Protein AF-A0A1T4VN73-F1 (afdb_monomer_lite)

Structure (mmCIF, N/CA/C/O backbone):
data_AF-A0A1T4VN73-F1
#
_entry.id   AF-A0A1T4VN73-F1
#
loop_
_atom_site.group_PDB
_atom_site.id
_atom_site.type_symbol
_atom_site.label_atom_id
_atom_site.label_alt_id
_atom_site.label_comp_id
_atom_site.label_asym_id
_atom_site.label_entity_id
_atom_site.label_seq_id
_atom_site.pdbx_PDB_ins_code
_atom_site.Cartn_x
_atom_site.Cartn_y
_atom_site.Cartn_z
_atom_site.occupancy
_atom_site.B_iso_or_equiv
_atom_site.auth_seq_id
_atom_site.auth_comp_id
_atom_site.auth_asym_id
_atom_site.auth_atom_id
_atom_site.pdbx_PDB_model_num
ATOM 1 N N . MET A 1 1 ? -50.167 -1.091 -26.920 1.00 31.91 1 MET A N 1
ATOM 2 C CA . MET A 1 1 ? -49.094 -0.842 -27.907 1.00 31.91 1 MET A CA 1
ATOM 3 C C . MET A 1 1 ? -47.851 -0.472 -27.110 1.00 31.91 1 MET A C 1
ATOM 5 O O . MET A 1 1 ? -47.755 0.650 -26.652 1.00 31.91 1 MET A O 1
ATOM 9 N N . SER A 1 2 ? -47.138 -1.443 -26.541 1.00 30.69 2 SER A N 1
ATOM 10 C CA . SER A 1 2 ? -46.037 -2.200 -27.165 1.00 30.69 2 SER A CA 1
ATOM 11 C C . SER A 1 2 ? -44.856 -1.321 -27.594 1.00 30.69 2 SER A C 1
ATOM 13 O O . SER A 1 2 ? -44.704 -1.020 -28.771 1.00 30.69 2 SER A O 1
ATOM 15 N N . LEU A 1 3 ? -43.988 -1.003 -26.636 1.00 28.67 3 LEU A N 1
ATOM 16 C CA . LEU A 1 3 ? -42.541 -1.023 -26.843 1.00 28.67 3 LEU A CA 1
ATOM 17 C C . LEU A 1 3 ? -41.951 -1.799 -25.664 1.00 28.67 3 LEU A C 1
ATOM 19 O O . LEU A 1 3 ? -41.624 -1.262 -24.612 1.00 28.67 3 LEU A O 1
ATOM 23 N N . ALA A 1 4 ? -41.965 -3.117 -25.835 1.00 29.72 4 ALA A N 1
ATOM 24 C CA . ALA A 1 4 ? -41.201 -4.051 -25.037 1.00 29.72 4 ALA A CA 1
ATOM 25 C C . ALA A 1 4 ? -39.782 -4.160 -25.609 1.00 29.72 4 ALA A C 1
ATOM 27 O O . ALA A 1 4 ? -39.586 -4.020 -26.814 1.00 29.72 4 ALA A O 1
ATOM 28 N N . ASN A 1 5 ? -38.870 -4.545 -24.717 1.00 30.23 5 ASN A N 1
ATOM 29 C CA . ASN A 1 5 ? -37.602 -5.223 -24.977 1.00 30.23 5 ASN A CA 1
ATOM 30 C C . ASN A 1 5 ? -36.418 -4.369 -25.439 1.00 30.23 5 ASN A C 1
ATOM 32 O O . ASN A 1 5 ? -36.001 -4.419 -26.585 1.00 30.23 5 ASN A O 1
ATOM 36 N N . ASN A 1 6 ? -35.787 -3.728 -24.456 1.00 26.50 6 ASN A N 1
ATOM 37 C CA . ASN A 1 6 ? -34.413 -4.080 -24.087 1.00 26.50 6 ASN A CA 1
ATOM 38 C C . ASN A 1 6 ? -34.300 -4.044 -22.556 1.00 26.50 6 ASN A C 1
ATOM 40 O O . ASN A 1 6 ? -33.783 -3.103 -21.963 1.00 26.50 6 ASN A O 1
ATOM 44 N N . LYS A 1 7 ? -34.851 -5.070 -21.892 1.00 32.06 7 LYS A N 1
ATOM 45 C CA . LYS A 1 7 ? -34.422 -5.397 -20.529 1.00 32.06 7 LYS A CA 1
ATOM 46 C C . LYS A 1 7 ? -33.000 -5.928 -20.664 1.00 32.06 7 LYS A C 1
ATOM 48 O O . LYS A 1 7 ? -32.828 -7.080 -21.056 1.00 32.06 7 LYS A O 1
ATOM 53 N N . ASN A 1 8 ? -32.005 -5.094 -20.368 1.00 35.59 8 ASN A N 1
ATOM 54 C CA . ASN A 1 8 ? -30.700 -5.600 -19.967 1.00 35.59 8 ASN A CA 1
ATOM 55 C C . ASN A 1 8 ? -30.974 -6.608 -18.848 1.00 35.59 8 ASN A C 1
ATOM 57 O O . ASN A 1 8 ? -31.508 -6.238 -17.802 1.00 35.59 8 ASN A O 1
ATOM 61 N N . LYS A 1 9 ? -30.712 -7.892 -19.105 1.00 38.75 9 LYS A N 1
ATOM 62 C CA . LYS A 1 9 ? -30.560 -8.874 -18.037 1.00 38.75 9 LYS A CA 1
ATOM 63 C C . LYS A 1 9 ? -29.415 -8.337 -17.181 1.00 38.75 9 LYS A C 1
ATOM 65 O O . LYS A 1 9 ? -28.263 -8.448 -17.582 1.00 38.75 9 LYS A O 1
ATOM 70 N N . LEU A 1 10 ? -29.740 -7.677 -16.071 1.00 47.28 10 LEU A N 1
ATOM 71 C CA . LEU A 1 10 ? -28.806 -7.563 -14.961 1.00 47.28 10 LEU A CA 1
ATOM 72 C C . LEU A 1 10 ? -28.403 -9.007 -14.655 1.00 47.28 10 LEU A C 1
ATOM 74 O O . LEU A 1 10 ? -29.280 -9.848 -14.443 1.00 47.28 10 LEU A O 1
ATOM 78 N N . LEU A 1 11 ? -27.114 -9.312 -14.804 1.00 49.81 11 LEU A N 1
ATOM 79 C CA . LEU A 1 11 ? -26.559 -10.565 -14.307 1.00 49.81 11 LEU A CA 1
ATOM 80 C C . LEU A 1 11 ? -26.968 -10.687 -12.838 1.00 49.81 11 LEU A C 1
ATOM 82 O O . LEU A 1 11 ? -26.962 -9.687 -12.120 1.00 49.81 11 LEU A O 1
ATOM 86 N N . ASP A 1 12 ? -27.382 -11.883 -12.430 1.00 63.78 12 ASP A N 1
ATOM 87 C CA . ASP A 1 12 ? -27.605 -12.174 -11.018 1.00 63.78 12 ASP A CA 1
ATOM 88 C C . ASP A 1 12 ? -26.290 -11.900 -10.271 1.00 63.78 12 ASP A C 1
ATOM 90 O O . ASP A 1 12 ? -25.225 -12.309 -10.737 1.00 63.78 12 ASP A O 1
ATOM 94 N N . GLU A 1 13 ? -26.342 -11.166 -9.162 1.00 66.69 13 GLU A N 1
ATOM 95 C CA . GLU A 1 13 ? -25.162 -10.771 -8.381 1.00 66.69 13 GLU A CA 1
ATOM 96 C C . GLU A 1 13 ? -24.348 -12.002 -7.960 1.00 66.69 13 GLU A C 1
ATOM 98 O O . GLU A 1 13 ? -23.120 -11.985 -8.004 1.00 66.69 13 GLU A O 1
ATOM 103 N N . ALA A 1 14 ? -25.039 -13.110 -7.669 1.00 71.12 14 ALA A N 1
ATOM 104 C CA . ALA A 1 14 ? -24.421 -14.401 -7.393 1.00 71.12 14 ALA A CA 1
ATOM 105 C C . ALA A 1 14 ? -23.671 -14.968 -8.613 1.00 71.12 14 ALA A C 1
ATOM 107 O O . ALA A 1 14 ? -22.510 -15.348 -8.495 1.00 71.12 14 ALA A O 1
ATOM 108 N N . GLU A 1 15 ? -24.285 -14.958 -9.805 1.00 73.38 15 GLU A N 1
ATOM 109 C CA . GLU A 1 15 ? -23.641 -15.423 -11.048 1.00 73.38 15 GLU A CA 1
ATOM 110 C C . GLU A 1 15 ? -22.401 -14.578 -11.382 1.00 73.38 15 GLU A C 1
ATOM 112 O O . GLU A 1 15 ? -21.405 -15.070 -11.914 1.00 73.38 15 GLU A O 1
ATOM 117 N N . LEU A 1 16 ? -22.465 -13.285 -11.073 1.00 73.12 16 LEU A N 1
ATOM 118 C CA . LEU A 1 16 ? -21.384 -12.341 -11.297 1.00 73.12 16 LEU A CA 1
ATOM 119 C C . LEU A 1 16 ? -20.236 -12.543 -10.305 1.00 73.12 16 LEU A C 1
ATOM 121 O O . LEU A 1 16 ? -19.080 -12.589 -10.725 1.00 73.12 16 LEU A O 1
ATOM 125 N N . LYS A 1 17 ? -20.550 -12.733 -9.019 1.00 77.06 17 LYS A N 1
ATOM 126 C CA . LYS A 1 17 ? -19.575 -13.073 -7.977 1.00 77.06 17 LYS A CA 1
ATOM 127 C C . LYS A 1 17 ? -18.875 -14.397 -8.288 1.00 77.06 17 LYS A C 1
ATOM 129 O O . LYS A 1 17 ? -17.654 -14.449 -8.202 1.00 77.06 17 LYS A O 1
ATOM 134 N N . ASP A 1 18 ? -19.608 -15.410 -8.755 1.00 82.38 18 ASP A N 1
ATOM 135 C CA . ASP A 1 18 ? -19.042 -16.698 -9.183 1.00 82.38 18 ASP A CA 1
ATOM 136 C C . ASP A 1 18 ? -18.092 -16.547 -10.383 1.00 82.38 18 ASP A C 1
ATOM 138 O O . ASP A 1 18 ? -17.026 -17.164 -10.427 1.00 82.38 18 ASP A O 1
ATOM 142 N N . LYS A 1 19 ? -18.444 -15.696 -11.356 1.00 81.44 19 LYS A N 1
ATOM 143 C CA . LYS A 1 19 ? -17.577 -15.389 -12.506 1.00 81.44 19 LYS A CA 1
ATOM 144 C C . LYS A 1 19 ? -16.300 -14.669 -12.092 1.00 81.44 19 LYS A C 1
ATOM 146 O O . LYS A 1 19 ? -15.226 -15.038 -12.560 1.00 81.44 19 LYS A O 1
ATOM 151 N N . ILE A 1 20 ? -16.406 -13.656 -11.233 1.00 82.56 20 ILE A N 1
ATOM 152 C CA . ILE A 1 20 ? -15.234 -12.934 -10.722 1.00 82.56 20 ILE A CA 1
ATOM 153 C C . ILE A 1 20 ? -14.366 -13.885 -9.914 1.00 82.56 20 ILE A C 1
ATOM 155 O O . ILE A 1 20 ? -13.162 -13.912 -10.132 1.00 82.56 20 ILE A O 1
ATOM 159 N N . HIS A 1 21 ? -14.971 -14.713 -9.063 1.00 85.81 21 HIS A N 1
ATOM 160 C CA . HIS A 1 21 ? -14.250 -15.723 -8.305 1.00 85.81 21 HIS A CA 1
ATOM 161 C C . HIS A 1 21 ? -13.452 -16.645 -9.220 1.00 85.81 21 HIS A C 1
ATOM 163 O O . HIS A 1 21 ? -12.256 -16.797 -9.016 1.00 85.81 21 HIS A O 1
ATOM 169 N N . PHE A 1 22 ? -14.075 -17.175 -10.276 1.00 85.00 22 PHE A N 1
ATOM 170 C CA . PHE A 1 22 ? -13.383 -18.006 -11.261 1.00 85.00 22 PHE A CA 1
ATOM 171 C C . PHE A 1 22 ? -12.205 -17.283 -11.936 1.00 85.00 22 PHE A C 1
ATOM 173 O O . PHE A 1 22 ? -11.159 -17.889 -12.166 1.00 85.00 22 PHE A O 1
ATOM 180 N N . ILE A 1 23 ? -12.359 -16.000 -12.270 1.00 84.38 23 ILE A N 1
ATOM 181 C CA . ILE A 1 23 ? -11.289 -15.187 -12.865 1.00 84.38 23 ILE A CA 1
ATOM 182 C C . ILE A 1 23 ? -10.154 -14.971 -11.858 1.00 84.38 23 ILE A C 1
ATOM 184 O O . ILE A 1 23 ? -9.000 -15.227 -12.181 1.00 84.38 23 ILE A O 1
ATOM 188 N N . GLU A 1 24 ? -10.460 -14.528 -10.638 1.00 85.81 24 GLU A N 1
ATOM 189 C CA . GLU A 1 24 ? -9.461 -14.267 -9.595 1.00 85.81 24 GLU A CA 1
ATOM 190 C C . GLU A 1 24 ? -8.725 -15.552 -9.191 1.00 85.81 24 GLU A C 1
ATOM 192 O O . GLU A 1 24 ? -7.496 -15.556 -9.107 1.00 85.81 24 GLU A O 1
ATOM 197 N N . SER A 1 25 ? -9.456 -16.658 -9.019 1.00 84.19 25 SER A N 1
ATOM 198 C CA . SER A 1 25 ? -8.900 -17.973 -8.692 1.00 84.19 25 SER A CA 1
ATOM 199 C C . SER A 1 25 ? -8.005 -18.498 -9.808 1.00 84.19 25 SER A C 1
ATOM 201 O O . SER A 1 25 ? -6.953 -19.070 -9.533 1.00 84.19 25 SER A O 1
ATOM 203 N N . SER A 1 26 ? -8.398 -18.286 -11.070 1.00 83.44 26 SER A N 1
ATOM 204 C CA . SER A 1 26 ? -7.581 -18.648 -12.232 1.00 83.44 26 SER A CA 1
ATOM 205 C C . SER A 1 26 ? -6.327 -17.784 -12.293 1.00 83.44 26 SER A C 1
ATOM 207 O O . SER A 1 26 ? -5.234 -18.330 -12.436 1.00 83.44 26 SER A O 1
ATOM 209 N N . PHE A 1 27 ? -6.470 -16.464 -12.108 1.00 82.06 27 PHE A N 1
ATOM 210 C CA . PHE A 1 27 ? -5.376 -15.494 -12.108 1.00 82.06 27 PHE A CA 1
ATOM 211 C C . PHE A 1 27 ? -4.318 -15.818 -11.043 1.00 82.06 27 PHE A C 1
ATOM 213 O O . PHE A 1 27 ? -3.124 -15.836 -11.349 1.00 82.06 27 PHE A O 1
ATOM 220 N N . LEU A 1 28 ? -4.756 -16.107 -9.814 1.00 80.56 28 LEU A N 1
ATOM 221 C CA . LEU A 1 28 ? -3.889 -16.425 -8.674 1.00 80.56 28 LEU A CA 1
ATOM 222 C C . LEU A 1 28 ? -3.496 -17.907 -8.587 1.00 80.56 28 LEU A C 1
ATOM 224 O O . LEU A 1 28 ? -2.612 -18.247 -7.802 1.00 80.56 28 LEU A O 1
ATOM 228 N N . ASN A 1 29 ? -4.121 -18.773 -9.389 1.00 80.75 29 ASN A N 1
ATOM 229 C CA . ASN A 1 29 ? -3.980 -20.230 -9.355 1.00 80.75 29 ASN A CA 1
ATOM 230 C C . ASN A 1 29 ? -4.268 -20.840 -7.967 1.00 80.75 29 ASN A C 1
ATOM 232 O O . ASN A 1 29 ? -3.500 -21.653 -7.449 1.00 80.75 29 ASN A O 1
ATOM 236 N N . ILE A 1 30 ? -5.360 -20.403 -7.334 1.00 75.69 30 ILE A N 1
ATOM 237 C CA . ILE A 1 30 ? -5.765 -20.836 -5.990 1.00 75.69 30 ILE A CA 1
ATOM 238 C C . ILE A 1 30 ? -7.254 -21.133 -5.982 1.00 75.69 30 ILE A C 1
ATOM 240 O O . ILE A 1 30 ? -8.058 -20.284 -6.347 1.00 75.69 30 ILE A O 1
ATOM 244 N N . GLU A 1 31 ? -7.628 -22.305 -5.477 1.00 65.06 31 GLU A N 1
ATOM 245 C CA . GLU A 1 31 ? -9.011 -22.601 -5.120 1.00 65.06 31 GLU A CA 1
ATOM 246 C C . GLU A 1 31 ? -9.221 -22.295 -3.634 1.00 65.06 31 GLU A C 1
ATOM 248 O O . GLU A 1 31 ? -8.643 -22.949 -2.766 1.00 65.06 31 GLU A O 1
ATOM 253 N N . SER A 1 32 ? -10.061 -21.308 -3.321 1.00 61.09 32 SER A N 1
ATOM 254 C CA . SER A 1 32 ? -10.549 -21.086 -1.958 1.00 61.09 32 SER A CA 1
ATOM 255 C C . SER A 1 32 ? -12.065 -21.168 -1.955 1.00 61.09 32 SER A C 1
ATOM 257 O O . SER A 1 32 ? -12.723 -20.453 -2.707 1.00 61.09 32 SER A O 1
ATOM 259 N N . ARG A 1 33 ? -12.635 -22.011 -1.095 1.00 55.38 33 ARG A N 1
ATOM 260 C CA . ARG A 1 33 ? -14.067 -21.970 -0.797 1.00 55.38 33 ARG A CA 1
ATOM 261 C C . ARG A 1 33 ? -14.257 -21.521 0.635 1.00 55.38 33 ARG A C 1
ATOM 263 O O . ARG A 1 33 ? -13.724 -22.147 1.549 1.00 55.38 33 ARG A O 1
ATOM 270 N N . ASP A 1 34 ? -15.037 -20.464 0.796 1.00 58.50 34 ASP A N 1
ATOM 271 C CA . ASP A 1 34 ? -15.482 -19.996 2.099 1.00 58.50 34 ASP A CA 1
ATOM 272 C C . ASP A 1 34 ? -16.355 -21.067 2.760 1.00 58.50 34 ASP A C 1
ATOM 274 O O . ASP A 1 34 ? -17.204 -21.695 2.117 1.00 58.50 34 ASP A O 1
ATOM 278 N N . SER A 1 35 ? -16.176 -21.259 4.063 1.00 63.91 35 SER A N 1
ATOM 279 C CA . SER A 1 35 ? -17.100 -22.038 4.880 1.00 63.91 35 SER A CA 1
ATOM 280 C C . SER A 1 35 ? -17.744 -21.109 5.897 1.00 63.91 35 SER A C 1
ATOM 282 O O . SER A 1 35 ? -17.144 -20.799 6.925 1.00 63.91 35 SER A O 1
ATOM 284 N N . VAL A 1 36 ? -18.972 -20.681 5.609 1.00 73.88 36 VAL A N 1
ATOM 285 C CA . VAL A 1 36 ? -19.805 -20.003 6.604 1.00 73.88 36 VAL A CA 1
ATOM 286 C C . VAL A 1 36 ? -20.221 -21.025 7.661 1.00 73.88 36 VAL A C 1
ATOM 288 O O . VAL A 1 36 ? -20.542 -22.173 7.333 1.00 73.88 36 VAL A O 1
ATOM 291 N N . ILE A 1 37 ? -20.225 -20.600 8.923 1.00 83.56 37 ILE A N 1
ATOM 292 C CA . ILE A 1 37 ? -20.730 -21.381 10.052 1.00 83.56 37 ILE A CA 1
ATOM 293 C C . ILE A 1 37 ? -22.120 -21.976 9.754 1.00 83.56 37 ILE A C 1
ATOM 295 O O . ILE A 1 37 ? -22.995 -21.322 9.185 1.00 83.56 37 ILE A O 1
ATOM 299 N N . SER A 1 38 ? -22.334 -23.240 10.127 1.00 85.62 38 SER A N 1
ATOM 300 C CA . SER A 1 38 ? -23.634 -23.896 9.925 1.00 85.62 38 SER A CA 1
ATOM 301 C C . SER A 1 38 ? -24.708 -23.323 10.858 1.00 85.62 38 SER A C 1
ATOM 303 O O . SER A 1 38 ? -24.396 -22.879 11.963 1.00 85.62 38 SER A O 1
ATOM 305 N N . GLN A 1 39 ? -25.987 -23.394 10.464 1.00 84.88 39 GLN A N 1
ATOM 306 C CA . GLN A 1 39 ? -27.089 -22.913 11.313 1.00 84.88 39 GLN A CA 1
ATOM 307 C C . GLN A 1 39 ? -27.121 -23.617 12.682 1.00 84.88 39 GLN A C 1
ATOM 309 O O . GLN A 1 39 ? -27.371 -22.967 13.690 1.00 84.88 39 GLN A O 1
ATOM 314 N N . ASP A 1 40 ? -26.827 -24.920 12.735 1.00 87.00 40 ASP A N 1
ATOM 315 C CA . ASP A 1 40 ? -26.797 -25.681 13.991 1.00 87.00 40 ASP A CA 1
ATOM 316 C C . ASP A 1 40 ? -25.666 -25.211 14.919 1.00 87.00 40 ASP A C 1
ATOM 318 O O . ASP A 1 40 ? -25.840 -25.112 16.137 1.00 87.00 40 ASP A O 1
ATOM 322 N N . GLU A 1 41 ? -24.501 -24.900 14.347 1.00 87.25 41 GLU A N 1
ATOM 323 C CA . GLU A 1 41 ? -23.363 -24.380 15.100 1.00 87.25 41 GLU A CA 1
ATOM 324 C C . GLU A 1 41 ? -23.617 -22.945 15.580 1.00 87.25 41 GLU A C 1
ATOM 326 O O . GLU A 1 41 ? -23.358 -22.637 16.747 1.00 87.25 41 GLU A O 1
ATOM 331 N N . LEU A 1 42 ? -24.205 -22.095 14.731 1.00 87.88 42 LEU A N 1
ATOM 332 C CA . LEU A 1 42 ? -24.636 -20.751 15.109 1.00 87.88 42 LEU A CA 1
ATOM 333 C C . LEU A 1 42 ? -25.656 -20.800 16.251 1.00 87.88 42 LEU A C 1
ATOM 335 O O . LEU A 1 42 ? -25.471 -20.127 17.264 1.00 87.88 42 LEU A O 1
ATOM 339 N N . ASP A 1 43 ? -26.692 -21.631 16.136 1.00 86.06 43 ASP A N 1
ATOM 340 C CA . ASP A 1 43 ? -27.707 -21.803 17.178 1.00 86.06 43 ASP A CA 1
ATOM 341 C C . ASP A 1 43 ? -27.071 -22.266 18.501 1.00 86.06 43 ASP A C 1
ATOM 343 O O . ASP A 1 43 ? -27.444 -21.790 19.577 1.00 86.06 43 ASP A O 1
ATOM 347 N N . ALA A 1 44 ? -26.072 -23.155 18.451 1.00 88.25 44 ALA A N 1
ATOM 348 C CA . ALA A 1 44 ? -25.331 -23.585 19.635 1.00 88.25 44 ALA A CA 1
ATOM 349 C C . ALA A 1 44 ? -24.513 -22.443 20.267 1.00 88.25 44 ALA A C 1
ATOM 351 O O . ALA A 1 44 ? -24.504 -22.300 21.495 1.00 88.25 44 ALA A O 1
ATOM 352 N N . LYS A 1 45 ? -23.851 -21.607 19.456 1.00 88.94 45 LYS A N 1
ATOM 353 C CA . LYS A 1 45 ? -23.099 -20.430 19.925 1.00 88.94 45 LYS A CA 1
ATOM 354 C C . LYS A 1 45 ? -24.023 -19.366 20.514 1.00 88.94 45 LYS A C 1
ATOM 356 O O . LYS A 1 45 ? -23.755 -18.880 21.611 1.00 88.94 45 LYS A O 1
ATOM 361 N N . VAL A 1 46 ? -25.141 -19.064 19.853 1.00 86.00 46 VAL A N 1
ATOM 362 C CA . VAL A 1 46 ? -26.154 -18.111 20.335 1.00 86.00 46 VAL A CA 1
ATOM 363 C C . VAL A 1 46 ? -26.772 -18.594 21.646 1.00 86.00 46 VAL A C 1
ATOM 365 O O . VAL A 1 46 ? -26.857 -17.813 22.586 1.00 86.00 46 VAL A O 1
ATOM 368 N N . ARG A 1 47 ? -27.104 -19.882 21.791 1.00 85.75 47 ARG A N 1
ATOM 369 C CA . ARG A 1 47 ? -27.571 -20.425 23.084 1.00 85.75 47 ARG A CA 1
ATOM 370 C C . ARG A 1 47 ? -26.511 -20.332 24.179 1.00 85.75 47 ARG A C 1
ATOM 372 O O . ARG A 1 47 ? -26.830 -20.065 25.333 1.00 85.75 47 ARG A O 1
ATOM 379 N N . ARG A 1 48 ? -25.242 -20.566 23.833 1.00 86.44 48 ARG A N 1
ATOM 380 C CA . ARG A 1 48 ? -24.134 -20.540 24.798 1.00 86.44 48 ARG A CA 1
ATOM 381 C C . ARG A 1 48 ? -23.775 -19.124 25.254 1.00 86.44 48 ARG A C 1
ATOM 383 O O . ARG A 1 48 ? -23.423 -18.952 26.420 1.00 86.44 48 ARG A O 1
ATOM 390 N N . TYR A 1 49 ? -23.834 -18.143 24.354 1.00 84.25 49 TYR A N 1
ATOM 391 C CA . TYR A 1 49 ? -23.291 -16.799 24.579 1.00 84.25 49 TYR A CA 1
ATOM 392 C C . TYR A 1 49 ? -24.302 -15.664 24.358 1.00 84.25 49 TYR A C 1
ATOM 394 O O . TYR A 1 49 ? -24.266 -14.682 25.088 1.00 84.25 49 TYR A O 1
ATOM 402 N N . GLY A 1 50 ? -25.221 -15.794 23.401 1.00 78.81 50 GLY A N 1
ATOM 403 C CA . GLY A 1 50 ? -26.156 -14.740 22.982 1.00 78.81 50 GLY A CA 1
ATOM 404 C C . GLY A 1 50 ? -27.550 -14.750 23.635 1.00 78.81 50 GLY A C 1
ATOM 405 O O . GLY A 1 50 ? -28.331 -13.821 23.421 1.00 78.81 50 GLY A O 1
ATOM 406 N N . GLU A 1 51 ? -27.894 -15.770 24.424 1.00 81.38 51 GLU A N 1
ATOM 407 C CA . GLU A 1 51 ? -29.155 -15.851 25.194 1.00 81.38 51 GLU A CA 1
ATOM 408 C C . GLU A 1 51 ? -28.969 -15.610 26.699 1.00 81.38 51 GLU A C 1
ATOM 410 O O . GLU A 1 51 ? -29.932 -15.660 27.463 1.00 81.38 51 GLU A O 1
ATOM 415 N N . LYS A 1 52 ? -27.739 -15.337 27.143 1.00 81.38 52 LYS A N 1
ATOM 416 C CA . LYS A 1 52 ? -27.454 -15.055 28.550 1.00 81.38 52 LYS A CA 1
ATOM 417 C C . LYS A 1 52 ? -28.106 -13.746 29.002 1.00 81.38 52 LYS A C 1
ATOM 419 O O . LYS A 1 52 ? -28.055 -12.745 28.292 1.00 81.38 52 LYS A O 1
ATOM 424 N N . GLU A 1 53 ? -28.671 -13.734 30.209 1.00 83.50 53 GLU A N 1
ATOM 425 C CA . GLU A 1 53 ? -29.128 -12.494 30.843 1.00 83.50 53 GLU A CA 1
ATOM 426 C C . GLU A 1 53 ? -27.921 -11.668 31.300 1.00 83.50 53 GLU A C 1
ATOM 428 O O . GLU A 1 53 ? -27.184 -12.064 32.205 1.00 83.50 53 GLU A O 1
ATOM 433 N N . LEU A 1 54 ? -27.722 -10.508 30.671 1.00 86.75 54 LEU A N 1
ATOM 434 C CA . LEU A 1 54 ? -26.697 -9.553 31.078 1.00 86.75 54 LEU A CA 1
ATOM 435 C C . LEU A 1 54 ? -27.174 -8.729 32.280 1.00 86.75 54 LEU A C 1
ATOM 437 O O . LEU A 1 54 ? -28.325 -8.296 32.349 1.00 86.75 54 LEU A O 1
ATOM 441 N N . THR A 1 55 ? -26.268 -8.471 33.220 1.00 84.25 55 THR A N 1
ATOM 442 C CA . THR A 1 55 ? -26.522 -7.662 34.425 1.00 84.25 55 THR A CA 1
ATOM 443 C C . THR A 1 55 ? -25.462 -6.574 34.579 1.00 84.25 55 THR A C 1
ATOM 445 O O . THR A 1 55 ? -24.421 -6.630 33.932 1.00 84.25 55 THR A O 1
ATOM 448 N N . GLU A 1 56 ? -25.647 -5.601 35.480 1.00 76.44 56 GLU A N 1
ATOM 449 C CA . GLU A 1 56 ? -24.613 -4.588 35.792 1.00 76.44 56 GLU A CA 1
ATOM 450 C C . GLU A 1 56 ? -23.268 -5.182 36.254 1.00 76.44 56 GLU A C 1
ATOM 452 O O . GLU A 1 56 ? -22.257 -4.496 36.159 1.00 76.44 56 GLU A O 1
ATOM 457 N N . ASN A 1 57 ? -23.236 -6.447 36.685 1.00 81.38 57 ASN A N 1
ATOM 458 C CA . ASN A 1 57 ? -22.020 -7.130 37.137 1.00 81.38 57 ASN A CA 1
ATOM 459 C C . ASN A 1 57 ? -21.443 -8.113 36.106 1.00 81.38 57 ASN A C 1
ATOM 461 O O . ASN A 1 57 ? -20.439 -8.758 36.399 1.00 81.38 57 ASN A O 1
ATOM 465 N N . SER A 1 58 ? -22.069 -8.269 34.933 1.00 85.06 58 SER A N 1
ATOM 466 C CA . SER A 1 58 ? -21.538 -9.130 33.868 1.00 85.06 58 SER A CA 1
ATOM 467 C C . SER A 1 58 ? -20.157 -8.653 33.432 1.00 85.06 58 SER A C 1
ATOM 469 O O . SER A 1 58 ? -19.946 -7.443 33.261 1.00 85.06 58 SER A O 1
ATOM 471 N N . ASP A 1 59 ? -19.247 -9.611 33.261 1.00 84.44 59 ASP A N 1
ATOM 472 C CA . ASP A 1 59 ? -17.873 -9.358 32.839 1.00 84.44 59 ASP A CA 1
ATOM 473 C C . ASP A 1 59 ? -17.827 -8.804 31.408 1.00 84.44 59 ASP A C 1
ATOM 475 O O . ASP A 1 59 ? -18.680 -9.124 30.578 1.00 84.44 59 ASP A O 1
ATOM 479 N N . LYS A 1 60 ? -16.814 -7.984 31.109 1.00 79.94 60 LYS A N 1
ATOM 480 C CA . LYS A 1 60 ? -16.656 -7.343 29.796 1.00 79.94 60 LYS A CA 1
ATOM 481 C C . LYS A 1 60 ? -16.567 -8.384 28.678 1.00 79.94 60 LYS A C 1
ATOM 483 O O . LYS A 1 60 ? -17.252 -8.249 27.671 1.00 79.94 60 LYS A O 1
ATOM 488 N N . THR A 1 61 ? -15.833 -9.477 28.903 1.00 82.62 61 THR A N 1
ATOM 489 C CA . THR A 1 61 ? -15.682 -10.549 27.903 1.00 82.62 61 THR A CA 1
ATOM 490 C C . THR A 1 61 ? -16.999 -11.262 27.595 1.00 82.62 61 THR A C 1
ATOM 492 O O . THR A 1 61 ? -17.257 -11.644 26.456 1.00 82.62 61 THR A O 1
ATOM 495 N N . GLU A 1 62 ? -17.867 -11.417 28.597 1.00 87.81 62 GLU A N 1
ATOM 496 C CA . GLU A 1 62 ? -19.183 -12.027 28.422 1.00 87.81 62 GLU A CA 1
ATOM 497 C C . GLU A 1 62 ? -20.109 -11.133 27.596 1.00 87.81 62 GLU A C 1
ATOM 499 O O . GLU A 1 62 ? -20.861 -11.639 26.761 1.00 87.81 62 GLU A O 1
ATOM 504 N N . ILE A 1 63 ? -20.030 -9.814 27.795 1.00 88.88 63 ILE A N 1
ATOM 505 C CA . ILE A 1 63 ? -20.808 -8.857 27.010 1.00 88.88 63 ILE A CA 1
ATOM 506 C C . ILE A 1 63 ? -20.290 -8.793 25.566 1.00 88.88 63 ILE A C 1
ATOM 508 O O . ILE A 1 63 ? -21.098 -8.802 24.639 1.00 88.88 63 ILE A O 1
ATOM 512 N N . ASP A 1 64 ? -18.973 -8.810 25.358 1.00 89.69 64 ASP A N 1
ATOM 513 C CA . ASP A 1 64 ? -18.367 -8.815 24.021 1.00 89.69 64 ASP A CA 1
ATOM 514 C C . ASP A 1 64 ? -18.790 -10.053 23.208 1.00 89.69 64 ASP A C 1
ATOM 516 O O . ASP A 1 64 ? -19.212 -9.936 22.054 1.00 89.69 64 ASP A O 1
ATOM 520 N N . GLU A 1 65 ? -18.766 -11.244 23.824 1.00 91.00 65 GLU A N 1
ATOM 521 C CA . GLU A 1 65 ? -19.286 -12.475 23.211 1.00 91.00 65 GLU A CA 1
ATOM 522 C C . GLU A 1 65 ? -20.791 -12.386 22.927 1.00 91.00 65 GLU A C 1
ATOM 524 O O . GLU A 1 65 ? -21.251 -12.817 21.865 1.00 91.00 65 GLU A O 1
ATOM 529 N N . PHE A 1 66 ? -21.569 -11.815 23.852 1.00 94.19 66 PHE A N 1
ATOM 530 C CA . PHE A 1 66 ? -23.003 -11.622 23.661 1.00 94.19 66 PHE A CA 1
ATOM 531 C C . PHE A 1 66 ? -23.293 -10.731 22.448 1.00 94.19 66 PHE A C 1
ATOM 533 O O . PHE A 1 66 ? -24.146 -11.081 21.628 1.00 94.19 66 PHE A O 1
ATOM 540 N N . ILE A 1 67 ? -22.591 -9.599 22.321 1.00 94.56 67 ILE A N 1
ATOM 541 C CA . ILE A 1 67 ? -22.760 -8.653 21.211 1.00 94.56 67 ILE A CA 1
ATOM 542 C C . ILE A 1 67 ? -22.364 -9.321 19.894 1.00 94.56 67 ILE A C 1
ATOM 544 O O . ILE A 1 67 ? -23.153 -9.307 18.950 1.00 94.56 67 ILE A O 1
ATOM 548 N N . TYR A 1 68 ? -21.191 -9.960 19.841 1.00 94.12 68 TYR A N 1
ATOM 549 C CA . TYR A 1 68 ? -20.694 -10.606 18.626 1.00 94.12 68 TYR A CA 1
ATOM 550 C C . TYR A 1 68 ? -21.670 -11.660 18.088 1.00 94.12 68 TYR A C 1
ATOM 552 O O . TYR A 1 68 ? -22.110 -11.580 16.941 1.00 94.12 68 TYR A O 1
ATOM 560 N N . TRP A 1 69 ? -22.067 -12.633 18.916 1.00 93.62 69 TRP A N 1
ATOM 561 C CA . TRP A 1 69 ? -22.920 -13.729 18.446 1.00 93.62 69 TRP A CA 1
ATOM 562 C C . TRP A 1 69 ? -24.353 -13.288 18.148 1.00 93.62 69 TRP A C 1
ATOM 564 O O . TRP A 1 69 ? -24.966 -13.832 17.229 1.00 93.62 69 TRP A O 1
ATOM 574 N N . ASN A 1 70 ? -24.893 -12.290 18.859 1.00 94.00 70 ASN A N 1
ATOM 575 C CA . ASN A 1 70 ? -26.184 -11.711 18.478 1.00 94.00 70 ASN A CA 1
ATOM 576 C C . ASN A 1 70 ? -26.088 -10.907 17.173 1.00 94.00 70 ASN A C 1
ATOM 578 O O . ASN A 1 70 ? -27.044 -10.931 16.405 1.00 94.00 70 ASN A O 1
ATOM 582 N N . TYR A 1 71 ? -24.962 -10.250 16.877 1.00 94.88 71 TYR A N 1
ATOM 583 C CA . TYR A 1 71 ? -24.758 -9.602 15.579 1.00 94.88 71 TYR A CA 1
ATOM 584 C C . TYR A 1 71 ? -24.707 -10.628 14.439 1.00 94.88 71 TYR A C 1
ATOM 586 O O . TYR A 1 71 ? -25.439 -10.498 13.460 1.00 94.88 71 TYR A O 1
ATOM 594 N N . VAL A 1 72 ? -23.925 -11.704 14.591 1.00 92.88 72 VAL A N 1
ATOM 595 C CA . VAL A 1 72 ? -23.881 -12.792 13.596 1.00 92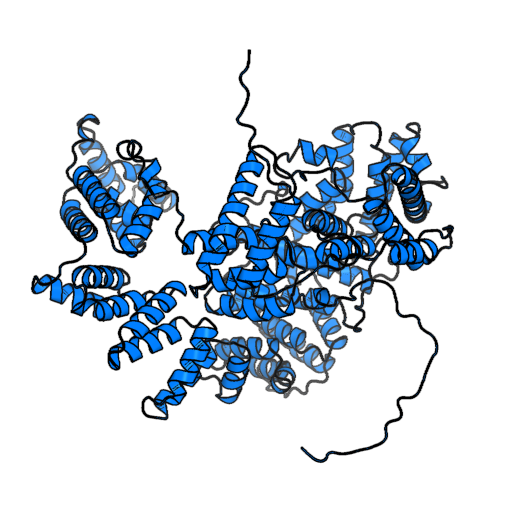.88 72 VAL A CA 1
ATOM 596 C C . VAL A 1 72 ? -25.277 -13.387 13.383 1.00 92.88 72 VAL A C 1
ATOM 598 O O . VAL A 1 72 ? -25.717 -13.574 12.247 1.00 92.88 72 VAL A O 1
ATOM 601 N N . ALA A 1 73 ? -26.022 -13.608 14.472 1.00 91.69 73 ALA A N 1
ATOM 602 C CA . ALA A 1 73 ? -27.405 -14.058 14.395 1.00 91.69 73 ALA A CA 1
ATOM 603 C C . ALA A 1 73 ? -28.309 -13.052 13.669 1.00 91.69 73 ALA A C 1
ATOM 605 O O . ALA A 1 73 ? -29.146 -13.473 12.874 1.00 91.69 73 ALA A O 1
ATOM 606 N N . LEU A 1 74 ? -28.161 -11.745 13.914 1.00 92.75 74 LEU A N 1
ATOM 607 C CA . LEU A 1 74 ? -28.949 -10.690 13.268 1.00 92.75 74 LEU A CA 1
ATOM 608 C C . LEU A 1 74 ? -28.795 -10.728 11.743 1.00 92.75 74 LEU A C 1
ATOM 610 O O . LEU A 1 74 ? -29.795 -10.661 11.021 1.00 92.75 74 LEU A O 1
ATOM 614 N N . GLU A 1 75 ? -27.560 -10.874 11.267 1.00 90.88 75 GLU A N 1
ATOM 615 C CA . GLU A 1 75 ? -27.235 -10.868 9.840 1.00 90.88 75 GLU A CA 1
ATOM 616 C C . GLU A 1 75 ? -27.751 -12.115 9.117 1.00 90.88 75 GLU A C 1
ATOM 618 O O . GLU A 1 75 ? -28.294 -12.005 8.017 1.00 90.88 75 GLU A O 1
ATOM 623 N N . GLN A 1 76 ? -27.682 -13.285 9.759 1.00 88.62 76 GLN A N 1
ATOM 624 C CA . GLN A 1 76 ? -28.167 -14.545 9.180 1.00 88.62 76 GLN A CA 1
ATOM 625 C C . GLN A 1 76 ? -29.678 -14.790 9.392 1.00 88.62 76 GLN A C 1
ATOM 627 O O . GLN A 1 76 ? -30.271 -15.682 8.779 1.00 88.62 76 GLN A O 1
ATOM 632 N N . SER A 1 77 ? -30.340 -13.998 10.243 1.00 84.50 77 SER A N 1
ATOM 633 C CA . SER A 1 77 ? -31.748 -14.197 10.609 1.00 84.50 77 SER A CA 1
ATOM 634 C C . SER A 1 77 ? -32.752 -13.726 9.559 1.00 84.50 77 SER A C 1
ATOM 636 O O . SER A 1 77 ? -32.562 -12.755 8.822 1.00 84.50 77 SER A O 1
ATOM 638 N N . ARG A 1 78 ? -33.934 -14.355 9.575 1.00 77.56 78 ARG A N 1
ATOM 639 C CA . ARG A 1 78 ? -35.099 -13.891 8.803 1.00 77.56 78 ARG A CA 1
ATOM 640 C C . ARG A 1 78 ? -35.637 -12.583 9.384 1.00 77.56 78 ARG A C 1
ATOM 642 O O . ARG A 1 78 ? -35.643 -12.408 10.597 1.00 77.56 78 ARG A O 1
ATOM 649 N N . VAL A 1 79 ? -36.227 -11.729 8.540 1.00 78.31 79 VAL A N 1
ATOM 650 C CA . VAL A 1 79 ? -36.764 -10.397 8.912 1.00 78.31 79 VAL A CA 1
ATOM 651 C C . VAL A 1 79 ? -37.575 -10.399 10.221 1.00 78.31 79 VAL A C 1
ATOM 653 O O . VAL A 1 79 ? -37.338 -9.565 11.079 1.00 78.31 79 VAL A O 1
ATOM 656 N N . LYS A 1 80 ? -38.466 -11.380 10.441 1.00 73.25 80 LYS A N 1
ATOM 657 C CA . LYS A 1 80 ? -39.306 -11.458 11.659 1.00 73.25 80 LYS A CA 1
ATOM 658 C C . LYS A 1 80 ? -38.538 -11.706 12.967 1.00 73.25 80 LYS A C 1
ATOM 660 O O . LYS A 1 80 ? -39.092 -11.480 14.034 1.00 73.25 80 LYS A O 1
ATOM 665 N N . GLN A 1 81 ? -37.321 -12.239 12.895 1.00 80.50 81 GLN A N 1
ATOM 666 C CA . GLN A 1 81 ? -36.461 -12.494 14.056 1.00 80.50 81 GLN A CA 1
ATOM 667 C C . GLN A 1 81 ? -35.494 -11.330 14.314 1.00 80.50 81 GLN A C 1
ATOM 669 O O . GLN A 1 81 ? -35.005 -11.199 15.436 1.00 80.50 81 GLN A O 1
ATOM 674 N N . LYS A 1 82 ? -35.257 -10.468 13.311 1.00 86.94 82 LYS A N 1
ATOM 675 C CA . LYS A 1 82 ? -34.298 -9.360 13.401 1.00 86.94 82 LYS A CA 1
ATOM 676 C C . LYS A 1 82 ? -34.661 -8.364 14.501 1.00 86.94 82 LYS A C 1
ATOM 678 O O . LYS A 1 82 ? -33.794 -8.042 15.301 1.00 86.94 82 LYS A O 1
ATOM 683 N N . ASP A 1 83 ? -35.932 -7.981 14.630 1.00 88.38 83 ASP A N 1
ATOM 684 C CA . ASP A 1 83 ? -36.375 -7.008 15.646 1.00 88.38 83 ASP A CA 1
ATOM 685 C C . ASP A 1 83 ? -36.069 -7.469 17.084 1.00 88.38 83 ASP A C 1
ATOM 687 O O . ASP A 1 83 ? -35.605 -6.694 17.920 1.00 88.38 83 ASP A O 1
ATOM 691 N N . ALA A 1 84 ? -36.281 -8.757 17.374 1.00 88.88 84 ALA A N 1
ATOM 692 C CA . ALA A 1 84 ? -36.025 -9.325 18.698 1.00 88.88 84 ALA A CA 1
ATOM 693 C C . ALA A 1 84 ? -34.523 -9.437 19.009 1.00 88.88 84 ALA A C 1
ATOM 695 O O . ALA A 1 84 ? -34.107 -9.243 20.151 1.00 88.88 84 ALA A O 1
ATOM 696 N N . ILE A 1 85 ? -33.698 -9.757 18.007 1.00 90.50 85 ILE A N 1
ATOM 697 C CA . ILE A 1 85 ? -32.235 -9.799 18.150 1.00 90.50 85 ILE A CA 1
ATOM 698 C C . ILE A 1 85 ? -31.678 -8.383 18.312 1.00 90.50 85 ILE A C 1
ATOM 700 O O . ILE A 1 85 ? -30.872 -8.142 19.206 1.00 90.50 85 ILE A O 1
ATOM 704 N N . TYR A 1 86 ? -32.160 -7.434 17.510 1.00 91.25 86 TYR A N 1
ATOM 705 C CA . TYR A 1 86 ? -31.760 -6.036 17.597 1.00 91.25 86 TYR A CA 1
ATOM 706 C C . TYR A 1 86 ? -32.092 -5.442 18.970 1.00 91.25 86 TYR A C 1
ATOM 708 O O . TYR A 1 86 ? -31.235 -4.825 19.587 1.00 91.25 86 TYR A O 1
ATOM 716 N N . SER A 1 87 ? -33.282 -5.716 19.517 1.00 90.81 87 SER A N 1
ATOM 717 C CA . SER A 1 87 ? -33.645 -5.272 20.871 1.00 90.81 87 SER A CA 1
ATOM 718 C C . SER A 1 87 ? -32.727 -5.851 21.963 1.00 90.81 87 SER A C 1
ATOM 720 O O . SER A 1 87 ? -32.417 -5.161 22.938 1.00 90.81 87 SER A O 1
ATOM 722 N N . ARG A 1 88 ? -32.243 -7.093 21.797 1.00 91.75 88 ARG A N 1
ATOM 723 C CA . ARG A 1 88 ? -31.237 -7.691 22.695 1.00 91.75 88 ARG A CA 1
ATOM 724 C C . ARG A 1 88 ? -29.889 -6.979 22.599 1.00 91.75 88 ARG A C 1
ATOM 726 O O . ARG A 1 88 ? -29.314 -6.656 23.635 1.00 91.75 88 ARG A O 1
ATOM 733 N N . LEU A 1 89 ? -29.413 -6.714 21.382 1.00 93.81 89 LEU A N 1
ATOM 734 C CA . LEU A 1 89 ? -28.185 -5.950 21.143 1.00 93.81 89 LEU A CA 1
ATOM 735 C C . LEU A 1 89 ? -28.286 -4.549 21.746 1.00 93.81 89 LEU A C 1
ATOM 737 O O . LEU A 1 89 ? -27.442 -4.162 22.543 1.00 93.81 89 LEU A O 1
ATOM 741 N N . GLU A 1 90 ? -29.363 -3.829 21.445 1.00 92.88 90 GLU A N 1
ATOM 742 C CA . GLU A 1 90 ? -29.629 -2.486 21.958 1.00 92.88 90 GLU A CA 1
ATOM 743 C C . GLU A 1 90 ? -29.641 -2.450 23.495 1.00 92.88 90 GLU A C 1
ATOM 745 O O . GLU A 1 90 ? -29.079 -1.540 24.096 1.00 92.88 90 GLU A O 1
ATOM 750 N N . SER A 1 91 ? -30.200 -3.479 24.143 1.00 91.81 91 SER A N 1
ATOM 751 C CA . SER A 1 91 ? -30.181 -3.605 25.608 1.00 91.81 91 SER A CA 1
ATOM 752 C C . SER A 1 91 ? -28.770 -3.828 26.168 1.00 91.81 91 SER A C 1
ATOM 754 O O . SER A 1 91 ? -28.438 -3.287 27.222 1.00 91.81 91 SER A O 1
ATOM 756 N N . ALA A 1 92 ? -27.927 -4.605 25.481 1.00 92.81 92 ALA A N 1
ATOM 757 C CA . ALA A 1 92 ? -26.531 -4.811 25.875 1.00 92.81 92 ALA A CA 1
ATOM 758 C C . ALA A 1 92 ? -25.694 -3.530 25.716 1.00 92.81 92 ALA A C 1
ATOM 760 O O . ALA A 1 92 ? -24.896 -3.194 26.593 1.00 92.81 92 ALA A O 1
ATOM 761 N N . LEU A 1 93 ? -25.920 -2.786 24.631 1.00 94.00 93 LEU A N 1
ATOM 762 C CA . LEU A 1 93 ? -25.263 -1.503 24.375 1.00 94.00 93 LEU A CA 1
ATOM 763 C C . LEU A 1 93 ? -25.718 -0.420 25.361 1.00 94.00 93 LEU A C 1
ATOM 765 O O . LEU A 1 93 ? -24.886 0.337 25.864 1.00 94.00 93 LEU A O 1
ATOM 769 N N . ASP A 1 94 ? -27.009 -0.390 25.706 1.00 92.62 94 ASP A N 1
ATOM 770 C CA . ASP A 1 94 ? -27.550 0.480 26.757 1.00 92.62 94 ASP A CA 1
ATOM 771 C C . ASP A 1 94 ? -26.908 0.174 28.113 1.00 92.62 94 ASP A C 1
ATOM 773 O O . ASP A 1 94 ? -26.538 1.095 28.840 1.00 92.62 94 ASP A O 1
ATOM 777 N N . LEU A 1 95 ? -26.721 -1.109 28.439 1.00 90.19 95 LEU A N 1
ATOM 778 C CA . LEU A 1 95 ? -26.075 -1.536 29.678 1.00 90.19 95 LEU A CA 1
ATOM 779 C C . LEU A 1 95 ? -24.632 -1.025 29.776 1.00 90.19 95 LEU A C 1
ATOM 781 O O . LEU A 1 95 ? -24.294 -0.405 30.785 1.00 90.19 95 LEU A O 1
ATOM 785 N N . ILE A 1 96 ? -23.794 -1.261 28.757 1.00 88.69 96 ILE A N 1
ATOM 786 C CA . ILE A 1 96 ? -22.395 -0.792 28.765 1.00 88.69 96 ILE A CA 1
ATOM 787 C C . ILE A 1 96 ? -22.350 0.736 28.790 1.00 88.69 96 ILE A C 1
ATOM 789 O O . ILE A 1 96 ? -21.713 1.313 29.666 1.00 88.69 96 ILE A O 1
ATOM 793 N N . SER A 1 97 ? -23.106 1.399 27.915 1.00 89.81 97 SER A N 1
ATOM 794 C CA . SER A 1 97 ? -23.106 2.864 27.850 1.00 89.81 97 SER A CA 1
ATOM 795 C C . SER A 1 97 ? -23.588 3.489 29.163 1.00 89.81 97 SER A C 1
ATOM 797 O O . SER A 1 97 ? -23.065 4.506 29.607 1.00 89.81 97 SER A O 1
ATOM 799 N N . THR A 1 98 ? -24.558 2.871 29.844 1.00 89.25 98 THR A N 1
ATOM 800 C CA . THR A 1 98 ? -25.019 3.339 31.161 1.00 89.25 98 THR A CA 1
ATOM 801 C C . THR A 1 98 ? -23.943 3.181 32.234 1.00 89.25 98 THR A C 1
ATOM 803 O O . THR A 1 98 ? -23.863 4.031 33.122 1.00 89.25 98 THR A O 1
ATOM 806 N N . ARG A 1 99 ? -23.103 2.135 32.170 1.00 86.31 99 ARG A N 1
ATOM 807 C CA . ARG A 1 99 ? -21.949 1.994 33.077 1.00 86.31 99 ARG A CA 1
ATOM 808 C C . ARG A 1 99 ? -20.966 3.147 32.872 1.00 86.31 99 ARG A C 1
ATOM 810 O O . ARG A 1 99 ? -20.593 3.783 33.858 1.00 86.31 99 ARG A O 1
ATOM 817 N N . ASP A 1 100 ? -20.651 3.462 31.620 1.00 84.38 100 ASP A N 1
ATOM 818 C CA . ASP A 1 100 ? -19.683 4.504 31.259 1.00 84.38 100 ASP A CA 1
ATOM 819 C C . ASP A 1 100 ? -20.191 5.909 31.621 1.00 84.38 100 ASP A C 1
ATOM 821 O O . ASP A 1 100 ? -19.463 6.730 32.181 1.00 84.38 100 ASP A O 1
ATOM 825 N N . PHE A 1 101 ? -21.483 6.179 31.409 1.00 85.62 101 PHE A N 1
ATOM 826 C CA . PHE A 1 101 ? -22.083 7.474 31.728 1.00 85.62 101 PHE A CA 1
ATOM 827 C C . PHE A 1 101 ? -22.626 7.608 33.163 1.00 85.62 101 PHE A C 1
ATOM 829 O O . PHE A 1 101 ? -23.192 8.651 33.514 1.00 85.62 101 PHE A O 1
ATOM 836 N N . LYS A 1 102 ? -22.454 6.598 34.028 1.00 84.88 102 LYS A N 1
ATOM 837 C CA . LYS A 1 102 ? -23.054 6.547 35.380 1.00 84.88 102 LYS A CA 1
ATOM 838 C C . LYS A 1 102 ? -22.723 7.770 36.246 1.00 84.88 102 LYS A C 1
ATOM 840 O O . LYS A 1 102 ? -23.512 8.146 37.115 1.00 84.88 102 LYS A O 1
ATOM 845 N N . LYS A 1 103 ? -21.571 8.409 36.003 1.00 84.12 103 LYS A N 1
ATOM 846 C CA . LYS A 1 103 ? -21.136 9.649 36.670 1.00 84.12 103 LYS A CA 1
ATOM 847 C C . LYS A 1 103 ? -21.958 10.878 36.251 1.00 84.12 103 LYS A C 1
ATOM 849 O O . LYS A 1 103 ? -22.160 11.774 37.069 1.00 84.12 103 LYS A O 1
ATOM 854 N N . TYR A 1 104 ? -22.457 10.914 35.016 1.00 82.19 104 TYR A N 1
ATOM 855 C CA . TYR A 1 104 ? -23.020 12.114 34.387 1.00 82.19 104 TYR A CA 1
ATOM 856 C C . TYR A 1 104 ? -24.547 12.183 34.441 1.00 82.19 104 TYR A C 1
ATOM 858 O O . TYR A 1 104 ? -25.118 13.274 34.487 1.00 82.19 104 TYR A O 1
ATOM 866 N N . PHE A 1 105 ? -25.250 11.047 34.490 1.00 77.81 105 PHE A N 1
ATOM 867 C CA . PHE A 1 105 ? -26.708 11.061 34.608 1.00 77.81 105 PHE A CA 1
ATOM 868 C C . PHE A 1 105 ? -27.250 9.948 35.520 1.00 77.81 105 PHE A C 1
ATOM 870 O O . PHE A 1 105 ? -26.738 8.841 35.581 1.00 77.81 105 PHE A O 1
ATOM 877 N N . LYS A 1 106 ? -28.320 10.253 36.271 1.00 73.62 106 LYS A N 1
ATOM 878 C CA . LYS A 1 106 ? -28.882 9.384 37.335 1.00 73.62 106 LYS A CA 1
ATOM 879 C C . LYS A 1 106 ? -29.917 8.353 36.852 1.00 73.62 106 LYS A C 1
ATOM 881 O O . LYS A 1 106 ? -30.631 7.772 37.666 1.00 73.62 106 LYS A O 1
ATOM 886 N N . SER A 1 107 ? -30.072 8.198 35.542 1.00 77.25 107 SER A N 1
ATOM 887 C CA . SER A 1 107 ? -30.987 7.218 34.947 1.00 77.25 107 SER A CA 1
ATOM 888 C C . SER A 1 107 ? -30.324 5.846 34.950 1.00 77.25 107 SER A C 1
ATOM 890 O O . SER A 1 107 ? -29.115 5.739 34.803 1.00 77.25 107 SER A O 1
ATOM 892 N N . SER A 1 108 ? -31.127 4.796 35.082 1.00 82.69 108 SER A N 1
ATOM 893 C CA . SER A 1 108 ? -30.666 3.413 34.950 1.00 82.69 108 SER A CA 1
ATOM 894 C C . SER A 1 108 ? -30.559 2.949 33.490 1.00 82.69 108 SER A C 1
ATOM 896 O O . SER A 1 108 ? -30.392 1.761 33.250 1.00 82.69 108 SER A O 1
ATOM 898 N N . SER A 1 109 ? -30.749 3.855 32.524 1.00 88.25 109 SER A N 1
ATOM 899 C CA . SER A 1 109 ? -30.718 3.574 31.083 1.00 88.25 109 SER A CA 1
ATOM 900 C C . SER A 1 109 ? -30.398 4.852 30.300 1.00 88.25 109 SER A C 1
ATOM 902 O O . SER A 1 109 ? -31.106 5.861 30.469 1.00 88.25 109 SER A O 1
ATOM 904 N N . VAL A 1 110 ? -29.360 4.797 29.455 1.00 87.06 110 VAL A N 1
ATOM 905 C CA . VAL A 1 110 ? -29.039 5.789 28.412 1.00 87.06 110 VAL A CA 1
ATOM 906 C C . VAL A 1 110 ? -30.221 5.919 27.461 1.00 87.06 110 VAL A C 1
ATOM 908 O O . VAL A 1 110 ? -30.701 7.021 27.199 1.00 87.06 110 VAL A O 1
ATOM 911 N N . LEU A 1 111 ? -30.725 4.791 26.975 1.00 87.75 111 LEU A N 1
ATOM 912 C CA . LEU A 1 111 ? -31.723 4.719 25.922 1.00 87.75 111 LEU A CA 1
ATOM 913 C C . LEU A 1 111 ? -33.025 5.412 26.324 1.00 87.75 111 LEU A C 1
ATOM 915 O O . LEU A 1 111 ? -33.555 6.243 25.583 1.00 87.75 111 LEU A O 1
ATOM 919 N N . LYS A 1 112 ? -33.524 5.130 27.536 1.00 85.56 112 LYS A N 1
ATOM 920 C CA . LYS A 1 112 ? -34.720 5.807 28.070 1.00 85.56 112 LYS A CA 1
ATOM 921 C C . LYS A 1 112 ? -34.489 7.300 28.266 1.00 85.56 112 LYS A C 1
ATOM 923 O O . LYS A 1 112 ? -35.429 8.083 28.133 1.00 85.56 112 LYS A O 1
ATOM 928 N N . TYR A 1 113 ? -33.268 7.687 28.626 1.00 85.31 113 TYR A N 1
ATOM 929 C CA . TYR A 1 113 ? -32.919 9.076 28.877 1.00 85.31 113 TYR A CA 1
ATOM 930 C C . TYR A 1 113 ? -32.887 9.883 27.572 1.00 85.31 113 TYR A C 1
ATOM 932 O O . TYR A 1 113 ? -33.651 10.848 27.439 1.00 85.31 113 TYR A O 1
ATOM 940 N N . ALA A 1 114 ? -32.087 9.430 26.601 1.00 82.75 114 ALA A N 1
ATOM 941 C CA . ALA A 1 114 ? -31.866 10.083 25.312 1.00 82.75 114 ALA A CA 1
ATOM 942 C C . ALA A 1 114 ? -33.165 10.225 24.499 1.00 82.75 114 ALA A C 1
ATOM 944 O O . ALA A 1 114 ? -33.485 11.312 24.019 1.00 82.75 114 ALA A O 1
ATOM 945 N N . ARG A 1 115 ? -33.998 9.176 24.445 1.00 83.94 115 ARG A N 1
ATOM 946 C CA . ARG A 1 115 ? -35.250 9.182 23.661 1.00 83.94 115 ARG A CA 1
ATOM 947 C C . ARG A 1 115 ? -36.385 10.011 24.269 1.00 83.94 115 ARG A C 1
ATOM 949 O O . ARG A 1 115 ? -37.398 10.248 23.617 1.00 83.94 115 ARG A O 1
ATOM 956 N N . SER A 1 116 ? -36.266 10.468 25.518 1.00 79.00 116 SER A N 1
ATOM 957 C CA . SER A 1 116 ? -37.396 11.081 26.237 1.00 79.00 116 SER A CA 1
ATOM 958 C C . SER A 1 116 ? -37.837 12.459 25.714 1.00 79.00 116 SER A C 1
ATOM 960 O O . SER A 1 116 ? -38.886 12.936 26.153 1.00 79.00 116 SER A O 1
ATOM 962 N N . LYS A 1 117 ? -37.049 13.110 24.835 1.00 67.88 117 LYS A N 1
ATOM 963 C CA . LYS A 1 117 ? -37.150 14.506 24.321 1.00 67.88 117 LYS A CA 1
ATOM 964 C C . LYS A 1 117 ? -37.206 15.617 25.383 1.00 67.88 117 LYS A C 1
ATOM 966 O O . LYS A 1 117 ? -36.699 16.709 25.164 1.00 67.88 117 LYS A O 1
ATOM 971 N N . LYS A 1 118 ? -37.746 15.339 26.570 1.00 73.38 118 LYS A N 1
ATOM 972 C CA . LYS A 1 118 ? -37.834 16.210 27.748 1.00 73.38 118 LYS A CA 1
ATOM 973 C C . LYS A 1 118 ? -36.466 16.620 28.291 1.00 73.38 118 LYS A C 1
ATOM 975 O O . LYS A 1 118 ? -36.362 17.638 28.969 1.00 73.38 118 LYS A O 1
ATOM 980 N N . TYR A 1 119 ? -35.441 15.815 28.032 1.00 72.50 119 TYR A N 1
ATOM 981 C CA . TYR A 1 119 ? -34.086 16.038 28.523 1.00 72.50 119 TYR A CA 1
ATOM 982 C C . TYR A 1 119 ? -33.099 16.386 27.406 1.00 72.50 119 TYR A C 1
ATOM 984 O O . TYR A 1 119 ? -31.905 16.262 27.640 1.00 72.50 119 TYR A O 1
ATOM 992 N N . TYR A 1 120 ? -33.554 16.816 26.221 1.00 77.12 120 TYR A N 1
ATOM 993 C CA . TYR A 1 120 ? -32.666 17.086 25.080 1.00 77.12 120 TYR A CA 1
ATOM 994 C C . TYR A 1 120 ? -31.543 18.081 25.424 1.00 77.12 120 TYR A C 1
ATOM 996 O O . TYR A 1 120 ? -30.374 17.703 25.406 1.00 77.12 120 TYR A O 1
ATOM 1004 N N . ASP A 1 121 ? -31.885 19.292 25.881 1.00 78.50 121 ASP A N 1
ATOM 1005 C CA . ASP A 1 121 ? -30.889 20.314 26.257 1.00 78.50 121 ASP A CA 1
ATOM 1006 C C . ASP A 1 121 ? -29.930 19.819 27.352 1.00 78.50 121 ASP A C 1
ATOM 1008 O O . ASP A 1 121 ? -28.728 20.074 27.326 1.00 78.50 121 ASP A O 1
ATOM 1012 N N . ARG A 1 122 ? -30.457 19.039 28.303 1.00 81.56 122 ARG A N 1
ATOM 1013 C CA . ARG A 1 122 ? -29.668 18.444 29.387 1.00 81.56 122 ARG A CA 1
ATOM 1014 C C . ARG A 1 122 ? -28.763 17.308 28.902 1.00 81.56 122 ARG A C 1
ATOM 1016 O O . ARG A 1 122 ? -27.711 17.082 29.485 1.00 81.56 122 ARG A O 1
ATOM 1023 N N . SER A 1 123 ? -29.156 16.601 27.847 1.00 82.44 123 SER A N 1
ATOM 1024 C CA . SER A 1 123 ? -28.348 15.555 27.213 1.00 82.44 123 SER A CA 1
ATOM 1025 C C . SER A 1 123 ? -27.147 16.164 26.498 1.00 82.44 123 SER A C 1
ATOM 1027 O O . SER A 1 123 ? -26.048 15.633 26.608 1.00 82.44 123 SER A O 1
ATOM 1029 N N . LEU A 1 124 ? -27.329 17.321 25.850 1.00 80.81 124 LEU A N 1
ATOM 1030 C CA . LEU A 1 124 ? -26.220 18.096 25.287 1.00 80.81 124 LEU A CA 1
ATOM 1031 C C . LEU A 1 124 ? -25.264 18.602 26.379 1.00 80.81 124 LEU A C 1
ATOM 1033 O O . LEU A 1 124 ? -24.052 18.593 26.186 1.00 80.81 124 LEU A O 1
ATOM 1037 N N . GLU A 1 125 ? -25.785 19.006 27.542 1.00 82.56 125 GLU A N 1
ATOM 1038 C CA . GLU A 1 125 ? -24.957 19.377 28.700 1.00 82.56 125 GLU A CA 1
ATOM 1039 C C . GLU A 1 125 ? -24.167 18.181 29.255 1.00 82.56 125 GLU A C 1
ATOM 1041 O O . GLU A 1 125 ? -22.989 18.325 29.568 1.00 82.56 125 GLU A O 1
ATOM 1046 N N . ILE A 1 126 ? -24.777 16.993 29.317 1.00 84.31 126 ILE A N 1
ATOM 1047 C CA . ILE A 1 126 ? -24.095 15.746 29.697 1.00 84.31 126 ILE A CA 1
ATOM 1048 C C . ILE A 1 126 ? -22.971 15.411 28.716 1.00 84.31 126 ILE A C 1
ATOM 1050 O O . ILE A 1 126 ? -21.879 15.076 29.159 1.00 84.31 126 ILE A O 1
ATOM 1054 N N . ILE A 1 127 ? -23.215 15.526 27.406 1.00 84.06 127 ILE A N 1
ATOM 1055 C CA . ILE A 1 127 ? -22.183 15.303 26.383 1.00 84.06 127 ILE A CA 1
ATOM 1056 C C . ILE A 1 127 ? -21.020 16.272 26.575 1.00 84.06 127 ILE A C 1
ATOM 1058 O O . ILE A 1 127 ? -19.874 15.844 26.532 1.00 84.06 127 ILE A O 1
ATOM 1062 N N . ARG A 1 128 ? -21.305 17.558 26.817 1.00 84.75 128 ARG A N 1
ATOM 1063 C CA . ARG A 1 128 ? -20.269 18.565 27.093 1.00 84.75 128 ARG A CA 1
ATOM 1064 C C . ARG A 1 128 ? -19.461 18.210 28.332 1.00 84.75 128 ARG A C 1
ATOM 1066 O O . ARG A 1 128 ? -18.251 18.137 28.241 1.00 84.75 128 ARG A O 1
ATOM 1073 N N . GLN A 1 129 ? -20.120 17.900 29.448 1.00 85.38 129 GLN A N 1
ATOM 1074 C CA . GLN A 1 129 ? -19.433 17.503 30.681 1.00 85.38 129 GLN A CA 1
ATOM 1075 C C . GLN A 1 129 ? -18.602 16.229 30.505 1.00 85.38 129 GLN A C 1
ATOM 1077 O O . GLN A 1 129 ? -17.517 16.127 31.067 1.00 85.38 129 GLN A O 1
ATOM 1082 N N . PHE A 1 130 ? -19.106 15.260 29.738 1.00 84.31 130 PHE A N 1
ATOM 1083 C CA . PHE A 1 130 ? -18.362 14.051 29.407 1.00 84.31 130 PHE A CA 1
ATOM 1084 C C . PHE A 1 130 ? -17.135 14.379 28.556 1.00 84.31 130 PHE A C 1
ATOM 1086 O O . PHE A 1 130 ? -16.051 13.908 28.870 1.00 84.31 130 PHE A O 1
ATOM 1093 N N . ALA A 1 131 ? -17.292 15.192 27.509 1.00 81.19 131 ALA A N 1
ATOM 1094 C CA . ALA A 1 131 ? -16.196 15.614 26.645 1.00 81.19 131 ALA A CA 1
ATOM 1095 C C . ALA A 1 131 ? -15.151 16.435 27.415 1.00 81.19 131 ALA A C 1
ATOM 1097 O O . ALA A 1 131 ? -13.965 16.199 27.245 1.00 81.19 131 ALA A O 1
ATOM 1098 N N . ASP A 1 132 ? -15.576 17.335 28.302 1.00 82.00 132 ASP A N 1
ATOM 1099 C CA . ASP A 1 132 ? -14.684 18.121 29.158 1.00 82.00 132 ASP A CA 1
ATOM 1100 C C . ASP A 1 132 ? -13.896 17.213 30.110 1.00 82.00 132 ASP A C 1
ATOM 1102 O O . ASP A 1 132 ? -12.685 17.355 30.236 1.00 82.00 132 ASP A O 1
ATOM 1106 N N . ASP A 1 133 ? -14.557 16.246 30.754 1.00 78.56 133 ASP A N 1
ATOM 1107 C CA . ASP A 1 133 ? -13.885 15.263 31.607 1.00 78.56 133 ASP A CA 1
ATOM 1108 C C . ASP A 1 133 ? -12.965 14.334 30.799 1.00 78.56 133 ASP A C 1
ATOM 1110 O O . ASP A 1 133 ? -11.905 13.966 31.289 1.00 78.56 133 ASP A O 1
ATOM 1114 N N . PHE A 1 134 ? -13.349 13.951 29.580 1.00 76.12 134 PHE A N 1
ATOM 1115 C CA . PHE A 1 134 ? -12.541 13.133 28.675 1.00 76.12 134 PHE A CA 1
ATOM 1116 C C . PHE A 1 134 ? -11.290 13.883 28.212 1.00 76.12 134 PHE A C 1
ATOM 1118 O O . PHE A 1 134 ? -10.181 13.371 28.332 1.00 76.12 134 PHE A O 1
ATOM 1125 N N . ASN A 1 135 ? -11.453 15.130 27.771 1.00 72.88 135 ASN A N 1
ATOM 1126 C CA . ASN A 1 135 ? -10.349 16.012 27.416 1.00 72.88 135 ASN A CA 1
ATOM 1127 C C . ASN A 1 135 ? -9.458 16.256 28.628 1.00 72.88 135 ASN A C 1
ATOM 1129 O O . ASN A 1 135 ? -8.244 16.189 28.510 1.00 72.88 135 ASN A O 1
ATOM 1133 N N . LYS A 1 136 ? -10.044 16.417 29.817 1.00 73.56 136 LYS A N 1
ATOM 1134 C CA . LYS A 1 136 ? -9.285 16.520 31.056 1.00 73.56 136 LYS A CA 1
ATOM 1135 C C . LYS A 1 136 ? -8.565 15.223 31.425 1.00 73.56 136 LYS A C 1
ATOM 1137 O O . LYS A 1 136 ? -7.470 15.291 31.948 1.00 73.56 136 LYS A O 1
ATOM 1142 N N . ILE A 1 137 ? -9.126 14.044 31.161 1.00 67.81 137 ILE A N 1
ATOM 1143 C CA . ILE A 1 137 ? -8.416 12.764 31.322 1.00 67.81 137 ILE A CA 1
ATOM 1144 C C . ILE A 1 137 ? -7.221 12.702 30.365 1.00 67.81 137 ILE A C 1
ATOM 1146 O O . ILE A 1 137 ? -6.170 12.192 30.753 1.00 67.81 137 ILE A O 1
ATOM 1150 N N . ASN A 1 138 ? -7.363 13.233 29.152 1.00 63.38 138 ASN A N 1
ATOM 1151 C CA . ASN A 1 138 ? -6.259 13.353 28.205 1.00 63.38 138 ASN A CA 1
ATOM 1152 C C . ASN A 1 138 ? -5.222 14.398 28.669 1.00 63.38 138 ASN A C 1
ATOM 1154 O O . ASN A 1 138 ? -4.030 14.137 28.560 1.00 63.38 138 ASN A O 1
ATOM 1158 N N . GLU A 1 139 ? -5.649 15.524 29.254 1.00 63.94 139 GLU A N 1
ATOM 1159 C CA . GLU A 1 139 ? -4.780 16.577 29.812 1.00 63.94 139 GLU A CA 1
ATOM 1160 C C . GLU A 1 139 ? -4.086 16.167 31.128 1.00 63.94 139 GLU A C 1
ATOM 1162 O O . GLU A 1 139 ? -2.914 16.455 31.317 1.00 63.94 139 GLU A O 1
ATOM 1167 N N . ASP A 1 140 ? -4.777 15.505 32.059 1.00 57.34 140 ASP A N 1
ATOM 1168 C CA . ASP A 1 140 ? -4.273 15.148 33.397 1.00 57.34 140 ASP A CA 1
ATOM 1169 C C . ASP A 1 140 ? -3.336 13.925 33.350 1.00 57.34 140 ASP A C 1
ATOM 1171 O O . ASP A 1 140 ? -2.466 13.780 34.210 1.00 57.34 140 ASP A O 1
ATOM 1175 N N . ASN A 1 141 ? -3.493 13.045 32.351 1.00 54.34 141 ASN A N 1
ATOM 1176 C CA . ASN A 1 141 ? -2.567 11.940 32.077 1.00 54.34 141 ASN A CA 1
ATOM 1177 C C . ASN A 1 141 ? -1.452 12.349 31.100 1.00 54.34 141 ASN A C 1
ATOM 1179 O O . ASN A 1 141 ? -0.863 11.478 30.459 1.00 54.34 141 ASN A O 1
ATOM 1183 N N . PHE A 1 142 ? -1.144 13.653 31.019 1.00 48.38 142 PHE A N 1
ATOM 1184 C CA . PHE A 1 142 ? 0.041 14.198 30.354 1.00 48.38 142 PHE A CA 1
ATOM 1185 C C . PHE A 1 142 ? 1.319 13.605 30.961 1.00 48.38 142 PHE A C 1
ATOM 1187 O O . PHE A 1 142 ? 1.976 14.176 31.834 1.00 48.38 142 PHE A O 1
ATOM 1194 N N . VAL A 1 143 ? 1.698 12.438 30.469 1.00 42.62 143 VAL A N 1
ATOM 1195 C CA . VAL A 1 143 ? 3.098 12.092 30.301 1.00 42.62 143 VAL A CA 1
ATOM 1196 C C . VAL A 1 143 ? 3.379 12.475 28.856 1.00 42.62 143 VAL A C 1
ATOM 1198 O O . VAL A 1 143 ? 2.943 11.762 27.964 1.00 42.62 143 VAL A O 1
ATOM 1201 N N . SER A 1 144 ? 3.977 13.657 28.653 1.00 48.59 144 SER A N 1
ATOM 1202 C CA . SER A 1 144 ? 4.673 14.023 27.409 1.00 48.59 144 SER A CA 1
ATOM 1203 C C . SER A 1 144 ? 3.861 13.734 26.118 1.00 48.59 144 SER A C 1
ATOM 1205 O O . SER A 1 144 ? 3.956 12.673 25.505 1.00 48.59 144 SER A O 1
ATOM 1207 N N . SER A 1 145 ? 2.958 14.669 25.773 1.00 48.44 145 SER A N 1
ATOM 1208 C CA . SER A 1 145 ? 2.269 14.841 24.465 1.00 48.44 145 SER A CA 1
ATOM 1209 C C . SER A 1 145 ? 1.533 13.654 23.794 1.00 48.44 145 SER A C 1
ATOM 1211 O O . SER A 1 145 ? 0.940 13.826 22.731 1.00 48.44 145 SER A O 1
ATOM 1213 N N . CYS A 1 146 ? 1.429 12.483 24.424 1.00 55.31 146 CYS A N 1
ATOM 1214 C CA . CYS A 1 146 ? 0.689 11.325 23.911 1.00 55.31 146 CYS A CA 1
ATOM 1215 C C . CYS A 1 146 ? -0.842 11.466 24.052 1.00 55.31 146 CYS A C 1
ATOM 1217 O O . CYS A 1 146 ? -1.435 10.822 24.922 1.00 55.31 146 CYS A O 1
ATOM 1219 N N . VAL A 1 147 ? -1.514 12.251 23.203 1.00 62.62 147 VAL A N 1
ATOM 1220 C CA . VAL A 1 147 ? -2.990 12.243 23.146 1.00 62.62 147 VAL A CA 1
ATOM 1221 C C . VAL A 1 147 ? -3.452 11.389 21.967 1.00 62.62 147 VAL A C 1
ATOM 1223 O O . VAL A 1 147 ? -3.565 11.905 20.855 1.00 62.62 147 VAL A O 1
ATOM 1226 N N . PRO A 1 148 ? -3.730 10.085 22.162 1.00 74.56 148 PRO A N 1
ATOM 1227 C CA . PRO A 1 148 ? -4.414 9.335 21.127 1.00 74.56 148 PRO A CA 1
ATOM 1228 C C . PRO A 1 148 ? -5.794 9.925 20.904 1.00 74.56 148 PRO A C 1
ATOM 1230 O O . PRO A 1 148 ? -6.522 10.233 21.855 1.00 74.56 148 PRO A O 1
ATOM 1233 N N . VAL A 1 149 ? -6.183 10.021 19.643 1.00 78.94 149 VAL A N 1
ATOM 1234 C CA . VAL A 1 149 ? -7.493 10.531 19.289 1.00 78.94 149 VAL A CA 1
ATOM 1235 C C . VAL A 1 149 ? -8.410 9.385 18.906 1.00 78.94 149 VAL A C 1
ATOM 1237 O O . VAL A 1 149 ? -8.154 8.633 17.965 1.00 78.94 149 VAL A O 1
ATOM 1240 N N . TYR A 1 150 ? -9.482 9.249 19.682 1.00 86.19 150 TYR A N 1
ATOM 1241 C CA . TYR A 1 150 ? -10.532 8.260 19.489 1.00 86.19 150 TYR A CA 1
ATOM 1242 C C . TYR A 1 150 ? -11.860 8.779 20.045 1.00 86.19 150 TYR A C 1
ATOM 1244 O O . TYR A 1 150 ? -11.899 9.678 20.889 1.00 86.19 150 TYR A O 1
ATOM 1252 N N . ILE A 1 151 ? -12.961 8.182 19.594 1.00 87.31 151 ILE A N 1
ATOM 1253 C CA . ILE A 1 151 ? -14.307 8.495 20.075 1.00 87.31 151 ILE A CA 1
ATOM 1254 C C . ILE A 1 151 ? -14.828 7.307 20.890 1.00 87.31 151 ILE A C 1
ATOM 1256 O O . ILE A 1 151 ? -15.037 6.234 20.326 1.00 87.31 151 ILE A O 1
ATOM 1260 N N . PRO A 1 152 ? -15.100 7.459 22.199 1.00 87.88 152 PRO A N 1
ATOM 1261 C CA . PRO A 1 152 ? -15.632 6.368 23.011 1.00 87.88 152 PRO A CA 1
ATOM 1262 C C . PRO A 1 152 ? -16.896 5.737 22.411 1.00 87.88 152 PRO A C 1
ATOM 1264 O O . PRO A 1 152 ? -17.844 6.441 22.051 1.00 87.88 152 PRO A O 1
ATOM 1267 N N . ALA A 1 153 ? -16.960 4.403 22.370 1.00 90.62 153 ALA A N 1
ATOM 1268 C CA . ALA A 1 153 ? -18.102 3.687 21.796 1.00 90.62 153 ALA A CA 1
ATOM 1269 C C . ALA A 1 153 ? -19.436 4.111 22.448 1.00 90.62 153 ALA A C 1
ATOM 1271 O O . ALA A 1 153 ? -20.407 4.386 21.742 1.00 90.62 153 ALA A O 1
ATOM 1272 N N . ALA A 1 154 ? -19.470 4.293 23.773 1.00 88.94 154 ALA A N 1
ATOM 1273 C CA . ALA A 1 154 ? -20.651 4.781 24.490 1.00 88.94 154 ALA A CA 1
ATOM 1274 C C . ALA A 1 154 ? -21.147 6.152 23.989 1.00 88.94 154 ALA A C 1
ATOM 1276 O O . ALA A 1 154 ? -22.357 6.380 23.920 1.00 88.94 154 ALA A O 1
ATOM 1277 N N . VAL A 1 155 ? -20.241 7.057 23.595 1.00 88.56 155 VAL A N 1
ATOM 1278 C CA . VAL A 1 155 ? -20.602 8.360 23.011 1.00 88.56 155 VAL A CA 1
ATOM 1279 C C . VAL A 1 155 ? -21.288 8.159 21.666 1.00 88.56 155 VAL A C 1
ATOM 1281 O O . VAL A 1 155 ? -22.339 8.757 21.434 1.00 88.56 155 VAL A O 1
ATOM 1284 N N . THR A 1 156 ? -20.752 7.281 20.811 1.00 90.56 156 THR A N 1
ATOM 1285 C CA . THR A 1 156 ? -21.378 6.982 19.512 1.00 90.56 156 THR A CA 1
ATOM 1286 C C . THR A 1 156 ? -22.800 6.440 19.693 1.00 90.56 156 THR A C 1
ATOM 1288 O O . THR A 1 156 ? -23.706 6.883 18.991 1.00 90.56 156 THR A O 1
ATOM 1291 N N . PHE A 1 157 ? -23.030 5.571 20.689 1.00 91.38 157 PHE A N 1
ATOM 1292 C CA . PHE A 1 157 ? -24.368 5.080 21.040 1.00 91.38 157 PHE A CA 1
ATOM 1293 C C . PHE A 1 157 ? -25.277 6.205 21.536 1.00 91.38 157 PHE A C 1
ATOM 1295 O O . PHE A 1 157 ? -26.397 6.359 21.055 1.00 91.38 157 PHE A O 1
ATOM 1302 N N . PHE A 1 158 ? -24.803 7.011 22.491 1.00 89.25 158 PHE A N 1
ATOM 1303 C CA . PHE A 1 158 ? -25.593 8.083 23.095 1.00 89.25 158 PHE A CA 1
ATOM 1304 C C . PHE A 1 158 ? -26.051 9.107 22.051 1.00 89.25 158 PHE A C 1
ATOM 1306 O O . PHE A 1 158 ? -27.231 9.461 22.013 1.00 89.25 158 PHE A O 1
ATOM 1313 N N . VAL A 1 159 ? -25.139 9.537 21.173 1.00 87.12 159 VAL A N 1
ATOM 1314 C CA . VAL A 1 159 ? -25.435 10.471 20.077 1.00 87.12 159 VAL A CA 1
ATOM 1315 C C . VAL A 1 159 ? -26.428 9.862 19.091 1.00 87.12 159 VAL A C 1
ATOM 1317 O O . VAL A 1 159 ? -27.389 10.532 18.718 1.00 87.12 159 VAL A O 1
ATOM 1320 N N . ASP A 1 160 ? -26.261 8.590 18.722 1.00 87.00 160 ASP A N 1
ATOM 1321 C CA . ASP A 1 160 ? -27.208 7.898 17.844 1.00 87.00 160 ASP A CA 1
ATOM 1322 C C . ASP A 1 160 ? -28.628 7.909 18.419 1.00 87.00 160 ASP A C 1
ATOM 1324 O O . ASP A 1 160 ? -29.582 8.291 17.741 1.00 87.00 160 ASP A O 1
ATOM 1328 N N . GLN A 1 161 ? -28.755 7.597 19.715 1.00 87.19 161 GLN A N 1
ATOM 1329 C CA . GLN A 1 161 ? -30.043 7.545 20.407 1.00 87.19 161 GLN A CA 1
ATOM 1330 C C . GLN A 1 161 ? -30.721 8.910 20.573 1.00 87.19 161 GLN A C 1
ATOM 1332 O O . GLN A 1 161 ? -31.948 8.969 20.701 1.00 87.19 161 GLN A O 1
ATOM 1337 N N . LEU A 1 162 ? -29.961 10.007 20.555 1.00 83.88 162 LEU A N 1
ATOM 1338 C CA . LEU A 1 162 ? -30.518 11.359 20.619 1.00 83.88 162 LEU A CA 1
ATOM 1339 C C . LEU A 1 162 ? -31.220 11.781 19.323 1.00 83.88 162 LEU A C 1
ATOM 1341 O O . LEU A 1 162 ? -32.173 12.560 19.384 1.00 83.88 162 LEU A O 1
ATOM 1345 N N . PHE A 1 163 ? -30.790 11.258 18.172 1.00 78.00 163 PHE A N 1
ATOM 1346 C CA . PHE A 1 163 ? -31.222 11.731 16.850 1.00 78.00 163 PHE A CA 1
ATOM 1347 C C . PHE A 1 163 ? -32.095 10.738 16.062 1.00 78.00 163 PHE A C 1
ATOM 1349 O O . PHE A 1 163 ? -32.421 10.987 14.904 1.00 78.00 163 PHE A O 1
ATOM 1356 N N . VAL A 1 164 ? -32.560 9.653 16.693 1.00 70.81 164 VAL A N 1
ATOM 1357 C CA . VAL A 1 164 ? -33.374 8.594 16.051 1.00 70.81 164 VAL A CA 1
ATOM 1358 C C . VAL A 1 164 ? -34.672 9.113 15.401 1.00 70.81 164 VAL A C 1
ATOM 1360 O O . VAL A 1 164 ? -35.118 8.568 14.396 1.00 70.81 164 VAL A O 1
ATOM 1363 N N . GLU A 1 165 ? -35.298 10.166 15.946 1.00 62.97 165 GLU A N 1
ATOM 1364 C CA . GLU A 1 165 ? -36.620 10.661 15.502 1.00 62.97 165 GLU A CA 1
ATOM 1365 C C . GLU A 1 165 ? -36.603 12.054 14.836 1.00 62.97 165 GLU A C 1
ATOM 1367 O O . GLU A 1 165 ? -37.667 12.644 14.615 1.00 62.97 165 GLU A O 1
ATOM 1372 N N . GLY A 1 166 ? -35.432 12.620 14.535 1.00 61.03 166 GLY A N 1
ATOM 1373 C CA . GLY A 1 166 ? -35.339 13.935 13.898 1.00 61.03 166 GLY A CA 1
ATOM 1374 C C . GLY A 1 166 ? -33.910 14.350 13.566 1.00 61.03 166 GLY A C 1
ATOM 1375 O O . GLY A 1 166 ? -32.974 14.000 14.277 1.00 61.03 166 GLY A O 1
ATOM 1376 N N . SER A 1 167 ? -33.747 15.118 12.487 1.00 59.62 167 SER A N 1
ATOM 1377 C CA . SER A 1 167 ? -32.445 15.665 12.106 1.00 59.62 167 SER A CA 1
ATOM 1378 C C . SER A 1 167 ? -31.951 16.651 13.174 1.00 59.62 167 SER A C 1
ATOM 1380 O O . SER A 1 167 ? -32.729 17.524 13.576 1.00 59.62 167 SER A O 1
ATOM 1382 N N . PRO A 1 168 ? -30.685 16.553 13.619 1.00 65.00 168 PRO A N 1
ATOM 1383 C CA . PRO A 1 168 ? -30.095 17.568 14.482 1.00 65.00 168 PRO A CA 1
ATOM 1384 C C . PRO A 1 168 ? -30.226 18.960 13.853 1.00 65.00 168 PRO A C 1
ATOM 1386 O O . PRO A 1 168 ? -30.131 19.103 12.630 1.00 65.00 168 PRO A O 1
ATOM 1389 N N . ASN A 1 169 ? -30.357 20.009 14.667 1.00 70.25 169 ASN A N 1
ATOM 1390 C CA . ASN A 1 169 ? -30.089 21.356 14.168 1.00 70.25 169 ASN A CA 1
ATOM 1391 C C . ASN A 1 169 ? -28.590 21.475 13.827 1.00 70.25 169 ASN A C 1
ATOM 1393 O O . ASN A 1 169 ? -27.737 20.898 14.501 1.00 70.25 169 ASN A O 1
ATOM 1397 N N . TRP A 1 170 ? -28.256 22.275 12.815 1.00 64.06 170 TRP A N 1
ATOM 1398 C CA . TRP A 1 170 ? -26.880 22.566 12.406 1.00 64.06 170 TRP A CA 1
ATOM 1399 C C . TRP A 1 170 ? -26.011 23.072 13.569 1.00 64.06 170 TRP A C 1
ATOM 1401 O O . TRP A 1 170 ? -24.843 22.712 13.681 1.00 64.06 170 TRP A O 1
ATOM 1411 N N . GLN A 1 171 ? -26.587 23.865 14.480 1.00 70.81 171 GLN A N 1
ATOM 1412 C CA . GLN A 1 171 ? -25.883 24.330 15.683 1.00 70.81 171 GLN A CA 1
ATOM 1413 C C . GLN A 1 171 ? -25.494 23.188 16.632 1.00 70.81 171 GLN A C 1
ATOM 1415 O O . GLN A 1 171 ? -24.428 23.251 17.244 1.00 70.81 171 GLN A O 1
ATOM 1420 N N . ASP A 1 172 ? -26.322 22.148 16.738 1.00 70.88 172 ASP A N 1
ATOM 1421 C CA . ASP A 1 172 ? -26.049 20.989 17.593 1.00 70.88 172 ASP A CA 1
ATOM 1422 C C . ASP A 1 172 ? -24.961 20.110 16.969 1.00 70.88 172 ASP A C 1
ATOM 1424 O O . ASP A 1 172 ? -24.013 19.735 17.658 1.00 70.88 172 ASP A O 1
ATOM 1428 N N . LEU A 1 173 ? -25.040 19.882 15.650 1.00 69.31 173 LEU A N 1
ATOM 1429 C CA . LEU A 1 173 ? -23.997 19.216 14.859 1.00 69.31 173 LEU A CA 1
ATOM 1430 C C . LEU A 1 173 ? -22.648 19.904 15.037 1.00 69.31 173 LEU A C 1
ATOM 1432 O O . LEU A 1 173 ? -21.694 19.263 15.461 1.00 69.31 173 LEU A O 1
ATOM 1436 N N . SER A 1 174 ? -22.594 21.216 14.791 1.00 71.12 174 SER A N 1
ATOM 1437 C CA . SER A 1 174 ? -21.369 22.006 14.927 1.00 71.12 174 SER A CA 1
ATOM 1438 C C . SER A 1 174 ? -20.836 22.034 16.362 1.00 71.12 174 SER A C 1
ATOM 1440 O O . SER A 1 174 ? -19.627 22.111 16.561 1.00 71.12 174 SER A O 1
ATOM 1442 N N . SER A 1 175 ? -21.713 21.987 17.369 1.00 73.56 175 SER A N 1
ATOM 1443 C CA . SER A 1 175 ? -21.290 21.980 18.771 1.00 73.56 175 SER A CA 1
ATOM 1444 C C . SER A 1 175 ? -20.673 20.642 19.171 1.00 73.56 175 SER A C 1
ATOM 1446 O O . SER A 1 175 ? -19.614 20.627 19.786 1.00 73.56 175 SER A O 1
ATOM 1448 N N . ILE A 1 176 ? -21.326 19.526 18.839 1.00 75.00 176 ILE A N 1
ATOM 1449 C CA . ILE A 1 176 ? -20.840 18.184 19.183 1.00 75.00 176 ILE A CA 1
ATOM 1450 C C . ILE A 1 176 ? -19.605 17.829 18.349 1.00 75.00 176 ILE A C 1
ATOM 1452 O O . ILE A 1 176 ? -18.656 17.275 18.898 1.00 75.00 176 ILE A O 1
ATOM 1456 N N . SER A 1 177 ? -19.584 18.182 17.058 1.00 72.81 177 SER A N 1
ATOM 1457 C CA . SER A 1 177 ? -18.416 17.950 16.205 1.00 72.81 177 SER A CA 1
ATOM 1458 C C . SER A 1 177 ? -17.190 18.676 16.750 1.00 72.81 177 SER A C 1
ATOM 1460 O O . SER A 1 177 ? -16.144 18.061 16.902 1.00 72.81 177 SER A O 1
ATOM 1462 N N . ARG A 1 178 ? -17.324 19.939 17.174 1.00 75.69 178 ARG A N 1
ATOM 1463 C CA . ARG A 1 178 ? -16.225 20.663 17.831 1.00 75.69 178 ARG A CA 1
ATOM 1464 C C . ARG A 1 178 ? -15.736 19.985 19.109 1.00 75.69 178 ARG A C 1
ATOM 1466 O O . ARG A 1 178 ? -14.546 20.012 19.360 1.00 75.69 178 ARG A O 1
ATOM 1473 N N . LEU A 1 179 ? -16.607 19.378 19.914 1.00 77.19 179 LEU A N 1
ATOM 1474 C CA . LEU A 1 179 ? -16.179 18.758 21.176 1.00 77.19 179 LEU A CA 1
ATOM 1475 C C . LEU A 1 179 ? -15.296 17.525 20.961 1.00 77.19 179 LEU A C 1
ATOM 1477 O O . LEU A 1 179 ? -14.309 17.367 21.672 1.00 77.19 179 LEU A O 1
ATOM 1481 N N . PHE A 1 180 ? -15.651 16.667 20.001 1.00 75.94 180 PHE A N 1
ATOM 1482 C CA . PHE A 1 180 ? -14.972 15.380 19.800 1.00 75.94 180 PHE A CA 1
ATOM 1483 C C . PHE A 1 180 ? -13.971 15.368 18.645 1.00 75.94 180 PHE A C 1
ATOM 1485 O O . PHE A 1 180 ? -13.077 14.530 18.648 1.00 75.94 180 PHE A O 1
ATOM 1492 N N . LEU A 1 181 ? -14.091 16.279 17.674 1.00 76.44 181 LEU A N 1
ATOM 1493 C CA . LEU A 1 181 ? -13.165 16.367 16.539 1.00 76.44 181 LEU A CA 1
ATOM 1494 C C . LEU A 1 181 ? -12.066 17.419 16.745 1.00 76.44 181 LEU A C 1
ATOM 1496 O O . LEU A 1 181 ? -11.046 17.354 16.074 1.00 76.44 181 LEU A O 1
ATOM 1500 N N . MET A 1 182 ? -12.219 18.375 17.673 1.00 74.06 182 MET A N 1
ATOM 1501 C CA . MET A 1 182 ? -11.149 19.345 17.967 1.00 74.06 182 MET A CA 1
ATOM 1502 C C . MET A 1 182 ? -9.847 18.688 18.454 1.00 74.06 182 MET A C 1
ATOM 1504 O O . MET A 1 182 ? -8.793 19.160 18.041 1.00 74.06 182 MET A O 1
ATOM 1508 N N . PRO A 1 183 ? -9.868 17.597 19.248 1.00 74.94 183 PRO A N 1
ATOM 1509 C CA . PRO A 1 183 ? -8.649 16.852 19.547 1.00 74.94 183 PRO A CA 1
ATOM 1510 C C . PRO A 1 183 ? -7.959 16.276 18.302 1.00 74.94 183 PRO A C 1
ATOM 1512 O O . PRO A 1 183 ? -6.736 16.270 18.265 1.00 74.94 183 PRO A O 1
ATOM 1515 N N . ILE A 1 184 ? -8.716 15.847 17.277 1.00 74.38 184 ILE A N 1
ATOM 1516 C CA . ILE A 1 184 ? -8.148 15.365 16.000 1.00 74.38 184 ILE A CA 1
ATOM 1517 C C . ILE A 1 184 ? -7.412 16.515 15.319 1.00 74.38 184 ILE A C 1
ATOM 1519 O O . ILE A 1 184 ? -6.240 16.388 14.997 1.00 74.38 184 ILE A O 1
ATOM 1523 N N . LYS A 1 185 ? -8.073 17.670 15.212 1.00 71.56 185 LYS A N 1
ATOM 1524 C CA . LYS A 1 185 ? -7.482 18.864 14.605 1.00 71.56 185 LYS A CA 1
ATOM 1525 C C . LYS A 1 185 ? -6.224 19.341 15.341 1.00 71.56 185 LYS A C 1
ATOM 1527 O O . LYS A 1 185 ? -5.245 19.714 14.714 1.00 71.56 185 LYS A O 1
ATOM 1532 N N . TYR A 1 186 ? -6.224 19.316 16.674 1.00 71.88 186 TYR A N 1
ATOM 1533 C CA . TYR A 1 186 ? -5.032 19.679 17.446 1.00 71.88 186 TYR A CA 1
ATOM 1534 C C . TYR A 1 186 ? -3.886 18.682 17.236 1.00 71.88 186 TYR A C 1
ATOM 1536 O O . TYR A 1 186 ? -2.732 19.082 17.126 1.00 71.88 186 TYR A O 1
ATOM 1544 N N . PHE A 1 187 ? -4.206 17.390 17.160 1.00 73.44 187 PHE A N 1
ATOM 1545 C CA . PHE A 1 187 ? -3.230 16.355 16.839 1.00 73.44 187 PHE A CA 1
ATOM 1546 C C . PHE A 1 187 ? -2.621 16.572 15.448 1.00 73.44 187 PHE A C 1
ATOM 1548 O O . PHE A 1 187 ? -1.405 16.534 15.309 1.00 73.44 187 PHE A O 1
ATOM 1555 N N . GLU A 1 188 ? -3.435 16.898 14.444 1.00 70.94 188 GLU A N 1
ATOM 1556 C CA . GLU A 1 188 ? -2.970 17.269 13.098 1.00 70.94 188 GLU A CA 1
ATOM 1557 C C . GLU A 1 188 ? -2.076 18.520 13.113 1.00 70.94 188 GLU A C 1
ATOM 1559 O O . GLU A 1 188 ? -1.010 18.523 12.500 1.00 70.94 188 GLU A O 1
ATOM 1564 N N . GLU A 1 189 ? -2.450 19.558 13.871 1.00 71.50 189 GLU A N 1
ATOM 1565 C CA . GLU A 1 189 ? -1.623 20.760 14.056 1.00 71.50 189 GLU A CA 1
ATOM 1566 C C . GLU A 1 189 ? -0.253 20.422 14.680 1.00 71.50 189 GLU A C 1
ATOM 1568 O O . GLU A 1 189 ? 0.763 21.009 14.299 1.00 71.50 189 GLU A O 1
ATOM 1573 N N . GLN A 1 190 ? -0.199 19.459 15.609 1.00 69.94 190 GLN A N 1
ATOM 1574 C CA . GLN A 1 190 ? 1.056 18.973 16.198 1.00 69.94 190 GLN A CA 1
ATOM 1575 C C . GLN A 1 190 ? 1.921 18.179 15.215 1.00 69.94 190 GLN A C 1
ATOM 1577 O O . GLN A 1 190 ? 3.142 18.199 15.350 1.00 69.94 190 GLN A O 1
ATOM 1582 N N . LEU A 1 191 ? 1.325 17.529 14.211 1.00 71.75 191 LEU A N 1
ATOM 1583 C CA . LEU A 1 191 ? 2.073 16.862 13.142 1.00 71.75 191 LEU A CA 1
ATOM 1584 C C . LEU A 1 191 ? 2.762 17.856 12.190 1.00 71.75 191 LEU A C 1
ATOM 1586 O O . LEU A 1 191 ? 3.516 17.401 11.333 1.00 71.75 191 LEU A O 1
ATOM 1590 N N . GLN A 1 192 ? 2.509 19.169 12.325 1.00 65.88 192 GLN A N 1
ATOM 1591 C CA . GLN A 1 192 ? 3.040 20.249 11.478 1.00 65.88 192 GLN A CA 1
ATOM 1592 C C . GLN A 1 192 ? 3.102 19.851 10.000 1.00 65.88 192 GLN A C 1
ATOM 1594 O O . GLN A 1 192 ? 4.165 19.892 9.380 1.00 65.88 192 GLN A O 1
ATOM 1599 N N . ILE A 1 193 ? 1.962 19.425 9.451 1.00 63.41 193 ILE A N 1
ATOM 1600 C CA . ILE A 1 193 ? 1.863 18.990 8.058 1.00 63.41 193 ILE A CA 1
ATOM 1601 C C . ILE A 1 193 ? 2.316 20.156 7.164 1.00 63.41 193 ILE A C 1
ATOM 1603 O O . ILE A 1 193 ? 1.672 21.203 7.124 1.00 63.41 193 ILE A O 1
ATOM 1607 N N . GLN A 1 194 ? 3.452 20.001 6.480 1.00 55.16 194 GLN A N 1
ATOM 1608 C CA . GLN A 1 194 ? 4.100 21.064 5.693 1.00 55.16 194 GLN A CA 1
ATOM 1609 C C . GLN A 1 194 ? 3.499 21.210 4.285 1.00 55.16 194 GLN A C 1
ATOM 1611 O O . GLN A 1 194 ? 4.169 21.670 3.364 1.00 55.16 194 GLN A O 1
ATOM 1616 N N . ILE A 1 195 ? 2.249 20.792 4.097 1.00 57.06 195 ILE A N 1
ATOM 1617 C CA . ILE A 1 195 ? 1.590 20.790 2.793 1.00 57.06 195 ILE A CA 1
ATOM 1618 C C . ILE A 1 195 ? 0.903 22.150 2.607 1.00 57.06 195 ILE A C 1
ATOM 1620 O O . ILE A 1 195 ? -0.000 22.504 3.363 1.00 57.06 195 ILE A O 1
ATOM 1624 N N . ASP A 1 196 ? 1.328 22.905 1.587 1.00 44.66 196 ASP A N 1
ATOM 1625 C CA . ASP A 1 196 ? 0.887 24.286 1.309 1.00 44.66 196 ASP A CA 1
ATOM 1626 C C . ASP A 1 196 ? -0.638 24.431 1.047 1.00 44.66 196 ASP A C 1
ATOM 1628 O O . ASP A 1 196 ? -1.157 25.544 1.122 1.00 44.66 196 ASP A O 1
ATOM 1632 N N . ASP A 1 197 ? -1.356 23.323 0.795 1.00 50.88 197 ASP A N 1
ATOM 1633 C CA . ASP A 1 197 ? -2.799 23.244 0.489 1.00 50.88 197 ASP A CA 1
ATOM 1634 C C . ASP A 1 197 ? -3.522 22.086 1.242 1.00 50.88 197 ASP A C 1
ATOM 1636 O O . ASP A 1 197 ? -4.462 21.493 0.712 1.00 50.88 197 ASP A O 1
ATOM 1640 N N . TYR A 1 198 ? -3.104 21.707 2.462 1.00 53.06 198 TYR A N 1
ATOM 1641 C CA . TYR A 1 198 ? -3.818 20.659 3.223 1.00 53.06 198 TYR A CA 1
ATOM 1642 C C . TYR A 1 198 ? -5.200 21.152 3.679 1.00 53.06 198 TYR A C 1
ATOM 1644 O O . TYR A 1 198 ? -5.304 22.036 4.532 1.00 53.06 198 TYR A O 1
ATOM 1652 N N . ASP A 1 199 ? -6.268 20.593 3.111 1.00 59.38 199 ASP A N 1
ATOM 1653 C CA . ASP A 1 199 ? -7.623 20.788 3.623 1.00 59.38 199 ASP A CA 1
ATOM 1654 C C . ASP A 1 199 ? -7.865 19.778 4.753 1.00 59.38 199 ASP A C 1
ATOM 1656 O O . ASP A 1 199 ? -7.901 18.572 4.515 1.00 59.38 199 ASP A O 1
ATOM 1660 N N . ASP A 1 200 ? -8.041 20.254 5.991 1.00 53.47 200 ASP A N 1
ATOM 1661 C CA . ASP A 1 200 ? -8.375 19.407 7.151 1.00 53.47 200 ASP A CA 1
ATOM 1662 C C . ASP A 1 200 ? -9.619 18.525 6.881 1.00 53.47 200 ASP A C 1
ATOM 1664 O O . ASP A 1 200 ? -9.787 17.461 7.481 1.00 53.47 200 ASP A O 1
ATOM 1668 N N . GLU A 1 201 ? -10.507 18.943 5.965 1.00 58.06 201 GLU A N 1
ATOM 1669 C CA . GLU A 1 201 ? -11.668 18.155 5.532 1.00 58.06 201 GLU A CA 1
ATOM 1670 C C . GLU A 1 201 ? -11.303 16.938 4.654 1.00 58.06 201 GLU A C 1
ATOM 1672 O O . GLU A 1 201 ? -12.193 16.163 4.294 1.00 58.06 201 GLU A O 1
ATOM 1677 N N . GLU A 1 202 ? -10.024 16.725 4.338 1.00 65.62 202 GLU A N 1
ATOM 1678 C CA . GLU A 1 202 ? -9.515 15.565 3.598 1.00 65.62 202 GLU A CA 1
ATOM 1679 C C . GLU A 1 202 ? -8.800 14.529 4.485 1.00 65.62 202 GLU A C 1
ATOM 1681 O O . GLU A 1 202 ? -8.606 13.399 4.033 1.00 65.62 202 GLU A O 1
ATOM 1686 N N . ASN A 1 203 ? -8.498 14.836 5.759 1.00 76.81 203 ASN A N 1
ATOM 1687 C CA . ASN A 1 203 ? -7.838 13.883 6.659 1.00 76.81 203 ASN A CA 1
ATOM 1688 C C . ASN A 1 203 ? -8.715 12.658 6.949 1.00 76.81 203 ASN A C 1
ATOM 1690 O O . ASN A 1 203 ? -9.895 12.758 7.322 1.00 76.81 203 ASN A O 1
ATOM 1694 N N . ILE A 1 204 ? -8.113 11.473 6.854 1.00 84.88 204 ILE A N 1
ATOM 1695 C CA . ILE A 1 204 ? -8.851 10.223 6.999 1.00 84.88 204 ILE A CA 1
ATOM 1696 C C . ILE A 1 204 ? -9.451 9.993 8.394 1.00 84.88 204 ILE A C 1
ATOM 1698 O O . ILE A 1 204 ? -10.586 9.513 8.497 1.00 84.88 204 ILE A O 1
ATOM 1702 N N . LEU A 1 205 ? -8.744 10.336 9.478 1.00 84.12 205 LEU A N 1
ATOM 1703 C CA . LEU A 1 205 ? -9.275 10.189 10.838 1.00 84.12 205 LEU A CA 1
ATOM 1704 C C . LEU A 1 205 ? -10.432 11.154 11.063 1.00 84.12 205 LEU A C 1
ATOM 1706 O O . LEU A 1 205 ? -11.461 10.744 11.606 1.00 84.12 205 LEU A O 1
ATOM 1710 N N . TYR A 1 206 ? -10.289 12.403 10.617 1.00 83.81 206 TYR A N 1
ATOM 1711 C CA . TYR A 1 206 ? -11.338 13.411 10.728 1.00 83.81 206 TYR A CA 1
ATOM 1712 C C . TYR A 1 206 ? -12.610 12.988 9.981 1.00 83.81 206 TYR A C 1
ATOM 1714 O O . TYR A 1 206 ? -13.702 12.964 10.565 1.00 83.81 206 TYR A O 1
ATOM 1722 N N . LEU A 1 207 ? -12.475 12.590 8.712 1.00 83.69 207 LEU A N 1
ATOM 1723 C CA . LEU A 1 207 ? -13.595 12.179 7.863 1.00 83.69 207 LEU A CA 1
ATOM 1724 C C . LEU A 1 207 ? -14.327 10.951 8.414 1.00 83.69 207 LEU A C 1
ATOM 1726 O O . LEU A 1 207 ? -15.560 10.947 8.514 1.00 83.69 207 LEU A O 1
ATOM 1730 N N . GLU A 1 208 ? -13.593 9.907 8.804 1.00 88.12 208 GLU A N 1
ATOM 1731 C CA . GLU A 1 208 ? -14.201 8.685 9.341 1.00 88.12 208 GLU A CA 1
ATOM 1732 C C . GLU A 1 208 ? -14.807 8.913 10.739 1.00 88.12 208 GLU A C 1
ATOM 1734 O O . GLU A 1 208 ? -15.859 8.344 11.062 1.00 88.12 208 GLU A O 1
ATOM 1739 N N . ALA A 1 209 ? -14.227 9.802 11.551 1.00 88.31 209 ALA A N 1
ATOM 1740 C CA . ALA A 1 209 ? -14.797 10.224 12.828 1.00 88.31 209 ALA A CA 1
ATOM 1741 C C . ALA A 1 209 ? -16.111 10.996 12.648 1.00 88.31 209 ALA A C 1
ATOM 1743 O O . ALA A 1 209 ? -17.118 10.680 13.296 1.00 88.31 209 ALA A O 1
ATOM 1744 N N . LEU A 1 210 ? -16.141 11.957 11.719 1.00 84.56 210 LEU A N 1
ATOM 1745 C CA . LEU A 1 210 ? -17.347 12.706 11.377 1.00 84.56 210 LEU A CA 1
ATOM 1746 C C . LEU A 1 210 ? -18.454 11.768 10.878 1.00 84.56 210 LEU A C 1
ATOM 1748 O O . LEU A 1 210 ? -19.603 11.881 11.319 1.00 84.56 210 LEU A O 1
ATOM 1752 N N . ARG A 1 211 ? -18.109 10.800 10.018 1.00 85.94 211 ARG A N 1
ATOM 1753 C CA . ARG A 1 211 ? -19.042 9.770 9.536 1.00 85.94 211 ARG A CA 1
ATOM 1754 C C . ARG A 1 211 ? -19.566 8.896 10.674 1.00 85.94 211 ARG A C 1
ATOM 1756 O O . ARG A 1 211 ? -20.768 8.639 10.743 1.00 85.94 211 ARG A O 1
ATOM 1763 N N . THR A 1 212 ? -18.693 8.476 11.585 1.00 88.44 212 THR A N 1
ATOM 1764 C CA . THR A 1 212 ? -19.049 7.619 12.726 1.00 88.44 212 THR A CA 1
ATOM 1765 C C . THR A 1 212 ? -20.037 8.302 13.672 1.00 88.44 212 THR A C 1
ATOM 1767 O O . THR A 1 212 ? -21.013 7.682 14.102 1.00 88.44 212 THR A O 1
ATOM 1770 N N . ILE A 1 213 ? -19.842 9.591 13.968 1.00 83.69 213 ILE A N 1
ATOM 1771 C CA . ILE A 1 213 ? -20.758 10.340 14.839 1.00 83.69 213 ILE A CA 1
ATOM 1772 C C . ILE A 1 213 ? -22.051 10.704 14.084 1.00 83.69 213 ILE A C 1
ATOM 1774 O O . ILE A 1 213 ? -23.153 10.509 14.607 1.00 83.69 213 ILE A O 1
ATOM 1778 N N . PHE A 1 214 ? -21.936 11.196 12.844 1.00 81.12 214 PHE A N 1
ATOM 1779 C CA . PHE A 1 214 ? -23.012 11.887 12.124 1.00 81.12 214 PHE A CA 1
ATOM 1780 C C . PHE A 1 214 ? -23.300 11.354 10.718 1.00 81.12 214 PHE A C 1
ATOM 1782 O O . PHE A 1 214 ? -23.544 12.145 9.813 1.00 81.12 214 PHE A O 1
ATOM 1789 N N . GLU A 1 215 ? -23.343 10.037 10.527 1.00 79.69 215 GLU A N 1
ATOM 1790 C CA . GLU A 1 215 ? -23.568 9.386 9.222 1.00 79.69 215 GLU A CA 1
ATOM 1791 C C . GLU A 1 215 ? -24.618 10.074 8.324 1.00 79.69 215 GLU A C 1
ATOM 1793 O O . GLU A 1 215 ? -24.341 10.409 7.174 1.00 79.69 215 GLU A O 1
ATOM 1798 N N . SER A 1 216 ? -25.819 10.351 8.838 1.00 75.06 216 SER A N 1
ATOM 1799 C CA . SER A 1 216 ? -26.898 10.959 8.051 1.00 75.06 216 SER A CA 1
ATOM 1800 C C . SER A 1 216 ? -26.600 12.393 7.603 1.00 75.06 216 SER A C 1
ATOM 1802 O O . SER A 1 216 ? -26.998 12.768 6.502 1.00 75.06 216 SER A O 1
ATOM 1804 N N . SER A 1 217 ? -25.879 13.181 8.403 1.00 74.12 217 SER A N 1
ATOM 1805 C CA . SER A 1 217 ? -25.414 14.520 8.013 1.00 74.12 217 SER A CA 1
ATOM 1806 C C . SER A 1 217 ? -24.183 14.447 7.116 1.00 74.12 217 SER A C 1
ATOM 1808 O O . SER A 1 217 ? -24.109 15.178 6.133 1.00 74.12 217 SER A O 1
ATOM 1810 N N . PHE A 1 218 ? -23.244 13.547 7.417 1.00 78.19 218 PHE A N 1
ATOM 1811 C CA . PHE A 1 218 ? -22.064 13.280 6.599 1.00 78.19 218 PHE A CA 1
ATOM 1812 C C . PHE A 1 218 ? -22.473 12.996 5.154 1.00 78.19 218 PHE A C 1
ATOM 1814 O O . PHE A 1 218 ? -21.946 13.602 4.227 1.00 78.19 218 PHE A O 1
ATOM 1821 N N . ASN A 1 219 ? -23.511 12.177 4.969 1.00 75.81 219 ASN A N 1
ATOM 1822 C CA . ASN A 1 219 ? -24.024 11.847 3.646 1.00 75.81 219 ASN A CA 1
ATOM 1823 C C . ASN A 1 219 ? -24.593 13.053 2.877 1.00 75.81 219 ASN A C 1
ATOM 1825 O O . ASN A 1 219 ? -24.649 13.031 1.650 1.00 75.81 219 ASN A O 1
ATOM 1829 N N . VAL A 1 220 ? -25.022 14.109 3.574 1.00 73.31 220 VAL A N 1
ATOM 1830 C CA . VAL A 1 220 ? -25.509 15.347 2.948 1.00 73.31 220 VAL A CA 1
ATOM 1831 C C . VAL A 1 220 ? -24.347 16.237 2.505 1.00 73.31 220 VAL A C 1
ATOM 1833 O O . VAL A 1 220 ? -24.416 16.807 1.418 1.00 73.31 220 VAL A O 1
ATOM 1836 N N . TYR A 1 221 ? -23.301 16.360 3.327 1.00 70.38 221 TYR A N 1
ATOM 1837 C CA . TYR A 1 221 ? -22.160 17.244 3.050 1.00 70.38 221 TYR A CA 1
ATOM 1838 C C . TYR A 1 221 ? -21.111 16.609 2.132 1.00 70.38 221 TYR A C 1
ATOM 1840 O O . TYR A 1 221 ? -20.536 17.309 1.304 1.00 70.38 221 TYR A O 1
ATOM 1848 N N . HIS A 1 222 ? -20.944 15.286 2.194 1.00 71.75 222 HIS A N 1
ATOM 1849 C CA . HIS A 1 222 ? -19.984 14.529 1.387 1.00 71.75 222 HIS A CA 1
ATOM 1850 C C . HIS A 1 222 ? -20.703 13.489 0.508 1.00 71.75 222 HIS A C 1
ATOM 1852 O O . HIS A 1 222 ? -20.498 12.281 0.661 1.00 71.75 222 HIS A O 1
ATOM 1858 N N . PRO A 1 223 ? -21.556 13.917 -0.446 1.00 66.69 223 PRO A N 1
ATOM 1859 C CA . PRO A 1 223 ? -22.369 13.003 -1.246 1.00 66.69 223 PRO A CA 1
ATOM 1860 C C . PRO A 1 223 ? -21.546 12.067 -2.146 1.00 66.69 223 PRO A C 1
ATOM 1862 O O . PRO A 1 223 ? -22.042 11.031 -2.585 1.00 66.69 223 PRO A O 1
ATOM 1865 N N . SER A 1 224 ? -20.286 12.413 -2.423 1.00 66.00 224 SER A N 1
ATOM 1866 C CA . SER A 1 224 ? -19.322 11.578 -3.148 1.00 66.00 224 SER A CA 1
ATOM 1867 C C . SER A 1 224 ? -18.690 10.472 -2.295 1.00 66.00 224 SER A C 1
ATOM 1869 O O . SER A 1 224 ? -18.095 9.559 -2.863 1.00 66.00 224 SER A O 1
ATOM 1871 N N . GLN A 1 225 ? -18.822 10.534 -0.966 1.00 70.12 225 GLN A N 1
ATOM 1872 C CA . GLN A 1 225 ? -18.174 9.632 -0.007 1.00 70.12 225 GLN A CA 1
ATOM 1873 C C . GLN A 1 225 ? -19.183 8.786 0.801 1.00 70.12 225 GLN A C 1
ATOM 1875 O O . GLN A 1 225 ? -18.822 8.175 1.806 1.00 70.12 225 GLN A O 1
ATOM 1880 N N . ILE A 1 226 ? -20.454 8.752 0.386 1.00 69.69 226 ILE A N 1
ATOM 1881 C CA . ILE A 1 226 ? -21.512 7.972 1.048 1.00 69.69 226 ILE A CA 1
ATOM 1882 C C . ILE A 1 226 ? -21.261 6.470 0.857 1.00 69.69 226 ILE A C 1
ATOM 1884 O O . ILE A 1 226 ? -20.953 6.014 -0.249 1.00 69.69 226 ILE A O 1
ATOM 1888 N N . TYR A 1 227 ? -21.493 5.680 1.909 1.00 67.50 227 TYR A N 1
ATOM 1889 C CA . TYR A 1 227 ? -21.707 4.245 1.751 1.00 67.50 227 TYR A CA 1
ATOM 1890 C C . TYR A 1 227 ? -22.948 3.978 0.903 1.00 67.50 227 TYR A C 1
ATOM 1892 O O . TYR A 1 227 ? -23.993 4.602 1.051 1.00 67.50 227 TYR A O 1
ATOM 1900 N N . ALA A 1 228 ? -22.837 3.023 -0.005 1.00 53.97 228 ALA A N 1
ATOM 1901 C CA . ALA A 1 228 ? -23.867 2.814 -1.008 1.00 53.97 228 ALA A CA 1
ATOM 1902 C C . ALA A 1 228 ? -25.089 2.007 -0.498 1.00 53.97 228 ALA A C 1
ATOM 1904 O O . ALA A 1 228 ? -26.128 1.977 -1.154 1.00 53.97 228 ALA A O 1
ATOM 1905 N N . GLU A 1 229 ? -24.998 1.433 0.704 1.00 62.22 229 GLU A N 1
ATOM 1906 C CA . GLU A 1 229 ? -26.108 0.897 1.502 1.00 62.22 229 GLU A CA 1
ATOM 1907 C C . GLU A 1 229 ? -26.130 1.576 2.876 1.00 62.22 229 GLU A C 1
ATOM 1909 O O . GLU A 1 229 ? -25.132 2.167 3.292 1.00 62.22 229 GLU A O 1
ATOM 1914 N N . ALA A 1 230 ? -27.255 1.464 3.593 1.00 68.19 230 ALA A N 1
ATOM 1915 C CA . ALA A 1 230 ? -27.296 1.845 5.002 1.00 68.19 230 ALA A CA 1
ATOM 1916 C C . ALA A 1 230 ? -26.187 1.102 5.757 1.00 68.19 230 ALA A C 1
ATOM 1918 O O . ALA A 1 230 ? -26.031 -0.110 5.575 1.00 68.19 230 ALA A O 1
ATOM 1919 N N . SER A 1 231 ? -25.412 1.829 6.564 1.00 79.25 231 SER A N 1
ATOM 1920 C CA . SER A 1 231 ? -24.282 1.253 7.281 1.00 79.25 231 SER A CA 1
ATOM 1921 C C . SER A 1 231 ? -24.692 0.004 8.064 1.00 79.25 231 SER A C 1
ATOM 1923 O O . SER A 1 231 ? -25.709 -0.025 8.760 1.00 79.25 231 SER A O 1
ATOM 1925 N N . SER A 1 232 ? -23.874 -1.042 7.949 1.00 84.50 232 SER A N 1
ATOM 1926 C CA . SER A 1 232 ? -24.024 -2.280 8.724 1.00 84.50 232 SER A CA 1
ATOM 1927 C C . SER A 1 232 ? -23.525 -2.143 10.166 1.00 84.50 232 SER A C 1
ATOM 1929 O O . SER A 1 232 ? -23.657 -3.085 10.956 1.00 84.50 232 SER A O 1
ATOM 1931 N N . VAL A 1 233 ? -22.937 -0.987 10.491 1.00 91.81 233 VAL A N 1
ATOM 1932 C CA . VAL A 1 233 ? -22.368 -0.663 11.796 1.00 91.81 233 VAL A CA 1
ATOM 1933 C C . VAL A 1 233 ? -23.480 -0.353 12.785 1.00 91.81 233 VAL A C 1
ATOM 1935 O O . VAL A 1 233 ? -24.337 0.496 12.552 1.00 91.81 233 VAL A O 1
ATOM 1938 N N . ILE A 1 234 ? -23.420 -1.009 13.940 1.00 93.19 234 ILE A N 1
ATOM 1939 C CA . ILE A 1 234 ? -24.242 -0.663 15.098 1.00 93.19 234 ILE A CA 1
ATOM 1940 C C . ILE A 1 234 ? -23.381 0.195 16.024 1.00 93.19 234 ILE A C 1
ATOM 1942 O O . ILE A 1 234 ? -22.427 -0.301 16.624 1.00 93.19 234 ILE A O 1
ATOM 1946 N N . LYS A 1 235 ? -23.704 1.488 16.136 1.00 92.00 235 LYS A N 1
ATOM 1947 C CA . LYS A 1 235 ? -22.983 2.416 17.021 1.00 92.00 235 LYS A CA 1
ATOM 1948 C C . LYS A 1 235 ? -23.108 1.973 18.476 1.00 92.00 235 LYS A C 1
ATOM 1950 O O . LYS A 1 235 ? -24.150 1.464 18.883 1.00 92.00 235 LYS A O 1
ATOM 1955 N N . GLY A 1 236 ? -22.050 2.159 19.260 1.00 91.56 236 GLY A N 1
ATOM 1956 C CA . GLY A 1 236 ? -21.952 1.646 20.627 1.00 91.56 236 GLY A CA 1
ATOM 1957 C C . GLY A 1 236 ? -21.186 0.346 20.772 1.00 91.56 236 GLY A C 1
ATOM 1958 O O . GLY A 1 236 ? -20.781 0.011 21.883 1.00 91.56 236 GLY A O 1
ATOM 1959 N N . VAL A 1 237 ? -20.983 -0.392 19.680 1.00 94.06 237 VAL A N 1
ATOM 1960 C CA . VAL A 1 237 ? -20.221 -1.641 19.719 1.00 94.06 237 VAL A CA 1
ATOM 1961 C C . VAL A 1 237 ? -18.760 -1.346 20.104 1.00 94.06 237 VAL A C 1
ATOM 1963 O O . VAL A 1 237 ? -18.167 -0.433 19.526 1.00 94.06 237 VAL A O 1
ATOM 1966 N N . PRO A 1 238 ? -18.171 -2.082 21.066 1.00 92.12 238 PRO A N 1
ATOM 1967 C CA . PRO A 1 238 ? -16.763 -1.932 21.438 1.00 92.12 238 PRO A CA 1
ATOM 1968 C C . PRO A 1 238 ? -15.797 -2.226 20.274 1.00 92.12 238 PRO A C 1
ATOM 1970 O O . PRO A 1 238 ? -16.089 -3.056 19.410 1.00 92.12 238 PRO A O 1
ATOM 1973 N N . GLY A 1 239 ? -14.628 -1.581 20.264 1.00 90.88 239 GLY A N 1
ATOM 1974 C CA . GLY A 1 239 ? -13.646 -1.658 19.174 1.00 90.88 239 GLY A CA 1
ATOM 1975 C C . GLY A 1 239 ? -13.128 -3.073 18.865 1.00 90.88 239 GLY A C 1
ATOM 1976 O O . GLY A 1 239 ? -13.144 -3.495 17.711 1.00 90.88 239 GLY A O 1
ATOM 1977 N N . ASN A 1 240 ? -12.780 -3.872 19.877 1.00 88.50 240 ASN A N 1
ATOM 1978 C CA . ASN A 1 240 ? -12.406 -5.283 19.700 1.00 88.50 240 ASN A CA 1
ATOM 1979 C C . ASN A 1 240 ? -13.531 -6.139 19.090 1.00 88.50 240 ASN A C 1
ATOM 1981 O O . ASN A 1 240 ? -13.266 -7.069 18.323 1.00 88.50 240 ASN A O 1
ATOM 1985 N N . VAL A 1 241 ? -14.792 -5.859 19.435 1.00 92.69 241 VAL A N 1
ATOM 1986 C CA . VAL A 1 241 ? -15.948 -6.551 18.850 1.00 92.69 241 VAL A CA 1
ATOM 1987 C C . VAL A 1 241 ? -16.140 -6.110 17.399 1.00 92.69 241 VAL A C 1
ATOM 1989 O O . VAL A 1 241 ? -16.375 -6.961 16.540 1.00 92.69 241 VAL A O 1
ATOM 1992 N N . ALA A 1 242 ? -15.955 -4.820 17.103 1.00 95.12 242 ALA A N 1
ATOM 1993 C CA . ALA A 1 242 ? -15.945 -4.295 15.739 1.00 95.12 242 ALA A CA 1
ATOM 1994 C C . ALA A 1 242 ? -14.863 -4.966 14.877 1.00 95.12 242 ALA A C 1
ATOM 1996 O O . ALA A 1 242 ? -15.177 -5.436 13.783 1.00 95.12 242 ALA A O 1
ATOM 1997 N N . TYR A 1 243 ? -13.638 -5.124 15.395 1.00 93.12 243 TYR A N 1
ATOM 1998 C CA . TYR A 1 243 ? -12.566 -5.863 14.719 1.00 93.12 243 TYR A CA 1
ATOM 1999 C C . TYR A 1 243 ? -12.982 -7.298 14.383 1.00 93.12 243 TYR A C 1
ATOM 2001 O O . TYR A 1 243 ? -12.789 -7.762 13.258 1.00 93.12 243 TYR A O 1
ATOM 2009 N N . ARG A 1 244 ? -13.588 -8.012 15.341 1.00 91.38 244 ARG A N 1
ATOM 2010 C CA . ARG A 1 244 ? -14.058 -9.390 15.127 1.00 91.38 244 ARG A CA 1
ATOM 2011 C C . ARG A 1 244 ? -15.119 -9.464 14.035 1.00 91.38 244 ARG A C 1
ATOM 2013 O O . ARG A 1 244 ? -15.025 -10.333 13.171 1.00 91.38 244 ARG A O 1
ATOM 2020 N N . ILE A 1 245 ? -16.102 -8.563 14.058 1.00 94.69 245 ILE A N 1
ATOM 2021 C CA . ILE A 1 245 ? -17.151 -8.495 13.032 1.00 94.69 245 ILE A CA 1
ATOM 2022 C C . ILE A 1 245 ? -16.531 -8.193 11.661 1.00 94.69 245 ILE A C 1
ATOM 2024 O O . ILE A 1 245 ? -16.809 -8.897 10.687 1.00 94.69 245 ILE A O 1
ATOM 2028 N N . ALA A 1 246 ? -15.646 -7.197 11.590 1.00 94.62 246 ALA A N 1
ATOM 2029 C CA . ALA A 1 246 ? -14.950 -6.826 10.364 1.00 94.62 246 ALA A CA 1
ATOM 2030 C C . ALA A 1 246 ? -14.134 -7.996 9.798 1.00 94.62 246 ALA A C 1
ATOM 2032 O O . ALA A 1 246 ? -14.240 -8.318 8.617 1.00 94.62 246 ALA A O 1
ATOM 2033 N N . ASN A 1 247 ? -13.364 -8.682 10.646 1.00 91.75 247 ASN A N 1
ATOM 2034 C CA . ASN A 1 247 ? -12.541 -9.820 10.251 1.00 91.75 247 ASN A CA 1
ATOM 2035 C C . ASN A 1 247 ? -13.389 -11.032 9.818 1.00 91.75 247 ASN A C 1
ATOM 2037 O O . ASN A 1 247 ? -13.001 -11.750 8.895 1.00 91.75 247 ASN A O 1
ATOM 2041 N N . ALA A 1 248 ? -14.565 -11.239 10.423 1.00 91.38 248 ALA A N 1
ATOM 2042 C CA . ALA A 1 248 ? -15.512 -12.270 10.002 1.00 91.38 248 ALA A CA 1
ATOM 2043 C C . ALA A 1 248 ? -16.029 -12.027 8.576 1.00 91.38 248 ALA A C 1
ATOM 2045 O O . ALA A 1 248 ? -15.992 -12.953 7.765 1.00 91.38 248 ALA A O 1
ATOM 2046 N N . TYR A 1 249 ? -16.420 -10.790 8.246 1.00 91.81 249 TYR A N 1
ATOM 2047 C CA . TYR A 1 249 ? -16.766 -10.392 6.874 1.00 91.81 249 TYR A CA 1
ATOM 2048 C C . TYR A 1 249 ? -15.569 -10.448 5.920 1.00 91.81 249 TYR A C 1
ATOM 2050 O O . TYR A 1 249 ? -15.703 -10.847 4.766 1.00 91.81 249 TYR A O 1
ATOM 2058 N N . MET A 1 250 ? -14.387 -10.059 6.397 1.00 91.12 250 MET A N 1
ATOM 2059 C CA . MET A 1 250 ? -13.168 -10.017 5.594 1.00 91.12 250 MET A CA 1
ATOM 2060 C C . MET A 1 250 ? -12.714 -11.408 5.138 1.00 91.12 250 MET A C 1
ATOM 2062 O O . MET A 1 250 ? -12.151 -11.543 4.047 1.00 91.12 250 MET A O 1
ATOM 2066 N N . ARG A 1 251 ? -12.935 -12.427 5.978 1.00 87.56 251 ARG A N 1
ATOM 2067 C CA . ARG A 1 251 ? -12.471 -13.807 5.772 1.00 87.56 251 ARG A CA 1
ATOM 2068 C C . ARG A 1 251 ? -13.571 -14.808 5.413 1.00 87.56 251 ARG A C 1
ATOM 2070 O O . ARG A 1 251 ? -13.230 -15.928 5.063 1.00 87.56 251 ARG A O 1
ATOM 2077 N N . GLY A 1 252 ? -14.849 -14.461 5.554 1.00 87.25 252 GLY A N 1
ATOM 2078 C CA . GLY A 1 252 ? -15.950 -15.383 5.256 1.00 87.25 252 GLY A CA 1
ATOM 2079 C C . GLY A 1 252 ? -16.165 -16.508 6.289 1.00 87.25 252 GLY A C 1
ATOM 2080 O O . GLY A 1 252 ? -16.715 -17.546 5.933 1.00 87.25 252 GLY A O 1
ATOM 2081 N N . LYS A 1 253 ? -15.687 -16.356 7.541 1.00 81.25 253 LYS A N 1
ATOM 2082 C CA . LYS A 1 253 ? -15.588 -17.452 8.544 1.00 81.25 253 LYS A CA 1
ATOM 2083 C C . LYS A 1 253 ? -16.842 -17.621 9.427 1.00 81.25 253 LYS A C 1
ATOM 2085 O O . LYS A 1 253 ? -17.226 -18.744 9.719 1.00 81.25 253 LYS A O 1
ATOM 2090 N N . ASP A 1 254 ? -17.521 -16.528 9.784 1.00 87.38 254 ASP A N 1
ATOM 2091 C CA . ASP A 1 254 ? -18.804 -16.539 10.531 1.00 87.38 254 ASP A CA 1
ATOM 2092 C C . ASP A 1 254 ? -19.915 -15.756 9.812 1.00 87.38 254 ASP A C 1
ATOM 2094 O O . ASP A 1 254 ? -21.107 -15.946 10.052 1.00 87.38 254 ASP A O 1
ATOM 2098 N N . LEU A 1 255 ? -19.520 -14.856 8.921 1.00 89.31 255 LEU A N 1
ATOM 2099 C CA . LEU A 1 255 ? -20.382 -14.020 8.102 1.00 89.31 255 LEU A CA 1
ATOM 2100 C C . LEU A 1 255 ? -19.992 -14.247 6.640 1.00 89.31 255 LEU A C 1
ATOM 2102 O O . LEU A 1 255 ? -18.844 -14.614 6.383 1.00 89.31 255 LEU A O 1
ATOM 2106 N N . PRO A 1 256 ? -20.911 -14.066 5.678 1.00 87.94 256 PRO A N 1
ATOM 2107 C CA . PRO A 1 256 ? -20.566 -14.179 4.266 1.00 87.94 256 PRO A CA 1
ATOM 2108 C C . PRO A 1 256 ? -19.481 -13.162 3.903 1.00 87.94 256 PRO A C 1
ATOM 2110 O O . PRO A 1 256 ? -19.485 -12.050 4.423 1.00 87.94 256 PRO A O 1
ATOM 2113 N N . LEU A 1 257 ? -18.574 -13.526 2.995 1.00 87.50 257 LEU A N 1
ATOM 2114 C CA . LEU A 1 257 ? -17.512 -12.625 2.559 1.00 87.50 257 LEU A CA 1
ATOM 2115 C C . LEU A 1 257 ? -18.102 -11.353 1.921 1.00 87.50 257 LEU A C 1
ATOM 2117 O O . LEU A 1 257 ? -18.746 -11.424 0.866 1.00 87.50 257 LEU A O 1
ATOM 2121 N N . ASP A 1 258 ? -17.871 -10.212 2.578 1.00 88.50 258 ASP A N 1
ATOM 2122 C CA . ASP A 1 258 ? -18.352 -8.876 2.199 1.00 88.50 258 ASP A CA 1
ATOM 2123 C C . ASP A 1 258 ? -17.342 -7.801 2.637 1.00 88.50 258 ASP A C 1
ATOM 2125 O O . ASP A 1 258 ? -17.317 -7.327 3.776 1.00 88.50 258 ASP A O 1
ATOM 2129 N N . LYS A 1 259 ? -16.473 -7.408 1.705 1.00 88.62 259 LYS A N 1
ATOM 2130 C CA . LYS A 1 259 ? -15.391 -6.449 1.960 1.00 88.62 259 LYS A CA 1
ATOM 2131 C C . LYS A 1 259 ? -15.903 -5.025 2.205 1.00 88.62 259 LYS A C 1
ATOM 2133 O O . LYS A 1 259 ? -15.216 -4.251 2.866 1.00 88.62 259 LYS A O 1
ATOM 2138 N N . SER A 1 260 ? -17.097 -4.683 1.714 1.00 86.81 260 SER A N 1
ATOM 2139 C CA . SER A 1 260 ? -17.706 -3.367 1.940 1.00 86.81 260 SER A CA 1
ATOM 2140 C C . SER A 1 260 ? -18.133 -3.227 3.399 1.00 86.81 260 SER A C 1
ATOM 2142 O O . SER A 1 260 ? -17.718 -2.286 4.079 1.00 86.81 260 SER A O 1
ATOM 2144 N N . LYS A 1 261 ? -18.851 -4.225 3.933 1.00 90.88 261 LYS A N 1
ATOM 2145 C CA . LYS A 1 261 ? -19.180 -4.270 5.366 1.00 90.88 261 LYS A CA 1
ATOM 2146 C C . LYS A 1 261 ? -17.932 -4.383 6.239 1.00 90.88 261 LYS A C 1
ATOM 2148 O O . LYS A 1 261 ? -17.847 -3.703 7.259 1.00 90.88 261 LYS A O 1
ATOM 2153 N N . ALA A 1 262 ? -16.935 -5.173 5.826 1.00 92.94 262 ALA A N 1
ATOM 2154 C CA . ALA A 1 262 ? -15.657 -5.240 6.536 1.00 92.94 262 ALA A CA 1
ATOM 2155 C C . ALA A 1 262 ? -14.988 -3.858 6.642 1.00 92.94 262 ALA A C 1
ATOM 2157 O O . ALA A 1 262 ? -14.588 -3.466 7.736 1.00 92.94 262 ALA A O 1
ATOM 2158 N N . ARG A 1 263 ? -14.926 -3.089 5.541 1.00 92.56 263 ARG A N 1
ATOM 2159 C CA . ARG A 1 263 ? -14.381 -1.720 5.532 1.00 92.56 263 ARG A CA 1
ATOM 2160 C C . ARG A 1 263 ? -15.116 -0.805 6.510 1.00 92.56 263 ARG A C 1
ATOM 2162 O O . ARG A 1 263 ? -14.456 -0.091 7.258 1.00 92.56 263 ARG A O 1
ATOM 2169 N N . GLN A 1 264 ? -16.452 -0.838 6.522 1.00 92.19 264 GLN A N 1
ATOM 2170 C CA . GLN A 1 264 ? -17.263 -0.025 7.439 1.00 92.19 264 GLN A CA 1
ATOM 2171 C C . GLN A 1 264 ? -16.935 -0.334 8.906 1.00 92.19 264 GLN A C 1
ATOM 2173 O O . GLN A 1 264 ? -16.722 0.582 9.697 1.00 92.19 264 GLN A O 1
ATOM 2178 N N . TRP A 1 265 ? -16.851 -1.620 9.261 1.00 95.31 265 TRP A N 1
ATOM 2179 C CA . TRP A 1 265 ? -16.541 -2.046 10.626 1.00 95.31 265 TRP A CA 1
ATOM 2180 C C . TRP A 1 265 ? -15.088 -1.778 11.036 1.00 95.31 265 TRP A C 1
ATOM 2182 O O . TRP A 1 265 ? -14.863 -1.387 12.179 1.00 95.31 265 TRP A O 1
ATOM 2192 N N . PHE A 1 266 ? -14.113 -1.935 10.131 1.00 95.25 266 PHE A N 1
ATOM 2193 C CA . PHE A 1 266 ? -12.723 -1.551 10.408 1.00 95.25 266 PHE A CA 1
ATOM 2194 C C . PHE A 1 266 ? -12.573 -0.036 10.569 1.00 95.25 266 PHE A C 1
ATOM 2196 O O . PHE A 1 266 ? -11.903 0.394 11.499 1.00 95.25 266 PHE A O 1
ATOM 2203 N N . SER A 1 267 ? -13.224 0.773 9.725 1.00 94.19 267 SER A N 1
ATOM 2204 C CA . SER A 1 267 ? -13.247 2.233 9.896 1.00 94.19 267 SER A CA 1
ATOM 2205 C C . SER A 1 267 ? -13.846 2.618 11.256 1.00 94.19 267 SER A C 1
ATOM 2207 O O . SER A 1 267 ? -13.206 3.319 12.038 1.00 94.19 267 SER A O 1
ATOM 2209 N N . TYR A 1 268 ? -15.027 2.088 11.592 1.00 95.31 268 TYR A N 1
ATOM 2210 C CA . TYR A 1 268 ? -15.659 2.346 12.886 1.00 95.31 268 TYR A CA 1
ATOM 2211 C C . TYR A 1 268 ? -14.750 1.940 14.055 1.00 95.31 268 TYR A C 1
ATOM 2213 O O . TYR A 1 268 ? -14.558 2.722 14.982 1.00 95.31 268 TYR A O 1
ATOM 2221 N N . GLY A 1 269 ? -14.156 0.742 13.999 1.00 94.56 269 GLY A N 1
ATOM 2222 C CA . GLY A 1 269 ? -13.243 0.233 15.022 1.00 94.56 269 GLY A CA 1
ATOM 2223 C C . GLY A 1 269 ? -11.989 1.093 15.205 1.00 94.56 269 GLY A C 1
ATOM 2224 O O . GLY A 1 269 ? -11.603 1.368 16.337 1.00 94.56 269 GLY A O 1
ATOM 2225 N N . MET A 1 270 ? -11.402 1.574 14.105 1.00 93.88 270 MET A N 1
ATOM 2226 C CA . MET A 1 270 ? -10.276 2.516 14.110 1.00 93.88 270 MET A CA 1
ATOM 2227 C C . MET A 1 270 ? -10.652 3.805 14.853 1.00 93.88 270 MET A C 1
ATOM 2229 O O . MET A 1 270 ? -9.927 4.236 15.746 1.00 93.88 270 MET A O 1
ATOM 2233 N N . VAL A 1 271 ? -11.821 4.374 14.544 1.00 92.38 271 VAL A N 1
ATOM 2234 C CA . VAL A 1 271 ? -12.321 5.614 15.160 1.00 92.38 271 VAL A CA 1
ATOM 2235 C C . VAL A 1 271 ? -12.622 5.448 16.652 1.00 92.38 271 VAL A C 1
ATOM 2237 O O . VAL A 1 271 ? -12.354 6.359 17.437 1.00 92.38 271 VAL A O 1
ATOM 2240 N N . VAL A 1 272 ? -13.166 4.301 17.072 1.00 91.12 272 VAL A N 1
ATOM 2241 C CA . VAL A 1 272 ? -13.441 4.037 18.498 1.00 91.12 272 VAL A CA 1
ATOM 2242 C C . VAL A 1 272 ? -12.228 3.519 19.277 1.00 91.12 272 VAL A C 1
ATOM 2244 O O . VAL A 1 272 ? -12.360 3.157 20.448 1.00 91.12 272 VAL A O 1
ATOM 2247 N N . GLY A 1 273 ? -11.046 3.520 18.653 1.00 88.06 273 GLY A N 1
ATOM 2248 C CA . GLY A 1 273 ? -9.774 3.240 19.309 1.00 88.06 273 GLY A CA 1
ATOM 2249 C C . GLY A 1 273 ? -9.444 1.751 19.413 1.00 88.06 273 GLY A C 1
ATOM 2250 O O . GLY A 1 273 ? -9.062 1.289 20.487 1.00 88.06 273 GLY A O 1
ATOM 2251 N N . ASP A 1 274 ? -9.580 0.988 18.325 1.00 91.00 274 ASP A N 1
ATOM 2252 C CA . ASP A 1 274 ? -9.031 -0.369 18.216 1.00 91.00 274 ASP A CA 1
ATOM 2253 C C . ASP A 1 274 ? -7.820 -0.417 17.257 1.00 91.00 274 ASP A C 1
ATOM 2255 O O . ASP A 1 274 ? -7.968 -0.181 16.054 1.00 91.00 274 ASP A O 1
ATOM 2259 N N . PRO A 1 275 ? -6.615 -0.767 17.746 1.00 91.50 275 PRO A N 1
ATOM 2260 C CA . PRO A 1 275 ? -5.392 -0.760 16.939 1.00 91.50 275 PRO A CA 1
ATOM 2261 C C . PRO A 1 275 ? -5.367 -1.845 15.851 1.00 91.50 275 PRO A C 1
ATOM 2263 O O . PRO A 1 275 ? -4.739 -1.662 14.805 1.00 91.50 275 PRO A O 1
ATOM 2266 N N . PHE A 1 276 ? -6.061 -2.973 16.048 1.00 92.06 276 PHE A N 1
ATOM 2267 C CA . PHE A 1 276 ? -6.153 -4.010 15.017 1.00 92.06 276 PHE A CA 1
ATOM 2268 C C . PHE A 1 276 ? -7.006 -3.548 13.840 1.00 92.06 276 PHE A C 1
ATOM 2270 O O . PHE A 1 276 ? -6.673 -3.847 12.691 1.00 92.06 276 PHE A O 1
ATOM 2277 N N . CYS A 1 277 ? -8.065 -2.786 14.110 1.00 94.06 277 CYS A N 1
ATOM 2278 C CA . CYS A 1 277 ? -8.847 -2.124 13.078 1.00 94.06 277 CYS A CA 1
ATOM 2279 C C . CYS A 1 277 ? -8.014 -1.120 12.288 1.00 94.06 277 CYS A C 1
ATOM 2281 O O . CYS A 1 277 ? -8.055 -1.173 11.061 1.00 94.06 277 CYS A O 1
ATOM 2283 N N . THR A 1 278 ? -7.208 -0.284 12.951 1.00 94.56 278 THR A N 1
ATOM 2284 C CA . THR A 1 278 ? -6.316 0.670 12.271 1.00 94.56 278 THR A CA 1
ATOM 2285 C C . THR A 1 278 ? -5.328 -0.042 11.347 1.00 94.56 278 THR A C 1
ATOM 2287 O O . THR A 1 278 ? -5.250 0.266 10.158 1.00 94.56 278 THR A O 1
ATOM 2290 N N . MET A 1 279 ? -4.628 -1.066 11.849 1.00 93.62 279 MET A N 1
ATOM 2291 C CA . MET A 1 279 ? -3.697 -1.863 11.040 1.00 93.62 279 MET A CA 1
ATOM 2292 C C . MET A 1 279 ? -4.392 -2.556 9.860 1.00 93.62 279 MET A C 1
ATOM 2294 O O . MET A 1 279 ? -3.876 -2.552 8.742 1.00 93.62 279 MET A O 1
ATOM 2298 N N . ALA A 1 280 ? -5.568 -3.149 10.086 1.00 94.19 280 ALA A N 1
ATOM 2299 C CA . ALA A 1 280 ? -6.341 -3.790 9.026 1.00 94.19 280 ALA A CA 1
ATOM 2300 C C . ALA A 1 280 ? -6.811 -2.779 7.976 1.00 94.19 280 ALA A C 1
ATOM 2302 O O . ALA A 1 280 ? -6.751 -3.061 6.779 1.00 94.19 280 ALA A O 1
ATOM 2303 N N . PHE A 1 281 ? -7.229 -1.592 8.405 1.00 94.62 281 PHE A N 1
ATOM 2304 C CA . PHE A 1 281 ? -7.650 -0.533 7.506 1.00 94.62 281 PHE A CA 1
ATOM 2305 C C . PHE A 1 281 ? -6.500 -0.080 6.593 1.00 94.62 281 PHE A C 1
ATOM 2307 O O . PHE A 1 281 ? -6.681 -0.051 5.373 1.00 94.62 281 PHE A O 1
ATOM 2314 N N . ILE A 1 282 ? -5.303 0.154 7.150 1.00 94.00 282 ILE A N 1
ATOM 2315 C CA . ILE A 1 282 ? -4.090 0.502 6.386 1.00 94.00 282 ILE A CA 1
ATOM 2316 C C . ILE A 1 282 ? -3.805 -0.545 5.299 1.00 94.00 282 ILE A C 1
ATOM 2318 O O . ILE A 1 282 ? -3.679 -0.227 4.115 1.00 94.00 282 ILE A O 1
ATOM 2322 N N . VAL A 1 283 ? -3.748 -1.825 5.677 1.00 92.25 283 VAL A N 1
ATOM 2323 C CA . VAL A 1 283 ? -3.382 -2.895 4.737 1.00 92.25 283 VAL A CA 1
ATOM 2324 C C . VAL A 1 283 ? -4.437 -3.084 3.656 1.00 92.25 283 VAL A C 1
ATOM 2326 O O . VAL A 1 283 ? -4.103 -3.251 2.481 1.00 92.25 283 VAL A O 1
ATOM 2329 N N . TYR A 1 284 ? -5.714 -3.063 4.021 1.00 92.31 284 TYR A N 1
ATOM 2330 C CA . TYR A 1 284 ? -6.767 -3.541 3.132 1.00 92.31 284 TYR A CA 1
ATOM 2331 C C . TYR A 1 284 ? -7.515 -2.446 2.369 1.00 92.31 284 TYR A C 1
ATOM 2333 O O . TYR A 1 284 ? -8.040 -2.741 1.295 1.00 92.31 284 TYR A O 1
ATOM 2341 N N . PHE A 1 285 ? -7.568 -1.214 2.884 1.00 91.50 285 PHE A N 1
ATOM 2342 C CA . PHE A 1 285 ? -8.491 -0.194 2.370 1.00 91.50 285 PHE A CA 1
ATOM 2343 C C . PHE A 1 285 ? -7.904 1.206 2.200 1.00 91.50 285 PHE A C 1
ATOM 2345 O O . PHE A 1 285 ? -8.497 1.980 1.453 1.00 91.50 285 PHE A O 1
ATOM 2352 N N . LEU A 1 286 ? -6.780 1.536 2.843 1.00 91.31 286 LEU A N 1
ATOM 2353 C CA . LEU A 1 286 ? -6.148 2.848 2.694 1.00 91.31 286 LEU A CA 1
ATOM 2354 C C . LEU A 1 286 ? -5.689 3.082 1.245 1.00 91.31 286 LEU A C 1
ATOM 2356 O O . LEU A 1 286 ? -5.107 2.174 0.628 1.00 91.31 286 LEU A O 1
ATOM 2360 N N . ASP A 1 287 ? -5.968 4.282 0.726 1.00 88.25 287 ASP A N 1
ATOM 2361 C CA . ASP A 1 287 ? -5.427 4.754 -0.549 1.00 88.25 287 ASP A CA 1
ATOM 2362 C C . ASP A 1 287 ? -3.953 5.102 -0.354 1.00 88.25 287 ASP A C 1
ATOM 2364 O O . ASP A 1 287 ? -3.593 5.877 0.523 1.00 88.25 287 ASP A O 1
ATOM 2368 N N . LEU A 1 288 ? -3.098 4.461 -1.142 1.00 82.38 288 LEU A N 1
ATOM 2369 C CA . LEU A 1 288 ? -1.654 4.649 -1.095 1.00 82.38 288 LEU A CA 1
ATOM 2370 C C . LEU A 1 288 ? -1.116 4.839 -2.508 1.00 82.38 288 LEU A C 1
ATOM 2372 O O . LEU A 1 288 ? -0.150 4.189 -2.904 1.00 82.38 288 LEU A O 1
ATOM 2376 N N . SER A 1 289 ? -1.760 5.699 -3.296 1.00 81.81 289 SER A N 1
ATOM 2377 C CA . SER A 1 289 ? -1.380 6.026 -4.681 1.00 81.81 289 SER A CA 1
ATOM 2378 C C . SER A 1 289 ? -0.093 6.868 -4.789 1.00 81.81 289 SER A C 1
ATOM 2380 O O . SER A 1 289 ? 0.034 7.717 -5.659 1.00 81.81 289 SER A O 1
ATOM 2382 N N . ILE A 1 290 ? 0.906 6.568 -3.958 1.00 78.44 290 ILE A N 1
ATOM 2383 C CA . ILE A 1 290 ? 2.127 7.361 -3.745 1.00 78.44 290 ILE A CA 1
ATOM 2384 C C . ILE A 1 290 ? 3.085 7.289 -4.945 1.00 78.44 290 ILE A C 1
ATOM 2386 O O . ILE A 1 290 ? 3.900 8.178 -5.153 1.00 78.44 290 ILE A O 1
ATOM 2390 N N . ASP A 1 291 ? 2.975 6.254 -5.784 1.00 72.56 291 ASP A N 1
ATOM 2391 C CA . ASP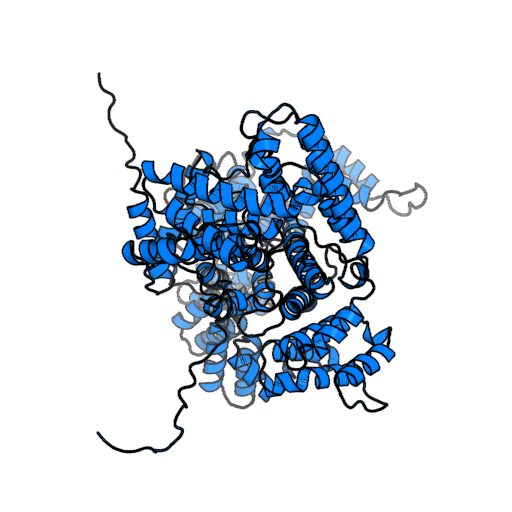 A 1 291 ? 3.812 6.119 -6.985 1.00 72.56 291 ASP A CA 1
ATOM 2392 C C . ASP A 1 291 ? 3.530 7.211 -8.056 1.00 72.56 291 ASP A C 1
ATOM 2394 O O . ASP A 1 291 ? 4.185 7.214 -9.100 1.00 72.56 291 ASP A O 1
ATOM 2398 N N . SER A 1 292 ? 2.562 8.118 -7.846 1.00 59.72 292 SER A N 1
ATOM 2399 C CA . SER A 1 292 ? 2.363 9.320 -8.670 1.00 59.72 292 SER A CA 1
ATOM 2400 C C . SER A 1 292 ? 2.816 10.594 -7.952 1.00 59.72 292 SER A C 1
ATOM 2402 O O . SER A 1 292 ? 2.251 10.947 -6.924 1.00 59.72 292 SER A O 1
ATOM 2404 N N . GLU A 1 293 ? 3.761 11.330 -8.551 1.00 51.19 293 GLU A N 1
ATOM 2405 C CA . GLU A 1 293 ? 4.398 12.537 -7.977 1.00 51.19 293 GLU A CA 1
ATOM 2406 C C . GLU A 1 293 ? 3.428 13.670 -7.577 1.00 51.19 293 GLU A C 1
ATOM 2408 O O . GLU A 1 293 ? 3.801 14.527 -6.788 1.00 51.19 293 GLU A O 1
ATOM 2413 N N . MET A 1 294 ? 2.193 13.708 -8.099 1.00 46.53 294 MET A N 1
ATOM 2414 C CA . MET A 1 294 ? 1.218 14.770 -7.779 1.00 46.53 294 MET A CA 1
ATOM 2415 C C . MET A 1 294 ? 0.305 14.453 -6.580 1.00 46.53 294 MET A C 1
ATOM 2417 O O . MET A 1 294 ? -0.355 15.357 -6.084 1.00 46.53 294 MET A O 1
ATOM 2421 N N . GLU A 1 295 ? 0.245 13.192 -6.135 1.00 53.06 295 GLU A N 1
ATOM 2422 C CA . GLU A 1 295 ? -0.675 12.674 -5.098 1.00 53.06 295 GLU A CA 1
ATOM 2423 C C . GLU A 1 295 ? 0.116 11.819 -4.077 1.00 53.06 295 GLU A C 1
ATOM 2425 O O . GLU A 1 295 ? -0.283 10.713 -3.735 1.00 53.06 295 GLU A O 1
ATOM 2430 N N . SER A 1 296 ? 1.334 12.225 -3.688 1.00 70.25 296 SER A N 1
ATOM 2431 C CA . SER A 1 296 ? 2.165 11.411 -2.777 1.00 70.25 296 SER A CA 1
ATOM 2432 C C . SER A 1 296 ? 2.140 11.887 -1.328 1.00 70.25 296 SER A C 1
ATOM 2434 O O . SER A 1 296 ? 2.248 11.073 -0.415 1.00 70.25 296 SER A O 1
ATOM 2436 N N . GLU A 1 297 ? 2.040 13.196 -1.095 1.00 77.50 297 GLU A N 1
ATOM 2437 C CA . GLU A 1 297 ? 2.227 13.778 0.241 1.00 77.50 297 GLU A CA 1
ATOM 2438 C C . GLU A 1 297 ? 1.015 13.573 1.157 1.00 77.50 297 GLU A C 1
ATOM 2440 O O . GLU A 1 297 ? 1.194 13.248 2.333 1.00 77.50 297 GLU A O 1
ATOM 2445 N N . SER A 1 298 ? -0.207 13.696 0.628 1.00 78.69 298 SER A N 1
ATOM 2446 C CA . SER A 1 298 ? -1.441 13.502 1.403 1.00 78.69 298 SER A CA 1
ATOM 2447 C C . SER A 1 298 ? -1.585 12.045 1.858 1.00 78.69 298 SER A C 1
ATOM 2449 O O . SER A 1 298 ? -1.715 11.764 3.047 1.00 78.69 298 SER A O 1
ATOM 2451 N N . GLU A 1 299 ? -1.408 11.095 0.940 1.00 85.00 299 GLU A N 1
ATOM 2452 C CA . GLU A 1 299 ? -1.481 9.656 1.197 1.00 85.00 299 GLU A CA 1
ATOM 2453 C C . GLU A 1 299 ? -0.400 9.185 2.185 1.00 85.00 299 GLU A C 1
ATOM 2455 O O . GLU A 1 299 ? -0.647 8.324 3.037 1.00 85.00 299 GLU A O 1
ATOM 2460 N N . LEU A 1 300 ? 0.810 9.753 2.101 1.00 87.00 300 LEU A N 1
ATOM 2461 C CA . LEU A 1 300 ? 1.872 9.511 3.084 1.00 87.00 300 LEU A CA 1
ATOM 2462 C C . LEU A 1 300 ? 1.513 10.072 4.462 1.00 87.00 300 LEU A C 1
ATOM 2464 O O . LEU A 1 300 ? 1.787 9.424 5.476 1.00 87.00 300 LEU A O 1
ATOM 2468 N N . THR A 1 301 ? 0.892 11.249 4.498 1.00 85.69 301 THR A N 1
ATOM 2469 C CA . THR A 1 301 ? 0.444 11.897 5.734 1.00 85.69 301 THR A CA 1
ATOM 2470 C C . THR A 1 301 ? -0.673 11.102 6.401 1.00 85.69 301 THR A C 1
ATOM 2472 O O . THR A 1 301 ? -0.603 10.871 7.608 1.00 85.69 301 THR A O 1
ATOM 2475 N N . ASP A 1 302 ? -1.640 10.588 5.641 1.00 87.88 302 ASP A N 1
ATOM 2476 C CA . ASP A 1 302 ? -2.685 9.695 6.153 1.00 87.88 302 ASP A CA 1
ATOM 2477 C C . ASP A 1 302 ? -2.086 8.411 6.746 1.00 87.88 302 ASP A C 1
ATOM 2479 O O . ASP A 1 302 ? -2.428 8.011 7.863 1.00 87.88 302 ASP A O 1
ATOM 2483 N N . LEU A 1 303 ? -1.145 7.773 6.037 1.00 92.44 303 LEU A N 1
ATOM 2484 C CA . LEU A 1 303 ? -0.455 6.583 6.539 1.00 92.44 303 LEU A CA 1
ATOM 2485 C C . LEU A 1 303 ? 0.268 6.866 7.861 1.00 92.44 303 LEU A C 1
ATOM 2487 O O . LEU A 1 303 ? 0.132 6.093 8.815 1.00 92.44 303 LEU A O 1
ATOM 2491 N N . TYR A 1 304 ? 1.029 7.961 7.924 1.00 91.69 304 TYR A N 1
ATOM 2492 C CA . TYR A 1 304 ? 1.761 8.347 9.125 1.00 91.69 304 TYR A CA 1
ATOM 2493 C C . TYR A 1 304 ? 0.815 8.674 10.282 1.00 91.69 304 TYR A C 1
ATOM 2495 O O . TYR A 1 304 ? 0.982 8.122 11.369 1.00 91.69 304 TYR A O 1
ATOM 2503 N N . THR A 1 305 ? -0.226 9.470 10.026 1.00 88.56 305 THR A N 1
ATOM 2504 C CA . THR A 1 305 ? -1.265 9.853 10.994 1.00 88.56 305 THR A CA 1
ATOM 2505 C C . THR A 1 305 ? -1.930 8.626 11.619 1.00 88.56 305 THR A C 1
ATOM 2507 O O . THR A 1 305 ? -2.103 8.548 12.839 1.00 88.56 305 THR A O 1
ATOM 2510 N N . LEU A 1 306 ? -2.259 7.616 10.810 1.00 93.00 306 LEU A N 1
ATOM 2511 C CA . LEU A 1 306 ? -2.843 6.375 11.315 1.00 93.00 306 LEU A CA 1
ATOM 2512 C C . LEU A 1 306 ? -1.853 5.559 12.155 1.00 93.00 306 LEU A C 1
ATOM 2514 O O . LEU A 1 306 ? -2.238 5.029 13.200 1.00 93.00 306 LEU A O 1
ATOM 2518 N N . LEU A 1 307 ? -0.588 5.457 11.738 1.00 94.06 307 LEU A N 1
ATOM 2519 C CA . LEU A 1 307 ? 0.438 4.718 12.483 1.00 94.06 307 LEU A CA 1
ATOM 2520 C C . LEU A 1 307 ? 0.774 5.384 13.824 1.00 94.06 307 LEU A C 1
ATOM 2522 O O . LEU A 1 307 ? 0.817 4.701 14.851 1.00 94.06 307 LEU A O 1
ATOM 2526 N N . ILE A 1 308 ? 0.972 6.703 13.826 1.00 90.88 308 ILE A N 1
ATOM 2527 C CA . ILE A 1 308 ? 1.355 7.479 15.009 1.00 90.88 308 ILE A CA 1
ATOM 2528 C C . ILE A 1 308 ? 0.213 7.538 16.033 1.00 90.88 308 ILE A C 1
ATOM 2530 O O . ILE A 1 308 ? 0.448 7.291 17.217 1.00 90.88 308 ILE A O 1
ATOM 2534 N N . ASN A 1 309 ? -1.041 7.705 15.586 1.00 89.62 309 ASN A N 1
ATOM 2535 C CA . ASN A 1 309 ? -2.209 7.616 16.467 1.00 89.62 309 ASN A CA 1
ATOM 2536 C C . ASN A 1 309 ? -2.397 6.195 17.033 1.00 89.62 309 ASN A C 1
ATOM 2538 O O . ASN A 1 309 ? -2.681 6.023 18.219 1.00 89.62 309 ASN A O 1
ATOM 2542 N N . CYS A 1 310 ? -2.187 5.154 16.215 1.00 91.94 310 CYS A N 1
ATOM 2543 C CA . CYS A 1 310 ? -2.253 3.759 16.664 1.00 91.94 310 CYS A CA 1
ATOM 2544 C C . CYS A 1 310 ? -1.222 3.460 17.766 1.00 91.94 310 CYS A C 1
ATOM 2546 O O . CYS A 1 310 ? -1.539 2.806 18.761 1.00 91.94 310 CYS A O 1
ATOM 2548 N N . PHE A 1 311 ? 0.005 3.963 17.624 1.00 91.50 311 PHE A N 1
ATOM 2549 C CA . PHE A 1 311 ? 1.039 3.847 18.651 1.00 91.50 311 PHE A CA 1
ATOM 2550 C C . PHE A 1 311 ? 0.679 4.607 19.930 1.00 91.50 311 PHE A C 1
ATOM 2552 O O . PHE A 1 311 ? 0.705 4.009 21.009 1.00 91.50 311 PHE A O 1
ATOM 2559 N N . ALA A 1 312 ? 0.270 5.876 19.813 1.00 87.75 312 ALA A N 1
ATOM 2560 C CA . ALA A 1 312 ? -0.151 6.690 20.953 1.00 87.75 312 ALA A CA 1
ATOM 2561 C C . ALA A 1 312 ? -1.280 6.010 21.747 1.00 87.75 312 ALA A C 1
ATOM 2563 O O . ALA A 1 312 ? -1.277 6.008 22.978 1.00 87.75 312 ALA A O 1
ATOM 2564 N N . LEU A 1 313 ? -2.214 5.362 21.045 1.00 87.38 313 LEU A N 1
ATOM 2565 C CA . LEU A 1 313 ? -3.350 4.660 21.636 1.00 87.38 313 LEU A CA 1
ATOM 2566 C C . LEU A 1 313 ? -2.914 3.451 22.469 1.00 87.38 313 LEU A C 1
ATOM 2568 O O . LEU A 1 313 ? -3.388 3.250 23.591 1.00 87.38 313 LEU A O 1
ATOM 2572 N N . VAL A 1 314 ? -2.004 2.641 21.929 1.00 88.12 314 VAL A N 1
ATOM 2573 C CA . VAL A 1 314 ? -1.472 1.465 22.629 1.00 88.12 314 VAL A CA 1
ATOM 2574 C C . VAL A 1 314 ? -0.627 1.891 23.829 1.00 88.12 314 VAL A C 1
ATOM 2576 O O . VAL A 1 314 ? -0.785 1.327 24.915 1.00 88.12 314 VAL A O 1
ATOM 2579 N N . ARG A 1 315 ? 0.205 2.927 23.663 1.00 86.06 315 ARG A N 1
ATOM 2580 C CA . ARG A 1 315 ? 1.010 3.512 24.742 1.00 86.06 315 ARG A CA 1
ATOM 2581 C C . ARG A 1 315 ? 0.128 4.008 25.883 1.00 86.06 315 ARG A C 1
ATOM 2583 O O . ARG A 1 315 ? 0.359 3.635 27.031 1.00 86.06 315 ARG A O 1
ATOM 2590 N N . TYR A 1 316 ? -0.917 4.771 25.560 1.00 81.75 316 TYR A N 1
ATOM 2591 C CA . TYR A 1 316 ? -1.876 5.292 26.531 1.00 81.75 316 TYR A CA 1
ATOM 2592 C C . TYR A 1 316 ? -2.485 4.177 27.386 1.00 81.75 316 TYR A C 1
ATOM 2594 O O . TYR A 1 316 ? -2.523 4.287 28.611 1.00 81.75 316 TYR A O 1
ATOM 2602 N N . LEU A 1 317 ? -2.904 3.061 26.777 1.00 80.12 317 LEU A N 1
ATOM 2603 C CA . LEU A 1 317 ? -3.440 1.931 27.542 1.00 80.12 317 LEU A CA 1
ATOM 2604 C C . LEU A 1 317 ? -2.417 1.222 28.425 1.00 80.12 317 LEU A C 1
ATOM 2606 O O . LEU A 1 317 ? -2.799 0.634 29.437 1.00 80.12 317 LEU A O 1
ATOM 2610 N N . LYS A 1 318 ? -1.142 1.217 28.037 1.00 79.50 318 LYS A N 1
ATOM 2611 C CA . LYS A 1 318 ? -0.087 0.565 28.815 1.00 79.50 318 LYS A CA 1
ATOM 2612 C C . LYS A 1 318 ? 0.320 1.400 30.030 1.00 79.50 318 LYS A C 1
ATOM 2614 O O . LYS A 1 318 ? 0.601 0.836 31.087 1.00 79.50 318 LYS A O 1
ATOM 2619 N N . THR A 1 319 ? 0.347 2.725 29.890 1.00 76.81 319 THR A N 1
ATOM 2620 C CA . THR A 1 319 ? 0.787 3.651 30.946 1.00 76.81 319 THR A CA 1
ATOM 2621 C C . THR A 1 319 ? -0.335 4.029 31.914 1.00 76.81 319 THR A C 1
ATOM 2623 O O . THR A 1 319 ? -0.071 4.291 33.092 1.00 76.81 319 THR A O 1
ATOM 2626 N N . THR A 1 320 ? -1.595 4.006 31.469 1.00 70.94 320 THR A N 1
ATOM 2627 C CA . THR A 1 320 ? -2.753 4.306 32.321 1.00 70.94 320 THR A CA 1
ATOM 2628 C C . THR A 1 320 ? -3.272 3.058 33.044 1.00 70.94 320 THR A C 1
ATOM 2630 O O . THR A 1 320 ? -3.420 1.978 32.478 1.00 70.94 320 THR A O 1
ATOM 2633 N N . LYS A 1 321 ? -3.556 3.188 34.349 1.00 59.38 321 LYS A N 1
ATOM 2634 C CA . LYS A 1 321 ? -4.085 2.077 35.170 1.00 59.38 321 LYS A CA 1
ATOM 2635 C C . LYS A 1 321 ? -5.567 1.799 34.933 1.00 59.38 321 LYS A C 1
ATOM 2637 O O . LYS A 1 321 ? -6.034 0.708 35.253 1.00 59.38 321 LYS A O 1
ATOM 2642 N N . ASP A 1 322 ? -6.282 2.775 34.393 1.00 60.34 322 ASP A N 1
ATOM 2643 C CA . ASP A 1 322 ? -7.717 2.721 34.203 1.00 60.34 322 ASP A CA 1
ATOM 2644 C C . ASP A 1 322 ? -8.039 2.775 32.704 1.00 60.34 322 ASP A C 1
ATOM 2646 O O . ASP A 1 322 ? -7.860 3.791 32.037 1.00 60.34 322 ASP A O 1
ATOM 2650 N N . GLN A 1 323 ? -8.554 1.666 32.172 1.00 63.34 323 GLN A N 1
ATOM 2651 C CA . GLN A 1 323 ? -8.930 1.507 30.761 1.00 63.34 323 GLN A CA 1
ATOM 2652 C C . GLN A 1 323 ? -10.267 2.202 30.455 1.00 63.34 323 GLN A C 1
ATOM 2654 O O . GLN A 1 323 ? -11.202 1.563 29.971 1.00 63.34 323 GLN A O 1
ATOM 2659 N N . HIS A 1 324 ? -10.382 3.485 30.812 1.00 59.88 324 HIS A N 1
ATOM 2660 C CA . HIS A 1 324 ? -11.648 4.162 31.095 1.00 59.88 324 HIS A CA 1
ATOM 2661 C C . HIS A 1 324 ? -12.719 4.025 30.005 1.00 59.88 324 HIS A C 1
ATOM 2663 O O . HIS A 1 324 ? -13.890 3.994 30.368 1.00 59.88 324 HIS A O 1
ATOM 2669 N N . PHE A 1 325 ? -12.347 3.874 28.724 1.00 71.38 325 PHE A N 1
ATOM 2670 C CA . PHE A 1 325 ? -13.297 3.721 27.608 1.00 71.38 325 PHE A CA 1
ATOM 2671 C C . PHE A 1 325 ? -12.800 2.866 26.429 1.00 71.38 325 PHE A C 1
ATOM 2673 O O . PHE A 1 325 ? -13.504 2.728 25.430 1.00 71.38 325 PHE A O 1
ATOM 2680 N N . LEU A 1 326 ? -11.602 2.287 26.526 1.00 76.31 326 LEU A N 1
ATOM 2681 C CA . LEU A 1 326 ? -11.006 1.488 25.455 1.00 76.31 326 LEU A CA 1
ATOM 2682 C C . LEU A 1 326 ? -11.271 -0.000 25.670 1.00 76.31 326 LEU A C 1
ATOM 2684 O O . LEU A 1 326 ? -11.389 -0.506 26.792 1.00 76.31 326 LEU A O 1
ATOM 2688 N N . SER A 1 327 ? -11.399 -0.730 24.572 1.00 69.00 327 SER A N 1
ATOM 2689 C CA . SER A 1 327 ? -11.756 -2.146 24.585 1.00 69.00 327 SER A CA 1
ATOM 2690 C C . SER A 1 327 ? -10.851 -2.927 23.646 1.00 69.00 327 SER A C 1
ATOM 2692 O O . SER A 1 327 ? -11.302 -3.386 22.604 1.00 69.00 327 SER A O 1
ATOM 2694 N N . PHE A 1 328 ? -9.580 -3.074 24.013 1.00 76.00 328 PHE A N 1
ATOM 2695 C CA . PHE A 1 328 ? -8.660 -4.008 23.369 1.00 76.00 328 PHE A CA 1
ATOM 2696 C C . PHE A 1 328 ? -7.640 -4.547 24.378 1.00 76.00 328 PHE A C 1
ATOM 2698 O O . PHE A 1 328 ? -7.442 -3.976 25.452 1.00 76.00 328 PHE A O 1
ATOM 2705 N N . GLU A 1 329 ? -7.021 -5.681 24.050 1.00 69.81 329 GLU A N 1
ATOM 2706 C CA . GLU A 1 329 ? -5.930 -6.247 24.843 1.00 69.81 329 GLU A CA 1
ATOM 2707 C C . GLU A 1 329 ? -4.592 -5.662 24.359 1.00 69.81 329 GLU A C 1
ATOM 2709 O O . GLU A 1 329 ? -4.313 -5.730 23.161 1.00 69.81 329 GLU A O 1
ATOM 2714 N N . PRO A 1 330 ? -3.735 -5.127 25.253 1.00 69.69 330 PRO A N 1
ATOM 2715 C CA . PRO A 1 330 ? -2.438 -4.561 24.864 1.00 69.69 330 PRO A CA 1
ATOM 2716 C C . PRO A 1 330 ? -1.410 -5.632 24.454 1.00 69.69 330 PRO A C 1
ATOM 2718 O O . PRO A 1 330 ? -0.324 -5.305 23.987 1.00 69.69 330 PRO A O 1
ATOM 2721 N N . PHE A 1 331 ? -1.744 -6.917 24.609 1.00 64.38 331 PHE A N 1
ATOM 2722 C CA . PHE A 1 331 ? -0.918 -8.046 24.194 1.00 64.38 331 PHE A CA 1
ATOM 2723 C C . PHE A 1 331 ? -1.674 -8.928 23.206 1.00 64.38 331 PHE A C 1
ATOM 2725 O O . PHE A 1 331 ? -2.872 -9.169 23.346 1.00 64.38 331 PHE A O 1
ATOM 2732 N N . CYS A 1 332 ? -0.952 -9.483 22.236 1.00 67.94 332 CYS A N 1
ATOM 2733 C CA . CYS A 1 332 ? -1.518 -10.455 21.301 1.00 67.94 332 CYS A CA 1
ATOM 2734 C C . CYS A 1 332 ? -1.563 -11.870 21.914 1.00 67.94 332 CYS A C 1
ATOM 2736 O O . CYS A 1 332 ? -0.809 -12.187 22.834 1.00 67.94 332 CYS A O 1
ATOM 2738 N N . LYS A 1 333 ? -2.351 -12.798 21.341 1.00 59.00 333 LYS A N 1
ATOM 2739 C CA . LYS A 1 333 ? -2.415 -14.212 21.795 1.00 59.00 333 LYS A CA 1
ATOM 2740 C C . LYS A 1 333 ? -1.061 -14.934 21.835 1.00 59.00 333 LYS A C 1
ATOM 2742 O O . LYS A 1 333 ? -0.887 -15.853 22.640 1.00 59.00 333 LYS A O 1
ATOM 2747 N N . MET A 1 334 ? -0.120 -14.527 20.980 1.00 58.94 334 MET A N 1
ATOM 2748 C CA . MET A 1 334 ? 1.252 -15.054 20.948 1.00 58.94 334 MET A CA 1
ATOM 2749 C C . MET A 1 334 ? 2.170 -14.457 22.027 1.00 58.94 334 MET A C 1
ATOM 2751 O O . MET A 1 334 ? 3.318 -14.867 22.135 1.00 58.94 334 MET A O 1
ATOM 2755 N N . GLY A 1 335 ? 1.668 -13.530 22.848 1.00 63.56 335 GLY A N 1
ATOM 2756 C CA . GLY A 1 335 ? 2.449 -12.824 23.863 1.00 63.56 335 GLY A CA 1
ATOM 2757 C C . GLY A 1 335 ? 3.309 -11.689 23.307 1.00 63.56 335 GLY A C 1
ATOM 2758 O O . GLY A 1 335 ? 4.106 -11.139 24.056 1.00 63.56 335 GLY A O 1
ATOM 2759 N N . ASN A 1 336 ? 3.158 -11.344 22.023 1.00 72.81 336 ASN A N 1
ATOM 2760 C CA . ASN A 1 336 ? 3.852 -10.207 21.419 1.00 72.81 336 ASN A CA 1
ATOM 2761 C C . ASN A 1 336 ? 3.292 -8.893 21.978 1.00 72.81 336 ASN A C 1
ATOM 2763 O O . ASN A 1 336 ? 2.067 -8.747 22.086 1.00 72.81 336 ASN A O 1
ATOM 2767 N N . ASP A 1 337 ? 4.196 -7.967 22.303 1.00 86.06 337 ASP A N 1
ATOM 2768 C CA . ASP A 1 337 ? 3.866 -6.607 22.728 1.00 86.06 337 ASP A CA 1
ATOM 2769 C C . ASP A 1 337 ? 3.341 -5.818 21.521 1.00 86.06 337 ASP A C 1
ATOM 2771 O O . ASP A 1 337 ? 3.986 -5.753 20.473 1.00 86.06 337 ASP A O 1
ATOM 2775 N N . LEU A 1 338 ? 2.129 -5.278 21.646 1.00 87.94 338 LEU A N 1
ATOM 2776 C CA . LEU A 1 338 ? 1.507 -4.506 20.579 1.00 87.94 338 LEU A CA 1
ATOM 2777 C C . LEU A 1 338 ? 2.182 -3.139 20.407 1.00 87.94 338 LEU A C 1
ATOM 2779 O O . LEU A 1 338 ? 2.250 -2.638 19.285 1.00 87.94 338 LEU A O 1
ATOM 2783 N N . GLU A 1 339 ? 2.715 -2.564 21.489 1.00 90.94 339 GLU A N 1
ATOM 2784 C CA . GLU A 1 339 ? 3.419 -1.281 21.446 1.00 90.94 339 GLU A CA 1
ATOM 2785 C C . GLU A 1 339 ? 4.682 -1.391 20.592 1.00 90.94 339 GLU A C 1
ATOM 2787 O O . GLU A 1 339 ? 4.909 -0.550 19.725 1.00 90.94 339 GLU A O 1
ATOM 2792 N N . GLU A 1 340 ? 5.442 -2.479 20.762 1.00 93.00 340 GLU A N 1
ATOM 2793 C CA . GLU A 1 340 ? 6.647 -2.745 19.974 1.00 93.00 340 GLU A CA 1
ATOM 2794 C C . GLU A 1 340 ? 6.345 -2.815 18.474 1.00 93.00 340 GLU A C 1
ATOM 2796 O O . GLU A 1 340 ? 7.129 -2.321 17.667 1.00 93.00 340 GLU A O 1
ATOM 2801 N N . ILE A 1 341 ? 5.204 -3.388 18.088 1.00 92.19 341 ILE A N 1
ATOM 2802 C CA . ILE A 1 341 ? 4.802 -3.515 16.680 1.00 92.19 341 ILE A CA 1
ATOM 2803 C C . ILE A 1 341 ? 4.389 -2.167 16.099 1.00 92.19 341 ILE A C 1
ATOM 2805 O O . ILE A 1 341 ? 4.786 -1.832 14.981 1.00 92.19 341 ILE A O 1
ATOM 2809 N N . CYS A 1 342 ? 3.614 -1.385 16.852 1.00 93.75 342 CYS A N 1
ATOM 2810 C CA . CYS A 1 342 ? 3.238 -0.038 16.439 1.00 93.75 342 CYS A CA 1
ATOM 2811 C C . CYS A 1 342 ? 4.475 0.863 16.304 1.00 93.75 342 CYS A C 1
ATOM 2813 O O . CYS A 1 342 ? 4.628 1.531 15.281 1.00 93.75 342 CYS A O 1
ATOM 2815 N N . LEU A 1 343 ? 5.392 0.810 17.278 1.00 95.50 343 LEU A N 1
ATOM 2816 C CA . LEU A 1 343 ? 6.662 1.534 17.235 1.00 95.50 343 LEU A CA 1
ATOM 2817 C C . LEU A 1 343 ? 7.502 1.097 16.033 1.00 95.50 343 LEU A C 1
ATOM 2819 O O . LEU A 1 343 ? 7.953 1.937 15.258 1.00 95.50 343 LEU A O 1
ATOM 2823 N N . PHE A 1 344 ? 7.665 -0.215 15.833 1.00 96.62 344 PHE A N 1
ATOM 2824 C CA . PHE A 1 344 ? 8.392 -0.762 14.692 1.00 96.62 344 PHE A CA 1
ATOM 2825 C C . PHE A 1 344 ? 7.848 -0.223 13.364 1.00 96.62 344 PHE A C 1
ATOM 2827 O O . PHE A 1 344 ? 8.640 0.196 12.525 1.00 96.62 344 PHE A O 1
ATOM 2834 N N . ASN A 1 345 ? 6.525 -0.188 13.173 1.00 96.94 345 ASN A N 1
ATOM 2835 C CA . ASN A 1 345 ? 5.921 0.289 11.928 1.00 96.94 345 ASN A CA 1
ATOM 2836 C C . ASN A 1 345 ? 6.175 1.782 11.669 1.00 96.94 345 ASN A C 1
ATOM 2838 O O . ASN A 1 345 ? 6.448 2.150 10.527 1.00 96.94 345 ASN A O 1
ATOM 2842 N N . ILE A 1 346 ? 6.153 2.629 12.703 1.00 96.06 346 ILE A N 1
ATOM 2843 C CA . ILE A 1 346 ? 6.510 4.052 12.567 1.00 96.06 346 ILE A CA 1
ATOM 2844 C C . ILE A 1 346 ? 7.966 4.189 12.124 1.00 96.06 346 ILE A C 1
ATOM 2846 O O . ILE A 1 346 ? 8.257 4.846 11.126 1.00 96.06 346 ILE A O 1
ATOM 2850 N N . LEU A 1 347 ? 8.884 3.523 12.830 1.00 96.94 347 LEU A N 1
ATOM 2851 C CA . LEU A 1 347 ? 10.309 3.588 12.512 1.00 96.94 347 LEU A CA 1
ATOM 2852 C C . LEU A 1 347 ? 10.595 3.010 11.119 1.00 96.94 347 LEU A C 1
ATOM 2854 O O . LEU A 1 347 ? 11.362 3.584 10.352 1.00 96.94 347 LEU A O 1
ATOM 2858 N N . ALA A 1 348 ? 9.956 1.897 10.754 1.00 96.44 348 ALA A N 1
ATOM 2859 C CA . ALA A 1 348 ? 10.104 1.265 9.447 1.00 96.44 348 ALA A CA 1
ATOM 2860 C C . ALA A 1 348 ? 9.621 2.167 8.300 1.00 96.44 348 ALA A C 1
ATOM 2862 O O . ALA A 1 348 ? 10.287 2.209 7.264 1.00 96.44 348 ALA A O 1
ATOM 2863 N N . LEU A 1 349 ? 8.519 2.909 8.481 1.00 95.38 349 LEU A N 1
ATOM 2864 C CA . LEU A 1 349 ? 8.059 3.907 7.510 1.00 95.38 349 LEU A CA 1
ATOM 2865 C C . LEU A 1 349 ? 9.130 4.980 7.286 1.00 95.38 349 LEU A C 1
ATOM 2867 O O . LEU A 1 349 ? 9.575 5.160 6.155 1.00 95.38 349 LEU A O 1
ATOM 2871 N N . LEU A 1 350 ? 9.591 5.630 8.359 1.00 93.88 350 LEU A N 1
ATOM 2872 C CA . LEU A 1 350 ? 10.594 6.703 8.288 1.00 93.88 350 LEU A CA 1
ATOM 2873 C C . LEU A 1 350 ? 11.904 6.217 7.656 1.00 93.88 350 LEU A C 1
ATOM 2875 O O . LEU A 1 350 ? 12.457 6.864 6.765 1.00 93.88 350 LEU A O 1
ATOM 2879 N N . ASN A 1 351 ? 12.354 5.026 8.056 1.00 93.81 351 ASN A N 1
ATOM 2880 C CA . ASN A 1 351 ? 13.543 4.396 7.495 1.00 93.81 351 ASN A CA 1
ATOM 2881 C C . ASN A 1 351 ? 13.409 4.134 5.993 1.00 93.81 351 ASN A C 1
ATOM 2883 O O . ASN A 1 351 ? 14.353 4.364 5.240 1.00 93.81 351 ASN A O 1
ATOM 2887 N N . SER A 1 352 ? 12.240 3.671 5.551 1.00 91.19 352 SER A N 1
ATOM 2888 C CA . SER A 1 352 ? 11.989 3.386 4.134 1.00 91.19 352 SER A CA 1
ATOM 2889 C C . SER A 1 352 ? 11.928 4.663 3.310 1.00 91.19 352 SER A C 1
ATOM 2891 O O . SER A 1 352 ? 12.518 4.717 2.235 1.00 91.19 352 SER A O 1
ATOM 2893 N N . LEU A 1 353 ? 11.272 5.708 3.827 1.00 89.31 353 LEU A N 1
ATOM 2894 C CA . LEU A 1 353 ? 11.221 7.008 3.160 1.00 89.31 353 LEU A CA 1
ATOM 2895 C C . LEU A 1 353 ? 12.628 7.549 2.901 1.00 89.31 353 LEU A C 1
ATOM 2897 O O . LEU A 1 353 ? 12.905 7.999 1.792 1.00 89.31 353 LEU A O 1
ATOM 2901 N N . LYS A 1 354 ? 13.534 7.419 3.876 1.00 88.19 354 LYS A N 1
ATOM 2902 C CA . LYS A 1 354 ? 14.912 7.893 3.735 1.00 88.19 354 LYS A CA 1
ATOM 2903 C C . LYS A 1 354 ? 15.799 7.007 2.862 1.00 88.19 354 LYS A C 1
ATOM 2905 O O . LYS A 1 354 ? 16.552 7.537 2.055 1.00 88.19 354 LYS A O 1
ATOM 2910 N N . PHE A 1 355 ? 15.785 5.689 3.075 1.00 86.25 355 PHE A N 1
ATOM 2911 C CA . PHE A 1 355 ? 16.787 4.782 2.494 1.00 86.25 355 PHE A CA 1
ATOM 2912 C C . PHE A 1 355 ? 16.323 4.012 1.257 1.00 86.25 355 PHE A C 1
ATOM 2914 O O . PHE A 1 355 ? 17.169 3.532 0.505 1.00 86.25 355 PHE A O 1
ATOM 2921 N N . ASP A 1 356 ? 15.014 3.825 1.081 1.00 82.38 356 ASP A N 1
ATOM 2922 C CA . ASP A 1 356 ? 14.454 3.076 -0.049 1.00 82.38 356 ASP A CA 1
ATOM 2923 C C . ASP A 1 356 ? 13.758 3.990 -1.071 1.00 82.38 356 ASP A C 1
ATOM 2925 O O . ASP A 1 356 ? 13.710 3.641 -2.250 1.00 82.38 356 ASP A O 1
ATOM 2929 N N . CYS A 1 357 ? 13.199 5.121 -0.628 1.00 80.44 357 CYS A N 1
ATOM 2930 C CA . CYS A 1 357 ? 12.417 6.037 -1.465 1.00 80.44 357 CYS A CA 1
ATOM 2931 C C . CYS A 1 357 ? 13.114 7.385 -1.727 1.00 80.44 357 CYS A C 1
ATOM 2933 O O . CYS A 1 357 ? 12.562 8.198 -2.460 1.00 80.44 357 CYS A O 1
ATOM 2935 N N . ASP A 1 358 ? 14.288 7.620 -1.132 1.00 74.38 358 ASP A N 1
ATOM 2936 C CA . ASP A 1 358 ? 15.109 8.829 -1.291 1.00 74.38 358 ASP A CA 1
ATOM 2937 C C . ASP A 1 358 ? 14.377 10.164 -1.017 1.00 74.38 358 ASP A C 1
ATOM 2939 O O . ASP A 1 358 ? 14.690 11.192 -1.619 1.00 74.38 358 ASP A O 1
ATOM 2943 N N . TYR A 1 359 ? 13.428 10.192 -0.073 1.00 76.19 359 TYR A N 1
ATOM 2944 C CA . TYR A 1 359 ? 12.808 11.448 0.363 1.00 76.19 359 TYR A CA 1
ATOM 2945 C C . TYR A 1 359 ? 13.826 12.314 1.124 1.00 76.19 359 TYR A C 1
ATOM 2947 O O . TYR A 1 359 ? 14.384 11.902 2.148 1.00 76.19 359 TYR A O 1
ATOM 2955 N N . GLU A 1 360 ? 14.061 13.535 0.631 1.00 69.75 360 GLU A N 1
ATOM 2956 C CA . GLU A 1 360 ? 14.951 14.509 1.280 1.00 69.75 360 GLU A CA 1
ATOM 2957 C C . GLU A 1 360 ? 14.329 15.087 2.558 1.00 69.75 360 GLU A C 1
ATOM 2959 O O . GLU A 1 360 ? 15.017 15.214 3.573 1.00 69.75 360 GLU A O 1
ATOM 2964 N N . SER A 1 361 ? 13.027 15.372 2.518 1.00 73.19 361 SER A N 1
ATOM 2965 C CA . SER A 1 361 ? 12.220 15.855 3.638 1.00 73.19 361 SER A CA 1
ATOM 2966 C C . SER A 1 361 ? 10.874 15.138 3.662 1.00 73.19 361 SER A C 1
ATOM 2968 O O . SER A 1 361 ? 10.254 14.930 2.620 1.00 73.19 361 SER A O 1
ATOM 2970 N N . VAL A 1 362 ? 10.422 14.760 4.855 1.00 81.94 362 VAL A N 1
ATOM 2971 C CA . VAL A 1 362 ? 9.076 14.216 5.065 1.00 81.94 362 VAL A CA 1
ATOM 2972 C C . VAL A 1 362 ? 8.070 15.359 5.257 1.00 81.94 362 VAL A C 1
ATOM 2974 O O . VAL A 1 362 ? 8.447 16.391 5.810 1.00 81.94 362 VAL A O 1
ATOM 2977 N N . PRO A 1 363 ? 6.800 15.200 4.838 1.00 79.62 363 PRO A N 1
ATOM 2978 C CA . PRO A 1 363 ? 5.799 16.268 4.915 1.00 79.62 363 PRO A CA 1
ATOM 2979 C C . PRO A 1 363 ? 5.198 16.456 6.321 1.00 79.62 363 PRO A C 1
ATOM 2981 O O . PRO A 1 363 ? 4.233 17.197 6.478 1.00 79.62 363 PRO A O 1
ATOM 2984 N N . PHE A 1 364 ? 5.735 15.784 7.342 1.00 84.81 364 PHE A N 1
ATOM 2985 C CA . PHE A 1 364 ? 5.208 15.748 8.706 1.00 84.81 364 PHE A CA 1
ATOM 2986 C C . PHE A 1 364 ? 6.333 15.735 9.747 1.00 84.81 364 PHE A C 1
ATOM 2988 O O . PHE A 1 364 ? 7.456 15.310 9.468 1.00 84.81 364 PHE A O 1
ATOM 2995 N N . SER A 1 365 ? 6.011 16.156 10.968 1.00 85.31 365 SER A N 1
ATOM 2996 C CA . SER A 1 365 ? 6.920 16.165 12.114 1.00 85.31 365 SER A CA 1
ATOM 2997 C C . SER A 1 365 ? 7.393 14.772 12.518 1.00 85.31 365 SER A C 1
ATOM 2999 O O . SER A 1 365 ? 6.640 13.791 12.514 1.00 85.31 365 SER A O 1
ATOM 3001 N N . MET A 1 366 ? 8.658 14.695 12.929 1.00 87.50 366 MET A N 1
ATOM 3002 C CA . MET A 1 366 ? 9.275 13.459 13.410 1.00 87.50 366 MET A CA 1
ATOM 3003 C C . MET A 1 366 ? 8.705 13.045 14.776 1.00 87.50 366 MET A C 1
ATOM 3005 O O . MET A 1 366 ? 8.324 13.907 15.566 1.00 87.50 366 MET A O 1
ATOM 3009 N N . PRO A 1 367 ? 8.718 11.748 15.144 1.00 88.94 367 PRO A N 1
ATOM 3010 C CA . PRO A 1 367 ? 8.184 11.305 16.434 1.00 88.94 367 PRO A CA 1
ATOM 3011 C C . PRO A 1 367 ? 8.812 11.992 17.655 1.00 88.94 367 PRO A C 1
ATOM 3013 O O . PRO A 1 367 ? 8.120 12.205 18.639 1.00 88.94 367 PRO A O 1
ATOM 3016 N N . MET A 1 368 ? 10.089 12.384 17.592 1.00 86.25 368 MET A N 1
ATOM 3017 C CA . MET A 1 368 ? 10.772 13.121 18.671 1.00 86.25 368 MET A CA 1
ATOM 3018 C C . MET A 1 368 ? 10.283 14.567 18.838 1.00 86.25 368 MET A C 1
ATOM 3020 O O . MET A 1 368 ? 10.520 15.173 19.874 1.00 86.25 368 MET A O 1
ATOM 3024 N N . GLU A 1 369 ? 9.634 15.135 17.820 1.00 84.06 369 GLU A N 1
ATOM 3025 C CA . GLU A 1 369 ? 8.986 16.452 17.900 1.00 84.06 369 GLU A CA 1
ATOM 3026 C C . GLU A 1 369 ? 7.561 16.334 18.454 1.00 84.06 369 GLU A C 1
ATOM 3028 O O . GLU A 1 369 ? 7.011 17.302 18.973 1.00 84.06 369 GLU A O 1
ATOM 3033 N N . ILE A 1 370 ? 6.970 15.140 18.336 1.00 80.31 370 ILE A N 1
ATOM 3034 C CA . ILE A 1 370 ? 5.620 14.826 18.807 1.00 80.31 370 ILE A CA 1
ATOM 3035 C C . ILE A 1 370 ? 5.655 14.329 20.252 1.00 80.31 370 ILE A C 1
ATOM 3037 O O . ILE A 1 370 ? 4.758 14.671 21.011 1.00 80.31 370 ILE A O 1
ATOM 3041 N N . PHE A 1 371 ? 6.658 13.539 20.648 1.00 80.44 371 PHE A N 1
ATOM 3042 C CA . PHE A 1 371 ? 6.802 12.948 21.982 1.00 80.44 371 PHE A CA 1
ATOM 3043 C C . PHE A 1 371 ? 8.100 13.428 22.648 1.00 80.44 371 PHE A C 1
ATOM 3045 O O . PHE A 1 371 ? 9.190 13.054 22.207 1.00 80.44 371 PHE A O 1
ATOM 3052 N N . ASP A 1 372 ? 7.995 14.201 23.736 1.00 79.19 372 ASP A N 1
ATOM 3053 C CA . ASP A 1 372 ? 9.163 14.776 24.432 1.00 79.19 372 ASP A CA 1
ATOM 3054 C C . ASP A 1 372 ? 10.101 13.692 25.016 1.00 79.19 372 ASP A C 1
ATOM 3056 O O . ASP A 1 372 ? 11.307 13.902 25.127 1.00 79.19 372 ASP A O 1
ATOM 3060 N N . ASP A 1 373 ? 9.560 12.523 25.377 1.00 84.19 373 ASP A N 1
ATOM 3061 C CA . ASP A 1 373 ? 10.263 11.367 25.956 1.00 84.19 373 ASP A CA 1
ATOM 3062 C C . ASP A 1 373 ? 10.455 10.208 24.957 1.00 84.19 373 ASP A C 1
ATOM 3064 O O . ASP A 1 373 ? 10.656 9.058 25.353 1.00 84.19 373 ASP A O 1
ATOM 3068 N N . PHE A 1 374 ? 10.415 10.474 23.643 1.00 87.94 374 PHE A N 1
ATOM 3069 C CA . PHE A 1 374 ? 10.438 9.413 22.624 1.00 87.94 374 PHE A CA 1
ATOM 3070 C C . PHE A 1 374 ? 11.632 8.452 22.739 1.00 87.94 374 PHE A C 1
ATOM 3072 O O . PHE A 1 374 ? 11.486 7.244 22.538 1.00 87.94 374 PHE A O 1
ATOM 3079 N N . LEU A 1 375 ? 12.819 8.969 23.070 1.00 88.88 375 LEU A N 1
ATOM 3080 C CA . LEU A 1 375 ? 14.027 8.153 23.228 1.00 88.88 375 LEU A CA 1
ATOM 3081 C C . LEU A 1 375 ? 13.921 7.203 24.430 1.00 88.88 375 LEU A C 1
ATOM 3083 O O . LEU A 1 375 ? 14.280 6.028 24.310 1.00 88.88 375 LEU A O 1
ATOM 3087 N N . ASP A 1 376 ? 13.344 7.665 25.540 1.00 87.75 376 ASP A N 1
ATOM 3088 C CA . ASP A 1 376 ? 13.065 6.827 26.710 1.00 87.75 376 ASP A CA 1
ATOM 3089 C C . ASP A 1 376 ? 12.064 5.721 26.351 1.00 87.75 376 ASP A C 1
ATOM 3091 O O . ASP A 1 376 ? 12.243 4.561 26.733 1.00 87.75 376 ASP A O 1
ATOM 3095 N N . ILE A 1 377 ? 11.047 6.048 25.542 1.00 90.25 377 ILE A N 1
ATOM 3096 C CA . ILE A 1 377 ? 10.070 5.067 25.052 1.00 90.25 377 ILE A CA 1
ATOM 3097 C C . ILE A 1 377 ? 10.748 4.002 24.173 1.00 90.25 377 ILE A C 1
ATOM 3099 O O . ILE A 1 377 ? 10.433 2.812 24.298 1.00 90.25 377 ILE A O 1
ATOM 3103 N N . ILE A 1 378 ? 11.702 4.383 23.313 1.00 92.31 378 ILE A N 1
ATOM 3104 C CA . ILE A 1 378 ? 12.498 3.426 22.524 1.00 92.31 378 ILE A CA 1
ATOM 3105 C C . ILE A 1 378 ? 13.275 2.483 23.450 1.00 92.31 378 ILE A C 1
ATOM 3107 O O . ILE A 1 378 ? 13.223 1.262 23.264 1.00 92.31 378 ILE A O 1
ATOM 3111 N N . ILE A 1 379 ? 13.975 3.026 24.451 1.00 90.94 379 ILE A N 1
ATOM 3112 C CA . ILE A 1 379 ? 14.766 2.236 25.405 1.00 90.94 379 ILE A CA 1
ATOM 3113 C C . ILE A 1 379 ? 13.862 1.261 26.167 1.00 90.94 379 ILE A C 1
ATOM 3115 O O . ILE A 1 379 ? 14.176 0.071 26.256 1.00 90.94 379 ILE A O 1
ATOM 3119 N N . GLU A 1 380 ? 12.709 1.724 26.649 1.00 91.00 380 GLU A N 1
ATOM 3120 C CA . GLU A 1 380 ? 11.736 0.887 27.352 1.00 91.00 380 GLU A CA 1
ATOM 3121 C C . GLU A 1 380 ? 11.234 -0.268 26.468 1.00 91.00 380 GLU A C 1
ATOM 3123 O O . GLU A 1 380 ? 11.177 -1.422 26.903 1.00 91.00 380 GLU A O 1
ATOM 3128 N N . ASN A 1 381 ? 10.905 0.001 25.201 1.00 92.00 381 ASN A N 1
ATOM 3129 C CA . ASN A 1 381 ? 10.444 -1.031 24.268 1.00 92.00 381 ASN A CA 1
ATOM 3130 C C . ASN A 1 381 ? 11.544 -2.055 23.945 1.00 92.00 381 ASN A C 1
ATOM 3132 O O . ASN A 1 381 ? 11.268 -3.257 23.882 1.00 92.00 381 ASN A O 1
ATOM 3136 N N . LEU A 1 382 ? 12.798 -1.616 23.811 1.00 92.00 382 LEU A N 1
ATOM 3137 C CA . LEU A 1 382 ? 13.942 -2.514 23.633 1.00 92.00 382 LEU A CA 1
ATOM 3138 C C . LEU A 1 382 ? 14.175 -3.400 24.869 1.00 92.00 382 LEU A C 1
ATOM 3140 O O . LEU A 1 382 ? 14.473 -4.587 24.716 1.00 92.00 382 LEU A O 1
ATOM 3144 N N . GLN A 1 383 ? 13.998 -2.862 26.080 1.00 89.81 383 GLN A N 1
ATOM 3145 C CA . GLN A 1 383 ? 14.089 -3.621 27.335 1.00 89.81 383 GLN A CA 1
ATOM 3146 C C . GLN A 1 383 ? 12.945 -4.629 27.498 1.00 89.81 383 GLN A C 1
ATOM 3148 O O . GLN A 1 383 ? 13.170 -5.749 27.963 1.00 89.81 383 GLN A O 1
ATOM 3153 N N . ASN A 1 384 ? 11.728 -4.247 27.106 1.00 88.69 384 ASN A N 1
ATOM 3154 C CA . ASN A 1 384 ? 10.548 -5.111 27.144 1.00 88.69 384 ASN A CA 1
ATOM 3155 C C . ASN A 1 384 ? 10.628 -6.235 26.094 1.00 88.69 384 ASN A C 1
ATOM 3157 O O . ASN A 1 384 ? 10.173 -7.354 26.344 1.00 88.69 384 ASN A O 1
ATOM 3161 N N . SER A 1 385 ? 11.258 -5.962 24.944 1.00 89.00 385 SER A N 1
ATOM 3162 C CA . SER A 1 385 ? 11.369 -6.882 23.804 1.00 89.00 385 SER A CA 1
ATOM 3163 C C . SER A 1 385 ? 12.822 -7.110 23.344 1.00 89.00 385 SER A C 1
ATOM 3165 O O . SER A 1 385 ? 13.137 -6.947 22.161 1.00 89.00 385 SER A O 1
ATOM 3167 N N . PRO A 1 386 ? 13.733 -7.598 24.211 1.00 85.69 386 PRO A N 1
ATOM 3168 C CA . PRO A 1 386 ? 15.172 -7.646 23.923 1.00 85.69 386 PRO A CA 1
ATOM 3169 C C . PRO A 1 386 ? 15.546 -8.657 22.830 1.00 85.69 386 PRO A C 1
ATOM 3171 O O . PRO A 1 386 ? 16.656 -8.623 22.300 1.00 85.69 386 PRO A O 1
ATOM 3174 N N . LYS A 1 387 ? 14.625 -9.564 22.483 1.00 87.44 387 LYS A N 1
ATOM 3175 C CA . LYS A 1 387 ? 14.767 -10.553 21.402 1.00 87.44 387 LYS A CA 1
ATOM 3176 C C . LYS A 1 387 ? 14.147 -10.098 20.076 1.00 87.44 387 LYS A C 1
ATOM 3178 O O . LYS A 1 387 ? 14.189 -10.853 19.107 1.00 87.44 387 LYS A O 1
ATOM 3183 N N . SER A 1 388 ? 13.559 -8.900 20.016 1.00 91.69 388 SER A N 1
ATOM 3184 C CA . SER A 1 388 ? 13.021 -8.361 18.767 1.00 91.69 388 SER A CA 1
ATOM 3185 C C . SER A 1 388 ? 14.158 -7.842 17.883 1.00 91.69 388 SER A C 1
ATOM 3187 O O . SER A 1 388 ? 14.628 -6.714 18.026 1.00 91.69 388 SER A O 1
ATOM 3189 N N . HIS A 1 389 ? 14.621 -8.685 16.958 1.00 93.94 389 HIS A N 1
ATOM 3190 C CA . HIS A 1 389 ? 15.630 -8.296 15.969 1.00 93.94 389 HIS A CA 1
ATOM 3191 C C . HIS A 1 389 ? 15.112 -7.205 15.021 1.00 93.94 389 HIS A C 1
ATOM 3193 O O . HIS A 1 389 ? 15.865 -6.294 14.684 1.00 93.94 389 HIS A O 1
ATOM 3199 N N . ARG A 1 390 ? 13.818 -7.243 14.666 1.00 93.81 390 ARG A N 1
ATOM 3200 C CA . ARG A 1 390 ? 13.180 -6.225 13.818 1.00 93.81 390 ARG A CA 1
ATOM 3201 C C . ARG A 1 390 ? 13.181 -4.841 14.465 1.00 93.81 390 ARG A C 1
ATOM 3203 O O . ARG A 1 390 ? 13.520 -3.872 13.793 1.00 93.81 390 ARG A O 1
ATOM 3210 N N . LEU A 1 391 ? 12.885 -4.750 15.769 1.00 95.38 391 LEU A N 1
ATOM 3211 C CA . LEU A 1 391 ? 12.891 -3.473 16.481 1.00 95.38 391 LEU A CA 1
ATOM 3212 C C . LEU A 1 391 ? 14.315 -2.928 16.557 1.00 95.38 391 LEU A C 1
ATOM 3214 O O . LEU A 1 391 ? 14.535 -1.773 16.212 1.00 95.38 391 LEU A O 1
ATOM 3218 N N . LYS A 1 392 ? 15.297 -3.768 16.920 1.00 94.94 392 LYS A N 1
ATOM 3219 C CA . LYS A 1 392 ? 16.714 -3.366 16.928 1.00 94.94 392 LYS A CA 1
ATOM 3220 C C . LYS A 1 392 ? 17.163 -2.845 15.560 1.00 94.94 392 LYS A C 1
ATOM 3222 O O . LYS A 1 392 ? 17.829 -1.819 15.491 1.00 94.94 392 LYS A O 1
ATOM 3227 N N . ALA A 1 393 ? 16.783 -3.521 14.475 1.00 96.31 393 ALA A N 1
ATOM 3228 C CA . ALA A 1 393 ? 17.104 -3.090 13.118 1.00 96.31 393 ALA A CA 1
ATOM 3229 C C . ALA A 1 393 ? 16.474 -1.730 12.772 1.00 96.31 393 ALA A C 1
ATOM 3231 O O . ALA A 1 393 ? 17.166 -0.856 12.253 1.00 96.31 393 ALA A O 1
ATOM 3232 N N . ALA A 1 394 ? 15.193 -1.532 13.095 1.00 97.06 394 ALA A N 1
ATOM 3233 C CA . ALA A 1 394 ? 14.496 -0.275 12.839 1.00 97.06 394 ALA A CA 1
ATOM 3234 C C . ALA A 1 394 ? 15.047 0.888 13.683 1.00 97.06 394 ALA A C 1
ATOM 3236 O O . ALA A 1 394 ? 15.226 1.982 13.157 1.00 97.06 394 ALA A O 1
ATOM 3237 N N . VAL A 1 395 ? 15.372 0.647 14.958 1.00 95.94 395 VAL A N 1
ATOM 3238 C CA . VAL A 1 395 ? 15.987 1.648 15.844 1.00 95.94 395 VAL A CA 1
ATOM 3239 C C . VAL A 1 395 ? 17.390 2.022 15.369 1.00 95.94 395 VAL A C 1
ATOM 3241 O O . VAL A 1 395 ? 17.715 3.203 15.346 1.00 95.94 395 VAL A O 1
ATOM 3244 N N . ALA A 1 396 ? 18.206 1.050 14.941 1.00 94.81 396 ALA A N 1
ATOM 3245 C CA . ALA A 1 396 ? 19.553 1.320 14.430 1.00 94.81 396 ALA A CA 1
ATOM 3246 C C . ALA A 1 396 ? 19.535 2.309 13.259 1.00 94.81 396 ALA A C 1
ATOM 3248 O O . ALA A 1 396 ? 20.334 3.237 13.216 1.00 94.81 396 ALA A O 1
ATOM 3249 N N . LEU A 1 397 ? 18.611 2.100 12.319 1.00 95.44 397 LEU A N 1
ATOM 3250 C CA . LEU A 1 397 ? 18.427 2.985 11.175 1.00 95.44 397 LEU A CA 1
ATOM 3251 C C . LEU A 1 397 ? 17.808 4.324 11.579 1.00 95.44 397 LEU A C 1
ATOM 3253 O O . LEU A 1 397 ? 18.231 5.352 11.071 1.00 95.44 397 LEU A O 1
ATOM 3257 N N . PHE A 1 398 ? 16.858 4.337 12.513 1.00 94.31 398 PHE A N 1
ATOM 3258 C CA . PHE A 1 398 ? 16.229 5.580 12.950 1.00 94.31 398 PHE A CA 1
ATOM 3259 C C . PHE A 1 398 ? 17.241 6.530 13.598 1.00 94.31 398 PHE A C 1
ATOM 3261 O O . PHE A 1 398 ? 17.319 7.686 13.199 1.00 94.31 398 PHE A O 1
ATOM 3268 N N . LEU A 1 399 ? 18.055 6.020 14.531 1.00 91.69 399 LEU A N 1
ATOM 3269 C CA . LEU A 1 399 ? 19.107 6.788 15.208 1.00 91.69 399 LEU A CA 1
ATOM 3270 C C . LEU A 1 399 ? 20.149 7.352 14.232 1.00 91.69 399 LEU A C 1
ATOM 3272 O O . LEU A 1 399 ? 20.718 8.412 14.485 1.00 91.69 399 LEU A O 1
ATOM 3276 N N . GLU A 1 400 ? 20.394 6.636 13.134 1.00 91.19 400 GLU A N 1
ATOM 3277 C CA . GLU A 1 400 ? 21.256 7.086 12.043 1.00 91.19 400 GLU A CA 1
ATOM 3278 C C . GLU A 1 400 ? 20.621 8.243 11.261 1.00 91.19 400 GLU A C 1
ATOM 3280 O O . GLU A 1 400 ? 21.269 9.258 11.027 1.00 91.19 400 GLU A O 1
ATOM 3285 N N . ILE A 1 401 ? 19.345 8.120 10.875 1.00 88.69 401 ILE A N 1
ATOM 3286 C CA . ILE A 1 401 ? 18.632 9.156 10.107 1.00 88.69 401 ILE A CA 1
ATOM 3287 C C . ILE A 1 401 ? 18.551 10.466 10.879 1.00 88.69 401 ILE A C 1
ATOM 3289 O O . ILE A 1 401 ? 18.659 11.539 10.286 1.00 88.69 401 ILE A O 1
ATOM 3293 N N . THR A 1 402 ? 18.325 10.379 12.185 1.00 87.19 402 THR A N 1
ATOM 3294 C CA . THR A 1 402 ? 18.154 11.549 13.042 1.00 87.19 402 THR A CA 1
ATOM 3295 C C . THR A 1 402 ? 19.476 12.169 13.484 1.00 87.19 402 THR A C 1
ATOM 3297 O O . THR A 1 402 ? 19.447 13.242 14.075 1.00 87.19 402 THR A O 1
ATOM 3300 N N . GLY A 1 403 ? 20.618 11.509 13.250 1.00 84.06 403 GLY A N 1
ATOM 3301 C CA . GLY A 1 403 ? 21.923 11.959 13.750 1.00 84.06 403 GLY A CA 1
ATOM 3302 C C . GLY A 1 403 ? 22.032 11.961 15.281 1.00 84.06 403 GLY A C 1
ATOM 3303 O O . GLY A 1 403 ? 22.993 12.488 15.833 1.00 84.06 403 GLY A O 1
ATOM 3304 N N . THR A 1 404 ? 21.077 11.350 15.994 1.00 82.88 404 THR A N 1
ATOM 3305 C CA . THR A 1 404 ? 20.941 11.500 17.453 1.00 82.88 404 THR A CA 1
ATOM 3306 C C . THR A 1 404 ? 22.178 11.022 18.212 1.00 82.88 404 THR A C 1
ATOM 3308 O O . THR A 1 404 ? 22.530 11.601 19.231 1.00 82.88 404 THR A O 1
ATOM 3311 N N . LEU A 1 405 ? 22.869 9.990 17.719 1.00 81.00 405 LEU A N 1
ATOM 3312 C CA . LEU A 1 405 ? 24.088 9.482 18.361 1.00 81.00 405 LEU A CA 1
ATOM 3313 C C . LEU A 1 405 ? 25.301 10.411 18.183 1.00 81.00 405 LEU A C 1
ATOM 3315 O O . LEU A 1 405 ? 26.249 10.318 18.963 1.00 81.00 405 LEU A O 1
ATOM 3319 N N . GLU A 1 406 ? 25.294 11.278 17.166 1.00 82.25 406 GLU A N 1
ATOM 3320 C CA . GLU A 1 406 ? 26.320 12.313 16.990 1.00 82.25 406 GLU A CA 1
ATOM 3321 C C . GLU A 1 406 ? 26.071 13.494 17.937 1.00 82.25 406 GLU A C 1
ATOM 3323 O O . GLU A 1 406 ? 27.019 14.021 18.526 1.00 82.25 406 GLU A O 1
ATOM 3328 N N . ASP A 1 407 ? 24.800 13.863 18.116 1.00 81.75 407 ASP A N 1
ATOM 3329 C CA . ASP A 1 407 ? 24.372 14.975 18.969 1.00 81.75 407 ASP A CA 1
ATOM 3330 C C . ASP A 1 407 ? 24.409 14.635 20.471 1.00 81.75 407 ASP A C 1
ATOM 3332 O O . ASP A 1 407 ? 24.754 15.495 21.288 1.00 81.75 407 ASP A O 1
ATOM 3336 N N . ASP A 1 408 ? 24.106 13.385 20.842 1.00 80.38 408 ASP A N 1
ATOM 3337 C CA . ASP A 1 408 ? 24.129 12.884 22.221 1.00 80.38 408 ASP A CA 1
ATOM 3338 C C . ASP A 1 408 ? 24.903 11.551 22.346 1.00 80.38 408 ASP A C 1
ATOM 3340 O O . ASP A 1 408 ? 24.331 10.455 22.302 1.00 80.38 408 ASP A O 1
ATOM 3344 N N . PRO A 1 409 ? 26.233 11.612 22.549 1.00 75.94 409 PRO A N 1
ATOM 3345 C CA . PRO A 1 409 ? 27.059 10.420 22.731 1.00 75.94 409 PRO A CA 1
ATOM 3346 C C . PRO A 1 409 ? 26.764 9.634 24.019 1.00 75.94 409 PRO A C 1
ATOM 3348 O O . PRO A 1 409 ? 27.155 8.465 24.122 1.00 75.94 409 PRO A O 1
ATOM 3351 N N . ASP A 1 410 ? 26.117 10.246 25.019 1.00 80.94 410 ASP A N 1
ATOM 3352 C CA . ASP A 1 410 ? 25.790 9.574 26.280 1.00 80.94 410 ASP A CA 1
ATOM 3353 C C . ASP A 1 410 ? 24.611 8.601 26.099 1.00 80.94 410 ASP A C 1
ATOM 3355 O O . ASP A 1 410 ? 24.615 7.524 26.709 1.00 80.94 410 ASP A O 1
ATOM 3359 N N . LEU A 1 411 ? 23.693 8.891 25.167 1.00 80.81 411 LEU A N 1
ATOM 3360 C CA . LEU A 1 411 ? 22.589 8.004 24.779 1.00 80.81 411 LEU A CA 1
ATOM 3361 C C . LEU A 1 411 ? 23.077 6.624 24.309 1.00 80.81 411 LEU A C 1
ATOM 3363 O O . LEU A 1 411 ? 22.485 5.594 24.635 1.00 80.81 411 LEU A O 1
ATOM 3367 N N . LEU A 1 412 ? 24.199 6.571 23.583 1.00 81.75 412 LEU A N 1
ATOM 3368 C CA . LEU A 1 412 ? 24.814 5.310 23.156 1.00 81.75 412 LEU A CA 1
ATOM 3369 C C . LEU A 1 412 ? 25.172 4.431 24.365 1.00 81.75 412 LEU A C 1
ATOM 3371 O O . LEU A 1 412 ? 24.930 3.219 24.361 1.00 81.75 412 LEU A O 1
ATOM 3375 N N . ASN A 1 413 ? 25.731 5.043 25.414 1.00 81.00 413 ASN A N 1
ATOM 3376 C CA . ASN A 1 413 ? 26.062 4.339 26.649 1.00 81.00 413 ASN A CA 1
ATOM 3377 C C . ASN A 1 413 ? 24.797 3.888 27.381 1.00 81.00 413 ASN A C 1
ATOM 3379 O O . ASN A 1 413 ? 24.783 2.789 27.933 1.00 81.00 413 ASN A O 1
ATOM 3383 N N . GLU A 1 414 ? 23.735 4.689 27.366 1.00 83.62 414 GLU A N 1
ATOM 3384 C CA . GLU A 1 414 ? 22.456 4.343 27.983 1.00 83.62 414 GLU A CA 1
ATOM 3385 C C . GLU A 1 414 ? 21.769 3.154 27.294 1.00 83.62 414 GLU A C 1
ATOM 3387 O O . GLU A 1 414 ? 21.395 2.180 27.959 1.00 83.62 414 GLU A O 1
ATOM 3392 N N . ILE A 1 415 ? 21.685 3.163 25.959 1.00 83.62 415 ILE A N 1
ATOM 3393 C CA . ILE A 1 415 ? 21.163 2.037 25.166 1.00 83.62 415 ILE A CA 1
ATOM 3394 C C . ILE A 1 415 ? 22.007 0.780 25.411 1.00 83.62 415 ILE A C 1
ATOM 3396 O O . ILE A 1 415 ? 21.483 -0.324 25.574 1.00 83.62 415 ILE A O 1
ATOM 3400 N N . ALA A 1 416 ? 23.331 0.919 25.478 1.00 81.12 416 ALA A N 1
ATOM 3401 C CA . ALA A 1 416 ? 24.189 -0.228 25.730 1.00 81.12 416 ALA A CA 1
ATOM 3402 C C . ALA A 1 416 ? 24.049 -0.786 27.149 1.00 81.12 416 ALA A C 1
ATOM 3404 O O . ALA A 1 416 ? 23.955 -2.002 27.316 1.00 81.12 416 ALA A O 1
ATOM 3405 N N . LEU A 1 417 ? 24.000 0.076 28.167 1.00 82.38 417 LEU A N 1
ATOM 3406 C CA . LEU A 1 417 ? 23.804 -0.330 29.559 1.00 82.38 417 LEU A CA 1
ATOM 3407 C C . LEU A 1 417 ? 22.437 -0.988 29.765 1.00 82.38 417 LEU A C 1
ATOM 3409 O O . LEU A 1 417 ? 22.352 -2.015 30.439 1.00 82.38 417 LEU A O 1
ATOM 3413 N N . SER A 1 418 ? 21.383 -0.429 29.168 1.00 78.06 418 SER A N 1
ATOM 3414 C CA . SER A 1 418 ? 20.016 -0.953 29.274 1.00 78.06 418 SER A CA 1
ATOM 3415 C C . SER A 1 418 ? 19.847 -2.337 28.643 1.00 78.06 418 SER A C 1
ATOM 3417 O O . SER A 1 418 ? 19.001 -3.109 29.095 1.00 78.06 418 SER A O 1
ATOM 3419 N N . LEU A 1 419 ? 20.671 -2.675 27.647 1.00 78.62 419 LEU A N 1
ATOM 3420 C CA . LEU A 1 419 ? 20.614 -3.942 26.912 1.00 78.62 419 LEU A CA 1
ATOM 3421 C C . LEU A 1 419 ? 21.774 -4.900 27.223 1.00 78.62 419 LEU A C 1
ATOM 3423 O O . LEU A 1 419 ? 21.922 -5.915 26.541 1.00 78.62 419 LEU A O 1
ATOM 3427 N N . ASP A 1 420 ? 22.585 -4.597 28.244 1.00 78.31 420 ASP A N 1
ATOM 3428 C CA . ASP A 1 420 ? 23.786 -5.357 28.639 1.00 78.31 420 ASP A CA 1
ATOM 3429 C C . ASP A 1 420 ? 24.779 -5.578 27.473 1.00 78.31 420 ASP A C 1
ATOM 3431 O O . ASP A 1 420 ? 25.425 -6.623 27.327 1.00 78.31 420 ASP A O 1
ATOM 3435 N N . LEU A 1 421 ? 24.901 -4.572 26.601 1.00 79.69 421 LEU A N 1
ATOM 3436 C CA . LEU A 1 421 ? 25.855 -4.553 25.497 1.00 79.69 421 LEU A CA 1
ATOM 3437 C C . LEU A 1 421 ? 27.221 -4.075 25.999 1.00 79.69 421 LEU A C 1
ATOM 3439 O O . LEU A 1 421 ? 27.362 -3.043 26.653 1.00 79.69 421 LEU A O 1
ATOM 3443 N N . LYS A 1 422 ? 28.272 -4.828 25.668 1.00 76.56 422 LYS A N 1
ATOM 3444 C CA . LYS A 1 422 ? 29.644 -4.494 26.067 1.00 76.56 422 LYS A CA 1
ATOM 3445 C C . LYS A 1 422 ? 30.270 -3.529 25.070 1.00 76.56 422 LYS A C 1
ATOM 3447 O O . LYS A 1 422 ? 30.704 -3.960 24.005 1.00 76.56 422 LYS A O 1
ATOM 3452 N N . LEU A 1 423 ? 30.374 -2.260 25.453 1.00 74.06 423 LEU A N 1
ATOM 3453 C CA . LEU A 1 423 ? 31.101 -1.245 24.694 1.00 74.06 423 LEU A CA 1
ATOM 3454 C C . LEU A 1 423 ? 32.552 -1.123 25.157 1.00 74.06 423 LEU A C 1
ATOM 3456 O O . LEU A 1 423 ? 32.857 -1.189 26.351 1.00 74.06 423 LEU A O 1
ATOM 3460 N N . ASN A 1 424 ? 33.450 -0.881 24.206 1.00 72.62 424 ASN A N 1
ATOM 3461 C CA . ASN A 1 424 ? 34.802 -0.415 24.492 1.00 72.62 424 ASN A CA 1
ATOM 3462 C C . ASN A 1 424 ? 34.824 1.123 24.513 1.00 72.62 424 ASN A C 1
ATOM 3464 O O . ASN A 1 424 ? 34.018 1.768 23.849 1.00 72.62 424 ASN A O 1
ATOM 3468 N N . LYS A 1 425 ? 35.788 1.727 25.220 1.00 61.12 425 LYS A N 1
ATOM 3469 C CA . LYS A 1 425 ? 35.931 3.199 25.308 1.00 61.12 425 LYS A CA 1
ATOM 3470 C C . LYS A 1 425 ? 36.176 3.911 23.966 1.00 61.12 425 LYS A C 1
ATOM 3472 O O . LYS A 1 425 ? 36.068 5.126 23.919 1.00 61.12 425 LYS A O 1
ATOM 3477 N N . GLU A 1 426 ? 36.531 3.170 22.920 1.00 71.00 426 GLU A N 1
ATOM 3478 C CA . GLU A 1 426 ? 36.842 3.672 21.572 1.00 71.00 426 GLU A CA 1
ATOM 3479 C C . GLU A 1 426 ? 35.827 3.169 20.527 1.00 71.00 426 GLU A C 1
ATOM 3481 O O . GLU A 1 426 ? 36.156 3.073 19.352 1.00 71.00 426 GLU A O 1
ATOM 3486 N N . THR A 1 427 ? 34.621 2.761 20.941 1.00 76.62 427 THR A N 1
ATOM 3487 C CA . THR A 1 427 ? 33.624 2.236 19.990 1.00 76.62 427 THR A CA 1
ATOM 3488 C C . THR A 1 427 ? 33.118 3.374 19.105 1.00 76.62 427 THR A C 1
ATOM 3490 O O . THR A 1 427 ? 32.492 4.304 19.606 1.00 76.62 427 THR A O 1
ATOM 3493 N N . GLU A 1 428 ? 33.391 3.307 17.801 1.00 85.38 428 GLU A N 1
ATOM 3494 C CA . GLU A 1 428 ? 32.791 4.219 16.824 1.00 85.38 428 GLU A CA 1
ATOM 3495 C C . GLU A 1 428 ? 31.281 3.951 16.701 1.00 85.38 428 GLU A C 1
ATOM 3497 O O . GLU A 1 428 ? 30.840 2.806 16.836 1.00 85.38 428 GLU A O 1
ATOM 3502 N N . ILE A 1 429 ? 30.483 4.987 16.404 1.00 86.94 429 ILE A N 1
ATOM 3503 C CA . ILE A 1 429 ? 29.020 4.870 16.226 1.00 86.94 429 ILE A CA 1
ATOM 3504 C C . ILE A 1 429 ? 28.690 3.784 15.194 1.00 86.94 429 ILE A C 1
ATOM 3506 O O . ILE A 1 429 ? 27.852 2.918 15.441 1.00 86.94 429 ILE A O 1
ATOM 3510 N N . SER A 1 430 ? 29.412 3.767 14.071 1.00 88.94 430 SER A N 1
ATOM 3511 C CA . SER A 1 430 ? 29.210 2.772 13.017 1.00 88.94 430 SER A CA 1
ATOM 3512 C C . SER A 1 430 ? 29.420 1.337 13.526 1.00 88.94 430 SER A C 1
ATOM 3514 O O . SER A 1 430 ? 28.590 0.460 13.277 1.00 88.94 430 SER A O 1
ATOM 3516 N N . ASP A 1 431 ? 30.483 1.088 14.297 1.00 88.31 431 ASP A N 1
ATOM 3517 C CA . ASP A 1 431 ? 30.771 -0.221 14.885 1.00 88.31 431 ASP A CA 1
ATOM 3518 C C . ASP A 1 431 ? 29.709 -0.632 15.909 1.00 88.31 431 ASP A C 1
ATOM 3520 O O . ASP A 1 431 ? 29.278 -1.791 15.902 1.00 88.31 431 ASP A O 1
ATOM 3524 N N . PHE A 1 432 ? 29.225 0.315 16.721 1.00 89.12 432 PHE A N 1
ATOM 3525 C CA . PHE A 1 432 ? 28.098 0.089 17.623 1.00 89.12 432 PHE A CA 1
ATOM 3526 C C . PHE A 1 432 ? 26.847 -0.357 16.860 1.00 89.12 432 PHE A C 1
ATOM 3528 O O . PHE A 1 432 ? 26.288 -1.401 17.192 1.00 89.12 432 PHE A O 1
ATOM 3535 N N . LEU A 1 433 ? 26.442 0.368 15.812 1.00 92.06 433 LEU A N 1
ATOM 3536 C CA . LEU A 1 433 ? 25.249 0.042 15.022 1.00 92.06 433 LEU A CA 1
ATOM 3537 C C . LEU A 1 433 ? 25.354 -1.352 14.379 1.00 92.06 433 LEU A C 1
ATOM 3539 O O . LEU A 1 433 ? 24.392 -2.125 14.402 1.00 92.06 433 LEU A O 1
ATOM 3543 N N . PHE A 1 434 ? 26.531 -1.729 13.863 1.00 92.19 434 PHE A N 1
ATOM 3544 C CA . PHE A 1 434 ? 26.753 -3.079 13.329 1.00 92.19 434 PHE A CA 1
ATOM 3545 C C . PHE A 1 434 ? 26.698 -4.170 14.403 1.00 92.19 434 PHE A C 1
ATOM 3547 O O . PHE A 1 434 ? 26.170 -5.255 14.137 1.00 92.19 434 PHE A O 1
ATOM 3554 N N . ASP A 1 435 ? 27.253 -3.924 15.592 1.00 89.25 435 ASP A N 1
ATOM 3555 C CA . ASP A 1 435 ? 27.178 -4.870 16.706 1.00 89.25 435 ASP A CA 1
ATOM 3556 C C . ASP A 1 435 ? 25.753 -4.965 17.281 1.00 89.25 435 ASP A C 1
ATOM 3558 O O . ASP A 1 435 ? 25.322 -6.064 17.643 1.00 89.25 435 ASP A O 1
ATOM 3562 N N . PHE A 1 436 ? 24.989 -3.869 17.264 1.00 90.25 436 PHE A N 1
ATOM 3563 C CA . PHE A 1 436 ? 23.604 -3.787 17.732 1.00 90.25 436 PHE A CA 1
ATOM 3564 C C . PHE A 1 436 ? 22.665 -4.735 16.969 1.00 90.25 436 PHE A C 1
ATOM 3566 O O . PHE A 1 436 ? 21.862 -5.449 17.573 1.00 90.25 436 PHE A O 1
ATOM 3573 N N . ILE A 1 437 ? 22.823 -4.832 15.643 1.00 94.00 437 ILE A N 1
ATOM 3574 C CA . ILE A 1 437 ? 22.004 -5.710 14.780 1.00 94.00 437 ILE A CA 1
ATOM 3575 C C . ILE A 1 437 ? 22.600 -7.115 14.567 1.00 94.00 437 ILE A C 1
ATOM 3577 O O . ILE A 1 437 ? 22.021 -7.968 13.889 1.00 94.00 437 ILE A O 1
ATOM 3581 N N . LYS A 1 438 ? 23.778 -7.393 15.133 1.00 92.31 438 LYS A N 1
ATOM 3582 C CA . LYS A 1 438 ? 24.574 -8.599 14.844 1.00 92.31 438 LYS A CA 1
ATOM 3583 C C . LYS A 1 438 ? 23.892 -9.909 15.200 1.00 92.31 438 LYS A C 1
ATOM 3585 O O . LYS A 1 438 ? 24.127 -10.916 14.534 1.00 92.31 438 LYS A O 1
ATOM 3590 N N . GLU A 1 439 ? 23.110 -9.927 16.274 1.00 92.19 439 GLU A N 1
ATOM 3591 C CA . GLU A 1 439 ? 22.344 -11.109 16.674 1.00 92.19 439 GLU A CA 1
ATOM 3592 C C . GLU A 1 439 ? 21.297 -11.460 15.611 1.00 92.19 439 GLU A C 1
ATOM 3594 O O . GLU A 1 439 ? 21.276 -12.591 15.131 1.00 92.19 439 GLU A O 1
ATOM 3599 N N . GLY A 1 440 ? 20.553 -10.463 15.122 1.00 93.56 440 GLY A N 1
ATOM 3600 C CA . GLY A 1 440 ? 19.590 -10.647 14.037 1.00 93.56 440 GLY A CA 1
ATOM 3601 C C . GLY A 1 440 ? 20.242 -11.137 12.742 1.00 93.56 440 GLY A C 1
ATOM 3602 O O . GLY A 1 440 ? 19.715 -12.029 12.079 1.00 93.56 440 GLY A O 1
ATOM 3603 N N . LEU A 1 441 ? 21.455 -10.667 12.426 1.00 93.44 441 LEU A N 1
ATOM 3604 C CA . LEU A 1 441 ? 22.233 -11.192 11.295 1.00 93.44 441 LEU A CA 1
ATOM 3605 C C . LEU A 1 441 ? 22.617 -12.672 11.452 1.00 93.44 441 LEU A C 1
ATOM 3607 O O . LEU A 1 441 ? 22.684 -13.391 10.452 1.00 93.44 441 LEU A O 1
ATOM 3611 N N . LYS A 1 442 ? 22.873 -13.147 12.679 1.00 92.56 442 LYS A N 1
ATOM 3612 C CA . LYS A 1 442 ? 23.135 -14.575 12.946 1.00 92.56 442 LYS A CA 1
ATOM 3613 C C . LYS A 1 442 ? 21.869 -15.412 12.775 1.00 92.56 442 LYS A C 1
ATOM 3615 O O . LYS A 1 442 ? 21.939 -16.481 12.169 1.00 92.56 442 LYS A O 1
ATOM 3620 N N . GLU A 1 443 ? 20.739 -14.893 13.246 1.00 93.12 443 GLU A N 1
ATOM 3621 C CA . GLU A 1 443 ? 19.415 -15.516 13.118 1.00 93.12 443 GLU A CA 1
ATOM 3622 C C . GLU A 1 443 ? 18.812 -15.375 11.708 1.00 93.12 443 GLU A C 1
ATOM 3624 O O . GLU A 1 443 ? 17.776 -15.966 11.414 1.00 93.12 443 GLU A O 1
ATOM 3629 N N . LYS A 1 444 ? 19.498 -14.663 10.799 1.00 93.00 444 LYS A N 1
ATOM 3630 C CA . LYS A 1 444 ? 19.069 -14.403 9.412 1.00 93.00 444 LYS A CA 1
ATOM 3631 C C . LYS A 1 444 ? 17.737 -13.651 9.347 1.00 93.00 444 LYS A C 1
ATOM 3633 O O . LYS A 1 444 ? 16.952 -13.858 8.421 1.00 93.00 444 LYS A O 1
ATOM 3638 N N . ASP A 1 445 ? 17.499 -12.784 10.322 1.00 91.69 445 ASP A N 1
ATOM 3639 C CA . ASP A 1 445 ? 16.352 -11.888 10.349 1.00 91.69 445 ASP A CA 1
ATOM 3640 C C . ASP A 1 445 ? 16.379 -10.944 9.134 1.00 91.69 445 ASP A C 1
ATOM 3642 O O . ASP A 1 445 ? 17.415 -10.353 8.811 1.00 91.69 445 ASP A O 1
ATOM 3646 N N . ALA A 1 446 ? 15.248 -10.834 8.434 1.00 88.69 446 ALA A N 1
ATOM 3647 C CA . ALA A 1 446 ? 15.154 -10.080 7.184 1.00 88.69 446 ALA A CA 1
ATOM 3648 C C . ALA A 1 446 ? 15.348 -8.572 7.404 1.00 88.69 446 ALA A C 1
ATOM 3650 O O . ALA A 1 446 ? 16.057 -7.920 6.638 1.00 88.69 446 ALA A O 1
ATOM 3651 N N . TYR A 1 447 ? 14.795 -8.030 8.492 1.00 92.38 447 TYR A N 1
ATOM 3652 C CA . TYR A 1 447 ? 14.915 -6.613 8.835 1.00 92.38 447 TYR A CA 1
ATOM 3653 C C . TYR A 1 447 ? 16.351 -6.241 9.202 1.00 92.38 447 TYR A C 1
ATOM 3655 O O . TYR A 1 447 ? 16.878 -5.244 8.714 1.00 92.38 447 TYR A O 1
ATOM 3663 N N . SER A 1 448 ? 17.026 -7.093 9.975 1.00 95.44 448 SER A N 1
ATOM 3664 C CA . SER A 1 448 ? 18.442 -6.930 10.315 1.00 95.44 448 SER A CA 1
ATOM 3665 C C . SER A 1 448 ? 19.346 -6.990 9.084 1.00 95.44 448 SER A C 1
ATOM 3667 O O . SER A 1 448 ? 20.302 -6.223 8.984 1.00 95.44 448 SER A O 1
ATOM 3669 N N . LEU A 1 449 ? 19.053 -7.874 8.123 1.00 93.56 449 LEU A N 1
ATOM 3670 C CA . LEU A 1 449 ? 19.777 -7.928 6.850 1.00 93.56 449 LEU A CA 1
ATOM 3671 C C . LEU A 1 449 ? 19.548 -6.669 6.007 1.00 93.56 449 LEU A C 1
ATOM 3673 O O . LEU A 1 449 ? 20.512 -6.151 5.444 1.00 93.56 449 LEU A O 1
ATOM 3677 N N . SER A 1 450 ? 18.319 -6.146 5.966 1.00 91.25 450 SER A N 1
ATOM 3678 C CA . SER A 1 450 ? 18.018 -4.876 5.296 1.00 91.25 450 SER A CA 1
ATOM 3679 C C . SER A 1 450 ? 18.767 -3.707 5.942 1.00 91.25 450 SER A C 1
ATOM 3681 O O . SER A 1 450 ? 19.447 -2.959 5.246 1.00 91.25 450 SER A O 1
ATOM 3683 N N . ALA A 1 451 ? 18.731 -3.598 7.274 1.00 95.50 451 ALA A N 1
ATOM 3684 C CA . ALA A 1 451 ? 19.456 -2.561 8.003 1.00 95.50 451 ALA A CA 1
ATOM 3685 C C . ALA A 1 451 ? 20.971 -2.654 7.791 1.00 95.50 451 ALA A C 1
ATOM 3687 O O . ALA A 1 451 ? 21.636 -1.642 7.584 1.00 95.50 451 ALA A O 1
ATOM 3688 N N . TYR A 1 452 ? 21.522 -3.871 7.755 1.00 95.88 452 TYR A N 1
ATOM 3689 C CA . TYR A 1 452 ? 22.932 -4.077 7.437 1.00 95.88 452 TYR A CA 1
ATOM 3690 C C . TYR A 1 452 ? 23.305 -3.552 6.051 1.00 95.88 452 TYR A C 1
ATOM 3692 O O . TYR A 1 452 ? 24.382 -2.979 5.909 1.00 95.88 452 TYR A O 1
ATOM 3700 N N . VAL A 1 453 ? 22.446 -3.729 5.040 1.00 94.00 453 VAL A N 1
ATOM 3701 C CA . VAL A 1 453 ? 22.680 -3.181 3.695 1.00 94.00 453 VAL A CA 1
ATOM 3702 C C . VAL A 1 453 ? 22.773 -1.656 3.748 1.00 94.00 453 VAL A C 1
ATOM 3704 O O . VAL A 1 453 ? 23.762 -1.110 3.260 1.00 94.00 453 VAL A O 1
ATOM 3707 N N . CYS A 1 454 ? 21.799 -0.986 4.371 1.00 93.69 454 CYS A N 1
ATOM 3708 C CA . CYS A 1 454 ? 21.779 0.474 4.495 1.00 93.69 454 CYS A CA 1
ATOM 3709 C C . CYS A 1 454 ? 23.032 0.987 5.223 1.00 93.69 454 CYS A C 1
ATOM 3711 O O . CYS A 1 454 ? 23.794 1.774 4.662 1.00 93.69 454 CYS A O 1
ATOM 3713 N N . LEU A 1 455 ? 23.319 0.454 6.416 1.00 95.12 455 LEU A N 1
ATOM 3714 C CA . LEU A 1 455 ? 24.491 0.841 7.211 1.00 95.12 455 LEU A CA 1
ATOM 3715 C C . LEU A 1 455 ? 25.813 0.545 6.491 1.00 95.12 455 LEU A C 1
ATOM 3717 O O . LEU A 1 455 ? 26.768 1.313 6.585 1.00 95.12 455 LEU A O 1
ATOM 3721 N N . PHE A 1 456 ? 25.906 -0.566 5.753 1.00 95.44 456 PHE A N 1
ATOM 3722 C CA . PHE A 1 456 ? 27.101 -0.877 4.969 1.00 95.44 456 PHE A CA 1
ATOM 3723 C C . PHE A 1 456 ? 27.323 0.155 3.866 1.00 95.44 456 PHE A C 1
ATOM 3725 O O . PHE A 1 456 ? 28.450 0.624 3.705 1.00 95.44 456 PHE A O 1
ATOM 3732 N N . CYS A 1 457 ? 26.259 0.521 3.148 1.00 92.12 457 CYS A N 1
ATOM 3733 C CA . CYS A 1 457 ? 26.314 1.529 2.097 1.00 92.12 457 CYS A CA 1
ATOM 3734 C C . CYS A 1 457 ? 26.722 2.912 2.609 1.00 92.12 457 CYS A C 1
ATOM 3736 O O . CYS A 1 457 ? 27.468 3.601 1.916 1.00 92.12 457 CYS A O 1
ATOM 3738 N N . LEU A 1 458 ? 26.313 3.266 3.828 1.00 91.81 458 LEU A N 1
ATOM 3739 C CA . LEU A 1 458 ? 26.714 4.507 4.490 1.00 91.81 458 LEU A CA 1
ATOM 3740 C C . LEU A 1 458 ? 28.187 4.490 4.923 1.00 91.81 458 LEU A C 1
ATOM 3742 O O . LEU A 1 458 ? 28.948 5.391 4.583 1.00 91.81 458 LEU A O 1
ATOM 3746 N N . TYR A 1 459 ? 28.610 3.444 5.639 1.00 93.94 459 TYR A N 1
ATOM 3747 C CA . TYR A 1 459 ? 29.869 3.480 6.392 1.00 93.94 459 TYR A CA 1
ATOM 3748 C C . TYR A 1 459 ? 31.032 2.702 5.773 1.00 93.94 459 TYR A C 1
ATOM 3750 O O . TYR A 1 459 ? 32.196 3.033 5.992 1.00 93.94 459 TYR A O 1
ATOM 3758 N N . LYS A 1 460 ? 30.750 1.620 5.041 1.00 93.00 460 LYS A N 1
ATOM 3759 C CA . LYS A 1 460 ? 31.773 0.652 4.590 1.00 93.00 460 LYS A CA 1
ATOM 3760 C C . LYS A 1 460 ? 31.995 0.670 3.081 1.00 93.00 460 LYS A C 1
ATOM 3762 O O . LYS A 1 460 ? 33.044 0.215 2.615 1.00 93.00 460 LYS A O 1
ATOM 3767 N N . GLY A 1 461 ? 31.056 1.229 2.324 1.00 92.56 461 GLY A N 1
ATOM 3768 C CA . GLY A 1 461 ? 31.189 1.501 0.898 1.00 92.56 461 GLY A CA 1
ATOM 3769 C C . GLY A 1 461 ? 30.042 0.933 0.073 1.00 92.56 461 GLY A C 1
ATOM 3770 O O . GLY A 1 461 ? 29.006 0.536 0.581 1.00 92.56 461 GLY A O 1
ATOM 3771 N N . THR A 1 462 ? 30.230 0.880 -1.237 1.00 92.50 462 THR A N 1
ATOM 3772 C CA . THR A 1 462 ? 29.186 0.510 -2.196 1.00 92.50 462 THR A CA 1
ATOM 3773 C C . THR A 1 462 ? 28.678 -0.932 -2.026 1.00 92.50 462 THR A C 1
ATOM 3775 O O . THR A 1 462 ? 29.388 -1.815 -1.543 1.00 92.50 462 THR A O 1
ATOM 3778 N N . PHE A 1 463 ? 27.426 -1.178 -2.435 1.00 91.25 463 PHE A N 1
ATOM 3779 C CA . PHE A 1 463 ? 26.726 -2.466 -2.272 1.00 91.25 463 PHE A CA 1
ATOM 3780 C C . PHE A 1 463 ? 27.511 -3.677 -2.816 1.00 91.25 463 PHE A C 1
ATOM 3782 O O . PHE A 1 463 ? 27.441 -4.766 -2.250 1.00 91.25 463 PHE A O 1
ATOM 3789 N N . ASP A 1 464 ? 28.284 -3.497 -3.891 1.00 90.25 464 ASP A N 1
ATOM 3790 C CA . ASP A 1 464 ? 29.128 -4.529 -4.511 1.00 90.25 464 ASP A CA 1
ATOM 3791 C C . ASP A 1 464 ? 30.226 -5.076 -3.586 1.00 90.25 464 ASP A C 1
ATOM 3793 O O . ASP A 1 464 ? 30.696 -6.198 -3.775 1.00 90.25 464 ASP A O 1
ATOM 3797 N N . LYS A 1 465 ? 30.584 -4.328 -2.537 1.00 93.56 465 LYS A N 1
ATOM 3798 C CA . LYS A 1 465 ? 31.591 -4.728 -1.546 1.00 93.56 465 LYS A CA 1
ATOM 3799 C C . LYS A 1 465 ? 31.013 -5.512 -0.367 1.00 93.56 465 LYS A C 1
ATOM 3801 O O . LYS A 1 465 ? 31.776 -5.931 0.509 1.00 93.56 465 LYS A O 1
ATOM 3806 N N . ILE A 1 466 ? 29.694 -5.724 -0.314 1.00 94.69 466 ILE A N 1
ATOM 3807 C CA . ILE A 1 466 ? 29.069 -6.524 0.744 1.00 94.69 466 ILE A CA 1
ATOM 3808 C C . ILE A 1 466 ? 29.648 -7.953 0.716 1.00 94.69 466 ILE A C 1
ATOM 3810 O O . ILE A 1 466 ? 29.706 -8.580 -0.343 1.00 94.69 466 ILE A O 1
ATOM 3814 N N . PRO A 1 467 ? 30.052 -8.525 1.869 1.00 94.31 467 PRO A N 1
ATOM 3815 C CA . PRO A 1 467 ? 30.627 -9.866 1.909 1.00 94.31 467 PRO A CA 1
ATOM 3816 C C . PRO A 1 467 ? 29.723 -10.943 1.281 1.00 94.31 467 PRO A C 1
ATOM 3818 O O . PRO A 1 467 ? 28.546 -11.050 1.633 1.00 94.31 467 PRO A O 1
ATOM 3821 N N . LYS A 1 468 ? 30.306 -11.831 0.456 1.00 93.38 468 LYS A N 1
ATOM 3822 C CA . LYS A 1 468 ? 29.617 -12.916 -0.289 1.00 93.38 468 LYS A CA 1
ATOM 3823 C C . LYS A 1 468 ? 28.638 -13.736 0.567 1.00 93.38 468 LYS A C 1
ATOM 3825 O O . LYS A 1 468 ? 27.550 -14.081 0.117 1.00 93.38 468 LYS A O 1
ATOM 3830 N N . LYS A 1 469 ? 28.966 -13.990 1.844 1.00 93.56 469 LYS A N 1
ATOM 3831 C CA . LYS A 1 469 ? 28.075 -14.700 2.786 1.00 93.56 469 LYS A CA 1
ATOM 3832 C C . LYS A 1 469 ? 26.729 -13.992 3.016 1.00 93.56 469 LYS A C 1
ATOM 3834 O O . LYS A 1 469 ? 25.716 -14.671 3.138 1.00 93.56 469 LYS A O 1
ATOM 3839 N N . TYR A 1 470 ? 26.717 -12.658 3.081 1.00 93.88 470 TYR A N 1
ATOM 3840 C CA . TYR A 1 470 ? 25.499 -11.870 3.277 1.00 93.88 470 TYR A CA 1
ATOM 3841 C C . TYR A 1 470 ? 24.745 -11.709 1.960 1.00 93.88 470 TYR A C 1
ATOM 3843 O O . TYR A 1 470 ? 23.525 -11.817 1.965 1.00 93.88 470 TYR A O 1
ATOM 3851 N N . LEU A 1 471 ? 25.452 -11.592 0.828 1.00 94.69 471 LEU A N 1
ATOM 3852 C CA . LEU A 1 471 ? 24.829 -11.635 -0.499 1.00 94.69 471 LEU A CA 1
ATOM 3853 C C . LEU A 1 471 ? 24.031 -12.928 -0.716 1.00 94.69 471 LEU A C 1
ATOM 3855 O O . LEU A 1 471 ? 22.905 -12.873 -1.195 1.00 94.69 471 LEU A O 1
ATOM 3859 N N . HIS A 1 472 ? 24.551 -14.087 -0.294 1.00 93.69 472 HIS A N 1
ATOM 3860 C CA . HIS A 1 472 ? 23.797 -15.345 -0.361 1.00 93.69 472 HIS A CA 1
ATOM 3861 C C . HIS A 1 472 ? 22.546 -15.362 0.531 1.00 93.69 472 HIS A C 1
ATOM 3863 O O . HIS A 1 472 ? 21.550 -15.979 0.158 1.00 93.69 472 HIS A O 1
ATOM 3869 N N . LEU A 1 473 ? 22.581 -14.729 1.709 1.00 93.19 473 LEU A N 1
ATOM 3870 C CA . LEU A 1 473 ? 21.403 -14.629 2.580 1.00 93.19 473 LEU A CA 1
ATOM 3871 C C . LEU A 1 473 ? 20.346 -13.704 1.973 1.00 93.19 473 LEU A C 1
ATOM 3873 O O . LEU A 1 473 ? 19.192 -14.104 1.858 1.00 93.19 473 LEU A O 1
ATOM 3877 N N . LEU A 1 474 ? 20.766 -12.524 1.515 1.00 91.50 474 LEU A N 1
ATOM 3878 C CA . LEU A 1 474 ? 19.922 -11.552 0.822 1.00 91.50 474 LEU A CA 1
ATOM 3879 C C . LEU A 1 474 ? 19.281 -12.173 -0.431 1.00 91.50 474 LEU A C 1
ATOM 3881 O O . LEU A 1 474 ? 18.069 -12.102 -0.608 1.00 91.50 474 LEU A O 1
ATOM 3885 N N . SER A 1 475 ? 20.069 -12.862 -1.261 1.00 92.19 475 SER A N 1
ATOM 3886 C CA . SER A 1 475 ? 19.588 -13.567 -2.457 1.00 92.19 475 SER A CA 1
ATOM 3887 C C . SER A 1 475 ? 18.500 -14.599 -2.127 1.00 92.19 475 SER A C 1
ATOM 3889 O O . SER A 1 475 ? 17.464 -14.632 -2.789 1.00 92.19 475 SER A O 1
ATOM 3891 N N . LYS A 1 476 ? 18.668 -15.383 -1.051 1.00 89.69 476 LYS A N 1
ATOM 3892 C CA . LYS A 1 476 ? 17.644 -16.337 -0.577 1.00 89.69 476 LYS A CA 1
ATOM 3893 C C . LYS A 1 476 ? 16.372 -15.666 -0.057 1.00 89.69 476 LYS A C 1
ATOM 3895 O O . LYS A 1 476 ? 15.322 -16.296 -0.078 1.00 89.69 476 LYS A O 1
ATOM 3900 N N . GLN A 1 477 ? 16.467 -14.424 0.409 1.00 83.31 477 GLN A N 1
ATOM 3901 C CA . GLN A 1 477 ? 15.328 -13.616 0.853 1.00 83.31 477 GLN A CA 1
ATOM 3902 C C . GLN A 1 477 ? 14.664 -12.833 -0.287 1.00 83.31 477 GLN A C 1
ATOM 3904 O O . GLN A 1 477 ? 13.760 -12.044 -0.036 1.00 83.31 477 GLN A O 1
ATOM 3909 N N . GLY A 1 478 ? 15.095 -13.032 -1.536 1.00 86.25 478 GLY A N 1
ATOM 3910 C CA . GLY A 1 478 ? 14.495 -12.358 -2.683 1.00 86.25 478 GLY A CA 1
ATOM 3911 C C . GLY A 1 478 ? 15.168 -11.046 -3.081 1.00 86.25 478 GLY A C 1
ATOM 3912 O O . GLY A 1 478 ? 14.624 -10.351 -3.932 1.00 86.25 478 GLY A O 1
ATOM 3913 N N . TYR A 1 479 ? 16.329 -10.683 -2.515 1.00 87.81 479 TYR A N 1
ATOM 3914 C CA . TYR A 1 479 ? 17.032 -9.458 -2.912 1.00 87.81 479 TYR A CA 1
ATOM 3915 C C . TYR A 1 479 ? 17.657 -9.594 -4.302 1.00 87.81 479 TYR A C 1
ATOM 3917 O O . TYR A 1 479 ? 18.797 -10.049 -4.449 1.00 87.81 479 TYR A O 1
ATOM 3925 N N . ALA A 1 480 ? 16.936 -9.108 -5.313 1.00 89.69 480 ALA A N 1
ATOM 3926 C CA . ALA A 1 480 ? 17.307 -9.220 -6.721 1.00 89.69 480 ALA A CA 1
ATOM 3927 C C . ALA A 1 480 ? 18.713 -8.664 -7.013 1.00 89.69 480 ALA A C 1
ATOM 3929 O O . ALA A 1 480 ? 19.493 -9.274 -7.746 1.00 89.69 480 ALA A O 1
ATOM 3930 N N . LYS A 1 481 ? 19.079 -7.542 -6.371 1.00 90.75 481 LYS A N 1
ATOM 3931 C CA . LYS A 1 481 ? 20.410 -6.917 -6.490 1.00 90.75 481 LYS A CA 1
ATOM 3932 C C . LYS A 1 481 ? 21.538 -7.823 -5.978 1.00 90.75 481 LYS A C 1
ATOM 3934 O O . LYS A 1 481 ? 22.613 -7.848 -6.571 1.00 90.75 481 LYS A O 1
ATOM 3939 N N . ALA A 1 482 ? 21.296 -8.588 -4.909 1.00 93.31 482 ALA A N 1
ATOM 3940 C CA . ALA A 1 482 ? 22.277 -9.529 -4.371 1.00 93.31 482 ALA A CA 1
ATOM 3941 C C . ALA A 1 482 ? 22.454 -10.742 -5.295 1.00 93.31 482 ALA A C 1
ATOM 3943 O O . ALA A 1 482 ? 23.586 -11.125 -5.582 1.00 93.31 482 ALA A O 1
ATOM 3944 N N . SER A 1 483 ? 21.354 -11.304 -5.808 1.00 95.06 483 SER A N 1
ATOM 3945 C CA . SER A 1 483 ? 21.388 -12.393 -6.796 1.00 95.06 483 SER A CA 1
ATOM 3946 C C . SER A 1 483 ? 22.113 -11.974 -8.079 1.00 95.06 483 SER A C 1
ATOM 3948 O O . SER A 1 483 ? 22.975 -12.702 -8.565 1.00 95.06 483 SER A O 1
ATOM 3950 N N . PHE A 1 484 ? 21.836 -10.766 -8.579 1.00 93.75 484 PHE A N 1
ATOM 3951 C CA . PHE A 1 484 ? 22.505 -10.205 -9.754 1.00 93.75 484 PHE A CA 1
ATOM 3952 C C . PHE A 1 484 ? 24.022 -10.090 -9.559 1.00 93.75 484 PHE A C 1
ATOM 3954 O O . PHE A 1 484 ? 24.798 -10.537 -10.403 1.00 93.75 484 PHE A O 1
ATOM 3961 N N . LEU A 1 485 ? 24.444 -9.537 -8.419 1.00 94.06 485 LEU A N 1
ATOM 3962 C CA . LEU A 1 485 ? 25.856 -9.374 -8.089 1.00 94.06 485 LEU A CA 1
ATOM 3963 C C . LEU A 1 485 ? 26.574 -10.719 -7.924 1.00 94.06 485 LEU A C 1
ATOM 3965 O O . LEU A 1 485 ? 27.701 -10.861 -8.388 1.00 94.06 485 LEU A O 1
ATOM 3969 N N . LEU A 1 486 ? 25.925 -11.715 -7.310 1.00 93.94 486 LEU A N 1
ATOM 3970 C CA . LEU A 1 486 ? 26.471 -13.074 -7.230 1.00 93.94 486 LEU A CA 1
ATOM 3971 C C . LEU A 1 486 ? 26.703 -13.669 -8.625 1.00 93.94 486 LEU A C 1
ATOM 3973 O O . LEU A 1 486 ? 27.745 -14.282 -8.840 1.00 93.94 486 LEU A O 1
ATOM 3977 N N . GLY A 1 487 ? 25.787 -13.440 -9.572 1.00 92.50 487 GLY A N 1
ATOM 3978 C CA . GLY A 1 487 ? 25.972 -13.831 -10.973 1.00 92.50 487 GLY A CA 1
ATOM 3979 C C . GLY A 1 487 ? 27.201 -13.175 -11.608 1.00 92.50 487 GLY A C 1
ATOM 3980 O O . GLY A 1 487 ? 28.013 -13.866 -12.220 1.00 92.50 487 GLY A O 1
ATOM 3981 N N . ASN A 1 488 ? 27.400 -11.872 -11.382 1.00 90.94 488 ASN A N 1
ATOM 3982 C CA . ASN A 1 488 ? 28.575 -11.152 -11.887 1.00 90.94 488 ASN A CA 1
ATOM 3983 C C . ASN A 1 488 ? 29.881 -11.659 -11.257 1.00 90.94 488 ASN A C 1
ATOM 3985 O O . ASN A 1 488 ? 30.857 -11.861 -11.967 1.00 90.94 488 ASN A O 1
ATOM 3989 N N . MET A 1 489 ? 29.895 -11.933 -9.949 1.00 90.88 489 MET A N 1
ATOM 3990 C CA . MET A 1 489 ? 31.071 -12.495 -9.271 1.00 90.88 489 MET A CA 1
ATOM 3991 C C . MET A 1 489 ? 31.448 -13.872 -9.833 1.00 90.88 489 MET A C 1
ATOM 3993 O O . MET A 1 489 ? 32.624 -14.154 -10.033 1.00 90.88 489 MET A O 1
ATOM 3997 N N . VAL A 1 490 ? 30.461 -14.730 -10.112 1.00 88.81 490 VAL A N 1
ATOM 3998 C CA . VAL A 1 490 ? 30.701 -16.046 -10.729 1.00 88.81 490 VAL A CA 1
ATOM 3999 C C . VAL A 1 490 ? 31.264 -15.896 -12.145 1.00 88.81 490 VAL A C 1
ATOM 4001 O O . VAL A 1 490 ? 32.182 -16.627 -12.502 1.00 88.81 490 VAL A O 1
ATOM 4004 N N . LEU A 1 491 ? 30.760 -14.931 -12.922 1.00 85.81 491 LEU A N 1
ATOM 4005 C CA . LEU A 1 491 ? 31.282 -14.606 -14.254 1.00 85.81 491 LEU A CA 1
ATOM 4006 C C . LEU A 1 491 ? 32.719 -14.052 -14.222 1.00 85.81 491 LEU A C 1
ATOM 4008 O O . LEU A 1 491 ? 33.462 -14.208 -15.179 1.00 85.81 491 LEU A O 1
ATOM 4012 N N . GLU A 1 492 ? 33.125 -13.363 -13.158 1.00 85.12 492 GLU A N 1
ATOM 4013 C CA . GLU A 1 492 ? 34.512 -12.900 -13.012 1.00 85.12 492 GLU A CA 1
ATOM 4014 C C . GLU A 1 492 ? 35.453 -14.031 -12.567 1.00 85.12 492 GLU A C 1
ATOM 4016 O O . GLU A 1 492 ? 36.619 -14.072 -12.965 1.00 85.12 492 GLU A O 1
ATOM 4021 N N . GLU A 1 493 ? 34.954 -14.955 -11.738 1.00 84.25 493 GLU A N 1
ATOM 4022 C CA . GLU A 1 493 ? 35.700 -16.109 -11.220 1.00 84.25 493 GLU A CA 1
ATOM 4023 C C . GLU A 1 493 ? 35.875 -17.229 -12.278 1.00 84.25 493 GLU A C 1
ATOM 4025 O O . GLU A 1 493 ? 36.840 -18.002 -12.204 1.00 84.25 493 GLU A O 1
ATOM 4030 N N . HIS A 1 494 ? 34.971 -17.328 -13.261 1.00 71.88 494 HIS A N 1
ATOM 4031 C CA . HIS A 1 494 ? 34.902 -18.393 -14.274 1.00 71.88 494 HIS A CA 1
ATOM 4032 C C . HIS A 1 494 ? 34.604 -17.828 -15.679 1.00 71.88 494 HIS A C 1
ATOM 4034 O O . HIS A 1 494 ? 34.043 -16.752 -15.801 1.00 71.88 494 HIS A O 1
ATOM 4040 N N . GLU A 1 495 ? 34.928 -18.538 -16.771 1.00 62.47 495 GLU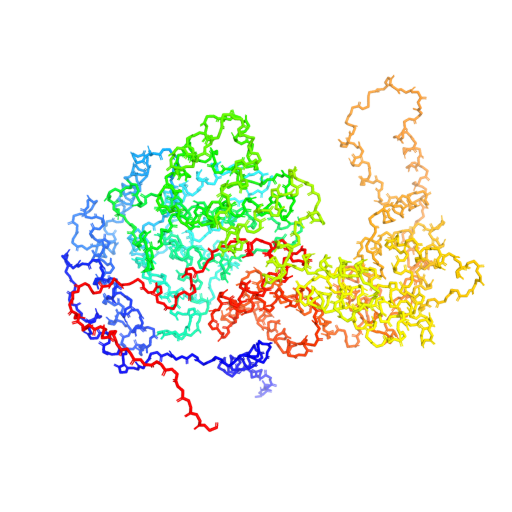 A N 1
ATOM 4041 C CA . GLU A 1 495 ? 34.341 -18.202 -18.091 1.00 62.47 495 GLU A CA 1
ATOM 4042 C C . GLU A 1 495 ? 32.798 -18.272 -18.014 1.00 62.47 495 GLU A C 1
ATOM 4044 O O . GLU A 1 495 ? 32.303 -18.932 -17.102 1.00 62.47 495 GLU A O 1
ATOM 4049 N N . PRO A 1 496 ? 32.022 -17.609 -18.903 1.00 59.00 496 PRO A N 1
ATOM 4050 C CA . PRO A 1 496 ? 30.556 -17.639 -18.860 1.00 59.00 496 PRO A CA 1
ATOM 4051 C C . PRO A 1 496 ? 30.023 -19.073 -18.757 1.00 59.00 496 PRO A C 1
ATOM 4053 O O . PRO A 1 496 ? 29.983 -19.814 -19.736 1.00 59.00 496 PRO A O 1
ATOM 4056 N N . ASP A 1 497 ? 29.640 -19.440 -17.536 1.00 69.31 497 ASP A N 1
ATOM 4057 C CA . ASP A 1 497 ? 29.231 -20.780 -17.127 1.00 69.31 497 ASP A CA 1
ATOM 4058 C C . ASP A 1 497 ? 27.744 -20.752 -16.742 1.00 69.31 497 ASP A C 1
ATOM 4060 O O . ASP A 1 497 ? 27.203 -19.716 -16.330 1.00 69.31 497 ASP A O 1
ATOM 4064 N N . GLU A 1 498 ? 27.076 -21.900 -16.847 1.00 75.62 498 GLU A N 1
ATOM 4065 C CA . GLU A 1 498 ? 25.658 -22.103 -16.518 1.00 75.62 498 GLU A CA 1
ATOM 4066 C C . GLU A 1 498 ? 25.306 -21.575 -15.111 1.00 75.62 498 GLU A C 1
ATOM 4068 O O . GLU A 1 498 ? 24.184 -21.127 -14.862 1.00 75.62 498 GLU A O 1
ATOM 4073 N N . TYR A 1 499 ? 26.280 -21.535 -14.194 1.00 80.50 499 TYR A N 1
ATOM 4074 C CA . TYR A 1 499 ? 26.111 -20.989 -12.846 1.00 80.50 499 TYR A CA 1
ATOM 4075 C C . TYR A 1 499 ? 25.818 -19.482 -12.812 1.00 80.50 499 TYR A C 1
ATOM 4077 O O . TYR A 1 499 ? 24.943 -19.069 -12.047 1.00 80.50 499 TYR A O 1
ATOM 4085 N N . ALA A 1 500 ? 26.490 -18.652 -13.620 1.00 86.06 500 ALA A N 1
ATOM 4086 C CA . ALA A 1 500 ? 26.213 -17.209 -13.656 1.00 86.06 500 ALA A CA 1
ATOM 4087 C C . ALA A 1 500 ? 24.804 -16.942 -14.207 1.00 86.06 500 ALA A C 1
ATOM 4089 O O . ALA A 1 500 ? 24.053 -16.139 -13.646 1.00 86.06 500 ALA A O 1
ATOM 4090 N N . LE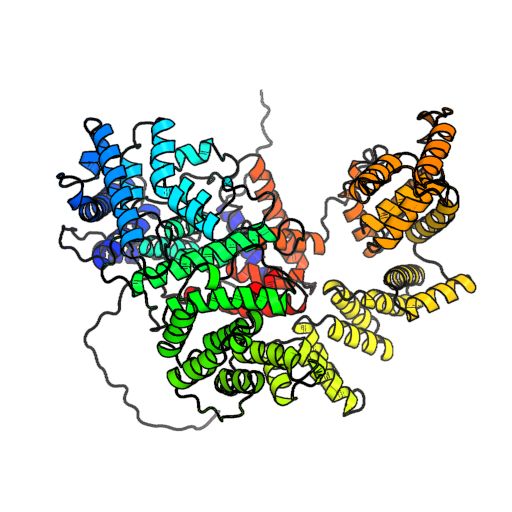U A 1 501 ? 24.417 -17.701 -15.241 1.00 87.75 501 LEU A N 1
ATOM 4091 C CA . LEU A 1 501 ? 23.074 -17.658 -15.812 1.00 87.75 501 LEU A CA 1
ATOM 4092 C C . LEU A 1 501 ? 22.008 -18.007 -14.766 1.00 87.75 501 LEU A C 1
ATOM 4094 O O . LEU A 1 501 ? 21.034 -17.271 -14.649 1.00 87.75 501 LEU A O 1
ATOM 4098 N N . SER A 1 502 ? 22.221 -19.046 -13.949 1.00 90.94 502 SER A N 1
ATOM 4099 C CA . SER A 1 502 ? 21.261 -19.435 -12.903 1.00 90.94 502 SER A CA 1
ATOM 4100 C C . SER A 1 502 ? 21.008 -18.326 -11.868 1.00 90.94 502 SER A C 1
ATOM 4102 O O . SER A 1 502 ? 19.873 -18.119 -11.434 1.00 90.94 502 SER A O 1
ATOM 4104 N N . TYR A 1 503 ? 22.042 -17.554 -11.508 1.00 93.31 503 TYR A N 1
ATOM 4105 C CA . TYR A 1 503 ? 21.901 -16.413 -10.601 1.00 93.31 503 TYR A CA 1
ATOM 4106 C C . TYR A 1 503 ? 21.180 -15.236 -11.251 1.00 93.31 503 TYR A C 1
ATOM 4108 O O . TYR A 1 503 ? 20.377 -14.579 -10.587 1.00 93.31 503 TYR A O 1
ATOM 4116 N N . TRP A 1 504 ? 21.442 -14.958 -12.529 1.00 93.12 504 TRP A N 1
ATOM 4117 C CA . TRP A 1 504 ? 20.717 -13.914 -13.249 1.00 93.12 504 TRP A CA 1
ATOM 4118 C C . TRP A 1 504 ? 19.263 -14.300 -13.520 1.00 93.12 504 TRP A C 1
ATOM 4120 O O . TRP A 1 504 ? 18.395 -13.439 -13.419 1.00 93.12 504 TRP A O 1
ATOM 4130 N N . GLU A 1 505 ? 18.968 -15.569 -13.805 1.00 91.88 505 GLU A N 1
ATOM 4131 C CA . GLU A 1 505 ? 17.592 -16.059 -13.946 1.00 91.88 505 GLU A CA 1
ATOM 4132 C C . GLU A 1 505 ? 16.834 -15.889 -12.624 1.00 91.88 505 GLU A C 1
ATOM 4134 O O . GLU A 1 505 ? 15.780 -15.251 -12.611 1.00 91.88 505 GLU A O 1
ATOM 4139 N N . LEU A 1 506 ? 17.434 -16.295 -11.497 1.00 92.25 506 LEU A N 1
ATOM 4140 C CA . LEU A 1 506 ? 16.891 -16.034 -10.160 1.00 92.25 506 LEU A CA 1
ATOM 4141 C C . LEU A 1 506 ? 16.706 -14.531 -9.888 1.00 92.25 506 LEU A C 1
ATOM 4143 O O . LEU A 1 506 ? 15.670 -14.110 -9.381 1.00 92.25 506 LEU A O 1
ATOM 4147 N N . ALA A 1 507 ? 17.695 -13.699 -10.225 1.00 92.00 507 ALA A N 1
ATOM 4148 C CA . ALA A 1 507 ? 17.602 -12.252 -10.044 1.00 92.00 507 ALA A CA 1
ATOM 4149 C C . ALA A 1 507 ? 16.477 -11.639 -10.895 1.00 92.00 507 ALA A C 1
ATOM 4151 O O . ALA A 1 507 ? 15.770 -10.750 -10.423 1.00 92.00 507 ALA A O 1
ATOM 4152 N N . GLY A 1 508 ? 16.283 -12.122 -12.124 1.00 88.88 508 GLY A N 1
ATOM 4153 C CA . GLY A 1 508 ? 15.189 -11.720 -13.003 1.00 88.88 508 GLY A CA 1
ATOM 4154 C C . GLY A 1 508 ? 13.821 -12.133 -12.457 1.00 88.88 508 GLY A C 1
ATOM 4155 O O . GLY A 1 508 ? 12.889 -11.334 -12.485 1.00 88.88 508 GLY A O 1
ATOM 4156 N N . GLU A 1 509 ? 13.700 -13.333 -11.883 1.00 87.06 509 GLU A N 1
ATOM 4157 C CA . GLU A 1 509 ? 12.489 -13.782 -11.172 1.00 87.06 509 GLU A CA 1
ATOM 4158 C C . GLU A 1 509 ? 12.185 -12.964 -9.908 1.00 87.06 509 GLU A C 1
ATOM 4160 O O . GLU A 1 509 ? 11.027 -12.882 -9.486 1.00 87.06 509 GLU A O 1
ATOM 4165 N N . GLN A 1 510 ? 13.217 -12.368 -9.310 1.00 86.50 510 GLN A N 1
ATOM 4166 C CA . GLN A 1 510 ? 13.134 -11.463 -8.161 1.00 86.50 510 GLN A CA 1
ATOM 4167 C C . GLN A 1 510 ? 12.898 -9.993 -8.561 1.00 86.50 510 GLN A C 1
ATOM 4169 O O . GLN A 1 510 ? 12.803 -9.141 -7.681 1.00 86.50 510 GLN A O 1
ATOM 4174 N N . GLY A 1 511 ? 12.791 -9.686 -9.860 1.00 84.69 511 GLY A N 1
ATOM 4175 C CA . GLY A 1 511 ? 12.476 -8.345 -10.369 1.00 84.69 511 GLY A CA 1
ATOM 4176 C C . GLY A 1 511 ? 13.678 -7.514 -10.840 1.00 84.69 511 GLY A C 1
ATOM 4177 O O . GLY A 1 511 ? 13.528 -6.323 -11.098 1.00 84.69 511 GLY A O 1
ATOM 4178 N N . SER A 1 512 ? 14.877 -8.098 -10.980 1.00 88.56 512 SER A N 1
ATOM 4179 C CA . SER A 1 512 ? 16.047 -7.374 -11.504 1.00 88.56 512 SER A CA 1
ATOM 4180 C C . SER A 1 512 ? 15.961 -7.180 -13.019 1.00 88.56 512 SER A C 1
ATOM 4182 O O . SER A 1 512 ? 16.253 -8.085 -13.805 1.00 88.56 512 SER A O 1
ATOM 4184 N N . SER A 1 513 ? 15.654 -5.955 -13.440 1.00 88.50 513 SER A N 1
ATOM 4185 C CA . SER A 1 513 ? 15.647 -5.566 -14.853 1.00 88.50 513 SER A CA 1
ATOM 4186 C C . SER A 1 513 ? 17.036 -5.646 -15.508 1.00 88.50 513 SER A C 1
ATOM 4188 O O . SER A 1 513 ? 17.148 -5.989 -16.684 1.00 88.50 513 SER A O 1
ATOM 4190 N N . PHE A 1 514 ? 18.110 -5.406 -14.746 1.00 90.69 514 PHE A N 1
ATOM 4191 C CA . PHE A 1 514 ? 19.495 -5.575 -15.204 1.00 90.69 514 PHE A CA 1
ATOM 4192 C C . PHE A 1 514 ? 19.866 -7.040 -15.449 1.00 90.69 514 PHE A C 1
ATOM 4194 O O . PHE A 1 514 ? 20.533 -7.341 -16.436 1.00 90.69 514 PHE A O 1
ATOM 4201 N N . ALA A 1 515 ? 19.411 -7.965 -14.600 1.00 92.38 515 ALA A N 1
ATOM 4202 C CA . ALA A 1 515 ? 19.643 -9.388 -14.827 1.00 92.38 515 ALA A CA 1
ATOM 4203 C C . ALA A 1 515 ? 18.930 -9.875 -16.096 1.00 92.38 515 ALA A C 1
ATOM 4205 O O . ALA A 1 515 ? 19.532 -10.568 -16.914 1.00 92.38 515 ALA A O 1
ATOM 4206 N N . LEU A 1 516 ? 17.679 -9.444 -16.303 1.00 92.31 516 LEU A N 1
ATOM 4207 C CA . LEU A 1 516 ? 16.925 -9.731 -17.527 1.00 92.31 516 LEU A CA 1
ATOM 4208 C C . LEU A 1 516 ? 17.650 -9.200 -18.773 1.00 92.31 516 LEU A C 1
ATOM 4210 O O . LEU A 1 516 ? 17.749 -9.912 -19.770 1.00 92.31 516 LEU A O 1
ATOM 4214 N N . LEU A 1 517 ? 18.215 -7.991 -18.700 1.00 92.38 517 LEU A N 1
ATOM 4215 C CA . LEU A 1 517 ? 19.024 -7.425 -19.779 1.00 92.38 517 LEU A CA 1
ATOM 4216 C C . LEU A 1 517 ? 20.284 -8.261 -20.060 1.00 92.38 517 LEU A C 1
ATOM 4218 O O . LEU A 1 517 ? 20.567 -8.543 -21.223 1.00 92.38 517 LEU A O 1
ATOM 4222 N N . ASN A 1 518 ? 21.015 -8.691 -19.024 1.00 91.44 518 ASN A N 1
ATOM 4223 C CA . ASN A 1 518 ? 22.200 -9.543 -19.187 1.00 91.44 518 ASN A CA 1
ATOM 4224 C C . ASN A 1 518 ? 21.854 -10.872 -19.870 1.00 91.44 518 ASN A C 1
ATOM 4226 O O . ASN A 1 518 ? 22.574 -11.303 -20.771 1.00 91.44 518 ASN A O 1
ATOM 4230 N N . ILE A 1 519 ? 20.732 -11.495 -19.491 1.00 92.75 519 ILE A N 1
ATOM 4231 C CA . ILE A 1 519 ? 20.246 -12.722 -20.137 1.00 92.75 519 ILE A CA 1
ATOM 4232 C C . ILE A 1 519 ? 19.918 -12.455 -21.610 1.00 92.75 519 ILE A C 1
ATOM 4234 O O . ILE A 1 519 ? 20.312 -13.238 -22.474 1.00 92.75 519 ILE A O 1
ATOM 4238 N N . ALA A 1 520 ? 19.246 -11.339 -21.909 1.00 94.12 520 ALA A N 1
ATOM 4239 C CA . ALA A 1 520 ? 18.889 -10.971 -23.276 1.00 94.12 520 ALA A CA 1
ATOM 4240 C C . ALA A 1 520 ? 20.132 -10.737 -24.155 1.00 94.12 520 ALA A C 1
ATOM 4242 O O . ALA A 1 520 ? 20.210 -11.249 -25.270 1.00 94.12 520 ALA A O 1
ATOM 4243 N N . LEU A 1 521 ? 21.138 -10.023 -23.639 1.00 91.44 521 LEU A N 1
ATOM 4244 C CA . LEU A 1 521 ? 22.416 -9.805 -24.326 1.00 91.44 521 LEU A CA 1
ATOM 4245 C C . LEU A 1 521 ? 23.182 -11.116 -24.543 1.00 91.44 521 LEU A C 1
ATOM 4247 O O . LEU A 1 521 ? 23.683 -11.359 -25.641 1.00 91.44 521 LEU A O 1
ATOM 4251 N N . GLY A 1 522 ? 23.232 -11.987 -23.531 1.00 89.19 522 GLY A N 1
ATOM 4252 C CA . GLY A 1 522 ? 23.832 -13.317 -23.654 1.00 89.19 522 GLY A CA 1
ATOM 4253 C C . GLY A 1 522 ? 23.144 -14.172 -24.722 1.00 89.19 522 GLY A C 1
ATOM 4254 O O . GLY A 1 522 ? 23.814 -14.848 -25.502 1.00 89.19 522 GLY A O 1
ATOM 4255 N N . ALA A 1 523 ? 21.815 -14.092 -24.821 1.00 92.50 523 ALA A N 1
ATOM 4256 C CA . ALA A 1 523 ? 21.049 -14.767 -25.863 1.00 92.50 523 ALA A CA 1
ATOM 4257 C C . ALA A 1 523 ? 21.376 -14.229 -27.270 1.00 92.50 523 ALA A C 1
ATOM 4259 O O . ALA A 1 523 ? 21.558 -15.029 -28.187 1.00 92.50 523 ALA A O 1
ATOM 4260 N N . VAL A 1 524 ? 21.570 -12.911 -27.437 1.00 92.12 524 VAL A N 1
ATOM 4261 C CA . VAL A 1 524 ? 22.055 -12.331 -28.708 1.00 92.12 524 VAL A CA 1
ATOM 4262 C C . VAL A 1 524 ? 23.434 -12.882 -29.083 1.00 92.12 524 VAL A C 1
ATOM 4264 O O . VAL A 1 524 ? 23.631 -13.290 -30.226 1.00 92.12 524 VAL A O 1
ATOM 4267 N N . ILE A 1 525 ? 24.375 -12.947 -28.132 1.00 89.12 525 ILE A N 1
ATOM 4268 C CA . ILE A 1 525 ? 25.729 -13.492 -28.361 1.00 89.12 525 ILE A CA 1
ATOM 4269 C C . ILE A 1 525 ? 25.665 -14.964 -28.800 1.00 89.12 525 ILE A C 1
ATOM 4271 O O . ILE A 1 525 ? 26.395 -15.376 -29.702 1.00 89.12 525 ILE A O 1
ATOM 4275 N N . ASN A 1 526 ? 24.754 -15.736 -28.206 1.00 89.62 526 ASN A N 1
ATOM 4276 C CA . ASN A 1 526 ? 24.524 -17.145 -28.533 1.00 89.62 526 ASN A CA 1
ATOM 4277 C C . ASN A 1 526 ? 23.601 -17.360 -29.747 1.00 89.62 526 ASN A C 1
ATOM 4279 O O . ASN A 1 526 ? 23.317 -18.504 -30.103 1.00 89.62 526 ASN A O 1
ATOM 4283 N N . ASN A 1 527 ? 23.157 -16.281 -30.401 1.00 91.25 527 ASN A N 1
ATOM 4284 C CA . ASN A 1 527 ? 22.256 -16.295 -31.551 1.00 91.25 527 ASN A CA 1
ATOM 4285 C C . ASN A 1 527 ? 20.878 -16.951 -31.279 1.00 91.25 527 ASN A C 1
ATOM 4287 O O . ASN A 1 527 ? 20.257 -17.505 -32.188 1.00 91.25 527 ASN A O 1
ATOM 4291 N N . ASP A 1 528 ? 20.391 -16.866 -30.039 1.00 94.31 528 ASP A N 1
ATOM 4292 C CA . ASP A 1 528 ? 19.039 -17.259 -29.619 1.00 94.31 528 ASP A CA 1
ATOM 4293 C C . ASP A 1 528 ? 18.125 -16.021 -29.592 1.00 94.31 528 ASP A C 1
ATOM 4295 O O . ASP A 1 528 ? 17.954 -15.347 -28.574 1.00 94.31 528 ASP A O 1
ATOM 4299 N N . MET A 1 529 ? 17.585 -15.674 -30.763 1.00 94.75 529 MET A N 1
ATOM 4300 C CA . MET A 1 529 ? 16.829 -14.430 -30.949 1.00 94.75 529 MET A CA 1
ATOM 4301 C C . MET A 1 529 ? 15.458 -14.444 -30.265 1.00 94.75 529 MET A C 1
ATOM 4303 O O . MET A 1 529 ? 14.993 -13.385 -29.848 1.00 94.75 529 MET A O 1
ATOM 4307 N N . ASP A 1 530 ? 14.838 -15.617 -30.099 1.00 93.19 530 ASP A N 1
ATOM 4308 C CA . ASP A 1 530 ? 13.544 -15.744 -29.420 1.00 93.19 530 ASP A CA 1
ATOM 4309 C C . ASP A 1 530 ? 13.704 -15.464 -27.917 1.00 93.19 530 ASP A C 1
ATOM 4311 O O . ASP A 1 530 ? 12.979 -14.632 -27.359 1.00 93.19 530 ASP A O 1
ATOM 4315 N N . LYS A 1 531 ? 14.720 -16.069 -27.274 1.00 92.19 531 LYS A N 1
ATOM 4316 C CA . LYS A 1 531 ? 15.053 -15.780 -25.868 1.00 92.19 531 LYS A CA 1
ATOM 4317 C C . LYS A 1 531 ? 15.490 -14.322 -25.695 1.00 92.19 531 LYS A C 1
ATOM 4319 O O . LYS A 1 531 ? 15.069 -13.661 -24.746 1.00 92.19 531 LYS A O 1
ATOM 4324 N N . ALA A 1 532 ? 16.293 -13.783 -26.616 1.00 94.69 532 ALA A N 1
ATOM 4325 C CA . ALA A 1 532 ? 16.703 -12.380 -26.570 1.00 94.69 532 ALA A CA 1
ATOM 4326 C C . ALA A 1 532 ? 15.506 -11.418 -26.643 1.00 94.69 532 ALA A C 1
ATOM 4328 O O . ALA A 1 532 ? 15.446 -10.466 -25.862 1.00 94.69 532 ALA A O 1
ATOM 4329 N N . GLU A 1 533 ? 14.541 -11.673 -27.535 1.00 93.94 533 GLU A N 1
ATOM 4330 C CA . GLU A 1 533 ? 13.325 -10.863 -27.642 1.00 93.94 533 GLU A CA 1
ATOM 4331 C C . GLU A 1 533 ? 12.522 -10.889 -26.338 1.00 93.94 533 GLU A C 1
ATOM 4333 O O . GLU A 1 533 ? 12.154 -9.833 -25.813 1.00 93.94 533 GLU A O 1
ATOM 4338 N N . GLU A 1 534 ? 12.263 -12.087 -25.807 1.00 91.12 534 GLU A N 1
ATOM 4339 C CA . GLU A 1 534 ? 11.467 -12.275 -24.596 1.00 91.12 534 GLU A CA 1
ATOM 4340 C C . GLU A 1 534 ? 12.066 -11.500 -23.416 1.00 91.12 534 GLU A C 1
ATOM 4342 O O . GLU A 1 534 ? 11.397 -10.658 -22.807 1.00 91.12 534 GLU A O 1
ATOM 4347 N N . TYR A 1 535 ? 13.345 -11.735 -23.116 1.00 92.12 535 TYR A N 1
ATOM 4348 C CA . TYR A 1 535 ? 14.005 -11.118 -21.969 1.00 92.12 535 TYR A CA 1
ATOM 4349 C C . TYR A 1 535 ? 14.227 -9.614 -22.159 1.00 92.12 535 TYR A C 1
ATOM 4351 O O . TYR A 1 535 ? 14.113 -8.872 -21.184 1.00 92.12 535 TYR A O 1
ATOM 4359 N N . ALA A 1 536 ? 14.452 -9.130 -23.387 1.00 93.19 536 ALA A N 1
ATOM 4360 C CA . ALA A 1 536 ? 14.537 -7.694 -23.660 1.00 93.19 536 ALA A CA 1
ATOM 4361 C C . ALA A 1 536 ? 13.201 -6.984 -23.399 1.00 93.19 536 ALA A C 1
ATOM 4363 O O . ALA A 1 536 ? 13.175 -5.923 -22.771 1.00 93.19 536 ALA A O 1
ATOM 4364 N N . ARG A 1 537 ? 12.076 -7.584 -23.817 1.00 88.56 537 ARG A N 1
ATOM 4365 C CA . ARG A 1 537 ? 10.734 -7.059 -23.508 1.00 88.56 537 ARG A CA 1
ATOM 4366 C C . ARG A 1 537 ? 10.466 -7.060 -22.010 1.00 88.56 537 ARG A C 1
ATOM 4368 O O . ARG A 1 537 ? 9.957 -6.072 -21.489 1.00 88.56 537 ARG A O 1
ATOM 4375 N N . ARG A 1 538 ? 10.833 -8.137 -21.309 1.00 87.62 538 ARG A N 1
ATOM 4376 C CA . ARG A 1 538 ? 10.716 -8.204 -19.846 1.00 87.62 538 ARG A CA 1
ATOM 4377 C C . ARG A 1 538 ? 11.572 -7.128 -19.178 1.00 87.62 538 ARG A C 1
ATOM 4379 O O . ARG A 1 538 ? 11.066 -6.426 -18.317 1.00 87.62 538 ARG A O 1
ATOM 4386 N N . ALA A 1 539 ? 12.816 -6.927 -19.611 1.00 88.31 539 ALA A N 1
ATOM 4387 C CA . ALA A 1 539 ? 13.680 -5.873 -19.080 1.00 88.31 539 ALA A CA 1
ATOM 4388 C C . ALA A 1 539 ? 13.033 -4.481 -19.224 1.00 88.31 539 ALA A C 1
ATOM 4390 O O . ALA A 1 539 ? 12.971 -3.748 -18.238 1.00 88.31 539 ALA A O 1
ATOM 4391 N N . ILE A 1 540 ? 12.463 -4.163 -20.397 1.00 85.38 540 ILE A N 1
ATOM 4392 C CA . ILE A 1 540 ? 11.707 -2.916 -20.635 1.00 85.38 540 ILE A CA 1
ATOM 4393 C C . ILE A 1 540 ? 10.494 -2.817 -19.700 1.00 85.38 540 ILE A C 1
ATOM 4395 O O . ILE A 1 540 ? 10.268 -1.769 -19.103 1.00 85.38 540 ILE A O 1
ATOM 4399 N N . ASN A 1 541 ? 9.741 -3.907 -19.524 1.00 81.25 541 ASN A N 1
ATOM 4400 C CA . ASN A 1 541 ? 8.573 -3.949 -18.638 1.00 81.25 541 ASN A CA 1
ATOM 4401 C C . ASN A 1 541 ? 8.917 -3.768 -17.146 1.00 81.25 541 ASN A C 1
ATOM 4403 O O . ASN A 1 541 ? 8.031 -3.444 -16.361 1.00 81.25 541 ASN A O 1
ATOM 4407 N N . TYR A 1 542 ? 10.176 -3.983 -16.753 1.00 79.38 542 TYR A N 1
ATOM 4408 C CA . TYR A 1 542 ? 10.717 -3.656 -15.426 1.00 79.38 542 TYR A CA 1
ATOM 4409 C C . TYR A 1 542 ? 11.550 -2.354 -15.444 1.00 79.38 542 TYR A C 1
ATOM 4411 O O . TYR A 1 542 ? 12.408 -2.145 -14.589 1.00 79.38 542 TYR A O 1
ATOM 4419 N N . GLY A 1 543 ? 11.338 -1.484 -16.437 1.00 79.56 543 GLY A N 1
ATOM 4420 C CA . GLY A 1 543 ? 11.926 -0.141 -16.505 1.00 79.56 543 GLY A CA 1
ATOM 4421 C C . GLY A 1 543 ? 13.315 -0.047 -17.145 1.00 79.56 543 GLY A C 1
ATOM 4422 O O . GLY A 1 543 ? 13.854 1.052 -17.260 1.00 79.56 543 GLY A O 1
ATOM 4423 N N . ASN A 1 544 ? 13.912 -1.151 -17.607 1.00 84.75 544 ASN A N 1
ATOM 4424 C CA . ASN A 1 544 ? 15.220 -1.110 -18.265 1.00 84.75 544 ASN A CA 1
ATOM 4425 C C . ASN A 1 544 ? 15.100 -0.891 -19.779 1.00 84.75 544 ASN A C 1
ATOM 4427 O O . ASN A 1 544 ? 15.017 -1.815 -20.593 1.00 84.75 544 ASN A O 1
ATOM 4431 N N . ILE A 1 545 ? 15.145 0.385 -20.139 1.00 85.25 545 ILE A N 1
ATOM 4432 C CA . ILE A 1 545 ? 15.085 0.928 -21.500 1.00 85.25 545 ILE A CA 1
ATOM 4433 C C . ILE A 1 545 ? 16.198 0.439 -22.441 1.00 85.25 545 ILE A C 1
ATOM 4435 O O . ILE A 1 545 ? 16.014 0.478 -23.659 1.00 85.25 545 ILE A O 1
ATOM 4439 N N . LEU A 1 546 ? 17.324 -0.077 -21.927 1.00 89.81 546 LEU A N 1
ATOM 4440 C CA . LEU A 1 546 ? 18.385 -0.644 -22.773 1.00 89.81 546 LEU A CA 1
ATOM 4441 C C . LEU A 1 546 ? 17.905 -1.879 -23.545 1.00 89.81 546 LEU A C 1
ATOM 4443 O O . LEU A 1 546 ? 18.470 -2.213 -24.588 1.00 89.81 546 LEU A O 1
ATOM 4447 N N . GLY A 1 547 ? 16.809 -2.508 -23.104 1.00 90.94 547 GLY A N 1
ATOM 4448 C CA . GLY A 1 547 ? 16.150 -3.561 -23.868 1.00 90.94 547 GLY A CA 1
ATOM 4449 C C . GLY A 1 547 ? 15.753 -3.121 -25.284 1.00 90.94 547 GLY A C 1
ATOM 4450 O O . GLY A 1 547 ? 15.744 -3.958 -26.183 1.00 90.94 547 GLY A O 1
ATOM 4451 N N . TYR A 1 548 ? 15.520 -1.826 -25.549 1.00 93.00 548 TYR A N 1
ATOM 4452 C CA . TYR A 1 548 ? 15.261 -1.346 -26.913 1.00 93.00 548 TYR A CA 1
ATOM 4453 C C . TYR A 1 548 ? 16.454 -1.565 -27.852 1.00 93.00 548 TYR A C 1
ATOM 4455 O O . TYR A 1 548 ? 16.258 -1.931 -29.010 1.00 93.00 548 TYR A O 1
ATOM 4463 N N . TYR A 1 549 ? 17.689 -1.410 -27.367 1.00 94.50 549 TYR A N 1
ATOM 4464 C CA . TYR A 1 549 ? 18.877 -1.692 -28.177 1.00 94.50 549 TYR A CA 1
ATOM 4465 C C . TYR A 1 549 ? 19.022 -3.192 -28.469 1.00 94.50 549 TYR A C 1
ATOM 4467 O O . TYR A 1 549 ? 19.374 -3.581 -29.583 1.00 94.50 549 TYR A O 1
ATOM 4475 N N . VAL A 1 550 ? 18.663 -4.048 -27.507 1.00 95.12 550 VAL A N 1
ATOM 4476 C CA . VAL A 1 550 ? 18.622 -5.502 -27.724 1.00 95.12 550 VAL A CA 1
ATOM 4477 C C . VAL A 1 550 ? 17.565 -5.864 -28.769 1.00 95.12 550 VAL A C 1
ATOM 4479 O O . VAL A 1 550 ? 17.862 -6.610 -29.700 1.00 95.12 550 VAL A O 1
ATOM 4482 N N . LEU A 1 551 ? 16.363 -5.279 -28.694 1.00 95.69 551 LEU A N 1
ATOM 4483 C CA . LEU A 1 551 ? 15.318 -5.479 -29.705 1.00 95.69 551 LEU A CA 1
ATOM 4484 C C . LEU A 1 551 ? 15.756 -5.008 -31.098 1.00 95.69 551 LEU A C 1
ATOM 4486 O O . LEU A 1 551 ? 15.404 -5.641 -32.093 1.00 95.69 551 LEU A O 1
ATOM 4490 N N . TYR A 1 552 ? 16.550 -3.938 -31.193 1.00 95.69 552 TYR A N 1
ATOM 4491 C CA . TYR A 1 552 ? 17.174 -3.549 -32.456 1.00 95.69 552 TYR A CA 1
ATOM 4492 C C . TYR A 1 552 ? 18.043 -4.680 -33.031 1.00 95.69 552 TYR A C 1
ATOM 4494 O O . TYR A 1 552 ? 17.824 -5.070 -34.178 1.00 95.69 552 TYR A O 1
ATOM 4502 N N . LYS A 1 553 ? 18.951 -5.265 -32.236 1.00 95.25 553 LYS A N 1
ATOM 4503 C CA . LYS A 1 553 ? 19.806 -6.385 -32.678 1.00 95.25 553 LYS A CA 1
ATOM 4504 C C . LYS A 1 553 ? 19.000 -7.630 -33.059 1.00 95.25 553 LYS A C 1
ATOM 4506 O O . LYS A 1 553 ? 19.289 -8.256 -34.074 1.00 95.25 553 LYS A O 1
ATOM 4511 N N . VAL A 1 554 ? 17.947 -7.945 -32.303 1.00 96.31 554 VAL A N 1
ATOM 4512 C CA . VAL A 1 554 ? 17.034 -9.068 -32.589 1.00 96.31 554 VAL A CA 1
ATOM 4513 C C . VAL A 1 554 ? 16.357 -8.912 -33.954 1.00 96.31 554 VAL A C 1
ATOM 4515 O O . VAL A 1 554 ? 16.295 -9.856 -34.745 1.00 96.31 554 VAL A O 1
ATOM 4518 N N . TYR A 1 555 ? 15.854 -7.714 -34.262 1.00 95.88 555 TYR A N 1
ATOM 4519 C CA . TYR A 1 555 ? 15.094 -7.476 -35.490 1.00 95.88 555 TYR A CA 1
ATOM 4520 C C . TYR A 1 555 ? 15.943 -7.068 -36.694 1.00 95.88 555 TYR A C 1
ATOM 4522 O O . TYR A 1 555 ? 15.400 -6.983 -37.796 1.00 95.88 555 TYR A O 1
ATOM 4530 N N . GLU A 1 556 ? 17.243 -6.822 -36.532 1.00 93.00 556 GLU A N 1
ATOM 4531 C CA . GLU A 1 556 ? 18.121 -6.321 -37.597 1.00 93.00 556 GLU A CA 1
ATOM 4532 C C . GLU A 1 556 ? 18.041 -7.189 -38.866 1.00 93.00 556 GLU A C 1
ATOM 4534 O O . GLU A 1 556 ? 17.866 -6.676 -39.975 1.00 93.00 556 GLU A O 1
ATOM 4539 N N . SER A 1 557 ? 18.076 -8.514 -38.693 1.00 88.50 557 SER A N 1
ATOM 4540 C CA . SER A 1 557 ? 18.051 -9.485 -39.795 1.00 88.50 557 SER A CA 1
ATOM 4541 C C . SER A 1 557 ? 16.644 -9.832 -40.301 1.00 88.50 557 SER A C 1
ATOM 4543 O O . SER A 1 557 ? 16.477 -10.164 -41.476 1.00 88.50 557 SER A O 1
ATOM 4545 N N . SER A 1 558 ? 15.623 -9.752 -39.442 1.00 92.50 558 SER A N 1
ATOM 4546 C CA . SER A 1 558 ? 14.260 -10.221 -39.735 1.00 92.50 558 SER A CA 1
ATOM 4547 C C . SER A 1 558 ? 13.302 -9.096 -40.145 1.00 92.50 558 SER A C 1
ATOM 4549 O O . SER A 1 558 ? 12.431 -9.293 -40.997 1.00 92.50 558 SER A O 1
ATOM 4551 N N . ASN A 1 559 ? 13.459 -7.900 -39.571 1.00 94.69 559 ASN A N 1
ATOM 4552 C CA . ASN A 1 559 ? 12.627 -6.727 -39.817 1.00 94.69 559 ASN A CA 1
ATOM 4553 C C . ASN A 1 559 ? 13.405 -5.419 -39.585 1.00 94.69 559 ASN A C 1
ATOM 4555 O O . ASN A 1 559 ? 13.193 -4.704 -38.603 1.00 94.69 559 ASN A O 1
ATOM 4559 N N . SER A 1 560 ? 14.252 -5.064 -40.554 1.00 94.56 560 SER A N 1
ATOM 4560 C CA . SER A 1 560 ? 15.100 -3.862 -40.517 1.00 94.56 560 SER A CA 1
ATOM 4561 C C . SER A 1 560 ? 14.340 -2.559 -40.202 1.00 94.56 560 SER A C 1
ATOM 4563 O O . SER A 1 560 ? 14.869 -1.698 -39.506 1.00 94.56 560 SER A O 1
ATOM 4565 N N . LYS A 1 561 ? 13.073 -2.411 -40.625 1.00 96.12 561 LYS A N 1
ATOM 4566 C CA . LYS A 1 561 ? 12.287 -1.201 -40.313 1.00 96.12 561 LYS A CA 1
ATOM 4567 C C . LYS A 1 561 ? 11.937 -1.083 -38.838 1.00 96.12 561 LYS A C 1
ATOM 4569 O O . LYS A 1 561 ? 12.071 -0.006 -38.264 1.00 96.12 561 LYS A O 1
ATOM 4574 N N . LEU A 1 562 ? 11.478 -2.180 -38.241 1.00 96.19 562 LEU A N 1
ATOM 4575 C CA . LEU A 1 562 ? 11.186 -2.229 -36.811 1.00 96.19 562 LEU A CA 1
ATOM 4576 C C . LEU A 1 562 ? 12.476 -2.096 -35.992 1.00 96.19 562 LEU A C 1
ATOM 4578 O O . LEU A 1 562 ? 12.496 -1.353 -35.016 1.00 96.19 562 LEU A O 1
ATOM 4582 N N . ALA A 1 563 ? 13.556 -2.742 -36.439 1.00 96.50 563 ALA A N 1
ATOM 4583 C CA . ALA A 1 563 ? 14.875 -2.630 -35.829 1.00 96.50 563 ALA A CA 1
ATOM 4584 C C . ALA A 1 563 ? 15.338 -1.167 -35.764 1.00 96.50 563 ALA A C 1
ATOM 4586 O O . ALA A 1 563 ? 15.610 -0.650 -34.684 1.00 96.50 563 ALA A O 1
ATOM 4587 N N . HIS A 1 564 ? 15.360 -0.463 -36.898 1.00 97.12 564 HIS A N 1
ATOM 4588 C CA . HIS A 1 564 ? 15.763 0.943 -36.948 1.00 97.12 564 HIS A CA 1
ATOM 4589 C C . HIS A 1 564 ? 14.849 1.855 -36.117 1.00 97.12 564 HIS A C 1
ATOM 4591 O O . HIS A 1 564 ? 15.326 2.832 -35.545 1.00 97.12 564 HIS A O 1
ATOM 4597 N N . THR A 1 565 ? 13.557 1.530 -35.994 1.00 96.44 565 THR A N 1
ATOM 4598 C CA . THR A 1 565 ? 12.682 2.219 -35.038 1.00 96.44 565 THR A CA 1
ATOM 4599 C C . THR A 1 565 ? 13.156 2.006 -33.602 1.00 96.44 565 THR A C 1
ATOM 4601 O O . THR A 1 565 ? 13.323 2.989 -32.890 1.00 96.44 565 THR A O 1
ATOM 4604 N N . TYR A 1 566 ? 13.448 0.778 -33.171 1.00 95.56 566 TYR A N 1
ATOM 4605 C CA . TYR A 1 566 ? 13.978 0.537 -31.823 1.00 95.56 566 TYR A CA 1
ATOM 4606 C C . TYR A 1 566 ? 15.345 1.186 -31.579 1.00 95.56 566 TYR A C 1
ATOM 4608 O O . TYR A 1 566 ? 15.571 1.730 -30.499 1.00 95.56 566 TYR A O 1
ATOM 4616 N N . LEU A 1 567 ? 16.216 1.224 -32.590 1.00 95.69 567 LEU A N 1
ATOM 4617 C CA . LEU A 1 567 ? 17.480 1.956 -32.524 1.00 95.69 567 LEU A CA 1
ATOM 4618 C C . LEU A 1 567 ? 17.249 3.450 -32.263 1.00 95.69 567 LEU A C 1
ATOM 4620 O O . LEU A 1 567 ? 17.939 4.045 -31.438 1.00 95.69 567 LEU A O 1
ATOM 4624 N N . ARG A 1 568 ? 16.246 4.050 -32.917 1.00 93.81 568 ARG A N 1
ATOM 4625 C CA . ARG A 1 568 ? 15.874 5.454 -32.696 1.00 93.81 568 ARG A CA 1
ATOM 4626 C C . ARG A 1 568 ? 15.353 5.712 -31.285 1.00 93.81 568 ARG A C 1
ATOM 4628 O O . ARG A 1 568 ? 15.686 6.756 -30.729 1.00 93.81 568 ARG A O 1
ATOM 4635 N N . TYR A 1 569 ? 14.581 4.784 -30.712 1.00 91.00 569 TYR A N 1
ATOM 4636 C CA . TYR A 1 569 ? 14.159 4.844 -29.306 1.00 91.00 569 TYR A CA 1
ATOM 4637 C C . TYR A 1 569 ? 15.363 4.743 -28.363 1.00 91.00 569 TYR A C 1
ATOM 4639 O O . TYR A 1 569 ? 15.516 5.580 -27.482 1.00 91.00 569 TYR A O 1
ATOM 4647 N N . ALA A 1 570 ? 16.256 3.771 -28.574 1.00 90.62 570 ALA A N 1
ATOM 4648 C CA . ALA A 1 570 ? 17.457 3.606 -27.754 1.00 90.62 570 ALA A CA 1
ATOM 4649 C C . ALA A 1 570 ? 18.387 4.835 -27.819 1.00 90.62 570 ALA A C 1
ATOM 4651 O O . ALA A 1 570 ? 18.930 5.258 -26.800 1.00 90.62 570 ALA A O 1
ATOM 4652 N N . ALA A 1 571 ? 18.527 5.448 -28.999 1.00 89.12 571 ALA A N 1
ATOM 4653 C CA . ALA A 1 571 ? 19.299 6.676 -29.181 1.00 89.12 571 ALA A CA 1
ATOM 4654 C C . ALA A 1 571 ? 18.663 7.894 -28.485 1.00 89.12 571 ALA A C 1
ATOM 4656 O O . ALA A 1 571 ? 19.386 8.808 -28.094 1.00 89.12 571 ALA A O 1
ATOM 4657 N N . GLU A 1 572 ? 17.335 7.917 -28.312 1.00 86.62 572 GLU A N 1
ATOM 4658 C CA . GLU A 1 572 ? 16.643 8.985 -27.578 1.00 86.62 572 GLU A CA 1
ATOM 4659 C C . GLU A 1 572 ? 16.993 8.976 -26.089 1.00 86.62 572 GLU A C 1
ATOM 4661 O O . GLU A 1 572 ? 17.146 10.029 -25.484 1.00 86.62 572 GLU A O 1
ATOM 4666 N N . TYR A 1 573 ? 17.218 7.788 -25.533 1.00 77.06 573 TYR A N 1
ATOM 4667 C CA . TYR A 1 573 ? 17.683 7.593 -24.163 1.00 77.06 573 TYR A CA 1
ATOM 4668 C C . TYR A 1 573 ? 19.205 7.719 -23.994 1.00 77.06 573 TYR A C 1
ATOM 4670 O O . TYR A 1 573 ? 19.760 7.306 -22.978 1.00 77.06 573 TYR A O 1
ATOM 4678 N N . ILE A 1 574 ? 19.891 8.293 -24.987 1.00 75.38 574 ILE A N 1
ATOM 4679 C CA . ILE A 1 574 ? 21.312 8.656 -24.916 1.00 75.38 574 ILE A CA 1
ATOM 4680 C C . ILE A 1 574 ? 22.224 7.435 -24.659 1.00 75.38 574 ILE A C 1
ATOM 4682 O O . ILE A 1 574 ? 23.294 7.545 -24.064 1.00 75.38 574 ILE A O 1
ATOM 4686 N N . PHE A 1 575 ? 21.844 6.249 -25.147 1.00 81.38 575 PHE A N 1
ATOM 4687 C CA . PHE A 1 575 ? 22.732 5.088 -25.090 1.00 81.38 575 PHE A CA 1
ATOM 4688 C C . PHE A 1 575 ? 23.880 5.247 -26.113 1.00 81.38 575 PHE A C 1
ATOM 4690 O O . PHE A 1 575 ? 23.587 5.326 -27.310 1.00 81.38 575 PHE A O 1
ATOM 4697 N N . PRO A 1 576 ? 25.166 5.299 -25.697 1.00 87.81 576 PRO A N 1
ATOM 4698 C CA . PRO A 1 576 ? 26.273 5.671 -26.585 1.00 87.81 576 PRO A CA 1
ATOM 4699 C C . PRO A 1 576 ? 26.362 4.826 -27.857 1.00 87.81 576 PRO A C 1
ATOM 4701 O O . PRO A 1 576 ? 26.375 5.391 -28.952 1.00 87.81 576 PRO A O 1
ATOM 4704 N N . ASP A 1 577 ? 26.310 3.498 -27.734 1.00 87.94 577 ASP A N 1
ATOM 4705 C CA . ASP A 1 577 ? 26.422 2.604 -28.891 1.00 87.94 577 ASP A CA 1
ATOM 4706 C C . ASP A 1 577 ? 25.231 2.776 -29.846 1.00 87.94 577 ASP A C 1
ATOM 4708 O O . ASP A 1 577 ? 25.410 2.814 -31.062 1.00 87.94 577 ASP A O 1
ATOM 4712 N N . ALA A 1 578 ? 24.012 2.971 -29.319 1.00 91.62 578 ALA A N 1
ATOM 4713 C CA . ALA A 1 578 ? 22.846 3.260 -30.157 1.00 91.62 578 ALA A CA 1
ATOM 4714 C C . ALA A 1 578 ? 22.972 4.605 -30.875 1.00 91.62 578 ALA A C 1
ATOM 4716 O O . ALA A 1 578 ? 22.591 4.702 -32.039 1.00 91.62 578 ALA A O 1
ATOM 4717 N N . ILE A 1 579 ? 23.500 5.642 -30.217 1.00 92.75 579 ILE A N 1
ATOM 4718 C CA . ILE A 1 579 ? 23.723 6.951 -30.844 1.00 92.75 579 ILE A CA 1
ATOM 4719 C C . ILE A 1 579 ? 24.743 6.829 -31.975 1.00 92.75 579 ILE A C 1
ATOM 4721 O O . ILE A 1 579 ? 24.524 7.376 -33.059 1.00 92.75 579 ILE A O 1
ATOM 4725 N N . GLU A 1 580 ? 25.866 6.157 -31.726 1.00 93.81 580 GLU A N 1
ATOM 4726 C CA . GLU A 1 580 ? 26.920 5.962 -32.722 1.00 93.81 580 GLU A CA 1
ATOM 4727 C C . GLU A 1 580 ? 26.411 5.159 -33.917 1.00 93.81 580 GLU A C 1
ATOM 4729 O O . GLU A 1 580 ? 26.588 5.575 -35.065 1.00 93.81 580 GLU A O 1
ATOM 4734 N N . GLU A 1 581 ? 25.703 4.064 -33.655 1.00 94.69 581 GLU A N 1
ATOM 4735 C CA . GLU A 1 581 ? 25.143 3.202 -34.688 1.00 94.69 581 GLU A CA 1
ATOM 4736 C C . GLU A 1 581 ? 24.041 3.913 -35.485 1.00 94.69 581 GLU A C 1
ATOM 4738 O O . GLU A 1 581 ? 24.060 3.901 -36.718 1.00 94.69 581 GLU A O 1
ATOM 4743 N N . TYR A 1 582 ? 23.148 4.646 -34.814 1.00 94.94 582 TYR A N 1
ATOM 4744 C CA . TYR A 1 582 ? 22.151 5.505 -35.460 1.00 94.94 582 TYR A CA 1
ATOM 4745 C C . TYR A 1 582 ? 22.806 6.552 -36.373 1.00 94.94 582 TYR A C 1
ATOM 4747 O O . TYR A 1 582 ? 22.422 6.688 -37.539 1.00 94.94 582 TYR A O 1
ATOM 4755 N N . LYS A 1 583 ? 23.837 7.257 -35.885 1.00 94.25 583 LYS A N 1
ATOM 4756 C CA . LYS A 1 583 ? 24.593 8.245 -36.674 1.00 94.25 583 LYS A CA 1
ATOM 4757 C C . LYS A 1 583 ? 25.281 7.603 -37.875 1.00 94.25 583 LYS A C 1
ATOM 4759 O O . LYS A 1 583 ? 25.235 8.166 -38.968 1.00 94.25 583 LYS A O 1
ATOM 4764 N N . HIS A 1 584 ? 25.891 6.435 -37.693 1.00 95.19 584 HIS A N 1
ATOM 4765 C CA . HIS A 1 584 ? 26.554 5.698 -38.764 1.00 95.19 584 HIS A CA 1
ATOM 4766 C C . HIS A 1 584 ? 25.563 5.270 -39.859 1.00 95.19 584 HIS A C 1
ATOM 4768 O O . HIS A 1 584 ? 25.810 5.504 -41.047 1.00 95.19 584 HIS A O 1
ATOM 4774 N N . LEU A 1 585 ? 24.414 4.699 -39.486 1.00 94.88 585 LEU A N 1
ATOM 4775 C CA . LEU A 1 585 ? 23.383 4.284 -40.445 1.00 94.88 585 LEU A CA 1
ATOM 4776 C C . LEU A 1 585 ? 22.754 5.483 -41.172 1.00 94.88 585 LEU A C 1
ATOM 4778 O O . LEU A 1 585 ? 22.474 5.402 -42.370 1.00 94.88 585 LEU A O 1
ATOM 4782 N N . LYS A 1 586 ? 22.582 6.624 -40.488 1.00 93.50 586 LYS A N 1
ATOM 4783 C CA . LYS A 1 586 ? 22.172 7.882 -41.135 1.00 93.50 586 LYS A CA 1
ATOM 4784 C C . LYS A 1 586 ? 23.221 8.385 -42.126 1.00 93.50 586 LYS A C 1
ATOM 4786 O O . LYS A 1 586 ? 22.870 8.720 -43.253 1.00 93.50 586 LYS A O 1
ATOM 4791 N N . ALA A 1 587 ? 24.498 8.396 -41.745 1.00 94.88 587 ALA A N 1
ATOM 4792 C CA . ALA A 1 587 ? 25.590 8.863 -42.603 1.00 94.88 587 ALA A CA 1
ATOM 4793 C C . ALA A 1 587 ? 25.786 7.986 -43.852 1.00 94.88 587 ALA A C 1
ATOM 4795 O O . ALA A 1 587 ? 26.135 8.489 -44.919 1.00 94.88 587 ALA A O 1
ATOM 4796 N N . THR A 1 588 ? 25.544 6.680 -43.730 1.00 95.44 588 THR A N 1
ATOM 4797 C CA . THR A 1 588 ? 25.640 5.713 -44.837 1.00 95.44 588 THR A CA 1
ATOM 4798 C C . THR A 1 588 ? 24.355 5.604 -45.666 1.00 95.44 588 THR A C 1
ATOM 4800 O O . THR A 1 588 ? 24.368 4.979 -46.726 1.00 95.44 588 THR A O 1
ATOM 4803 N N . GLY A 1 589 ? 23.254 6.225 -45.224 1.00 91.44 589 GLY A N 1
ATOM 4804 C CA . GLY A 1 589 ? 21.960 6.210 -45.913 1.00 91.44 589 GLY A CA 1
ATOM 4805 C C . GLY A 1 589 ? 21.212 4.873 -45.837 1.00 91.44 589 GLY A C 1
ATOM 4806 O O . GLY A 1 589 ? 20.279 4.650 -46.606 1.00 91.44 589 GLY A O 1
ATOM 4807 N N . THR A 1 590 ? 21.619 3.973 -44.940 1.00 93.50 590 THR A N 1
ATOM 4808 C CA . THR A 1 590 ? 21.004 2.648 -44.732 1.00 93.50 590 THR A CA 1
ATOM 4809 C C . THR A 1 590 ? 19.896 2.676 -43.679 1.00 93.50 590 THR A C 1
ATOM 4811 O O . THR A 1 590 ? 19.057 1.774 -43.642 1.00 93.50 590 THR A O 1
ATOM 4814 N N . TYR A 1 591 ? 19.856 3.724 -42.849 1.00 95.50 591 TYR A N 1
ATOM 4815 C CA . TYR A 1 591 ? 18.817 3.926 -41.845 1.00 95.50 591 TYR A CA 1
ATOM 4816 C C . TYR A 1 591 ? 17.427 4.073 -42.486 1.00 95.50 591 TYR A C 1
ATOM 4818 O O . TYR A 1 591 ? 17.180 4.952 -43.311 1.00 95.50 591 TYR A O 1
ATOM 4826 N N . CYS A 1 592 ? 16.500 3.203 -42.088 1.00 94.94 592 CYS A N 1
ATOM 4827 C CA . CYS A 1 592 ? 15.140 3.150 -42.622 1.00 94.94 592 CYS A CA 1
ATOM 4828 C C . CYS A 1 592 ? 14.165 2.652 -41.541 1.00 94.94 592 CYS A C 1
ATOM 4830 O O . CYS A 1 592 ? 13.933 1.446 -41.472 1.00 94.94 592 CYS A O 1
ATOM 4832 N N . PRO A 1 593 ? 13.615 3.528 -40.680 1.00 96.56 593 PRO A N 1
ATOM 4833 C CA . PRO A 1 593 ? 12.692 3.142 -39.613 1.00 96.56 593 PRO A CA 1
ATOM 4834 C C . PRO A 1 593 ? 11.267 2.942 -40.152 1.00 96.56 593 PRO A C 1
ATOM 4836 O O . PRO A 1 593 ? 11.001 3.114 -41.347 1.00 96.56 593 PRO A O 1
ATOM 4839 N N . LEU A 1 594 ? 10.322 2.574 -39.285 1.00 96.69 594 LEU A N 1
ATOM 4840 C CA . LEU A 1 594 ? 8.899 2.515 -39.627 1.00 96.69 594 LEU A CA 1
ATOM 4841 C C . LEU A 1 594 ? 8.366 3.869 -40.143 1.00 96.69 594 LEU A C 1
ATOM 4843 O O . LEU A 1 594 ? 8.852 4.923 -39.732 1.00 96.69 594 LEU A O 1
ATOM 4847 N N . PRO A 1 595 ? 7.334 3.871 -41.014 1.00 96.06 595 PRO A N 1
ATOM 4848 C CA . PRO A 1 595 ? 6.899 5.080 -41.718 1.00 96.06 595 PRO A CA 1
ATOM 4849 C C . PRO A 1 595 ? 6.486 6.251 -40.822 1.00 96.06 595 PRO A C 1
ATOM 4851 O O . PRO A 1 595 ? 6.699 7.397 -41.199 1.00 96.06 595 PRO A O 1
ATOM 4854 N N . PHE A 1 596 ? 5.887 5.994 -39.655 1.00 94.31 596 PHE A N 1
ATOM 4855 C CA . PHE A 1 596 ? 5.507 7.076 -38.742 1.00 94.31 596 PHE A CA 1
ATOM 4856 C C . PHE A 1 596 ? 6.742 7.782 -38.161 1.00 94.31 596 PHE A C 1
ATOM 4858 O O . PHE A 1 596 ? 6.744 9.001 -38.055 1.00 94.31 596 PHE A O 1
ATOM 4865 N N . MET A 1 597 ? 7.804 7.027 -37.857 1.00 95.75 597 MET A N 1
ATOM 4866 C CA . MET A 1 597 ? 9.051 7.562 -37.313 1.00 95.75 597 MET A CA 1
ATOM 4867 C C . MET A 1 597 ? 9.800 8.397 -38.354 1.00 95.75 597 MET A C 1
ATOM 4869 O O . MET A 1 597 ? 10.299 9.466 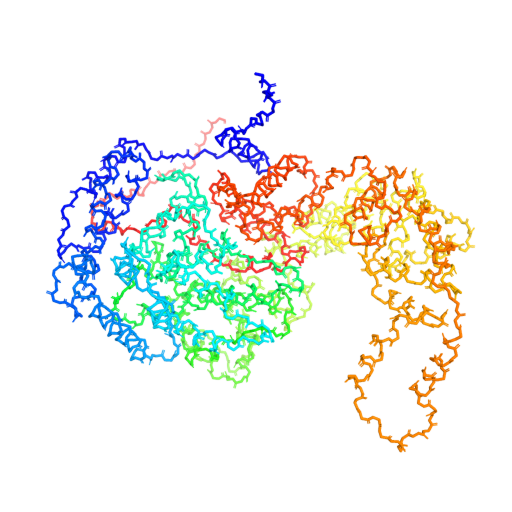-38.032 1.00 95.75 597 MET A O 1
ATOM 4873 N N . GLN A 1 598 ? 9.804 7.960 -39.620 1.00 95.25 598 GLN A N 1
ATOM 4874 C CA . GLN A 1 598 ? 10.345 8.763 -40.728 1.00 95.25 598 GLN A CA 1
ATOM 4875 C C . GLN A 1 598 ? 9.667 10.137 -40.790 1.00 95.25 598 GLN A C 1
ATOM 4877 O O . GLN A 1 598 ? 10.328 11.166 -40.870 1.00 95.25 598 GLN A O 1
ATOM 4882 N N . LEU A 1 599 ? 8.336 10.160 -40.680 1.00 94.75 599 LEU A N 1
ATOM 4883 C CA . LEU A 1 599 ? 7.569 11.400 -40.712 1.00 94.75 599 LEU A CA 1
ATOM 4884 C C . LEU A 1 599 ? 7.799 12.289 -39.481 1.00 94.75 599 LEU A C 1
ATOM 4886 O O . LEU A 1 599 ? 7.707 13.507 -39.628 1.00 94.75 599 LEU A O 1
ATOM 4890 N N . ILE A 1 600 ? 8.090 11.708 -38.309 1.00 93.62 600 ILE A N 1
ATOM 4891 C CA . ILE A 1 600 ? 8.512 12.461 -37.118 1.00 93.62 600 ILE A CA 1
ATOM 4892 C C . ILE A 1 600 ? 9.873 13.112 -37.374 1.00 93.62 600 ILE A C 1
ATOM 4894 O O . ILE A 1 600 ? 10.000 14.312 -37.175 1.00 93.62 600 ILE A O 1
ATOM 4898 N N . GLU A 1 601 ? 10.862 12.386 -37.892 1.00 93.88 601 GLU A N 1
ATOM 4899 C CA . GLU A 1 601 ? 12.180 12.969 -38.194 1.00 93.88 601 GLU A CA 1
ATOM 4900 C C . GLU A 1 601 ? 12.101 14.064 -39.270 1.00 93.88 601 GLU A C 1
ATOM 4902 O O . GLU A 1 601 ? 12.709 15.121 -39.138 1.00 93.88 601 GLU A O 1
ATOM 4907 N N . GLU A 1 602 ? 11.269 13.884 -40.298 1.00 94.25 602 GLU A N 1
ATOM 4908 C CA . GLU A 1 602 ? 10.982 14.950 -41.266 1.00 94.25 602 GLU A CA 1
ATOM 4909 C C . GLU A 1 602 ? 10.259 16.156 -40.620 1.00 94.25 602 GLU A C 1
ATOM 4911 O O . GLU A 1 602 ? 10.328 17.276 -41.129 1.00 94.25 602 GLU A O 1
ATOM 4916 N N . MET A 1 603 ? 9.519 15.954 -39.523 1.00 91.38 603 MET A N 1
ATOM 4917 C CA . MET A 1 603 ? 8.928 17.045 -38.739 1.00 91.38 603 MET A CA 1
ATOM 4918 C C . MET A 1 603 ? 9.999 17.762 -37.910 1.00 91.38 603 MET A C 1
ATOM 4920 O O . MET A 1 603 ? 9.958 18.990 -37.819 1.00 91.38 603 MET A O 1
ATOM 4924 N N . GLU A 1 604 ? 10.973 17.026 -37.363 1.00 93.56 604 GLU A N 1
ATOM 4925 C CA . GLU A 1 604 ? 12.158 17.590 -36.701 1.00 93.56 604 GLU A CA 1
ATOM 4926 C C . GLU A 1 604 ? 12.952 18.479 -37.668 1.00 93.56 604 GLU A C 1
ATOM 4928 O O . GLU A 1 604 ? 13.323 19.593 -37.303 1.00 93.56 604 GLU A O 1
ATOM 4933 N N . GLU A 1 605 ? 13.123 18.063 -38.925 1.00 93.06 605 GLU A N 1
ATOM 4934 C CA . GLU A 1 605 ? 13.730 18.901 -39.971 1.00 93.06 605 GLU A CA 1
ATOM 4935 C C . GLU A 1 605 ? 12.894 20.158 -40.266 1.00 93.06 605 GLU A C 1
ATOM 4937 O O . GLU A 1 605 ? 13.426 21.268 -40.307 1.00 93.06 605 GLU A O 1
ATOM 4942 N N . LEU A 1 606 ? 11.571 20.011 -40.406 1.00 89.19 606 LEU A N 1
ATOM 4943 C CA . LEU A 1 606 ? 10.651 21.130 -40.644 1.00 89.19 606 LEU A CA 1
ATOM 4944 C C . LEU A 1 606 ? 10.666 22.165 -39.504 1.00 89.19 606 LEU A C 1
ATOM 4946 O O . LEU A 1 606 ? 10.415 23.349 -39.738 1.00 89.19 606 LEU A O 1
ATOM 4950 N N . SER A 1 607 ? 10.965 21.734 -38.278 1.00 87.88 607 SER A N 1
ATOM 4951 C CA . SER A 1 607 ? 11.020 22.598 -37.094 1.00 87.88 607 SER A CA 1
ATOM 4952 C C . SER A 1 607 ? 12.127 23.652 -37.135 1.00 87.88 607 SER A C 1
ATOM 4954 O O . SER A 1 607 ? 12.088 24.590 -36.341 1.00 87.88 607 SER A O 1
ATOM 4956 N N . ALA A 1 608 ? 13.090 23.535 -38.057 1.00 87.56 608 ALA A N 1
ATOM 4957 C CA . ALA A 1 608 ? 14.122 24.548 -38.243 1.00 87.56 608 ALA A CA 1
ATOM 4958 C C . ALA A 1 608 ? 13.511 25.933 -38.512 1.00 87.56 608 ALA A C 1
ATOM 4960 O O . ALA A 1 608 ? 13.919 26.900 -37.877 1.00 87.56 608 ALA A O 1
ATOM 4961 N N . ASP A 1 609 ? 12.471 25.994 -39.352 1.00 82.50 609 ASP A N 1
ATOM 4962 C CA . ASP A 1 609 ? 11.869 27.251 -39.818 1.00 82.50 609 ASP A CA 1
ATOM 4963 C C . ASP A 1 609 ? 10.343 27.326 -39.588 1.00 82.50 609 ASP A C 1
ATOM 4965 O O . ASP A 1 609 ? 9.702 28.313 -39.954 1.00 82.50 609 ASP A O 1
ATOM 4969 N N . ASN A 1 610 ? 9.716 26.282 -39.024 1.00 80.50 610 ASN A N 1
ATOM 4970 C CA . ASN A 1 610 ? 8.264 26.218 -38.835 1.00 80.50 610 ASN A CA 1
ATOM 4971 C C . ASN A 1 610 ? 7.876 26.214 -37.344 1.00 80.50 610 ASN A C 1
ATOM 4973 O O . ASN A 1 610 ? 8.042 25.188 -36.677 1.00 80.50 610 ASN A O 1
ATOM 4977 N N . PRO A 1 611 ? 7.287 27.306 -36.819 1.00 73.38 611 PRO A N 1
ATOM 4978 C CA . PRO A 1 611 ? 6.955 27.398 -35.403 1.00 73.38 611 PRO A CA 1
ATOM 4979 C C . PRO A 1 611 ? 5.926 26.350 -34.963 1.00 73.38 611 PRO A C 1
ATOM 4981 O O . PRO A 1 611 ? 6.068 25.781 -33.887 1.00 73.38 611 PRO A O 1
ATOM 4984 N N . GLN A 1 612 ? 4.928 26.022 -35.790 1.00 73.31 612 GLN A N 1
ATOM 4985 C CA . GLN A 1 612 ? 3.933 24.994 -35.458 1.00 73.31 612 GLN A CA 1
ATOM 4986 C C . GLN A 1 612 ? 4.531 23.585 -35.385 1.00 73.31 612 GLN A C 1
ATOM 4988 O O . GLN A 1 612 ? 4.100 22.797 -34.546 1.00 73.31 612 GLN A O 1
ATOM 4993 N N . ALA A 1 613 ? 5.522 23.255 -36.219 1.00 82.19 613 ALA A N 1
ATOM 4994 C CA . ALA A 1 613 ? 6.245 21.989 -36.103 1.00 82.19 613 ALA A CA 1
ATOM 4995 C C . ALA A 1 613 ? 6.985 21.900 -34.760 1.00 82.19 613 ALA A C 1
ATOM 4997 O O . ALA A 1 613 ? 6.939 20.856 -34.114 1.00 82.19 613 ALA A O 1
ATOM 4998 N N . CYS A 1 614 ? 7.580 23.005 -34.292 1.00 80.19 614 CYS A N 1
ATOM 4999 C CA . CYS A 1 614 ? 8.182 23.069 -32.962 1.00 80.19 614 CYS A CA 1
ATOM 5000 C C . CYS A 1 614 ? 7.158 22.803 -31.845 1.00 80.19 614 CYS A C 1
ATOM 5002 O O . CYS A 1 614 ? 7.462 22.063 -30.919 1.00 80.19 614 CYS A O 1
ATOM 5004 N N . LEU A 1 615 ? 5.939 23.349 -31.931 1.00 73.56 615 LEU A N 1
ATOM 5005 C CA . LEU A 1 615 ? 4.889 23.096 -30.927 1.00 73.56 615 LEU A CA 1
ATOM 5006 C C . LEU A 1 615 ? 4.477 21.631 -30.872 1.00 73.56 615 LEU A C 1
ATOM 5008 O O . LEU A 1 615 ? 4.342 21.070 -29.791 1.00 73.56 615 LEU A O 1
ATOM 5012 N N . ILE A 1 616 ? 4.266 21.023 -32.042 1.00 78.62 616 ILE A N 1
ATOM 5013 C CA . ILE A 1 616 ? 3.851 19.623 -32.128 1.00 78.62 616 ILE A CA 1
ATOM 5014 C C . ILE A 1 616 ? 4.957 18.725 -31.568 1.00 78.62 616 ILE A C 1
ATOM 5016 O O . ILE A 1 616 ? 4.660 17.816 -30.806 1.00 78.62 616 ILE A O 1
ATOM 5020 N N . LEU A 1 617 ? 6.225 18.995 -31.891 1.00 83.62 617 LEU A N 1
ATOM 5021 C CA . LEU A 1 617 ? 7.351 18.238 -31.339 1.00 83.62 617 LEU A CA 1
ATOM 5022 C C . LEU A 1 617 ? 7.522 18.462 -29.836 1.00 83.62 617 LEU A C 1
ATOM 5024 O O . LEU A 1 617 ? 7.787 17.504 -29.119 1.00 83.62 617 LEU A O 1
ATOM 5028 N N . CYS A 1 618 ? 7.334 19.693 -29.355 1.00 80.00 618 CYS A N 1
ATOM 5029 C CA . CYS A 1 618 ? 7.311 20.000 -27.926 1.00 80.00 618 CYS A CA 1
ATOM 5030 C C . CYS A 1 618 ? 6.289 19.108 -27.209 1.00 80.00 618 CYS A C 1
ATOM 5032 O O . CYS A 1 618 ? 6.642 18.411 -26.263 1.00 80.00 618 CYS A O 1
ATOM 5034 N N . ASP A 1 619 ? 5.067 19.035 -27.733 1.00 72.69 619 ASP A N 1
ATOM 5035 C CA . ASP A 1 619 ? 4.004 18.206 -27.170 1.00 72.69 619 ASP A CA 1
ATOM 5036 C C . ASP A 1 619 ? 4.262 16.692 -27.325 1.00 72.69 619 ASP A C 1
ATOM 5038 O O . ASP A 1 619 ? 4.018 15.915 -26.402 1.00 72.69 619 ASP A O 1
ATOM 5042 N N . MET A 1 620 ? 4.842 16.245 -28.445 1.00 81.06 620 MET A N 1
ATOM 5043 C CA . MET A 1 620 ? 5.247 14.843 -28.634 1.00 81.06 620 MET A CA 1
ATOM 5044 C C . MET A 1 620 ? 6.285 14.394 -27.600 1.00 81.06 620 MET A C 1
ATOM 5046 O O . MET A 1 620 ? 6.140 13.317 -27.023 1.00 81.06 620 MET A O 1
ATOM 5050 N N . TYR A 1 621 ? 7.319 15.209 -27.371 1.00 79.06 621 TYR A N 1
ATOM 5051 C CA . TYR A 1 621 ? 8.379 14.919 -26.403 1.00 79.06 621 TYR A CA 1
ATOM 5052 C C . TYR A 1 621 ? 7.938 15.145 -24.956 1.00 79.06 621 TYR A C 1
ATOM 5054 O O . TYR A 1 621 ? 8.488 14.517 -24.056 1.00 79.06 621 TYR A O 1
ATOM 5062 N N . HIS A 1 622 ? 6.947 16.003 -24.720 1.00 70.56 622 HIS A N 1
ATOM 5063 C CA . HIS A 1 622 ? 6.360 16.191 -23.399 1.00 70.56 622 HIS A CA 1
ATOM 5064 C C . HIS A 1 622 ? 5.419 15.037 -23.022 1.00 70.56 622 HIS A C 1
ATOM 5066 O O . HIS A 1 622 ? 5.520 14.492 -21.930 1.00 70.56 622 HIS A O 1
ATOM 5072 N N . SER A 1 623 ? 4.541 14.623 -23.942 1.00 65.81 623 SER A N 1
ATOM 5073 C CA . SER A 1 623 ? 3.528 13.586 -23.692 1.00 65.81 623 SER A CA 1
ATOM 5074 C C . SER A 1 623 ? 4.090 12.167 -23.595 1.00 65.81 623 SER A C 1
ATOM 5076 O O . SER A 1 623 ? 3.439 11.294 -23.025 1.00 65.81 623 SER A O 1
ATOM 5078 N N . GLY A 1 624 ? 5.253 11.893 -24.196 1.00 74.56 624 GLY A N 1
ATOM 5079 C CA . GLY A 1 624 ? 5.863 10.560 -24.183 1.00 74.56 624 GLY A CA 1
ATOM 5080 C C . GLY A 1 624 ? 5.096 9.489 -24.980 1.00 74.56 624 GLY A C 1
ATOM 5081 O O . GLY A 1 624 ? 5.383 8.300 -24.857 1.00 74.56 624 GLY A O 1
ATOM 5082 N N . ILE A 1 625 ? 4.091 9.878 -25.779 1.00 77.25 625 ILE A N 1
ATOM 5083 C CA . ILE A 1 625 ? 3.204 8.936 -26.490 1.00 77.25 625 ILE A CA 1
ATOM 5084 C C . ILE A 1 625 ? 3.881 8.357 -27.737 1.00 77.25 625 ILE A C 1
ATOM 5086 O O . ILE A 1 625 ? 3.781 7.163 -28.014 1.00 77.25 625 ILE A O 1
ATOM 5090 N N . PHE A 1 626 ? 4.528 9.218 -28.527 1.00 82.69 626 PHE A N 1
ATOM 5091 C CA . PHE A 1 626 ? 5.112 8.858 -29.827 1.00 82.69 626 PHE A CA 1
ATOM 5092 C C . PHE A 1 626 ? 6.571 8.429 -29.726 1.00 82.69 626 PHE A C 1
ATOM 5094 O O . PHE A 1 626 ? 7.035 7.605 -30.508 1.00 82.69 626 PHE A O 1
ATOM 5101 N N . LEU A 1 627 ? 7.285 9.036 -28.789 1.00 83.94 627 LEU A N 1
ATOM 5102 C CA . LEU A 1 627 ? 8.697 8.864 -28.491 1.00 83.94 627 LEU A CA 1
ATOM 5103 C C . LEU A 1 627 ? 8.847 8.896 -26.970 1.00 83.94 627 LEU A C 1
ATOM 5105 O O . LEU A 1 627 ? 7.951 9.408 -26.298 1.00 83.94 627 LEU A O 1
ATOM 5109 N N . PRO A 1 628 ? 9.963 8.394 -26.426 1.00 81.19 628 PRO A N 1
ATOM 5110 C CA . PRO A 1 628 ? 10.314 8.623 -25.034 1.00 81.19 628 PRO A CA 1
ATOM 5111 C C . PRO A 1 628 ? 10.152 10.087 -24.628 1.00 81.19 628 PRO A C 1
ATOM 5113 O O . PRO A 1 628 ? 10.552 10.982 -25.379 1.00 81.19 628 PRO A O 1
ATOM 5116 N N . ALA A 1 629 ? 9.582 10.321 -23.446 1.00 74.81 629 ALA A N 1
ATOM 5117 C CA . ALA A 1 629 ? 9.492 11.666 -22.903 1.00 74.81 629 ALA A CA 1
ATOM 5118 C C . ALA A 1 629 ? 10.902 12.257 -22.745 1.00 74.81 629 ALA A C 1
ATOM 5120 O O . ALA A 1 629 ? 11.805 11.598 -22.228 1.00 74.81 629 ALA A O 1
ATOM 5121 N N . ASN A 1 630 ? 11.091 13.489 -23.210 1.00 78.62 630 ASN A N 1
ATOM 5122 C CA . ASN A 1 630 ? 12.363 14.197 -23.127 1.00 78.62 630 ASN A CA 1
ATOM 5123 C C . ASN A 1 630 ? 12.087 15.675 -22.844 1.00 78.62 630 ASN A C 1
ATOM 5125 O O . ASN A 1 630 ? 11.802 16.456 -23.754 1.00 78.62 630 ASN A O 1
ATOM 5129 N N . VAL A 1 631 ? 12.154 16.042 -21.563 1.00 73.31 631 VAL A N 1
ATOM 5130 C CA . VAL A 1 631 ? 11.849 17.399 -21.088 1.00 73.31 631 VAL A CA 1
ATOM 5131 C C . VAL A 1 631 ? 12.810 18.425 -21.689 1.00 73.31 631 VAL A C 1
ATOM 5133 O O . VAL A 1 631 ? 12.374 19.504 -22.087 1.00 73.31 631 VAL A O 1
ATOM 5136 N N . GLU A 1 632 ? 14.092 18.081 -21.833 1.00 77.56 632 GLU A N 1
ATOM 5137 C CA . GLU A 1 632 ? 15.096 18.969 -22.426 1.00 77.56 632 GLU A CA 1
ATOM 5138 C C . GLU A 1 632 ? 14.766 19.274 -23.886 1.00 77.56 632 GLU A C 1
ATOM 5140 O O . GLU A 1 632 ? 14.672 20.439 -24.265 1.00 77.56 632 GLU A O 1
ATOM 5145 N N . LYS A 1 633 ? 14.486 18.249 -24.700 1.00 82.31 633 LYS A N 1
ATOM 5146 C CA . LYS A 1 633 ? 14.077 18.460 -26.096 1.00 82.31 633 LYS A CA 1
ATOM 5147 C C . LYS A 1 633 ? 12.736 19.161 -26.215 1.00 82.31 633 LYS A C 1
ATOM 5149 O O . LYS A 1 633 ? 12.585 20.020 -27.083 1.00 82.31 633 LYS A O 1
ATOM 5154 N N . ALA A 1 634 ? 11.765 18.822 -25.368 1.00 76.75 634 ALA A N 1
ATOM 5155 C CA . ALA A 1 634 ? 10.485 19.520 -25.345 1.00 76.75 634 ALA A CA 1
ATOM 5156 C C . ALA A 1 634 ? 10.704 21.026 -25.117 1.00 76.75 634 ALA A C 1
ATOM 5158 O O . ALA A 1 634 ? 10.153 21.851 -25.851 1.00 76.75 634 ALA A O 1
ATOM 5159 N N . PHE A 1 635 ? 11.587 21.378 -24.181 1.00 75.44 635 PHE A N 1
ATOM 5160 C CA . PHE A 1 635 ? 11.982 22.754 -23.902 1.00 75.44 635 PHE A CA 1
ATOM 5161 C C . PHE A 1 635 ? 12.795 23.394 -25.040 1.00 75.44 635 PHE A C 1
ATOM 5163 O O . PHE A 1 635 ? 12.545 24.543 -25.403 1.00 75.44 635 PHE A O 1
ATOM 5170 N N . GLU A 1 636 ? 13.719 22.668 -25.675 1.00 82.69 636 GLU A N 1
ATOM 5171 C CA . GLU A 1 636 ? 14.443 23.149 -26.860 1.00 82.69 636 GLU A CA 1
ATOM 5172 C C . GLU A 1 636 ? 13.487 23.506 -28.002 1.00 82.69 636 GLU A C 1
ATOM 5174 O O . GLU A 1 636 ? 13.636 24.549 -28.644 1.00 82.69 636 GLU A O 1
ATOM 5179 N N . TYR A 1 637 ? 12.486 22.665 -28.269 1.00 81.00 637 TYR A N 1
ATOM 5180 C CA . TYR A 1 637 ? 11.479 22.959 -29.283 1.00 81.00 637 TYR A CA 1
ATOM 5181 C C . TYR A 1 637 ? 10.589 24.133 -28.876 1.00 81.00 637 TYR A C 1
ATOM 5183 O O . TYR A 1 637 ? 10.254 24.957 -29.727 1.00 81.00 637 TYR A O 1
ATOM 5191 N N . GLN A 1 638 ? 10.280 24.288 -27.589 1.00 73.25 638 GLN A N 1
ATOM 5192 C CA . GLN A 1 638 ? 9.592 25.475 -27.082 1.00 73.25 638 GLN A CA 1
ATOM 5193 C C . GLN A 1 638 ? 10.395 26.759 -27.363 1.00 73.25 638 GLN A C 1
ATOM 5195 O O . GLN A 1 638 ? 9.840 27.742 -27.861 1.00 73.25 638 GLN A O 1
ATOM 5200 N N . GLN A 1 639 ? 11.713 26.740 -27.135 1.00 76.38 639 GLN A N 1
ATOM 5201 C CA . GLN A 1 639 ? 12.605 27.856 -27.469 1.00 76.38 639 GLN A CA 1
ATOM 5202 C C . GLN A 1 639 ? 12.673 28.113 -28.980 1.00 76.38 639 GLN A C 1
ATOM 5204 O O . GLN A 1 639 ? 12.560 29.260 -29.417 1.00 76.38 639 GLN A O 1
ATOM 5209 N N . LYS A 1 640 ? 12.811 27.058 -29.794 1.00 79.31 640 LYS A N 1
ATOM 5210 C CA . LYS A 1 640 ? 12.819 27.165 -31.264 1.00 79.31 640 LYS A CA 1
ATOM 5211 C C . LYS A 1 640 ? 11.514 27.753 -31.803 1.00 79.31 640 LYS A C 1
ATOM 5213 O O . LYS A 1 640 ? 11.561 28.583 -32.705 1.00 79.31 640 LYS A O 1
ATOM 5218 N N . ALA A 1 641 ? 10.365 27.408 -31.217 1.00 72.94 641 ALA A N 1
ATOM 5219 C CA . ALA A 1 641 ? 9.073 27.983 -31.596 1.00 72.94 641 ALA A CA 1
ATOM 5220 C C . ALA A 1 641 ? 9.056 29.512 -31.421 1.00 72.94 641 ALA A C 1
ATOM 5222 O O . ALA A 1 641 ? 8.564 30.231 -32.292 1.00 72.94 641 ALA A O 1
ATOM 5223 N N . ILE A 1 642 ? 9.636 30.011 -30.323 1.00 69.25 642 ILE A N 1
ATOM 5224 C CA . ILE A 1 642 ? 9.752 31.450 -30.040 1.00 69.25 642 ILE A CA 1
ATOM 5225 C C . ILE A 1 642 ? 10.697 32.124 -31.037 1.00 69.25 642 ILE A C 1
ATOM 5227 O O . ILE A 1 642 ? 10.359 33.172 -31.585 1.00 69.25 642 ILE A O 1
ATOM 5231 N N . LEU A 1 643 ? 11.860 31.517 -31.302 1.00 70.06 643 LEU A N 1
ATOM 5232 C CA . LEU A 1 643 ? 12.823 32.029 -32.286 1.00 70.06 643 LEU A CA 1
ATOM 5233 C C . LEU A 1 643 ? 12.220 32.107 -33.696 1.00 70.06 643 LEU A C 1
ATOM 5235 O O . LEU A 1 643 ? 12.517 33.042 -34.436 1.00 70.06 643 LEU A O 1
ATOM 5239 N N . ASN A 1 644 ? 11.315 31.183 -34.022 1.00 67.00 644 ASN A N 1
ATOM 5240 C CA . ASN A 1 644 ? 10.569 31.143 -35.278 1.00 67.00 644 ASN A CA 1
ATOM 5241 C C . ASN A 1 644 ? 9.294 32.015 -35.278 1.00 67.00 644 ASN A C 1
ATOM 5243 O O . ASN A 1 644 ? 8.484 31.920 -36.200 1.00 67.00 644 ASN A O 1
ATOM 5247 N N . GLY A 1 645 ? 9.115 32.891 -34.280 1.00 62.75 645 GLY A N 1
ATOM 5248 C CA . GLY A 1 645 ? 8.081 33.932 -34.270 1.00 62.75 645 GLY A CA 1
ATOM 5249 C C . GLY A 1 645 ? 6.737 33.535 -33.652 1.00 62.75 645 GLY A C 1
ATOM 5250 O O . GLY A 1 645 ? 5.746 34.228 -33.879 1.00 62.75 645 GLY A O 1
ATOM 5251 N N . TYR A 1 646 ? 6.662 32.443 -32.880 1.00 61.94 646 TYR A N 1
ATOM 5252 C CA . TYR A 1 646 ? 5.426 32.042 -32.198 1.00 61.94 646 TYR A CA 1
ATOM 5253 C C . TYR A 1 646 ? 5.239 32.760 -30.853 1.00 61.94 646 TYR A C 1
ATOM 5255 O O . TYR A 1 646 ? 6.062 32.646 -29.944 1.00 61.94 646 TYR A O 1
ATOM 5263 N N . THR A 1 647 ? 4.128 33.483 -30.704 1.00 59.34 647 THR A N 1
ATOM 5264 C CA . THR A 1 647 ? 3.888 34.425 -29.594 1.00 59.34 647 THR A CA 1
ATOM 5265 C C . THR A 1 647 ? 3.208 33.819 -28.363 1.00 59.34 647 THR A C 1
ATOM 5267 O O . THR A 1 647 ? 3.216 34.440 -27.300 1.00 59.34 647 THR A O 1
ATOM 5270 N N . SER A 1 648 ? 2.636 32.612 -28.447 1.00 56.47 648 SER A N 1
ATOM 5271 C CA . SER A 1 648 ? 1.771 32.078 -27.379 1.00 56.47 648 SER A CA 1
ATOM 5272 C C . SER A 1 648 ? 2.513 31.667 -26.099 1.00 56.47 648 SER A C 1
ATOM 5274 O O . SER A 1 648 ? 1.927 31.705 -25.022 1.00 56.47 648 SER A O 1
ATOM 5276 N N . PHE A 1 649 ? 3.800 31.307 -26.176 1.00 53.47 649 PHE A N 1
ATOM 5277 C CA . PHE A 1 649 ? 4.606 30.964 -24.992 1.00 53.47 649 PHE A CA 1
ATOM 5278 C C . PHE A 1 649 ? 5.198 32.182 -24.281 1.00 53.47 649 PHE A C 1
ATOM 5280 O O . PHE A 1 649 ? 5.690 32.079 -23.158 1.00 53.47 649 PHE A O 1
ATOM 5287 N N . PHE A 1 650 ? 5.133 33.354 -24.909 1.00 58.81 650 PHE A N 1
ATOM 5288 C CA . PHE A 1 650 ? 5.795 34.557 -24.421 1.00 58.81 650 PHE A CA 1
ATOM 5289 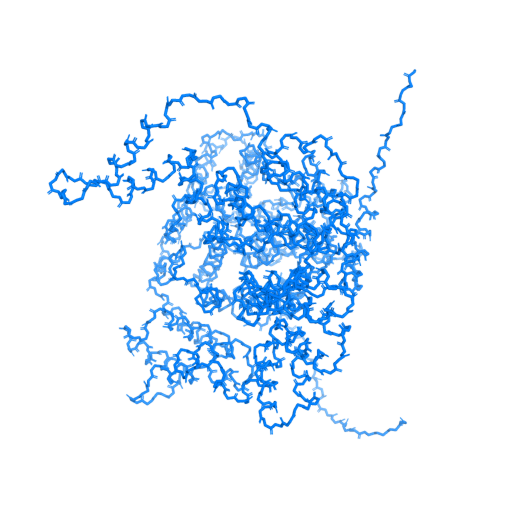C C . PHE A 1 650 ? 5.243 35.018 -23.064 1.00 58.81 650 PHE A C 1
ATOM 5291 O O . PHE A 1 650 ? 6.009 35.445 -22.203 1.00 58.81 650 PHE A O 1
ATOM 5298 N N . GLY A 1 651 ? 3.932 34.867 -22.835 1.00 54.88 651 GLY A N 1
ATOM 5299 C CA . GLY A 1 651 ? 3.289 35.190 -21.555 1.00 54.88 651 GLY A CA 1
ATOM 5300 C C . GLY A 1 651 ? 3.753 34.298 -20.396 1.00 54.88 651 GLY A C 1
ATOM 5301 O O . GLY A 1 651 ? 3.990 34.800 -19.298 1.00 54.88 651 GLY A O 1
ATOM 5302 N N . TYR A 1 652 ? 3.962 33.002 -20.654 1.00 54.31 652 TYR A N 1
ATOM 5303 C CA . TYR A 1 652 ? 4.463 32.037 -19.668 1.00 54.31 652 TYR A CA 1
ATOM 5304 C C . TYR A 1 652 ? 5.893 32.383 -19.220 1.00 54.31 652 TYR A C 1
ATOM 5306 O O . TYR A 1 652 ? 6.151 32.565 -18.029 1.00 54.31 652 TYR A O 1
ATOM 5314 N N . TYR A 1 653 ? 6.806 32.602 -20.174 1.00 56.88 653 TYR A N 1
ATOM 5315 C CA . TYR A 1 653 ? 8.186 33.000 -19.870 1.00 56.88 653 TYR A CA 1
ATOM 5316 C C . TYR A 1 653 ? 8.285 34.396 -19.243 1.00 56.88 653 TYR A C 1
ATOM 5318 O O . TYR A 1 653 ? 9.100 34.610 -18.347 1.00 56.88 653 TYR A O 1
ATOM 5326 N N . GLN A 1 654 ? 7.441 35.348 -19.661 1.00 54.22 654 GLN A N 1
ATOM 5327 C CA . GLN A 1 654 ? 7.376 36.674 -19.042 1.00 54.22 654 GLN A CA 1
ATOM 5328 C C . GLN A 1 654 ? 6.952 36.588 -17.569 1.00 54.22 654 GLN A C 1
ATOM 5330 O O . GLN A 1 654 ? 7.469 37.348 -16.747 1.00 54.22 654 GLN A O 1
ATOM 5335 N N . SER A 1 655 ? 6.030 35.680 -17.236 1.00 50.59 655 SER A N 1
ATOM 5336 C CA . SER A 1 655 ? 5.591 35.429 -15.861 1.00 50.59 655 SER A CA 1
ATOM 5337 C C . SER A 1 655 ? 6.709 34.817 -15.015 1.00 50.59 655 SER A C 1
ATOM 5339 O O . SER A 1 655 ? 7.058 35.378 -13.977 1.00 50.59 655 SER A O 1
ATOM 5341 N N . MET A 1 656 ? 7.347 33.737 -15.491 1.00 54.41 656 MET A N 1
ATOM 5342 C CA . MET A 1 656 ? 8.482 33.121 -14.785 1.00 54.41 656 MET A CA 1
ATOM 5343 C C . MET A 1 656 ? 9.637 34.106 -14.576 1.00 54.41 656 MET A C 1
ATOM 5345 O O . MET A 1 656 ? 10.178 34.191 -13.479 1.00 54.41 656 MET A O 1
ATOM 5349 N N . TYR A 1 657 ? 9.989 34.899 -15.592 1.00 48.16 657 TYR A N 1
ATOM 5350 C CA . TYR A 1 657 ? 11.082 35.868 -15.483 1.00 48.16 657 TYR A CA 1
ATOM 5351 C C . TYR A 1 657 ? 10.767 37.000 -14.493 1.00 48.16 657 TYR A C 1
ATOM 5353 O O . TYR A 1 657 ? 11.632 37.391 -13.713 1.00 48.16 657 TYR A O 1
ATOM 5361 N N . LYS A 1 658 ? 9.526 37.514 -14.484 1.00 48.25 658 LYS A N 1
ATOM 5362 C CA . LYS A 1 658 ? 9.077 38.509 -13.491 1.00 48.25 658 LYS A CA 1
ATOM 5363 C C . LYS A 1 658 ? 9.126 37.963 -12.062 1.00 48.25 658 LYS A C 1
ATOM 5365 O O . LYS A 1 658 ? 9.462 38.723 -11.159 1.00 48.25 658 LYS A O 1
ATOM 5370 N N . ASN A 1 659 ? 8.812 36.680 -11.880 1.00 49.84 659 ASN A N 1
ATOM 5371 C CA . ASN A 1 659 ? 8.854 36.017 -10.577 1.00 49.84 659 ASN A CA 1
ATOM 5372 C C . ASN A 1 659 ? 10.294 35.730 -10.123 1.00 49.84 659 ASN A C 1
ATOM 5374 O O . ASN A 1 659 ? 10.607 35.916 -8.952 1.00 49.84 659 ASN A O 1
ATOM 5378 N N . ALA A 1 660 ? 11.183 35.346 -11.044 1.00 47.66 660 ALA A N 1
ATOM 5379 C CA . ALA A 1 660 ? 12.587 35.058 -10.743 1.00 47.66 660 ALA A CA 1
ATOM 5380 C C . ALA A 1 660 ? 13.437 36.323 -10.506 1.00 47.66 660 ALA A C 1
ATOM 5382 O O . ALA A 1 660 ? 14.398 36.284 -9.741 1.00 47.66 660 ALA A O 1
ATOM 5383 N N . PHE A 1 661 ? 13.088 37.454 -11.134 1.00 51.34 661 PHE A N 1
ATOM 5384 C CA . PHE A 1 661 ? 13.839 38.714 -11.035 1.00 51.34 661 PHE A CA 1
ATOM 5385 C C . PHE A 1 661 ? 12.905 39.919 -10.814 1.00 51.34 661 PHE A C 1
ATOM 5387 O O . PHE A 1 661 ? 12.662 40.712 -11.731 1.00 51.34 661 PHE A O 1
ATOM 5394 N N . PRO A 1 662 ? 12.380 40.106 -9.589 1.00 45.69 662 PRO A N 1
ATOM 5395 C CA . PRO A 1 662 ? 11.413 41.167 -9.297 1.00 45.69 662 PRO A CA 1
ATOM 5396 C C . PRO A 1 662 ? 12.007 42.593 -9.279 1.00 45.69 662 PRO A C 1
ATOM 5398 O O . PRO A 1 662 ? 11.250 43.564 -9.335 1.00 45.69 662 PRO A O 1
ATOM 5401 N N . LEU A 1 663 ? 13.340 42.756 -9.216 1.00 46.31 663 LEU A N 1
ATOM 5402 C CA . LEU A 1 663 ? 14.026 44.041 -8.977 1.00 46.31 663 LEU A CA 1
ATOM 5403 C C . LEU A 1 663 ? 15.155 44.346 -9.983 1.00 46.31 663 LEU A C 1
ATOM 5405 O O . LEU A 1 663 ? 16.303 44.556 -9.601 1.00 46.31 663 LEU A O 1
ATOM 5409 N N . ASP A 1 664 ? 14.834 44.472 -11.269 1.00 40.69 664 ASP A N 1
ATOM 5410 C CA . ASP A 1 664 ? 15.720 45.192 -12.195 1.00 40.69 664 ASP A CA 1
ATOM 5411 C C . ASP A 1 664 ? 15.526 46.706 -12.011 1.00 40.69 664 ASP A C 1
ATOM 5413 O O . ASP A 1 664 ? 14.562 47.300 -12.506 1.00 40.69 664 ASP A O 1
ATOM 5417 N N . THR A 1 665 ? 16.437 47.356 -11.280 1.00 46.84 665 THR A N 1
ATOM 5418 C CA . THR A 1 665 ? 16.490 48.825 -11.220 1.00 46.84 665 THR A CA 1
ATOM 5419 C C . THR A 1 665 ? 17.268 49.394 -12.418 1.00 46.84 665 THR A C 1
ATOM 5421 O O . THR A 1 665 ? 18.207 48.763 -12.900 1.00 46.84 665 THR A O 1
ATOM 5424 N N . PRO A 1 666 ? 16.939 50.604 -12.917 1.00 43.03 666 PRO A N 1
ATOM 5425 C CA . PRO A 1 666 ? 17.416 51.124 -14.211 1.00 43.03 666 PRO A CA 1
ATOM 5426 C C . PRO A 1 666 ? 18.933 51.368 -14.356 1.00 43.03 666 PRO A C 1
ATOM 5428 O O . PRO A 1 666 ? 19.363 51.907 -15.374 1.00 43.03 666 PRO A O 1
ATOM 5431 N N . GLN A 1 667 ? 19.746 51.052 -13.346 1.00 38.53 667 GLN A N 1
ATOM 5432 C CA . GLN A 1 667 ? 21.145 51.484 -13.234 1.00 38.53 667 GLN A CA 1
ATOM 5433 C C . GLN A 1 667 ? 22.183 50.394 -13.567 1.00 38.53 667 GLN A C 1
ATOM 5435 O O . GLN A 1 667 ? 23.366 50.708 -13.649 1.00 38.53 667 GLN A O 1
ATOM 5440 N N . SER A 1 668 ? 21.778 49.152 -13.855 1.00 39.31 668 SER A N 1
ATOM 5441 C CA . SER A 1 668 ? 22.674 48.041 -14.247 1.00 39.31 668 SER A CA 1
ATOM 5442 C C . SER A 1 668 ? 22.729 47.780 -15.767 1.00 39.31 668 SER A C 1
ATOM 5444 O O . SER A 1 668 ? 23.028 46.678 -16.223 1.00 39.31 668 SER A O 1
ATOM 5446 N N . SER A 1 669 ? 22.464 48.798 -16.592 1.00 37.00 669 SER A N 1
ATOM 5447 C CA . SER A 1 669 ? 22.447 48.692 -18.060 1.00 37.00 669 SER A CA 1
ATOM 5448 C C . SER A 1 669 ? 23.856 48.759 -18.675 1.00 37.00 669 SER A C 1
ATOM 5450 O O . SER A 1 669 ? 24.263 49.815 -19.160 1.00 37.00 669 SER A O 1
ATOM 5452 N N . TYR A 1 670 ? 24.568 47.629 -18.739 1.00 36.00 670 TYR A N 1
ATOM 5453 C CA . TYR A 1 670 ? 25.686 47.446 -19.690 1.00 36.00 670 TYR A CA 1
ATOM 5454 C C . TYR A 1 670 ? 25.315 46.619 -20.933 1.00 36.00 670 TYR A C 1
ATOM 5456 O O . TYR A 1 670 ? 26.071 46.597 -21.899 1.00 36.00 670 TYR A O 1
ATOM 5464 N N . PHE A 1 671 ? 24.116 46.034 -20.966 1.00 34.34 671 PHE A N 1
ATOM 5465 C CA . PHE A 1 671 ? 23.529 45.408 -22.151 1.00 34.34 671 PHE A CA 1
ATOM 5466 C C . PHE A 1 671 ? 22.076 45.876 -22.307 1.00 34.34 671 PHE A C 1
ATOM 5468 O O . PHE A 1 671 ? 21.417 46.130 -21.293 1.00 34.34 671 PHE A O 1
ATOM 5475 N N . PRO A 1 672 ? 21.547 46.022 -23.538 1.00 35.53 672 PRO A N 1
ATOM 5476 C CA . PRO A 1 672 ? 20.118 46.241 -23.725 1.00 35.53 672 PRO A CA 1
ATOM 5477 C C . PRO A 1 672 ? 19.383 45.069 -23.067 1.00 35.53 672 PRO A C 1
ATOM 5479 O O . PRO A 1 672 ? 19.608 43.915 -23.422 1.00 35.53 672 PRO A O 1
ATOM 5482 N N . THR A 1 673 ? 18.572 45.360 -22.048 1.00 41.47 673 THR A N 1
ATOM 5483 C CA . THR A 1 673 ? 17.919 44.335 -21.231 1.00 41.47 673 THR A CA 1
ATOM 5484 C C . THR A 1 673 ? 17.144 43.371 -22.122 1.00 41.47 673 THR A C 1
ATOM 5486 O O . THR A 1 673 ? 16.502 43.783 -23.093 1.00 41.47 673 THR A O 1
ATOM 5489 N N . PHE A 1 674 ? 17.184 42.079 -21.794 1.00 40.62 674 PHE A N 1
ATOM 5490 C CA . PHE A 1 674 ? 16.400 41.046 -22.473 1.00 40.62 674 PHE A CA 1
ATOM 5491 C C . PHE A 1 674 ? 14.926 41.484 -22.591 1.00 40.62 674 PHE A C 1
ATOM 5493 O O . PHE A 1 674 ? 14.332 41.359 -23.649 1.00 40.62 674 PHE A O 1
ATOM 5500 N N . ARG A 1 675 ? 14.399 42.201 -21.585 1.00 36.81 675 ARG A N 1
ATOM 5501 C CA . ARG A 1 675 ? 13.099 42.899 -21.593 1.00 36.81 675 ARG A CA 1
ATOM 5502 C C . ARG A 1 675 ? 12.906 43.927 -22.723 1.00 36.81 675 ARG A C 1
ATOM 5504 O O . ARG A 1 675 ? 11.869 43.905 -23.368 1.00 36.81 675 ARG A O 1
ATOM 5511 N N . LYS A 1 676 ? 13.890 44.788 -23.017 1.00 39.31 676 LYS A N 1
ATOM 5512 C CA . LYS A 1 676 ? 13.842 45.727 -24.161 1.00 39.31 676 LYS A CA 1
ATOM 5513 C C . LYS A 1 676 ? 13.935 45.000 -25.505 1.00 39.31 676 LYS A C 1
ATOM 5515 O O . LYS A 1 676 ? 13.328 45.439 -26.473 1.00 39.31 676 LYS A O 1
ATOM 5520 N N . SER A 1 677 ? 14.671 43.890 -25.555 1.00 39.06 677 SER A N 1
ATOM 5521 C CA . SER A 1 677 ? 14.760 43.028 -26.742 1.00 39.06 677 SER A CA 1
ATOM 5522 C C . SER A 1 677 ? 13.443 42.275 -26.986 1.00 39.06 677 SER A C 1
ATOM 5524 O O . SER A 1 677 ? 12.987 42.180 -28.125 1.00 39.06 677 SER A O 1
ATOM 5526 N N . LEU A 1 678 ? 12.777 41.837 -25.914 1.00 38.22 678 LEU A N 1
ATOM 5527 C CA . LEU A 1 678 ? 11.441 41.241 -25.928 1.00 38.22 678 LEU A CA 1
ATOM 5528 C C . LEU A 1 678 ? 10.361 42.279 -26.306 1.00 38.22 678 LEU A C 1
ATOM 5530 O O . LEU A 1 678 ? 9.507 41.958 -27.122 1.00 38.22 678 LEU A O 1
ATOM 5534 N N . ASP A 1 679 ? 10.437 43.529 -25.829 1.00 38.00 679 ASP A N 1
ATOM 5535 C CA . ASP A 1 679 ? 9.503 44.621 -26.186 1.00 38.00 679 ASP A CA 1
ATOM 5536 C C . ASP A 1 679 ? 9.660 45.106 -27.646 1.00 38.00 679 ASP A C 1
ATOM 5538 O O . ASP A 1 679 ? 8.680 45.480 -28.296 1.00 38.00 679 ASP A O 1
ATOM 5542 N N . ILE A 1 680 ? 10.882 45.093 -28.197 1.00 38.03 680 ILE A N 1
ATOM 5543 C CA . ILE A 1 680 ? 11.138 45.381 -29.623 1.00 38.03 680 ILE A CA 1
ATOM 5544 C C . ILE A 1 680 ? 10.606 44.237 -30.504 1.00 38.03 680 ILE A C 1
ATOM 5546 O O . ILE A 1 680 ? 10.040 44.498 -31.564 1.00 38.03 680 ILE A O 1
ATOM 5550 N N . SER A 1 681 ? 10.715 42.988 -30.038 1.00 37.12 681 SER A N 1
ATOM 5551 C CA . SER A 1 681 ? 10.181 41.803 -30.729 1.00 37.12 681 SER A CA 1
ATOM 5552 C C . SER A 1 681 ? 8.649 41.749 -30.676 1.00 37.12 681 SER A C 1
ATOM 5554 O O . SER A 1 681 ? 8.009 41.447 -31.677 1.00 37.12 681 SER A O 1
ATOM 5556 N N . PHE A 1 682 ? 8.045 42.130 -29.547 1.00 33.53 682 PHE A N 1
ATOM 5557 C CA . PHE A 1 682 ? 6.592 42.191 -29.354 1.00 33.53 682 PHE A CA 1
ATOM 5558 C C . PHE A 1 682 ? 5.922 43.238 -30.262 1.00 33.53 682 PHE A C 1
ATOM 5560 O O . PHE A 1 682 ? 4.863 42.981 -30.826 1.00 33.53 682 PHE A O 1
ATOM 5567 N N . ASN A 1 683 ? 6.566 44.394 -30.475 1.00 32.22 683 ASN A N 1
ATOM 5568 C CA . ASN A 1 683 ? 6.067 45.428 -31.392 1.00 32.22 683 ASN A CA 1
ATOM 5569 C C . ASN A 1 683 ? 6.292 45.097 -32.880 1.00 32.22 683 ASN A C 1
ATOM 5571 O O . ASN A 1 683 ? 5.575 45.621 -33.726 1.00 32.22 683 ASN A O 1
ATOM 5575 N N . PHE A 1 684 ? 7.255 44.229 -33.210 1.00 35.59 684 PHE A N 1
ATOM 5576 C CA . PHE A 1 684 ? 7.455 43.710 -34.572 1.00 35.59 684 PHE A CA 1
ATOM 5577 C C . PHE A 1 684 ? 6.431 42.615 -34.939 1.00 35.59 684 PHE A C 1
ATOM 5579 O O . PHE A 1 684 ? 6.160 42.400 -36.115 1.00 35.59 684 PHE A O 1
ATOM 5586 N N . MET A 1 685 ? 5.838 41.948 -33.939 1.00 36.59 685 MET A N 1
ATOM 5587 C CA . MET A 1 685 ? 4.914 40.811 -34.091 1.00 36.59 685 MET A CA 1
ATOM 5588 C C . MET A 1 685 ? 3.417 41.180 -34.142 1.00 36.59 685 MET A C 1
ATOM 5590 O O . MET A 1 685 ? 2.587 40.293 -34.312 1.00 36.59 685 MET A O 1
ATOM 5594 N N . MET A 1 686 ? 3.063 42.463 -34.018 1.00 31.20 686 MET A N 1
ATOM 5595 C CA . MET A 1 686 ? 1.675 42.966 -34.065 1.00 31.20 686 MET A CA 1
ATOM 5596 C C . MET A 1 686 ? 1.283 43.561 -35.431 1.00 31.20 686 MET A C 1
ATOM 5598 O O . MET A 1 686 ? 0.314 44.313 -35.519 1.00 31.20 686 MET A O 1
ATOM 5602 N N . ASP A 1 687 ? 2.025 43.242 -36.496 1.00 31.53 687 ASP A N 1
ATOM 5603 C CA . ASP A 1 687 ? 1.561 43.481 -37.867 1.00 31.53 687 ASP A CA 1
ATOM 5604 C C . ASP A 1 687 ? 0.797 42.224 -38.328 1.00 31.53 687 ASP A C 1
ATOM 5606 O O . ASP A 1 687 ? 1.381 41.207 -38.709 1.00 31.53 687 ASP A O 1
ATOM 5610 N N . ASP A 1 688 ? -0.525 42.291 -38.165 1.00 41.69 688 ASP A N 1
ATOM 5611 C CA . ASP A 1 688 ? -1.534 41.258 -38.418 1.00 41.69 688 ASP A CA 1
ATOM 5612 C C . ASP A 1 688 ? -1.249 40.345 -39.623 1.00 41.69 688 ASP A C 1
ATOM 5614 O O . ASP A 1 688 ? -1.229 40.809 -40.768 1.00 41.69 688 ASP A O 1
ATOM 5618 N N . LYS A 1 689 ? -1.222 39.022 -39.388 1.00 35.88 689 LYS A N 1
ATOM 5619 C CA . LYS A 1 689 ? -1.708 38.023 -40.361 1.00 35.88 689 LYS A CA 1
ATOM 5620 C C . LYS A 1 689 ? -2.447 36.856 -39.695 1.00 35.88 689 LYS A C 1
ATOM 5622 O O . LYS A 1 689 ? -1.871 35.814 -39.417 1.00 35.88 689 LYS A O 1
ATOM 5627 N N . ASP A 1 690 ? -3.754 37.064 -39.560 1.00 38.81 690 ASP A N 1
ATOM 5628 C CA . ASP A 1 690 ? -4.832 36.149 -39.966 1.00 38.81 690 ASP A CA 1
ATOM 5629 C C . ASP A 1 690 ? -4.814 34.701 -39.405 1.00 38.81 690 ASP A C 1
ATOM 5631 O O . ASP A 1 690 ? -4.259 33.766 -39.998 1.00 38.81 690 ASP A O 1
ATOM 5635 N N . ASP A 1 691 ? -5.569 34.513 -38.313 1.00 43.47 691 ASP A N 1
ATOM 5636 C CA . ASP A 1 691 ? -5.951 33.237 -37.672 1.00 43.47 691 ASP A CA 1
ATOM 5637 C C . ASP A 1 691 ? -6.625 32.221 -38.627 1.00 43.47 691 ASP A C 1
ATOM 5639 O O . ASP A 1 691 ? -6.801 31.049 -38.288 1.00 43.47 691 ASP A O 1
ATOM 5643 N N . SER A 1 692 ? -6.994 32.624 -39.850 1.00 37.91 692 SER A N 1
ATOM 5644 C CA . SER A 1 692 ? -7.611 31.747 -40.858 1.00 37.91 692 SER A CA 1
ATOM 5645 C C . SER A 1 692 ? -6.625 30.838 -41.615 1.00 37.91 692 SER A C 1
ATOM 5647 O O . SER A 1 692 ? -7.045 29.983 -42.400 1.00 37.91 692 SER A O 1
ATOM 5649 N N . THR A 1 693 ? -5.315 30.961 -41.369 1.00 41.75 693 THR A N 1
ATOM 5650 C CA . THR A 1 693 ? -4.267 30.152 -42.028 1.00 41.75 693 THR A CA 1
ATOM 5651 C C . THR A 1 693 ? -3.888 28.863 -41.283 1.00 41.75 693 THR A C 1
ATOM 5653 O O . THR A 1 693 ? -3.169 28.022 -41.834 1.00 41.75 693 THR A O 1
ATOM 5656 N N . HIS A 1 694 ? -4.409 28.647 -40.068 1.00 50.59 694 HIS A N 1
ATOM 5657 C CA . HIS A 1 694 ? -4.011 27.529 -39.208 1.00 50.59 694 HIS A CA 1
ATOM 5658 C C . HIS A 1 694 ? -4.332 26.130 -39.759 1.00 50.59 694 HIS A C 1
ATOM 5660 O O . HIS A 1 694 ? -3.579 25.208 -39.479 1.00 50.59 694 HIS A O 1
ATOM 5666 N N . ASP A 1 695 ? -5.348 25.935 -40.604 1.00 45.94 695 ASP A N 1
ATOM 5667 C CA . ASP A 1 695 ? -5.723 24.590 -41.091 1.00 45.94 695 ASP A CA 1
ATOM 5668 C C . ASP A 1 695 ? -4.871 24.059 -42.271 1.00 45.94 695 ASP A C 1
ATOM 5670 O O . ASP A 1 695 ? -4.996 22.888 -42.646 1.00 45.94 695 ASP A O 1
ATOM 5674 N N . ASN A 1 696 ? -3.978 24.883 -42.844 1.00 52.75 696 ASN A N 1
ATOM 5675 C CA . ASN A 1 696 ? -3.169 24.553 -44.032 1.00 52.75 696 ASN A CA 1
ATOM 5676 C C . ASN A 1 696 ? -1.646 24.489 -43.788 1.00 52.75 696 ASN A C 1
ATOM 5678 O O . ASN A 1 696 ? -0.873 24.450 -44.747 1.00 52.75 696 ASN A O 1
ATOM 5682 N N . SER A 1 697 ? -1.192 24.450 -42.530 1.00 65.81 697 SER A N 1
ATOM 5683 C CA . SER A 1 697 ? 0.242 24.338 -42.223 1.00 65.81 697 SER A CA 1
ATOM 5684 C C . SER A 1 697 ? 0.815 22.972 -42.654 1.00 65.81 697 SER A C 1
ATOM 5686 O O . SER A 1 697 ? 0.224 21.935 -42.324 1.00 65.81 697 SER A O 1
ATOM 5688 N N . PRO A 1 698 ? 1.988 22.924 -43.321 1.00 76.12 698 PRO A N 1
ATOM 5689 C CA . PRO A 1 698 ? 2.699 21.680 -43.633 1.00 76.12 698 PRO A CA 1
ATOM 5690 C C . PRO A 1 698 ? 2.897 20.763 -42.416 1.00 76.12 698 PRO A C 1
ATOM 5692 O O . PRO A 1 698 ? 2.827 19.542 -42.549 1.00 76.12 698 PRO A O 1
ATOM 5695 N N . ALA A 1 699 ? 3.064 21.343 -41.221 1.00 72.69 699 ALA A N 1
ATOM 5696 C CA . ALA A 1 699 ? 3.217 20.604 -39.970 1.00 72.69 699 ALA A CA 1
ATOM 5697 C C . ALA A 1 699 ? 1.953 19.803 -39.601 1.00 72.69 699 ALA A C 1
ATOM 5699 O O . ALA A 1 699 ? 2.043 18.652 -39.180 1.00 72.69 699 ALA A O 1
ATOM 5700 N N . ILE A 1 700 ? 0.760 20.362 -39.836 1.00 72.19 700 ILE A N 1
ATOM 5701 C CA . ILE A 1 700 ? -0.521 19.699 -39.544 1.00 72.19 700 ILE A CA 1
ATOM 5702 C C . ILE A 1 700 ? -0.811 18.585 -40.552 1.00 72.19 700 ILE A C 1
ATOM 5704 O O . ILE A 1 700 ? -1.319 17.531 -40.170 1.00 72.19 700 ILE A O 1
ATOM 5708 N N . TYR A 1 701 ? -0.476 18.780 -41.832 1.00 78.62 701 TYR A N 1
ATOM 5709 C CA . TYR A 1 701 ? -0.568 17.706 -42.829 1.00 78.62 701 TYR A CA 1
ATOM 5710 C C . TYR A 1 701 ? 0.359 16.545 -42.478 1.00 78.62 701 TYR A C 1
ATOM 5712 O O . TYR A 1 701 ? -0.081 15.396 -42.448 1.00 78.62 701 TYR A O 1
ATOM 5720 N N . LYS A 1 702 ? 1.605 16.853 -42.111 1.00 83.12 702 LYS A N 1
ATOM 5721 C CA . LYS A 1 702 ? 2.574 15.854 -41.667 1.00 83.12 702 LYS A CA 1
ATOM 5722 C C . LYS A 1 702 ? 2.099 15.125 -40.408 1.00 83.12 702 LYS A C 1
ATOM 5724 O O . LYS A 1 702 ? 2.190 13.903 -40.349 1.00 83.12 702 LYS A O 1
ATOM 5729 N N . MET A 1 703 ? 1.483 15.833 -39.461 1.00 81.19 703 MET A N 1
ATOM 5730 C CA . MET A 1 703 ? 0.880 15.209 -38.283 1.00 81.19 703 MET A CA 1
ATOM 5731 C C . MET A 1 703 ? -0.275 14.261 -38.636 1.00 81.19 703 MET A C 1
ATOM 5733 O O . MET A 1 703 ? -0.338 13.133 -38.145 1.00 81.19 703 MET A O 1
ATOM 5737 N N . LYS A 1 704 ? -1.168 14.665 -39.547 1.00 78.38 704 LYS A N 1
ATOM 5738 C CA . LYS A 1 704 ? -2.238 13.788 -40.059 1.00 78.38 704 LYS A CA 1
ATOM 5739 C C . LYS A 1 704 ? -1.668 12.534 -40.729 1.00 78.38 704 LYS A C 1
ATOM 5741 O O . LYS A 1 704 ? -2.237 11.452 -40.563 1.00 78.38 704 LYS A O 1
ATOM 5746 N N . ASP A 1 705 ? -0.554 12.662 -41.444 1.00 86.62 705 ASP A N 1
ATOM 5747 C CA . ASP A 1 705 ? 0.127 11.532 -42.073 1.00 86.62 705 ASP A CA 1
ATOM 5748 C C . ASP A 1 705 ? 0.770 10.595 -41.044 1.00 86.62 705 ASP A C 1
ATOM 5750 O O . ASP A 1 705 ? 0.589 9.383 -41.168 1.00 86.62 705 ASP A O 1
ATOM 5754 N N . ILE A 1 706 ? 1.429 11.122 -40.000 1.00 87.69 706 ILE A N 1
ATOM 5755 C CA . ILE A 1 706 ? 1.970 10.325 -38.878 1.00 87.69 706 ILE A CA 1
ATOM 5756 C C . ILE A 1 706 ? 0.866 9.443 -38.292 1.00 87.69 706 ILE A C 1
ATOM 5758 O O . ILE A 1 706 ? 1.001 8.219 -38.229 1.00 87.69 706 ILE A O 1
ATOM 5762 N N . ILE A 1 707 ? -0.268 10.054 -37.949 1.00 82.69 707 ILE A N 1
ATOM 5763 C CA . ILE A 1 707 ? -1.420 9.357 -37.370 1.00 82.69 707 ILE A CA 1
ATOM 5764 C C . ILE A 1 707 ? -1.984 8.323 -38.343 1.00 82.69 707 ILE A C 1
ATOM 5766 O O . ILE A 1 707 ? -2.281 7.196 -37.957 1.00 82.69 707 ILE A O 1
ATOM 5770 N N . SER A 1 708 ? -2.108 8.675 -39.623 1.00 84.88 708 SER A N 1
ATOM 5771 C CA . SER A 1 708 ? -2.567 7.749 -40.660 1.00 84.88 708 SER A CA 1
ATOM 5772 C C . SER A 1 708 ? -1.653 6.525 -40.785 1.00 84.88 708 SER A C 1
ATOM 5774 O O . SER A 1 708 ? -2.142 5.408 -40.966 1.00 84.88 708 SER A O 1
ATOM 5776 N N . LYS A 1 709 ? -0.329 6.698 -40.669 1.00 90.75 709 LYS A N 1
ATOM 5777 C CA . LYS A 1 709 ? 0.620 5.576 -40.675 1.00 90.75 709 LYS A CA 1
ATOM 5778 C C . LYS A 1 709 ? 0.482 4.705 -39.432 1.00 90.75 709 LYS A C 1
ATOM 5780 O O . LYS A 1 709 ? 0.405 3.494 -39.599 1.00 90.75 709 LYS A O 1
ATOM 5785 N N . LEU A 1 710 ? 0.374 5.304 -38.245 1.00 86.50 710 LEU A N 1
ATOM 5786 C CA . LEU A 1 710 ? 0.178 4.586 -36.979 1.00 86.50 710 LEU A CA 1
ATOM 5787 C C . LEU A 1 710 ? -1.110 3.752 -36.975 1.00 86.50 710 LEU A C 1
ATOM 5789 O O . LEU A 1 710 ? -1.067 2.551 -36.730 1.00 86.50 710 LEU A O 1
ATOM 5793 N N . VAL A 1 711 ? -2.234 4.349 -37.384 1.00 82.25 711 VAL A N 1
ATOM 5794 C CA . VAL A 1 711 ? -3.541 3.670 -37.479 1.00 82.25 711 VAL A CA 1
ATOM 5795 C C . VAL A 1 711 ? -3.513 2.460 -38.418 1.00 82.25 711 VAL A C 1
ATOM 5797 O O . VAL A 1 711 ? -4.212 1.477 -38.182 1.00 82.25 711 VAL A O 1
ATOM 5800 N N . ASN A 1 712 ? -2.725 2.526 -39.492 1.00 85.75 712 ASN A N 1
ATOM 5801 C CA . ASN A 1 712 ? -2.561 1.423 -40.444 1.00 85.75 712 ASN A CA 1
ATOM 5802 C C . ASN A 1 712 ? -1.375 0.500 -40.103 1.00 85.75 712 ASN A C 1
ATOM 5804 O O . ASN A 1 712 ? -1.072 -0.420 -40.874 1.00 85.75 712 ASN A O 1
ATOM 5808 N N . GLY A 1 713 ? -0.694 0.764 -38.987 1.00 86.75 713 GLY A N 1
ATOM 5809 C CA . GLY A 1 713 ? 0.431 -0.006 -38.486 1.00 86.75 713 GLY A CA 1
ATOM 5810 C C . GLY A 1 713 ? 0.035 -1.440 -38.145 1.00 86.75 713 GLY A C 1
ATOM 5811 O O . GLY A 1 713 ? -1.126 -1.754 -37.874 1.00 86.75 713 GLY A O 1
ATOM 5812 N N . LYS A 1 714 ? 1.011 -2.347 -38.199 1.00 89.19 714 LYS A N 1
ATOM 5813 C CA . LYS A 1 714 ? 0.789 -3.789 -37.967 1.00 89.19 714 LYS A CA 1
ATOM 5814 C C . LYS A 1 714 ? 1.588 -4.328 -36.792 1.00 89.19 714 LYS A C 1
ATOM 5816 O O . LYS A 1 714 ? 1.215 -5.368 -36.244 1.00 89.19 714 LYS A O 1
ATOM 5821 N N . THR A 1 715 ? 2.678 -3.653 -36.440 1.00 90.06 715 THR A N 1
ATOM 5822 C CA . THR A 1 715 ? 3.541 -4.053 -35.329 1.00 90.06 715 THR A CA 1
ATOM 5823 C C . THR A 1 715 ? 2.829 -3.833 -33.996 1.00 90.06 715 THR A C 1
ATOM 5825 O O . THR A 1 715 ? 1.904 -3.027 -33.903 1.00 90.06 715 THR A O 1
ATOM 5828 N N . GLN A 1 716 ? 3.246 -4.562 -32.958 1.00 84.44 716 GLN A N 1
ATOM 5829 C CA . GLN A 1 716 ? 2.701 -4.362 -31.614 1.00 84.44 716 GLN A CA 1
ATOM 5830 C C . GLN A 1 716 ? 2.974 -2.935 -31.114 1.00 84.44 716 GLN A C 1
ATOM 5832 O O . GLN A 1 716 ? 2.057 -2.276 -30.642 1.00 84.44 716 GLN A O 1
ATOM 5837 N N . LEU A 1 717 ? 4.189 -2.426 -31.353 1.00 86.25 717 LEU A N 1
ATOM 5838 C CA . LEU A 1 717 ? 4.589 -1.058 -31.016 1.00 86.25 717 LEU A CA 1
ATOM 5839 C C . LEU A 1 717 ? 3.647 -0.003 -31.625 1.00 86.25 717 LEU A C 1
ATOM 5841 O O . LEU A 1 717 ? 3.168 0.874 -30.917 1.00 86.25 717 LEU A O 1
ATOM 5845 N N . GLU A 1 718 ? 3.336 -0.098 -32.924 1.00 89.75 718 GLU A N 1
ATOM 5846 C CA . GLU A 1 718 ? 2.414 0.846 -33.578 1.00 89.75 718 GLU A CA 1
ATOM 5847 C C . GLU A 1 718 ? 1.005 0.788 -32.969 1.00 89.75 718 GLU A C 1
ATOM 5849 O O . GLU A 1 718 ? 0.371 1.829 -32.790 1.00 89.75 718 GLU A O 1
ATOM 5854 N N . LYS A 1 719 ? 0.511 -0.409 -32.624 1.00 85.62 719 LYS A N 1
ATOM 5855 C CA . LYS A 1 719 ? -0.808 -0.577 -31.993 1.00 85.62 719 LYS A CA 1
ATOM 5856 C C . LYS A 1 719 ? -0.860 0.070 -30.609 1.00 85.62 719 LYS A C 1
ATOM 5858 O O . LYS A 1 719 ? -1.825 0.780 -30.330 1.00 85.62 719 LYS A O 1
ATOM 5863 N N . ASP A 1 720 ? 0.176 -0.130 -29.796 1.00 81.00 720 ASP A N 1
ATOM 5864 C CA . ASP A 1 720 ? 0.268 0.427 -28.442 1.00 81.00 720 ASP A CA 1
ATOM 5865 C C . ASP A 1 720 ? 0.304 1.966 -28.483 1.00 81.00 720 ASP A C 1
ATOM 5867 O O . ASP A 1 720 ? -0.502 2.626 -27.823 1.00 81.00 720 ASP A O 1
ATOM 5871 N N . ILE A 1 721 ? 1.143 2.546 -29.354 1.00 85.00 721 ILE A N 1
ATOM 5872 C CA . ILE A 1 721 ? 1.203 4.004 -29.575 1.00 85.00 721 ILE A CA 1
ATOM 5873 C C . ILE A 1 721 ? -0.160 4.539 -30.018 1.00 85.00 721 ILE A C 1
ATOM 5875 O O . ILE A 1 721 ? -0.627 5.562 -29.517 1.00 85.00 721 ILE A O 1
ATOM 5879 N N . THR A 1 722 ? -0.825 3.854 -30.952 1.00 84.75 722 THR A N 1
ATOM 5880 C CA . THR A 1 722 ? -2.099 4.344 -31.488 1.00 84.75 722 THR A CA 1
ATOM 5881 C C . THR A 1 722 ? -3.214 4.312 -30.441 1.00 84.75 722 THR A C 1
ATOM 5883 O O . THR A 1 722 ? -4.032 5.231 -30.398 1.00 84.75 722 THR A O 1
ATOM 5886 N N . TYR A 1 723 ? -3.237 3.296 -29.573 1.00 82.50 723 TYR A N 1
ATOM 5887 C CA . TYR A 1 723 ? -4.184 3.244 -28.461 1.00 82.50 723 TYR A CA 1
ATOM 5888 C C . TYR A 1 723 ? -3.977 4.406 -27.479 1.00 82.50 723 TYR A C 1
ATOM 5890 O O . TYR A 1 723 ? -4.951 5.084 -27.134 1.00 82.50 723 TYR A O 1
ATOM 5898 N N . ASN A 1 724 ? -2.727 4.649 -27.056 1.00 79.12 724 ASN A N 1
ATOM 5899 C CA . ASN A 1 724 ? -2.383 5.744 -26.138 1.00 79.12 724 ASN A CA 1
ATOM 5900 C C . ASN A 1 724 ? -2.745 7.097 -26.735 1.00 79.12 724 ASN A C 1
ATOM 5902 O O . ASN A 1 724 ? -3.345 7.935 -26.068 1.00 79.12 724 ASN A O 1
ATOM 5906 N N . LEU A 1 725 ? -2.441 7.276 -28.020 1.00 78.69 725 LEU A N 1
ATOM 5907 C CA . LEU A 1 725 ? -2.806 8.471 -28.754 1.00 78.69 725 LEU A CA 1
ATOM 5908 C C . LEU A 1 725 ? -4.321 8.695 -28.754 1.00 78.69 725 LEU A C 1
ATOM 5910 O O . LEU A 1 725 ? -4.760 9.798 -28.473 1.00 78.69 725 LEU A O 1
ATOM 5914 N N . TYR A 1 726 ? -5.129 7.676 -29.054 1.00 78.69 726 TYR A N 1
ATOM 5915 C CA . TYR A 1 726 ? -6.588 7.824 -29.137 1.00 78.69 726 TYR A CA 1
ATOM 5916 C C . TYR A 1 726 ? -7.237 8.256 -27.808 1.00 78.69 726 TYR A C 1
ATOM 5918 O O . TYR A 1 726 ? -8.275 8.919 -27.824 1.00 78.69 726 TYR A O 1
ATOM 5926 N N . HIS A 1 727 ? -6.622 7.907 -26.673 1.00 73.88 727 HIS A N 1
ATOM 5927 C CA . HIS A 1 727 ? -7.124 8.208 -25.327 1.00 73.88 727 HIS A CA 1
ATOM 5928 C C . HIS A 1 727 ? -6.446 9.409 -24.652 1.00 73.88 727 HIS A C 1
ATOM 5930 O O . HIS A 1 727 ? -6.760 9.702 -23.500 1.00 73.88 727 HIS A O 1
ATOM 5936 N N . SER A 1 728 ? -5.536 10.107 -25.333 1.00 70.88 728 SER A N 1
ATOM 5937 C CA . SER A 1 728 ? -4.833 11.252 -24.757 1.00 70.88 728 SER A CA 1
ATOM 5938 C C . SER A 1 728 ? -5.585 12.571 -24.944 1.00 70.88 728 SER A C 1
ATOM 5940 O O . SER A 1 728 ? -6.400 12.742 -25.860 1.00 70.88 728 SER A O 1
ATOM 5942 N N . GLU A 1 729 ? -5.257 13.555 -24.103 1.00 65.75 729 GLU A N 1
ATOM 5943 C CA . GLU A 1 729 ? -5.755 14.928 -24.250 1.00 65.75 729 GLU A CA 1
ATOM 5944 C C . GLU A 1 729 ? -5.378 15.531 -25.605 1.00 65.75 729 GLU A C 1
ATOM 5946 O O . GLU A 1 729 ? -6.165 16.263 -26.203 1.00 65.75 729 GLU A O 1
ATOM 5951 N N . PHE A 1 730 ? -4.222 15.148 -26.147 1.00 65.31 730 PHE A N 1
ATOM 5952 C CA . PHE A 1 730 ? -3.783 15.544 -27.480 1.00 65.31 730 PHE A CA 1
ATOM 5953 C C . PHE A 1 730 ? -4.815 15.189 -28.570 1.00 65.31 730 PHE A C 1
ATOM 5955 O O . PHE A 1 730 ? -5.166 16.021 -29.417 1.00 65.31 730 PHE A O 1
ATOM 5962 N N . TRP A 1 731 ? -5.376 13.974 -28.537 1.00 68.50 731 TRP A N 1
ATOM 5963 C CA . TRP A 1 731 ? -6.441 13.576 -29.464 1.00 68.50 731 TRP A CA 1
ATOM 5964 C C . TRP A 1 731 ? -7.746 14.326 -29.194 1.00 68.50 731 TRP A C 1
ATOM 5966 O O . TRP A 1 731 ? -8.417 14.780 -30.130 1.00 68.50 731 TRP A O 1
ATOM 5976 N N . ALA A 1 732 ? -8.081 14.531 -27.916 1.00 65.06 732 ALA A N 1
ATOM 5977 C CA . ALA A 1 732 ? -9.245 15.310 -27.503 1.00 65.06 732 ALA A CA 1
ATOM 5978 C C . ALA A 1 732 ? -9.149 16.798 -27.894 1.00 65.06 732 ALA A C 1
ATOM 5980 O O . ALA A 1 732 ? -10.177 17.435 -28.129 1.00 65.06 732 ALA A O 1
ATOM 5981 N N . ASN A 1 733 ? -7.954 17.356 -28.044 1.00 58.22 733 ASN A N 1
ATOM 5982 C CA . ASN A 1 733 ? -7.753 18.765 -28.378 1.00 58.22 733 ASN A CA 1
ATOM 5983 C C . ASN A 1 733 ? -7.558 19.017 -29.877 1.00 58.22 733 ASN A C 1
ATOM 5985 O O . ASN A 1 733 ? -7.436 20.168 -30.287 1.00 58.22 733 ASN A O 1
ATOM 5989 N N . THR A 1 734 ? -7.630 17.976 -30.718 1.00 59.06 734 THR A N 1
ATOM 5990 C CA . THR A 1 734 ? -7.456 18.092 -32.175 1.00 59.06 734 THR A CA 1
ATOM 5991 C C . THR A 1 734 ? -8.784 17.868 -32.933 1.00 59.06 734 THR A C 1
ATOM 5993 O O . THR A 1 734 ? -9.146 16.731 -33.262 1.00 59.06 734 THR A O 1
ATOM 5996 N N . PRO A 1 735 ? -9.544 18.931 -33.291 1.00 49.44 735 PRO A N 1
ATOM 5997 C CA . PRO A 1 735 ? -10.921 18.819 -33.800 1.00 49.44 735 PRO A CA 1
ATOM 5998 C C . PRO A 1 735 ? -11.063 18.050 -35.121 1.00 49.44 735 PRO A C 1
ATOM 6000 O O . PRO A 1 735 ? -12.112 17.460 -35.395 1.00 49.44 735 PRO A O 1
ATOM 6003 N N . SER A 1 736 ? -10.017 18.046 -35.953 1.00 54.53 736 SER A N 1
ATOM 6004 C CA . SER A 1 736 ? -10.005 17.337 -37.240 1.00 54.53 736 SER A CA 1
ATOM 6005 C C . SER A 1 736 ? -9.891 15.811 -37.093 1.00 54.53 736 SER A C 1
ATOM 6007 O O . SER A 1 736 ? -10.342 15.085 -37.982 1.00 54.53 736 SER A O 1
ATOM 6009 N N . LEU A 1 737 ? -9.366 15.324 -35.961 1.00 54.00 737 LEU A N 1
ATOM 6010 C CA . LEU A 1 737 ? -9.203 13.898 -35.652 1.00 54.00 737 LEU A CA 1
ATOM 6011 C C . LEU A 1 737 ? -10.434 13.301 -34.956 1.00 54.00 737 LEU A C 1
ATOM 6013 O O . LEU A 1 737 ? -10.806 12.167 -35.259 1.00 54.00 737 LEU A O 1
ATOM 6017 N N . LYS A 1 738 ? -11.157 14.096 -34.146 1.00 56.16 738 LYS A N 1
ATOM 6018 C CA . LYS A 1 738 ? -12.407 13.696 -33.456 1.00 56.16 738 LYS A CA 1
ATOM 6019 C C . LYS A 1 738 ? -13.469 13.061 -34.359 1.00 56.16 738 LYS A C 1
ATOM 6021 O O . LYS A 1 738 ? -14.293 12.284 -33.889 1.00 56.16 738 LYS A O 1
ATOM 6026 N N . LYS A 1 739 ? -13.489 13.397 -35.654 1.00 53.25 739 LYS A N 1
ATOM 6027 C CA . LYS A 1 739 ? -14.511 12.923 -36.605 1.00 53.25 739 LYS A CA 1
ATOM 6028 C C . LYS A 1 739 ? -14.310 11.472 -37.073 1.00 53.25 739 LYS A C 1
ATOM 6030 O O . LYS A 1 739 ? -15.203 10.940 -37.730 1.00 53.25 739 LYS A O 1
ATOM 6035 N N . LYS A 1 740 ? -13.177 10.826 -36.769 1.00 59.50 740 LYS A N 1
ATOM 6036 C CA . LYS A 1 740 ? -12.902 9.427 -37.139 1.00 59.50 740 LYS A CA 1
ATOM 6037 C C . LYS A 1 740 ? -12.909 8.530 -35.899 1.00 59.50 740 LYS A C 1
ATOM 6039 O O . LYS A 1 740 ? -11.920 8.470 -35.181 1.00 59.50 740 LYS A O 1
ATOM 6044 N N . GLN A 1 741 ? -13.994 7.784 -35.688 1.00 59.88 741 GLN A N 1
ATOM 6045 C CA . GLN A 1 741 ? -13.955 6.623 -34.792 1.00 59.88 741 GLN A CA 1
ATOM 6046 C C . GLN A 1 741 ? -13.054 5.544 -35.403 1.00 59.88 741 GLN A C 1
ATOM 6048 O O . GLN A 1 741 ? -13.259 5.125 -36.548 1.00 59.88 741 GLN A O 1
ATOM 6053 N N . LEU A 1 742 ? -12.056 5.100 -34.643 1.00 67.12 742 LEU A N 1
ATOM 6054 C CA . LEU A 1 742 ? -11.127 4.052 -35.047 1.00 67.12 742 LEU A CA 1
ATOM 6055 C C . LEU A 1 742 ? -11.667 2.700 -34.568 1.00 67.12 742 LEU A C 1
ATOM 6057 O O . LEU A 1 742 ? -11.812 2.460 -33.374 1.00 67.12 742 LEU A O 1
ATOM 6061 N N . LYS A 1 743 ? -12.008 1.812 -35.510 1.00 62.66 743 LYS A N 1
ATOM 6062 C CA . LYS A 1 743 ? -12.518 0.471 -35.183 1.00 62.66 743 LYS A CA 1
ATOM 6063 C C . LYS A 1 743 ? -11.431 -0.348 -34.481 1.00 62.66 743 LYS A C 1
ATOM 6065 O O . LYS A 1 743 ? -10.337 -0.477 -35.020 1.00 62.66 743 LYS A O 1
ATOM 6070 N N . GLY A 1 744 ? -11.764 -0.950 -33.339 1.00 63.09 744 GLY A N 1
ATOM 6071 C CA . GLY A 1 744 ? -10.868 -1.842 -32.594 1.00 63.09 744 GLY A CA 1
ATOM 6072 C C . GLY A 1 744 ? -10.018 -1.165 -31.514 1.00 63.09 744 GLY A C 1
ATOM 6073 O O . GLY A 1 744 ? -9.281 -1.869 -30.835 1.00 63.09 744 GLY A O 1
ATOM 6074 N N . MET A 1 745 ? -10.142 0.155 -31.313 1.00 68.62 745 MET A N 1
ATOM 6075 C CA . MET A 1 745 ? -9.442 0.875 -30.230 1.00 68.62 745 MET A CA 1
ATOM 6076 C C . MET A 1 745 ? -10.170 0.845 -28.885 1.00 68.62 745 MET A C 1
ATOM 6078 O O . MET A 1 745 ? -9.638 1.332 -27.897 1.00 68.62 745 MET A O 1
ATOM 6082 N N . ASP A 1 746 ? -11.343 0.211 -28.829 1.00 64.69 746 ASP A N 1
ATOM 6083 C CA . ASP A 1 746 ? -12.054 -0.070 -27.576 1.00 64.69 746 ASP A CA 1
ATOM 6084 C C . ASP A 1 746 ? -11.368 -1.191 -26.759 1.00 64.69 746 ASP A C 1
ATOM 6086 O O . ASP A 1 746 ? -11.629 -1.357 -25.565 1.00 64.69 746 ASP A O 1
ATOM 6090 N N . ILE A 1 747 ? -10.486 -1.980 -27.393 1.00 68.06 747 ILE A N 1
ATOM 6091 C CA . ILE A 1 747 ? -9.725 -3.038 -26.723 1.00 68.06 747 ILE A CA 1
ATOM 6092 C C . ILE A 1 747 ? -8.480 -2.417 -26.094 1.00 68.06 747 ILE A C 1
ATOM 6094 O O . ILE A 1 747 ? -7.539 -2.021 -26.776 1.00 68.06 747 ILE A O 1
ATOM 6098 N N . LYS A 1 748 ? -8.496 -2.344 -24.768 1.00 73.56 748 LYS A N 1
ATOM 6099 C CA . LYS A 1 748 ? -7.406 -1.813 -23.949 1.00 73.56 748 LYS A CA 1
ATOM 6100 C C . LYS A 1 748 ? -6.166 -2.716 -23.983 1.00 73.56 748 LYS A C 1
ATOM 6102 O O . LYS A 1 748 ? -6.335 -3.916 -23.775 1.00 73.56 748 LYS A O 1
ATOM 6107 N N . PRO A 1 749 ? -4.952 -2.167 -24.165 1.00 75.06 749 PRO A N 1
ATOM 6108 C CA . PRO A 1 749 ? -3.705 -2.908 -24.062 1.00 75.06 749 PRO A CA 1
ATOM 6109 C C . PRO A 1 749 ? -3.503 -3.501 -22.673 1.00 75.06 749 PRO A C 1
ATOM 6111 O O . PRO A 1 749 ? -3.833 -2.866 -21.669 1.00 75.06 749 PRO A O 1
ATOM 6114 N N . ASP A 1 750 ? -2.876 -4.672 -22.622 1.00 75.44 750 ASP A N 1
ATOM 6115 C CA . ASP A 1 750 ? -2.646 -5.436 -21.392 1.00 75.44 750 ASP A CA 1
ATOM 6116 C C . ASP A 1 750 ? -1.933 -4.627 -20.303 1.00 75.44 750 ASP A C 1
ATOM 6118 O O . ASP A 1 750 ? -2.358 -4.647 -19.151 1.00 75.44 750 ASP A O 1
ATOM 6122 N N . TYR A 1 751 ? -0.899 -3.849 -20.648 1.00 74.69 751 TYR A N 1
ATOM 6123 C CA . TYR A 1 751 ? -0.198 -3.018 -19.660 1.00 74.69 751 TYR A CA 1
ATOM 6124 C C . TYR A 1 751 ? -1.127 -1.952 -19.059 1.00 74.69 751 TYR A C 1
ATOM 6126 O O . TYR A 1 751 ? -1.067 -1.679 -17.867 1.00 74.69 751 TYR A O 1
ATOM 6134 N N . GLN A 1 752 ? -2.049 -1.386 -19.846 1.00 75.19 752 GLN A N 1
ATOM 6135 C CA . GLN A 1 752 ? -2.998 -0.394 -19.349 1.00 75.19 752 GLN A CA 1
ATOM 6136 C C . GLN A 1 752 ? -4.132 -1.056 -18.550 1.00 75.19 752 GLN A C 1
ATOM 6138 O O . GLN A 1 752 ? -4.722 -0.430 -17.664 1.00 75.19 752 GLN A O 1
ATOM 6143 N N . VAL A 1 753 ? -4.489 -2.307 -18.861 1.00 78.50 753 VAL A N 1
ATOM 6144 C CA . VAL A 1 753 ? -5.365 -3.130 -18.009 1.00 78.50 753 VAL A CA 1
ATOM 6145 C C . VAL A 1 753 ? -4.702 -3.303 -16.642 1.00 78.50 753 VAL A C 1
ATOM 6147 O O . VAL A 1 753 ? -5.303 -2.906 -15.645 1.00 78.50 753 VAL A O 1
ATOM 6150 N N . LEU A 1 754 ? -3.450 -3.775 -16.603 1.00 79.75 754 LEU A N 1
ATOM 6151 C CA . LEU A 1 754 ? -2.683 -3.947 -15.365 1.00 79.75 754 LEU A CA 1
ATOM 6152 C C . LEU A 1 754 ? -2.519 -2.642 -14.593 1.00 79.75 754 LEU A C 1
ATOM 6154 O O . LEU A 1 754 ? -2.823 -2.614 -13.410 1.00 79.75 754 LEU A O 1
ATOM 6158 N N . SER A 1 755 ? -2.134 -1.552 -15.256 1.00 79.94 755 SER A N 1
ATOM 6159 C CA . SER A 1 755 ? -1.964 -0.238 -14.630 1.00 79.94 755 SER A CA 1
ATOM 6160 C C . SER A 1 755 ? -3.256 0.269 -13.973 1.00 79.94 755 SER A C 1
ATOM 6162 O O . SER A 1 755 ? -3.245 0.721 -12.828 1.00 79.94 755 SER A O 1
ATOM 6164 N N . ASN A 1 756 ? -4.414 0.124 -14.631 1.00 78.69 756 ASN A N 1
ATOM 6165 C CA . ASN A 1 756 ? -5.683 0.502 -14.002 1.00 78.69 756 ASN A CA 1
ATOM 6166 C C . ASN A 1 756 ? -6.070 -0.421 -12.846 1.00 78.69 756 ASN A C 1
ATOM 6168 O O . ASN A 1 756 ? -6.647 0.059 -11.871 1.00 78.69 756 ASN A O 1
ATOM 6172 N N . LEU A 1 757 ? -5.798 -1.725 -12.952 1.00 83.06 757 LEU A N 1
ATOM 6173 C CA . LEU A 1 757 ? -6.044 -2.634 -11.839 1.00 83.06 757 LEU A CA 1
ATOM 6174 C C . LEU A 1 757 ? -5.139 -2.309 -10.656 1.00 83.06 757 LEU A C 1
ATOM 6176 O O . LEU A 1 757 ? -5.644 -2.196 -9.545 1.00 83.06 757 LEU A O 1
ATOM 6180 N N . ARG A 1 758 ? -3.844 -2.090 -10.902 1.00 86.25 758 ARG A N 1
ATOM 6181 C CA . ARG A 1 758 ? -2.880 -1.612 -9.911 1.00 86.25 758 ARG A CA 1
ATOM 6182 C C . ARG A 1 758 ? -3.430 -0.376 -9.217 1.00 86.25 758 ARG A C 1
ATOM 6184 O O . ARG A 1 758 ? -3.537 -0.396 -7.999 1.00 86.25 758 ARG A O 1
ATOM 6191 N N . LYS A 1 759 ? -3.871 0.638 -9.972 1.00 83.50 759 LYS A N 1
ATOM 6192 C CA . LYS A 1 759 ? -4.482 1.851 -9.406 1.00 83.50 759 LYS A CA 1
ATOM 6193 C C . LYS A 1 759 ? -5.658 1.509 -8.486 1.00 83.50 759 LYS A C 1
ATOM 6195 O O . LYS A 1 759 ? -5.663 1.916 -7.336 1.00 83.50 759 LYS A O 1
ATOM 6200 N N . ASN A 1 760 ? -6.626 0.714 -8.938 1.00 83.75 760 ASN A N 1
ATOM 6201 C CA . ASN A 1 760 ? -7.797 0.377 -8.117 1.00 83.75 760 ASN A CA 1
ATOM 6202 C C . ASN A 1 760 ? -7.456 -0.461 -6.871 1.00 83.75 760 ASN A C 1
ATOM 6204 O O . ASN A 1 760 ? -8.075 -0.281 -5.819 1.00 83.75 760 ASN A O 1
ATOM 6208 N N . LEU A 1 761 ? -6.491 -1.377 -6.981 1.00 87.75 761 LEU A N 1
ATOM 6209 C CA . LEU A 1 761 ? -6.010 -2.196 -5.869 1.00 87.75 761 LEU A CA 1
ATOM 6210 C C . LEU A 1 761 ? -5.248 -1.355 -4.849 1.00 87.75 761 LEU A C 1
ATOM 6212 O O . LEU A 1 761 ? -5.530 -1.473 -3.661 1.00 87.75 761 LEU A O 1
ATOM 6216 N N . VAL A 1 762 ? -4.342 -0.485 -5.295 1.00 87.94 762 VAL A N 1
ATOM 6217 C CA . VAL A 1 762 ? -3.561 0.431 -4.446 1.00 87.94 762 VAL A CA 1
ATOM 6218 C C . VAL A 1 762 ? -4.464 1.465 -3.765 1.00 87.94 762 VAL A C 1
ATOM 6220 O O . VAL A 1 762 ? -4.299 1.713 -2.574 1.00 87.94 762 VAL A O 1
ATOM 6223 N N . LYS A 1 763 ? -5.511 1.945 -4.449 1.00 84.94 763 LYS A N 1
ATOM 6224 C CA . LYS A 1 763 ? -6.562 2.792 -3.855 1.00 84.94 763 LYS A CA 1
ATOM 6225 C C . LYS A 1 763 ? -7.463 2.073 -2.840 1.00 84.94 763 LYS A C 1
ATOM 6227 O O . LYS A 1 763 ? -8.348 2.690 -2.263 1.00 84.94 763 LYS A O 1
ATOM 6232 N N . GLY A 1 764 ? -7.357 0.747 -2.711 1.00 84.75 764 GLY A N 1
ATOM 6233 C CA . GLY A 1 764 ? -8.239 -0.050 -1.845 1.00 84.75 764 GLY A CA 1
ATOM 6234 C C . GLY A 1 764 ? -9.698 -0.097 -2.316 1.00 84.75 764 GLY A C 1
ATOM 6235 O O . GLY A 1 764 ? -10.575 -0.563 -1.591 1.00 84.75 764 GLY A O 1
ATOM 6236 N N . SER A 1 765 ? -9.976 0.375 -3.535 1.00 79.38 765 SER A N 1
ATOM 6237 C CA . SER A 1 765 ? -11.334 0.497 -4.075 1.00 79.38 765 SER A CA 1
ATOM 6238 C C . SER A 1 765 ? -11.808 -0.786 -4.756 1.00 79.38 765 SER A C 1
ATOM 6240 O O . SER A 1 765 ? -12.990 -1.114 -4.687 1.00 79.38 765 SER A O 1
ATOM 6242 N N . TYR A 1 766 ? -10.893 -1.568 -5.341 1.00 83.44 766 TYR A N 1
ATOM 6243 C CA . TYR A 1 766 ? -11.232 -2.781 -6.093 1.00 83.44 766 TYR A CA 1
ATOM 6244 C C . TYR A 1 766 ? -12.107 -3.767 -5.294 1.00 83.44 766 TYR A C 1
ATOM 6246 O O . TYR A 1 766 ? -13.115 -4.248 -5.810 1.00 83.44 766 TYR A O 1
ATOM 6254 N N . SER A 1 767 ? -11.780 -4.007 -4.020 1.00 79.50 767 SER A N 1
ATOM 6255 C CA . SER A 1 767 ? -12.507 -4.945 -3.152 1.00 79.50 767 SER A CA 1
ATOM 6256 C C . SER A 1 767 ? -13.899 -4.453 -2.734 1.00 79.50 767 SER A C 1
ATOM 6258 O O . SER A 1 767 ? -14.709 -5.251 -2.273 1.00 79.50 767 SER A O 1
ATOM 6260 N N . VAL A 1 768 ? -14.211 -3.165 -2.906 1.00 75.19 768 VAL A N 1
ATOM 6261 C CA . VAL A 1 768 ? -15.470 -2.550 -2.444 1.00 75.19 768 VAL A CA 1
ATOM 6262 C C . VAL A 1 768 ? -16.352 -2.017 -3.579 1.00 75.19 768 VAL A C 1
ATOM 6264 O O . VAL A 1 768 ? -17.514 -1.702 -3.343 1.00 75.19 768 VAL A O 1
ATOM 6267 N N . CYS A 1 769 ? -15.848 -1.957 -4.816 1.00 63.03 769 CYS A N 1
ATOM 6268 C CA . CYS A 1 769 ? -16.537 -1.367 -5.975 1.00 63.03 769 CYS A CA 1
ATOM 6269 C C . CYS A 1 769 ? -17.774 -2.131 -6.482 1.00 63.03 769 CYS A C 1
ATOM 6271 O O . CYS A 1 769 ? -18.485 -1.618 -7.347 1.00 63.03 769 CYS A O 1
ATOM 6273 N N . PHE A 1 770 ? -18.018 -3.355 -6.017 1.00 59.34 770 PHE A N 1
ATOM 6274 C CA . PHE A 1 770 ? -19.077 -4.202 -6.572 1.00 59.34 770 PHE A CA 1
ATOM 6275 C C . PHE A 1 770 ? -20.423 -4.065 -5.859 1.00 59.34 770 PHE A C 1
ATOM 6277 O O . PHE A 1 770 ? -21.473 -4.197 -6.492 1.00 59.34 770 PHE A O 1
ATOM 6284 N N . ASN A 1 771 ? -20.398 -3.745 -4.567 1.00 48.28 771 ASN A N 1
ATOM 6285 C CA . ASN A 1 771 ? -21.608 -3.600 -3.778 1.00 48.28 771 ASN A CA 1
ATOM 6286 C C . ASN A 1 771 ? -22.082 -2.150 -3.901 1.00 48.28 771 ASN A C 1
ATOM 6288 O O . ASN A 1 771 ? -21.619 -1.268 -3.180 1.00 48.28 771 ASN A O 1
ATOM 6292 N N . ASN A 1 772 ? -23.048 -1.959 -4.801 1.00 46.97 772 ASN A N 1
ATOM 6293 C CA . ASN A 1 772 ? -23.990 -0.841 -4.874 1.00 46.97 772 ASN A CA 1
ATOM 6294 C C . ASN A 1 772 ? -23.618 0.347 -5.756 1.00 46.97 772 ASN A C 1
ATOM 6296 O O . ASN A 1 772 ? -22.566 0.975 -5.691 1.00 46.97 772 ASN A O 1
ATOM 6300 N N . ILE A 1 773 ? -24.574 0.625 -6.628 1.00 39.88 773 ILE A N 1
ATOM 6301 C CA . ILE A 1 773 ? -24.360 1.309 -7.873 1.00 39.88 773 ILE A CA 1
ATOM 6302 C C . ILE A 1 773 ? -25.366 2.472 -7.996 1.00 39.88 773 ILE A C 1
ATOM 6304 O O . ILE A 1 773 ? -26.550 2.264 -8.256 1.00 39.88 773 ILE A O 1
ATOM 6308 N N . SER A 1 774 ? -24.891 3.710 -7.865 1.00 50.69 774 SER A N 1
ATOM 6309 C CA . SER A 1 774 ? -25.476 4.896 -8.520 1.00 50.69 774 SER A CA 1
ATOM 6310 C C . SER A 1 774 ? -25.150 4.909 -10.026 1.00 50.69 774 SER A C 1
ATOM 6312 O O . SER A 1 774 ? -24.277 4.170 -10.468 1.00 50.69 774 SER A O 1
ATOM 6314 N N . GLU A 1 775 ? -25.780 5.756 -10.855 1.00 46.34 775 GLU A N 1
ATOM 6315 C CA . GLU A 1 775 ? -25.467 5.824 -12.305 1.00 46.34 775 GLU A CA 1
ATOM 6316 C C . GLU A 1 775 ? -23.963 6.000 -12.603 1.00 46.34 775 GLU A C 1
ATOM 6318 O O . GLU A 1 775 ? -23.466 5.425 -13.571 1.00 46.34 775 GLU A O 1
ATOM 6323 N N . LYS A 1 776 ? -23.228 6.707 -11.731 1.00 47.41 776 LYS A N 1
ATOM 6324 C CA . LYS A 1 776 ? -21.770 6.884 -11.813 1.00 47.41 776 LYS A CA 1
ATOM 6325 C C . LYS A 1 776 ? -20.998 5.615 -11.403 1.00 47.41 776 LYS A C 1
ATOM 6327 O O . LYS A 1 776 ? -20.072 5.210 -12.093 1.00 47.41 776 LYS A O 1
ATOM 6332 N N . GLN A 1 777 ? -21.444 4.910 -10.362 1.00 48.78 777 GLN A N 1
ATOM 6333 C CA . GLN A 1 777 ? -20.869 3.626 -9.916 1.00 48.78 777 GLN A CA 1
ATOM 6334 C C . GLN A 1 777 ? -21.248 2.437 -10.837 1.00 48.78 777 GLN A C 1
ATOM 6336 O O . GLN A 1 777 ? -20.602 1.387 -10.824 1.00 48.78 777 GLN A O 1
ATOM 6341 N N . LEU A 1 778 ? -22.269 2.587 -11.695 1.00 49.12 778 LEU A N 1
ATOM 6342 C CA . LEU A 1 778 ? -22.695 1.563 -12.673 1.00 49.12 778 LEU A CA 1
ATOM 6343 C C . LEU A 1 778 ? -21.698 1.511 -13.824 1.00 49.12 778 LEU A C 1
ATOM 6345 O O . LEU A 1 778 ? -21.516 0.486 -14.478 1.00 49.12 778 LEU A O 1
ATOM 6349 N N . GLU A 1 779 ? -21.045 2.643 -14.061 1.00 59.47 779 GLU A N 1
ATOM 6350 C CA . GLU A 1 779 ? -19.890 2.749 -14.926 1.00 59.47 779 GLU A CA 1
ATOM 6351 C C . GLU A 1 779 ? -18.673 2.055 -14.305 1.00 59.47 779 GLU A C 1
ATOM 6353 O O . GLU A 1 779 ? -17.992 1.302 -14.997 1.00 59.47 779 GLU A O 1
ATOM 6358 N N . ASP A 1 780 ? -18.438 2.232 -13.004 1.00 56.25 780 ASP A N 1
ATOM 6359 C CA . ASP A 1 780 ? -17.274 1.661 -12.319 1.00 56.25 780 ASP A CA 1
ATOM 6360 C C . ASP A 1 780 ? -17.369 0.142 -12.152 1.00 56.25 780 ASP A C 1
ATOM 6362 O O . ASP A 1 780 ? -16.414 -0.561 -12.461 1.00 56.25 780 ASP A O 1
ATOM 6366 N N . SER A 1 781 ? -18.538 -0.402 -11.815 1.00 55.81 781 SER A N 1
ATOM 6367 C CA . SER A 1 781 ? -18.771 -1.858 -11.820 1.00 55.81 781 SER A CA 1
ATOM 6368 C C . SER A 1 781 ? -18.576 -2.486 -13.205 1.00 55.81 781 SER A C 1
ATOM 6370 O O . SER A 1 781 ? -17.956 -3.541 -13.326 1.00 55.81 781 SER A O 1
ATOM 6372 N N . LYS A 1 782 ? -19.026 -1.824 -14.283 1.00 65.31 782 LYS A N 1
ATOM 6373 C CA . LYS A 1 782 ? -18.735 -2.258 -15.662 1.00 65.31 782 LYS A CA 1
ATOM 6374 C C . LYS A 1 782 ? -17.243 -2.193 -15.969 1.00 65.31 782 LYS A C 1
ATOM 6376 O O . LYS A 1 782 ? -16.723 -3.100 -16.620 1.00 65.31 782 LYS A O 1
ATOM 6381 N N . LYS A 1 783 ? -16.549 -1.149 -15.500 1.00 68.56 783 LYS A N 1
ATOM 6382 C CA . LYS A 1 783 ? -15.092 -1.029 -15.638 1.00 68.56 783 LYS A CA 1
ATOM 6383 C C . LYS A 1 783 ? -14.392 -2.173 -14.911 1.00 68.56 783 LYS A C 1
ATOM 6385 O O . LYS A 1 783 ? -13.580 -2.831 -15.551 1.00 68.56 783 LYS A O 1
ATOM 6390 N N . VAL A 1 784 ? -14.741 -2.461 -13.655 1.00 66.38 784 VAL A N 1
ATOM 6391 C CA . VAL A 1 784 ? -14.166 -3.569 -12.872 1.00 66.38 784 VAL A CA 1
ATOM 6392 C C . VAL A 1 784 ? -14.482 -4.915 -13.522 1.00 66.38 784 VAL A C 1
ATOM 6394 O O . VAL A 1 784 ? -13.570 -5.696 -13.742 1.00 66.38 784 VAL A O 1
ATOM 6397 N N . TYR A 1 785 ? -15.718 -5.167 -13.954 1.00 69.88 785 TYR A N 1
ATOM 6398 C CA . TYR A 1 785 ? -16.050 -6.407 -14.663 1.00 69.88 785 TYR A CA 1
ATOM 6399 C C . TYR A 1 785 ? -15.223 -6.587 -15.948 1.00 69.88 785 TYR A C 1
ATOM 6401 O O . TYR A 1 785 ? -14.604 -7.629 -16.153 1.00 69.88 785 TYR A O 1
ATOM 6409 N N . SER A 1 786 ? -15.150 -5.547 -16.790 1.00 73.50 786 SER A N 1
ATOM 6410 C CA . SER A 1 786 ? -14.340 -5.572 -18.020 1.00 73.50 786 SER A CA 1
ATOM 6411 C C . SER A 1 786 ? -12.839 -5.694 -17.746 1.00 73.50 786 SER A C 1
ATOM 6413 O O . SER A 1 786 ? -12.068 -6.140 -18.594 1.00 73.50 786 SER A O 1
ATOM 6415 N N . LEU A 1 787 ? -12.400 -5.224 -16.579 1.00 72.50 787 LEU A N 1
ATOM 6416 C CA . LEU A 1 787 ? -11.035 -5.357 -16.114 1.00 72.50 787 LEU A CA 1
ATOM 6417 C C . LEU A 1 787 ? -10.776 -6.818 -15.750 1.00 72.50 787 LEU A C 1
ATOM 6419 O O . LEU A 1 787 ? -9.840 -7.385 -16.297 1.00 72.50 787 LEU A O 1
ATOM 6423 N N . CYS A 1 788 ? -11.653 -7.434 -14.952 1.00 72.94 788 CYS A N 1
ATOM 6424 C CA . CYS A 1 788 ? -11.567 -8.838 -14.563 1.00 72.94 788 CYS A CA 1
ATOM 6425 C C . CYS A 1 788 ? -11.574 -9.780 -15.772 1.00 72.94 788 CYS A C 1
ATOM 6427 O O . CYS A 1 788 ? -10.684 -10.616 -15.868 1.00 72.94 788 CYS A O 1
ATOM 6429 N N . GLU A 1 789 ? -12.492 -9.626 -16.736 1.00 75.56 789 GLU A N 1
ATOM 6430 C CA . GLU A 1 789 ? -12.494 -10.480 -17.942 1.00 75.56 789 GLU A CA 1
ATOM 6431 C C . GLU A 1 789 ? -11.138 -10.472 -18.661 1.00 75.56 789 GLU A C 1
ATOM 6433 O O . GLU A 1 789 ? -10.681 -11.514 -19.121 1.00 75.56 789 GLU A O 1
ATOM 6438 N N . ARG A 1 790 ? -10.460 -9.318 -18.688 1.00 76.44 790 ARG A N 1
ATOM 6439 C CA . ARG A 1 790 ? -9.140 -9.187 -19.311 1.00 76.44 790 ARG A CA 1
ATOM 6440 C C . ARG A 1 790 ? -8.002 -9.754 -18.464 1.00 76.44 790 ARG A C 1
ATOM 6442 O O . ARG A 1 790 ? -6.960 -10.054 -19.027 1.00 76.44 790 ARG A O 1
ATOM 6449 N N . LEU A 1 791 ? -8.156 -9.940 -17.150 1.00 73.19 791 LEU A N 1
ATOM 6450 C CA . LEU A 1 791 ? -7.072 -10.461 -16.301 1.00 73.19 791 LEU A CA 1
ATOM 6451 C C . LEU A 1 791 ? -6.653 -11.884 -16.662 1.00 73.19 791 LEU A C 1
ATOM 6453 O O . LEU A 1 791 ? -5.460 -12.182 -16.629 1.00 73.19 791 LEU A O 1
ATOM 6457 N N . ASN A 1 792 ? -7.603 -12.736 -17.056 1.00 71.00 792 ASN A N 1
ATOM 6458 C CA . ASN A 1 792 ? -7.297 -14.099 -17.497 1.00 71.00 792 ASN A CA 1
ATOM 6459 C C . ASN A 1 792 ? -6.406 -14.122 -18.748 1.00 71.00 792 ASN A C 1
ATOM 6461 O O . ASN A 1 792 ? -5.557 -14.999 -18.879 1.00 71.00 792 ASN A O 1
ATOM 6465 N N . ASP A 1 793 ? -6.545 -13.133 -19.632 1.00 68.75 793 ASP A N 1
ATOM 6466 C CA . ASP A 1 793 ? -5.752 -13.044 -20.861 1.00 68.75 793 ASP A CA 1
ATOM 6467 C C . ASP A 1 793 ? -4.329 -12.502 -20.606 1.00 68.75 793 ASP A C 1
ATOM 6469 O O . ASP A 1 793 ? -3.426 -12.683 -21.425 1.00 68.75 793 ASP A O 1
ATOM 6473 N N . VAL A 1 794 ? -4.106 -11.856 -19.454 1.00 65.75 794 VAL A N 1
ATOM 6474 C CA . VAL A 1 794 ? -2.881 -11.101 -19.135 1.00 65.75 794 VAL A CA 1
ATOM 6475 C C . VAL A 1 794 ? -1.852 -11.916 -18.334 1.00 65.75 794 VAL A C 1
ATOM 6477 O O . VAL A 1 794 ? -0.707 -11.484 -18.196 1.00 65.75 794 VAL A O 1
ATOM 6480 N N . GLN A 1 795 ? -2.189 -13.134 -17.888 1.00 57.38 795 GLN A N 1
ATOM 6481 C CA . GLN A 1 795 ? -1.300 -14.020 -17.106 1.00 57.38 795 GLN A CA 1
ATOM 6482 C C . GLN A 1 795 ? 0.078 -14.306 -17.742 1.00 57.38 795 GLN A C 1
ATOM 6484 O O . GLN A 1 795 ? 0.974 -14.812 -17.072 1.00 57.38 795 GLN A O 1
ATOM 6489 N N . VAL A 1 796 ? 0.274 -13.985 -19.022 1.00 53.94 796 VAL A N 1
ATOM 6490 C CA . VAL A 1 796 ? 1.447 -14.376 -19.817 1.00 53.94 796 VAL A CA 1
ATOM 6491 C C . VAL A 1 796 ? 2.580 -13.325 -19.801 1.00 53.94 796 VAL A C 1
ATOM 6493 O O . VAL A 1 796 ? 3.596 -13.513 -20.464 1.00 53.94 796 VAL A O 1
ATOM 6496 N N . LYS A 1 797 ? 2.466 -12.206 -19.066 1.00 62.53 797 LYS A N 1
ATOM 6497 C CA . LYS A 1 797 ? 3.448 -11.099 -19.145 1.00 62.53 797 LYS A CA 1
ATOM 6498 C C . LYS A 1 797 ? 4.002 -10.692 -17.776 1.00 62.53 797 LYS A C 1
ATOM 6500 O O . LYS A 1 797 ? 3.349 -9.967 -17.037 1.00 62.53 797 LYS A O 1
ATOM 6505 N N . SER A 1 798 ? 5.239 -11.096 -17.464 1.00 69.81 798 SER A N 1
ATOM 6506 C CA . SER A 1 798 ? 5.954 -10.616 -16.270 1.00 69.81 798 SER A CA 1
ATOM 6507 C C . SER A 1 798 ? 6.322 -9.130 -16.414 1.00 69.81 798 SER A C 1
ATOM 6509 O O . SER A 1 798 ? 7.056 -8.766 -17.344 1.00 69.81 798 SER A O 1
ATOM 6511 N N . SER A 1 799 ? 5.847 -8.295 -15.496 1.00 76.81 799 SER A N 1
ATOM 6512 C CA . SER A 1 799 ? 6.180 -6.872 -15.363 1.00 76.81 799 SER A CA 1
ATOM 6513 C C . SER A 1 799 ? 6.130 -6.457 -13.892 1.00 76.81 799 SER A C 1
ATOM 6515 O O . SER A 1 799 ? 5.565 -7.176 -13.065 1.00 76.81 799 SER A O 1
ATOM 6517 N N . SER A 1 800 ? 6.658 -5.273 -13.575 1.00 79.75 800 SER A N 1
ATOM 6518 C CA . SER A 1 800 ? 6.519 -4.673 -12.243 1.00 79.75 800 SER A CA 1
ATOM 6519 C C . SER A 1 800 ? 5.050 -4.519 -11.836 1.00 79.75 800 SER A C 1
ATOM 6521 O O . SER A 1 800 ? 4.644 -4.968 -10.767 1.00 79.75 800 SER A O 1
ATOM 6523 N N . ASP A 1 801 ? 4.224 -3.972 -12.732 1.00 80.38 801 ASP A N 1
ATOM 6524 C CA . ASP A 1 801 ? 2.783 -3.821 -12.521 1.00 80.38 801 ASP A CA 1
ATOM 6525 C C . ASP A 1 801 ? 2.091 -5.158 -12.252 1.00 80.38 801 ASP A C 1
ATOM 6527 O O . ASP A 1 801 ? 1.219 -5.231 -11.388 1.00 80.38 801 ASP A O 1
ATOM 6531 N N . PHE A 1 802 ? 2.474 -6.216 -12.974 1.00 84.19 802 PHE A N 1
ATOM 6532 C CA . PHE A 1 802 ? 1.922 -7.549 -12.764 1.00 84.19 802 PHE A CA 1
ATOM 6533 C C . PHE A 1 802 ? 2.258 -8.075 -11.367 1.00 84.19 802 PHE A C 1
ATOM 6535 O O . PHE A 1 802 ? 1.364 -8.573 -10.685 1.00 84.19 802 PHE A O 1
ATOM 6542 N N . ASP A 1 803 ? 3.509 -7.935 -10.921 1.00 83.81 803 ASP A N 1
ATOM 6543 C CA . ASP A 1 803 ? 3.931 -8.389 -9.592 1.00 83.81 803 ASP A CA 1
ATOM 6544 C C . ASP A 1 803 ? 3.193 -7.636 -8.475 1.00 83.81 803 ASP A C 1
ATOM 6546 O O . ASP A 1 803 ? 2.712 -8.259 -7.525 1.00 83.81 803 ASP A O 1
ATOM 6550 N N . LEU A 1 804 ? 3.035 -6.314 -8.612 1.00 86.56 804 LEU A N 1
ATOM 6551 C CA . LEU A 1 804 ? 2.261 -5.503 -7.671 1.00 86.56 804 LEU A CA 1
ATOM 6552 C C . LEU A 1 804 ? 0.787 -5.905 -7.646 1.00 86.56 804 LEU A C 1
ATOM 6554 O O . LEU A 1 804 ? 0.225 -6.116 -6.571 1.00 86.56 804 LEU A O 1
ATOM 6558 N N . VAL A 1 805 ? 0.157 -6.022 -8.817 1.00 88.06 805 VAL A N 1
ATOM 6559 C CA . VAL A 1 805 ? -1.233 -6.477 -8.937 1.00 88.06 805 VAL A CA 1
ATOM 6560 C C . VAL A 1 805 ? -1.387 -7.843 -8.285 1.00 88.06 805 VAL A C 1
ATOM 6562 O O . VAL A 1 805 ? -2.272 -8.023 -7.455 1.00 88.06 805 VAL A O 1
ATOM 6565 N N . SER A 1 806 ? -0.505 -8.788 -8.611 1.00 86.62 806 SER A N 1
ATOM 6566 C CA . SER A 1 806 ? -0.517 -10.133 -8.043 1.00 86.62 806 SER A CA 1
ATOM 6567 C C . SER A 1 806 ? -0.421 -10.088 -6.521 1.00 86.62 806 SER A C 1
ATOM 6569 O O . SER A 1 806 ? -1.263 -10.681 -5.850 1.00 86.62 806 SER A O 1
ATOM 6571 N N . ALA A 1 807 ? 0.529 -9.323 -5.971 1.00 89.69 807 ALA A N 1
ATOM 6572 C CA . ALA A 1 807 ? 0.677 -9.144 -4.533 1.00 89.69 807 ALA A CA 1
ATOM 6573 C C . ALA A 1 807 ? -0.602 -8.574 -3.903 1.00 89.69 807 ALA A C 1
ATOM 6575 O O . ALA A 1 807 ? -1.185 -9.205 -3.022 1.00 89.69 807 ALA A O 1
ATOM 6576 N N . PHE A 1 808 ? -1.088 -7.420 -4.363 1.00 91.06 808 PHE A N 1
ATOM 6577 C CA . PHE A 1 808 ? -2.263 -6.782 -3.767 1.00 91.06 808 PHE A CA 1
ATOM 6578 C C . PHE A 1 808 ? -3.543 -7.600 -3.937 1.00 91.06 808 PHE A C 1
ATOM 6580 O O . PHE A 1 808 ? -4.390 -7.563 -3.049 1.00 91.06 808 PHE A O 1
ATOM 6587 N N . MET A 1 809 ? -3.681 -8.397 -4.997 1.00 89.19 809 MET A N 1
ATOM 6588 C CA . MET A 1 809 ? -4.801 -9.330 -5.136 1.00 89.19 809 MET A CA 1
ATOM 6589 C C . MET A 1 809 ? -4.860 -10.347 -3.984 1.00 89.19 809 MET A C 1
ATOM 6591 O O . MET A 1 809 ? -5.956 -10.714 -3.571 1.00 89.19 809 MET A O 1
ATOM 6595 N N . PHE A 1 810 ? -3.728 -10.733 -3.380 1.00 89.12 810 PHE A N 1
ATOM 6596 C CA . PHE A 1 810 ? -3.727 -11.620 -2.208 1.00 89.12 810 PHE A CA 1
ATOM 6597 C C . PHE A 1 810 ? -4.333 -11.005 -0.951 1.00 89.12 810 PHE A C 1
ATOM 6599 O O . PHE A 1 810 ? -4.753 -11.751 -0.074 1.00 89.12 810 PHE A O 1
ATOM 6606 N N . ILE A 1 811 ? -4.372 -9.680 -0.823 1.00 89.75 811 ILE A N 1
ATOM 6607 C CA . ILE A 1 811 ? -4.905 -9.002 0.373 1.00 89.75 811 ILE A CA 1
ATOM 6608 C C . ILE A 1 811 ? -6.165 -8.181 0.089 1.00 89.75 811 ILE A C 1
ATOM 6610 O O . ILE A 1 811 ? -6.962 -7.955 0.997 1.00 89.75 811 ILE A O 1
ATOM 6614 N N . ARG A 1 812 ? -6.375 -7.772 -1.164 1.00 91.25 812 ARG A N 1
ATOM 6615 C CA . ARG A 1 812 ? -7.457 -6.890 -1.619 1.00 91.25 812 ARG A CA 1
ATOM 6616 C C . ARG A 1 812 ? -8.296 -7.514 -2.747 1.00 91.25 812 ARG A C 1
ATOM 6618 O O . ARG A 1 812 ? -8.993 -6.784 -3.443 1.00 91.25 812 ARG A O 1
ATOM 6625 N N . SER A 1 813 ? -8.268 -8.841 -2.928 1.00 87.81 813 SER A N 1
ATOM 6626 C CA . SER A 1 813 ? -9.221 -9.555 -3.802 1.00 87.81 813 SER A CA 1
ATOM 6627 C C . SER A 1 813 ? -10.670 -9.278 -3.386 1.00 87.81 813 SER A C 1
ATOM 6629 O O . SER A 1 813 ? -10.972 -9.067 -2.204 1.00 87.81 813 SER A O 1
ATOM 6631 N N . TYR A 1 814 ? -11.570 -9.296 -4.373 1.00 84.81 814 TYR A N 1
ATOM 6632 C CA . TYR A 1 814 ? -12.997 -9.124 -4.136 1.00 84.81 814 TYR A CA 1
ATOM 6633 C C . TYR A 1 814 ? -13.635 -10.377 -3.527 1.00 84.81 814 TYR A C 1
ATOM 6635 O O . TYR A 1 814 ? -14.444 -10.262 -2.608 1.00 84.81 814 TYR A O 1
ATOM 6643 N N . THR A 1 815 ? -13.281 -11.568 -4.018 1.00 84.00 815 THR A N 1
ATOM 6644 C CA . THR A 1 815 ? -13.977 -12.820 -3.667 1.00 84.00 815 THR A CA 1
ATOM 6645 C C . THR A 1 815 ? -13.201 -13.747 -2.745 1.00 84.00 815 THR A C 1
ATOM 6647 O O . THR A 1 815 ? -13.749 -14.765 -2.333 1.00 84.00 815 THR A O 1
ATOM 6650 N N . MET A 1 816 ? -11.944 -13.427 -2.429 1.00 85.31 816 MET A N 1
ATOM 6651 C CA . MET A 1 816 ? -11.064 -14.317 -1.678 1.00 85.31 816 MET A CA 1
ATOM 6652 C C . MET A 1 816 ? -10.686 -13.740 -0.303 1.00 85.31 816 MET A C 1
ATOM 6654 O O . MET A 1 816 ? -10.566 -12.516 -0.121 1.00 85.31 816 MET A O 1
ATOM 6658 N N . PRO A 1 817 ? -10.486 -14.606 0.706 1.00 87.50 817 PRO A N 1
ATOM 6659 C CA . PRO A 1 817 ? -9.938 -14.189 1.989 1.00 87.50 817 PRO A CA 1
ATOM 6660 C C . PRO A 1 817 ? -8.483 -13.708 1.827 1.00 87.50 817 PRO A C 1
ATOM 6662 O O . PRO A 1 817 ? -7.748 -14.238 0.991 1.00 87.50 817 PRO A O 1
ATOM 6665 N N . PRO A 1 818 ? -8.041 -12.714 2.621 1.00 88.50 818 PRO A N 1
ATOM 6666 C CA . PRO A 1 818 ? -6.698 -12.170 2.491 1.00 88.50 818 PRO A CA 1
ATOM 6667 C C . PRO A 1 818 ? -5.627 -13.149 2.990 1.00 88.50 818 PRO A C 1
ATOM 6669 O O . PRO A 1 818 ? -5.792 -13.793 4.029 1.00 88.50 818 PRO A O 1
ATOM 6672 N N . SER A 1 819 ? -4.488 -13.187 2.299 1.00 86.94 819 SER A N 1
ATOM 6673 C CA . SER A 1 819 ? -3.286 -13.931 2.679 1.00 86.94 819 SER A CA 1
ATOM 6674 C C . SER A 1 819 ? -2.076 -13.004 2.777 1.00 86.94 819 SER A C 1
ATOM 6676 O O . SER A 1 819 ? -1.395 -12.709 1.793 1.00 86.94 819 SER A O 1
ATOM 6678 N N . TYR A 1 820 ? -1.794 -12.538 3.996 1.00 86.94 820 TYR A N 1
ATOM 6679 C CA . TYR A 1 820 ? -0.698 -11.599 4.240 1.00 86.94 820 TYR A CA 1
ATOM 6680 C C . TYR A 1 820 ? 0.693 -12.218 4.025 1.00 86.94 820 TYR A C 1
ATOM 6682 O O . TYR A 1 820 ? 1.595 -11.545 3.535 1.00 86.94 820 TYR A O 1
ATOM 6690 N N . SER A 1 821 ? 0.880 -13.502 4.349 1.00 83.62 821 SER A N 1
ATOM 6691 C CA . SER A 1 821 ? 2.169 -14.183 4.161 1.00 83.62 821 SER A CA 1
ATOM 6692 C C . SER A 1 821 ? 2.570 -14.242 2.687 1.00 83.62 821 SER A C 1
ATOM 6694 O O . SER A 1 821 ? 3.703 -13.908 2.347 1.00 83.62 821 SER A O 1
ATOM 6696 N N . ILE A 1 822 ? 1.625 -14.593 1.809 1.00 85.81 822 ILE A N 1
ATOM 6697 C CA . ILE A 1 822 ? 1.867 -14.629 0.364 1.00 85.81 822 ILE A CA 1
ATOM 6698 C C . ILE A 1 822 ? 2.026 -13.208 -0.182 1.00 85.81 822 ILE A C 1
ATOM 6700 O O . ILE A 1 822 ? 2.924 -12.963 -0.983 1.00 85.81 822 ILE A O 1
ATOM 6704 N N . PHE A 1 823 ? 1.221 -12.248 0.288 1.00 90.06 823 PHE A N 1
ATOM 6705 C CA . PHE A 1 823 ? 1.416 -10.839 -0.057 1.00 90.06 823 PHE A CA 1
ATOM 6706 C C . PHE A 1 823 ? 2.842 -10.368 0.244 1.00 90.06 823 PHE A C 1
ATOM 6708 O O . PHE A 1 823 ? 3.481 -9.804 -0.642 1.00 90.06 823 PHE A O 1
ATOM 6715 N N . LYS A 1 824 ? 3.373 -10.652 1.443 1.00 86.56 824 LYS A N 1
ATOM 6716 C CA . LYS A 1 824 ? 4.745 -10.273 1.812 1.00 86.56 824 LYS A CA 1
ATOM 6717 C C . LYS A 1 824 ? 5.797 -10.931 0.932 1.00 86.56 824 LYS A C 1
ATOM 6719 O O . LYS A 1 824 ? 6.759 -10.268 0.568 1.00 86.56 824 LYS A O 1
ATOM 6724 N N . GLU A 1 825 ? 5.610 -12.189 0.543 1.00 82.88 825 GLU A N 1
ATOM 6725 C CA . GLU A 1 825 ? 6.505 -12.856 -0.411 1.00 82.88 825 GLU A CA 1
ATOM 6726 C C . GLU A 1 825 ? 6.491 -12.168 -1.789 1.00 82.88 825 GLU A C 1
ATOM 6728 O O . GLU A 1 825 ? 7.541 -11.956 -2.395 1.00 82.88 825 GLU A O 1
ATOM 6733 N N . LYS A 1 826 ? 5.305 -11.802 -2.293 1.00 85.81 826 LYS A N 1
ATOM 6734 C CA . LYS A 1 826 ? 5.138 -11.243 -3.644 1.00 85.81 826 LYS A CA 1
ATOM 6735 C C . LYS A 1 826 ? 5.524 -9.766 -3.738 1.00 85.81 826 LYS A C 1
ATOM 6737 O O . LYS A 1 826 ? 6.162 -9.381 -4.716 1.00 85.81 826 LYS A O 1
ATOM 6742 N N . ILE A 1 827 ? 5.189 -8.951 -2.735 1.00 88.19 827 ILE A N 1
ATOM 6743 C CA . ILE A 1 827 ? 5.423 -7.496 -2.759 1.00 88.19 827 ILE A CA 1
ATOM 6744 C C . ILE A 1 827 ? 6.921 -7.144 -2.768 1.00 88.19 827 ILE A C 1
ATOM 6746 O O . ILE A 1 827 ? 7.309 -6.131 -3.349 1.00 88.19 827 ILE A O 1
ATOM 6750 N N . MET A 1 828 ? 7.776 -8.033 -2.240 1.00 82.81 828 MET A N 1
ATOM 6751 C CA . MET A 1 828 ? 9.239 -7.919 -2.326 1.00 82.81 828 MET A CA 1
ATOM 6752 C C . MET A 1 828 ? 9.737 -7.755 -3.766 1.00 82.81 828 MET A C 1
ATOM 6754 O O . MET A 1 828 ? 10.695 -7.023 -4.001 1.00 82.81 828 MET A O 1
ATOM 6758 N N . LYS A 1 829 ? 9.093 -8.411 -4.741 1.00 80.19 829 LYS A N 1
ATOM 6759 C CA . LYS A 1 829 ? 9.467 -8.283 -6.159 1.00 80.19 829 LYS A CA 1
ATOM 6760 C C . LYS A 1 829 ? 9.209 -6.872 -6.680 1.00 80.19 829 LYS A C 1
ATOM 6762 O O . LYS A 1 829 ? 10.042 -6.307 -7.385 1.00 80.19 829 LYS A O 1
ATOM 6767 N N . GLY A 1 830 ? 8.087 -6.282 -6.263 1.00 75.00 830 GLY A N 1
ATOM 6768 C CA . GLY A 1 830 ? 7.721 -4.905 -6.587 1.00 75.00 830 GLY A CA 1
ATOM 6769 C C . GLY A 1 830 ? 8.744 -3.889 -6.072 1.00 75.00 830 GLY A C 1
ATOM 6770 O O . GLY A 1 830 ? 9.084 -2.955 -6.800 1.00 75.00 830 GLY A O 1
ATOM 6771 N N . LYS A 1 831 ? 9.321 -4.111 -4.878 1.00 77.88 831 LYS A N 1
ATOM 6772 C CA . LYS A 1 831 ? 10.363 -3.237 -4.302 1.00 77.88 831 LYS A CA 1
ATOM 6773 C C . LYS A 1 831 ? 11.559 -3.075 -5.252 1.00 77.88 831 LYS A C 1
ATOM 6775 O O . LYS A 1 831 ? 12.004 -1.961 -5.501 1.00 77.88 831 LYS A O 1
ATOM 6780 N N . PHE A 1 832 ? 12.047 -4.160 -5.858 1.00 72.81 832 PHE A N 1
ATOM 6781 C CA . PHE A 1 832 ? 13.206 -4.102 -6.767 1.00 72.81 832 PHE A CA 1
ATOM 6782 C C . PHE A 1 832 ? 12.904 -3.531 -8.152 1.00 72.81 832 PHE A C 1
ATOM 6784 O O . PHE A 1 832 ? 13.833 -3.249 -8.908 1.00 72.81 832 PHE A O 1
ATOM 6791 N N . SER A 1 833 ? 11.626 -3.331 -8.468 1.00 65.88 833 SER A N 1
ATOM 6792 C CA . SER A 1 833 ? 11.198 -2.659 -9.692 1.00 65.88 833 SER A CA 1
ATOM 6793 C C . SER A 1 833 ? 11.073 -1.135 -9.561 1.00 65.88 833 SER A C 1
ATOM 6795 O O . SER A 1 833 ? 10.717 -0.481 -10.536 1.00 65.88 833 SER A O 1
ATOM 6797 N N . GLY A 1 834 ? 11.374 -0.573 -8.380 1.00 70.06 834 GLY A N 1
ATOM 6798 C CA . GLY A 1 834 ? 11.347 0.872 -8.126 1.00 70.06 834 GLY A CA 1
ATOM 6799 C C . GLY A 1 834 ? 9.996 1.423 -7.658 1.00 70.06 834 GLY A C 1
ATOM 6800 O O . GLY A 1 834 ? 9.789 2.627 -7.723 1.00 70.06 834 GLY A O 1
ATOM 6801 N N . SER A 1 835 ? 9.065 0.575 -7.203 1.00 79.88 835 SER A N 1
ATOM 6802 C CA . SER A 1 835 ? 7.796 1.045 -6.625 1.00 79.88 835 SER A CA 1
ATOM 6803 C C . SER A 1 835 ? 7.975 1.462 -5.165 1.00 79.88 835 SER A C 1
ATOM 6805 O O . SER A 1 835 ? 8.326 0.633 -4.319 1.00 79.88 835 SER A O 1
ATOM 6807 N N . ILE A 1 836 ? 7.633 2.717 -4.868 1.00 85.12 836 ILE A N 1
ATOM 6808 C CA . ILE A 1 836 ? 7.610 3.305 -3.523 1.00 85.12 836 ILE A CA 1
ATOM 6809 C C . ILE A 1 836 ? 6.621 2.534 -2.652 1.00 85.12 836 ILE A C 1
ATOM 6811 O O . ILE A 1 836 ? 6.969 2.071 -1.566 1.00 85.12 836 ILE A O 1
ATOM 6815 N N . VAL A 1 837 ? 5.409 2.300 -3.162 1.00 88.00 837 VAL A N 1
ATOM 6816 C CA . VAL A 1 837 ? 4.364 1.550 -2.443 1.00 88.00 837 VAL A CA 1
ATOM 6817 C C . VAL A 1 837 ? 4.864 0.162 -2.033 1.00 88.00 837 VAL A C 1
ATOM 6819 O O . VAL A 1 837 ? 4.638 -0.288 -0.907 1.00 88.00 837 VAL A O 1
ATOM 6822 N N . SER A 1 838 ? 5.592 -0.513 -2.925 1.00 88.12 838 SER A N 1
ATOM 6823 C CA . SER A 1 838 ? 6.161 -1.829 -2.628 1.00 88.12 838 SER A CA 1
ATOM 6824 C C . SER A 1 838 ? 7.271 -1.760 -1.583 1.00 88.12 838 SER A C 1
ATOM 6826 O O . SER A 1 838 ? 7.325 -2.636 -0.719 1.00 88.12 838 SER A O 1
ATOM 6828 N N . SER A 1 839 ? 8.129 -0.735 -1.627 1.00 87.62 839 SER A N 1
ATOM 6829 C CA . SER A 1 839 ? 9.155 -0.487 -0.605 1.00 87.62 839 SER A CA 1
ATOM 6830 C C . SER A 1 839 ? 8.534 -0.313 0.781 1.00 87.62 839 SER A C 1
ATOM 6832 O O . SER A 1 839 ? 8.923 -1.018 1.715 1.00 87.62 839 SER A O 1
ATOM 6834 N N . LEU A 1 840 ? 7.496 0.522 0.894 1.00 90.81 840 LEU A N 1
ATOM 6835 C CA . LEU A 1 840 ? 6.808 0.785 2.161 1.00 90.81 840 LEU A CA 1
ATOM 6836 C C . LEU A 1 840 ? 6.157 -0.482 2.742 1.00 90.81 840 LEU A C 1
ATOM 6838 O O . LEU A 1 840 ? 6.442 -0.870 3.874 1.00 90.81 840 LEU A O 1
ATOM 6842 N N . PHE A 1 841 ? 5.340 -1.200 1.965 1.00 90.31 841 PHE A N 1
ATOM 6843 C CA . PHE A 1 841 ? 4.683 -2.427 2.449 1.00 90.31 841 PHE A CA 1
ATOM 6844 C C . PHE A 1 841 ? 5.643 -3.600 2.680 1.00 90.31 841 PHE A C 1
ATOM 6846 O O . PHE A 1 841 ? 5.361 -4.517 3.463 1.00 90.31 841 PHE A O 1
ATOM 6853 N N . THR A 1 842 ? 6.795 -3.587 2.013 1.00 89.56 842 THR A N 1
ATOM 6854 C CA . THR A 1 842 ? 7.889 -4.515 2.294 1.00 89.56 842 THR A CA 1
ATOM 6855 C C . THR A 1 842 ? 8.505 -4.252 3.669 1.00 89.56 842 THR A C 1
ATOM 6857 O O . THR A 1 842 ? 8.814 -5.210 4.382 1.00 89.56 842 THR A O 1
ATOM 6860 N N . ALA A 1 843 ? 8.639 -2.993 4.078 1.00 90.94 843 ALA A N 1
ATOM 6861 C CA . ALA A 1 843 ? 9.218 -2.641 5.369 1.00 90.94 843 ALA A CA 1
ATOM 6862 C C . ALA A 1 843 ? 8.234 -2.793 6.539 1.00 90.94 843 ALA A C 1
ATOM 6864 O O . ALA A 1 843 ? 8.605 -3.320 7.585 1.00 90.94 843 ALA A O 1
ATOM 6865 N N . LEU A 1 844 ? 6.972 -2.402 6.357 1.00 93.19 844 LEU A N 1
ATOM 6866 C CA . LEU A 1 844 ? 5.950 -2.486 7.405 1.00 93.19 844 LEU A CA 1
ATOM 6867 C C . LEU A 1 844 ? 5.577 -3.938 7.745 1.00 93.19 844 LEU A C 1
ATOM 6869 O O . LEU A 1 844 ? 5.569 -4.819 6.878 1.00 93.19 844 LEU A O 1
ATOM 6873 N N . ASP A 1 845 ? 5.228 -4.198 9.002 1.00 90.50 845 ASP A N 1
ATOM 6874 C CA . ASP A 1 845 ? 4.823 -5.508 9.509 1.00 90.50 845 ASP A CA 1
ATOM 6875 C C . ASP A 1 845 ? 3.390 -5.481 10.056 1.00 90.50 845 ASP A C 1
ATOM 6877 O O . ASP A 1 845 ? 3.076 -4.877 11.082 1.00 90.50 845 ASP A O 1
ATOM 6881 N N . PHE A 1 846 ? 2.520 -6.206 9.361 1.00 89.75 846 PHE A N 1
ATOM 6882 C CA . PHE A 1 846 ? 1.130 -6.450 9.727 1.00 89.75 846 PHE A CA 1
ATOM 6883 C C . PHE A 1 846 ? 0.854 -7.949 9.909 1.00 89.75 846 PHE A C 1
ATOM 6885 O O . PHE A 1 846 ? -0.290 -8.401 9.821 1.00 89.75 846 PHE A O 1
ATOM 6892 N N . GLY A 1 847 ? 1.896 -8.743 10.180 1.00 83.69 847 GLY A N 1
ATOM 6893 C CA . GLY A 1 847 ? 1.823 -10.196 10.335 1.00 83.69 847 GLY A CA 1
ATOM 6894 C C . GLY A 1 847 ? 0.860 -10.651 11.429 1.00 83.69 847 GLY A C 1
ATOM 6895 O O . GLY A 1 847 ? 0.300 -11.743 11.340 1.00 83.69 847 GLY A O 1
ATOM 6896 N N . LEU A 1 848 ? 0.570 -9.794 12.412 1.00 80.62 848 LEU A N 1
ATOM 6897 C CA . LEU A 1 848 ? -0.475 -10.047 13.404 1.00 80.62 848 LEU A CA 1
ATOM 6898 C C . LEU A 1 848 ? -1.858 -10.254 12.781 1.00 80.62 848 LEU A C 1
ATOM 6900 O O . LEU A 1 848 ? -2.620 -11.084 13.266 1.00 80.62 848 LEU A O 1
ATOM 6904 N N . LEU A 1 849 ? -2.187 -9.560 11.691 1.00 80.94 849 LEU A N 1
ATOM 6905 C CA . LEU A 1 849 ? -3.477 -9.719 11.013 1.00 80.94 849 LEU A CA 1
ATOM 6906 C C . LEU A 1 849 ? -3.610 -11.089 10.329 1.00 80.94 849 LEU A C 1
ATOM 6908 O O . LEU A 1 849 ? -4.723 -11.530 10.025 1.00 80.94 849 LEU A O 1
ATOM 6912 N N . ALA A 1 850 ? -2.486 -11.775 10.084 1.00 65.38 850 ALA A N 1
ATOM 6913 C CA . ALA A 1 850 ? -2.447 -13.067 9.407 1.00 65.38 850 ALA A CA 1
ATOM 6914 C C . ALA A 1 850 ? -2.961 -14.217 10.285 1.00 65.38 850 ALA A C 1
ATOM 6916 O O . ALA A 1 850 ? -3.459 -15.206 9.745 1.00 65.38 850 ALA A O 1
ATOM 6917 N N . CYS A 1 851 ? -2.891 -14.092 11.614 1.00 56.06 851 CYS A N 1
ATOM 6918 C CA . CYS A 1 851 ? -3.360 -15.124 12.533 1.00 56.06 851 CYS A CA 1
ATOM 6919 C C . CYS A 1 851 ? -4.888 -15.299 12.426 1.00 56.06 851 CYS A C 1
ATOM 6921 O O . CYS A 1 851 ? -5.666 -14.426 12.810 1.00 56.06 851 CYS A O 1
ATOM 6923 N N . GLU A 1 852 ? -5.327 -16.469 11.945 1.00 46.75 852 GLU A N 1
ATOM 6924 C CA . GLU A 1 852 ? -6.747 -16.853 11.806 1.00 46.75 852 GLU A CA 1
ATOM 6925 C C . GLU A 1 852 ? -7.543 -16.808 13.123 1.00 46.75 852 GLU A C 1
ATOM 6927 O O . GLU A 1 852 ? -8.778 -16.826 13.108 1.00 46.75 852 GLU A O 1
ATOM 6932 N N . ASP A 1 853 ? -6.820 -16.740 14.243 1.00 43.34 853 ASP A N 1
ATOM 6933 C CA . ASP A 1 853 ? -7.318 -16.736 15.611 1.00 43.34 853 ASP A CA 1
ATOM 6934 C C . ASP A 1 853 ? -7.142 -15.393 16.330 1.00 43.34 853 ASP A C 1
ATOM 6936 O O . ASP A 1 853 ? -7.323 -15.343 17.547 1.00 43.34 853 ASP A O 1
ATOM 6940 N N . CYS A 1 854 ? -6.888 -14.282 15.626 1.00 40.03 854 CYS A N 1
ATOM 6941 C CA . CYS A 1 854 ? -6.964 -12.925 16.206 1.00 40.03 854 CYS A CA 1
ATOM 6942 C C . CYS A 1 854 ? -8.368 -12.534 16.712 1.00 40.03 854 CYS A C 1
ATOM 6944 O O . CYS A 1 854 ? -8.610 -11.391 17.078 1.00 40.03 854 CYS A O 1
ATOM 6946 N N . ASN A 1 855 ? -9.293 -13.492 16.786 1.00 40.09 855 ASN A N 1
ATOM 6947 C CA . ASN A 1 855 ? -10.472 -13.447 17.633 1.00 40.09 855 ASN A CA 1
ATOM 6948 C C . ASN A 1 855 ? -10.073 -13.141 19.083 1.00 40.09 855 ASN A C 1
ATOM 6950 O O . ASN A 1 855 ? -9.582 -14.020 19.795 1.00 40.09 855 ASN A O 1
ATOM 6954 N N . VAL A 1 856 ? -10.312 -11.911 19.531 1.00 33.78 856 VAL A N 1
ATOM 6955 C CA . VAL A 1 856 ? -10.275 -11.547 20.949 1.00 33.78 856 VAL A CA 1
ATOM 6956 C C . VAL A 1 856 ? -11.350 -12.349 21.683 1.00 33.78 856 VAL A C 1
ATOM 6958 O O . VAL A 1 856 ? -12.537 -12.050 21.580 1.00 33.78 856 VAL A O 1
ATOM 6961 N N . ALA A 1 857 ? -10.907 -13.406 22.363 1.00 28.19 857 ALA A N 1
ATOM 6962 C CA . ALA A 1 857 ? -11.473 -13.958 23.588 1.00 28.19 857 ALA A CA 1
ATOM 6963 C C . ALA A 1 857 ? -10.428 -14.899 24.215 1.00 28.19 857 ALA A C 1
ATOM 6965 O O . ALA A 1 857 ? -9.858 -15.778 23.558 1.00 28.19 857 ALA A O 1
ATOM 6966 N N . VAL A 1 858 ? -10.157 -14.631 25.486 1.00 33.28 858 VAL A N 1
ATOM 6967 C CA . VAL A 1 858 ? -9.066 -15.116 26.331 1.00 33.28 858 VAL A CA 1
ATOM 6968 C C . VAL A 1 858 ? -9.003 -16.643 26.459 1.00 33.28 858 VAL A C 1
ATOM 6970 O O . VAL A 1 858 ? -10.011 -17.350 26.467 1.00 33.28 858 VAL A O 1
ATOM 6973 N N . LYS A 1 859 ? -7.768 -17.137 26.626 1.00 27.28 859 LYS A N 1
ATOM 6974 C CA . LYS A 1 859 ? -7.425 -18.474 27.131 1.00 27.28 859 LYS A CA 1
ATOM 6975 C C . LYS A 1 859 ? -8.311 -18.861 28.320 1.00 27.28 859 LYS A C 1
ATOM 6977 O O . LYS A 1 859 ? -8.271 -18.217 29.363 1.00 27.28 859 LYS A O 1
ATOM 6982 N N . ALA A 1 860 ? -8.982 -20.003 28.227 1.00 25.03 860 ALA A N 1
ATOM 6983 C CA . ALA A 1 860 ? -9.409 -20.717 29.420 1.00 25.03 860 ALA A CA 1
ATOM 6984 C C . ALA A 1 860 ? -8.156 -21.135 30.212 1.00 25.03 860 ALA A C 1
ATOM 6986 O O . ALA A 1 860 ? -7.441 -22.061 29.828 1.00 25.03 860 ALA A O 1
ATOM 6987 N N . SER A 1 861 ? -7.854 -20.443 31.307 1.00 26.64 861 SER A N 1
ATOM 6988 C CA . SER A 1 861 ? -6.973 -20.978 32.336 1.00 26.64 861 SER A CA 1
ATOM 6989 C C . SER A 1 861 ? -7.790 -21.916 33.225 1.00 26.64 861 SER A C 1
ATOM 6991 O O . SER A 1 861 ? -8.567 -21.473 34.061 1.00 26.64 861 SER A O 1
ATOM 6993 N N . ALA A 1 862 ? -7.636 -23.225 33.015 1.00 24.52 862 ALA A N 1
ATOM 6994 C CA . ALA A 1 862 ? -7.411 -24.224 34.066 1.00 24.52 862 ALA A CA 1
ATOM 6995 C C . ALA A 1 862 ? -7.575 -25.648 33.515 1.00 24.52 862 ALA A C 1
ATOM 6997 O O . ALA A 1 862 ? -8.616 -26.001 32.976 1.00 24.52 862 ALA A O 1
ATOM 6998 N N . SER A 1 863 ? -6.520 -26.439 33.738 1.00 27.88 863 SER A N 1
ATOM 6999 C CA . SER A 1 863 ? -6.507 -27.899 33.885 1.00 27.88 863 SER A CA 1
ATOM 7000 C C . SER A 1 863 ? -7.224 -28.734 32.820 1.00 27.88 863 SER A C 1
ATOM 7002 O O . SER A 1 863 ? -8.389 -29.061 32.976 1.00 27.88 863 SER A O 1
ATOM 7004 N N . ASP A 1 864 ? -6.457 -29.213 31.845 1.00 25.17 864 ASP A N 1
ATOM 7005 C CA . ASP A 1 864 ? -6.128 -30.639 31.816 1.00 25.17 864 ASP A CA 1
ATOM 7006 C C . ASP A 1 864 ? -4.708 -30.799 31.268 1.00 25.17 864 ASP A C 1
ATOM 7008 O O . ASP A 1 864 ? -4.410 -30.572 30.098 1.00 25.17 864 ASP A O 1
ATOM 7012 N N . ARG A 1 865 ? -3.785 -31.105 32.186 1.00 26.34 865 ARG A N 1
ATOM 7013 C CA . ARG A 1 865 ? -2.497 -31.693 31.833 1.00 26.34 865 ARG A CA 1
ATOM 7014 C C . ARG A 1 865 ? -2.785 -33.153 31.513 1.00 26.34 865 ARG A C 1
ATOM 7016 O O . ARG A 1 865 ? -2.984 -33.927 32.443 1.00 26.34 865 ARG A O 1
ATOM 7023 N N . GLU A 1 866 ? -2.709 -33.533 30.249 1.00 24.78 866 GLU A N 1
ATOM 7024 C CA . GLU A 1 866 ? -2.210 -34.866 29.927 1.00 24.78 866 GLU A CA 1
ATOM 7025 C C . GLU A 1 866 ? -0.744 -34.724 29.499 1.00 24.78 866 GLU A C 1
ATOM 7027 O O . GLU A 1 866 ? -0.413 -33.835 28.709 1.00 24.78 866 GLU A O 1
ATOM 7032 N N . PRO A 1 867 ? 0.174 -35.498 30.101 1.00 26.70 867 PRO A N 1
ATOM 7033 C CA . PRO A 1 867 ? 1.587 -35.396 29.797 1.00 26.70 867 PRO A CA 1
ATOM 7034 C C . PRO A 1 867 ? 1.837 -35.939 28.390 1.00 26.70 867 PRO A C 1
ATOM 7036 O O . PRO A 1 867 ? 1.441 -37.052 28.057 1.00 26.70 867 PRO A O 1
ATOM 7039 N N . LEU A 1 868 ? 2.538 -35.149 27.579 1.00 26.39 868 LEU A N 1
ATOM 7040 C CA . LEU A 1 868 ? 3.277 -35.665 26.436 1.00 26.39 868 LEU A CA 1
ATOM 7041 C C . LEU A 1 868 ? 4.311 -36.657 26.977 1.00 26.39 868 LEU A C 1
ATOM 7043 O O . LEU A 1 868 ? 5.317 -36.246 27.557 1.00 26.39 868 LEU A O 1
ATOM 7047 N N . ASP A 1 869 ? 4.040 -37.949 26.804 1.00 23.42 869 ASP A N 1
ATOM 7048 C CA . ASP A 1 869 ? 5.063 -38.982 26.894 1.00 23.42 869 ASP A CA 1
ATOM 7049 C C . ASP A 1 869 ? 6.072 -38.719 25.773 1.00 23.42 869 ASP A C 1
ATOM 7051 O O . ASP A 1 869 ? 5.821 -38.936 24.585 1.00 23.42 869 ASP A O 1
ATOM 7055 N N . ALA A 1 870 ? 7.219 -38.179 26.169 1.00 27.16 870 ALA A N 1
ATOM 7056 C CA . ALA A 1 870 ? 8.432 -38.259 25.393 1.00 27.16 870 ALA A CA 1
ATOM 7057 C C . ALA A 1 870 ? 9.012 -39.646 25.646 1.00 27.16 870 ALA A C 1
ATOM 7059 O O . ALA A 1 870 ? 9.610 -39.849 26.694 1.00 27.16 870 ALA A O 1
ATOM 7060 N N . ASP A 1 871 ? 8.837 -40.574 24.704 1.00 22.33 871 ASP A N 1
ATOM 7061 C CA . ASP A 1 871 ? 9.777 -41.680 24.557 1.00 22.33 871 ASP A CA 1
ATOM 7062 C C . ASP A 1 871 ? 9.658 -42.414 23.203 1.00 22.33 871 ASP A C 1
ATOM 7064 O O . ASP A 1 871 ? 8.694 -43.107 22.901 1.00 22.33 871 ASP A O 1
ATOM 7068 N N . VAL A 1 872 ? 10.743 -42.263 22.437 1.00 23.86 872 VAL A N 1
ATOM 7069 C CA . VAL A 1 872 ? 11.425 -43.269 21.604 1.00 23.86 872 VAL A CA 1
ATOM 7070 C C . VAL A 1 872 ? 10.761 -43.817 20.321 1.00 23.86 872 VAL A C 1
ATOM 7072 O O . VAL A 1 872 ? 9.748 -44.500 20.344 1.00 23.86 872 VAL A O 1
ATOM 7075 N N . PHE A 1 873 ? 11.476 -43.608 19.203 1.00 23.17 873 PHE A N 1
ATOM 7076 C CA . PHE A 1 873 ? 11.975 -44.581 18.194 1.00 23.17 873 PHE A CA 1
ATOM 7077 C C . PHE A 1 873 ? 11.966 -43.917 16.801 1.00 23.17 873 PHE A C 1
ATOM 7079 O O . PHE A 1 873 ? 10.921 -43.618 16.243 1.00 23.17 873 PHE A O 1
ATOM 7086 N N . VAL A 1 874 ? 13.112 -43.418 16.319 1.00 23.47 874 VAL A N 1
ATOM 7087 C CA . VAL A 1 874 ? 14.148 -44.140 15.544 1.00 23.47 874 VAL A CA 1
ATOM 7088 C C . VAL A 1 874 ? 13.633 -44.635 14.191 1.00 23.47 874 VAL A C 1
ATOM 7090 O O . VAL A 1 874 ? 12.665 -45.381 14.089 1.00 23.47 874 VAL A O 1
ATOM 7093 N N . SER A 1 875 ? 14.361 -44.215 13.156 1.00 21.66 875 SER A N 1
ATOM 7094 C CA . SER A 1 875 ? 14.245 -44.655 11.774 1.00 21.66 875 SER A CA 1
ATOM 7095 C C . SER A 1 875 ? 14.261 -46.180 11.635 1.00 21.66 875 SER A C 1
ATOM 7097 O O . SER A 1 875 ? 15.021 -46.857 12.323 1.00 21.66 875 SER A O 1
ATOM 7099 N N . ASN A 1 876 ? 13.500 -46.712 10.674 1.00 21.50 876 ASN A N 1
ATOM 7100 C CA . ASN A 1 876 ? 14.028 -47.451 9.519 1.00 21.50 876 ASN A CA 1
ATOM 7101 C C . ASN A 1 876 ? 12.977 -48.353 8.843 1.00 21.50 876 ASN A C 1
ATOM 7103 O O . ASN A 1 876 ? 12.275 -49.110 9.502 1.00 21.50 876 ASN A O 1
ATOM 7107 N N . ILE A 1 877 ? 13.090 -48.382 7.506 1.00 22.69 877 ILE A N 1
ATOM 7108 C CA . ILE A 1 877 ? 13.047 -49.572 6.632 1.00 22.69 877 ILE A CA 1
ATOM 7109 C C . ILE A 1 877 ? 11.703 -49.980 5.974 1.00 22.69 877 ILE A C 1
ATOM 7111 O O . ILE A 1 877 ? 10.862 -50.656 6.553 1.00 22.69 877 ILE A O 1
ATOM 7115 N N . VAL A 1 878 ? 11.680 -49.658 4.665 1.00 22.67 878 VAL A N 1
ATOM 7116 C CA . VAL A 1 878 ? 11.432 -50.522 3.484 1.00 22.67 878 VAL A CA 1
ATOM 7117 C C . VAL A 1 878 ? 9.998 -50.648 2.964 1.00 22.67 878 VAL A C 1
ATOM 7119 O O . VAL A 1 878 ? 9.211 -51.453 3.451 1.00 22.67 878 VAL A O 1
ATOM 7122 N N . GLN A 1 879 ? 9.745 -49.970 1.836 1.00 27.86 879 GLN A N 1
ATOM 7123 C CA . GLN A 1 879 ? 9.783 -50.601 0.507 1.00 27.86 879 GLN A CA 1
ATOM 7124 C C . GLN A 1 879 ? 10.321 -49.644 -0.554 1.00 27.86 879 GLN A C 1
ATOM 7126 O O . GLN A 1 879 ? 10.020 -48.436 -0.447 1.00 27.86 879 GLN A O 1
#

Organism: NCBI:txid1123324

pLDDT: mean 77.75, std 17.64, range [21.5, 97.12]

Radius of gyration: 32.3 Å; chains: 1; bounding box: 86×102×83 Å

Sequence (879 aa):
MSLANNKNKLLDEAELKDKIHFIESSFLNIESRDSVISQDELDAKVRRYGEKELTENSDKTEIDEFIYWNYVALEQSRVKQKDAIYSRLESALDLISTRDFKKYFKSSSVLKYARSKKYYDRSLEIIRQFADDFNKINEDNFVSSCVPVYIPAAVTFFVDQLFVEGSPNWQDLSSISRLFLMPIKYFEEQLQIQIDDYDDEENILYLEALRTIFESSFNVYHPSQIYAEASSVIKGVPGNVAYRIANAYMRGKDLPLDKSKARQWFSYGMVVGDPFCTMAFIVYFLDLSIDSEMESESELTDLYTLLINCFALVRYLKTTKDQHFLSFEPFCKMGNDLEEICLFNILALLNSLKFDCDYESVPFSMPMEIFDDFLDIIIENLQNSPKSHRLKAAVALFLEITGTLEDDPDLLNEIALSLDLKLNKETEISDFLFDFIKEGLKEKDAYSLSAYVCLFCLYKGTFDKIPKKYLHLLSKQGYAKASFLLGNMVLEEHEPDEYALSYWELAGEQGSSFALLNIALGAVINNDMDKAEEYARRAINYGNILGYYVLYKVYESSNSKLAHTYLRYAAEYIFPDAIEEYKHLKATGTYCPLPFMQLIEEMEELSADNPQACLILCDMYHSGIFLPANVEKAFEYQQKAILNGYTSFFGYYQSMYKNAFPLDTPQSSYFPTFRKSLDISFNFMMDDKDDSTHDNSPAIYKMKDIISKLVNGKTQLEKDITYNLYHSEFWANTPSLKKKQLKGMDIKPDYQVLSNLRKNLVKGSYSVCFNNISEKQLEDSKKVYSLCERLNDVQVKSSSDFDLVSAFMFIRSYTMPPSYSIFKEKIMKGKFSGSIVSSLFTALDFGLLACEDCNVAVKASASDREPLDADVFVSNIVQ

InterPro domains:
  IPR006597 Sel1-like repeat [PF08238] (242-267)
  IPR006597 Sel1-like repeat [PF08238] (498-512)
  IPR006597 Sel1-like repeat [PF08238] (611-646)
  IPR006597 Sel1-like repeat [SM00671] (239-274)
  IPR006597 Sel1-like repeat [SM00671] (480-512)
  IPR006597 Sel1-like repeat [SM00671] (611-646)
  IPR011990 Tetratricopeptide-like helical domain superfamily [G3DSA:1.25.40.10] (463-722)
  IPR050767 Sel1/AlgK [PTHR11102] (468-656)

Foldseek 3Di:
DDDDDDPPPPPDLVNLLVLLLVLLCLLLVHDDDFDADDPVRLVVQCVVQQPDDDDLPDDPLSLLSNLLSLLLCLQPDDPVCNVVSVVSNLVSLQSVLCVLLVVQDVDNGLLCQLQVVVCLVVLLVSLLVSLVVVVVVQVVPPPFQLDQAADFLSLLSSLCSNPVPHDDDPVSLVSNLCSRCVVVVVLVVLQQQQDPDDDPCPALLSLLLSCSNPVPVSCVVCVVPHQQDDQSDDRSNALLSLQVVLQCLQFSYHHHNANSNSLSSLSNSLRNQDLLSLLLCLQQFQFCVLLDPVPNQSSLVNSLSSLSSSLSSLVCVVSDPPPSRHDDDCAFPVRDGVNLQSLLLNLLLVLLVVQQVPPPDHSTDDVCSSGVCVLVVLLVSCLVCVPPLSSLLSVLSSCVVVVVCVVDVVSLVVSCVSNVNDDDPPQDSLNSSCVSNVVCVVVLPPSSLVSCQRSCCVPVHDSLPPDLVSLVSCLVLLNLVSLLSVLVVVVVVDPPDVVSLVSLVSSVVSLDLVSLQVQLVVCLVVVNLVSNLQSLVQSVLLPNLCSLQSVLSSCVVPPVQCSLVSLVQSVVVVDPVSVVVNVVCVVVVNRHHQPLVVLLVVLVVVLQQDLVSLQVQLCCLCVCLNHHNDNVSSVVSVVSSVVNLNCPCVVVVVVVVCVVPVDDDPPPPPDCDVVNVVVVSVVVNPPDDDPPCVVPDPSVVSVVVSLVSLLVDDDPSSLSSNLCCCPDVVCVPDVVNVVDDRPPSVDDDLVVLLVVLLSCLSNSNLQNLSPRDDPVSVVVNVVSSVSSVCSSVNSPHDHLSSLSSSLSCQNHPNNHNHAVVVSLSSLSSNSSSSDSVSSSSNSRDPCSSNPPVSSPDDDDDDDDDDDDPDDDDDDDDDD

Secondary structure (DSSP, 8-state):
---------PPPHHHHHHHHHHHHHHHHT------PPPHHHHHHHIIIIISS---TT--HHHHHHHHHHHHHHHHHS-HHHHHHHHHHHHHHHHHHHHHHTTTT---S-HHHHHTTSTTHHHHHHHHHHHHHHHHHHHHHT-STT-------HHHHHHHHHHSTTSPPPHHHHHHHHHHHHHHHHHHHHHTT---TT--GGG-HHHHHHHHHHHHHHHHHH-TTS--SSS----TT--HHHHHHHHHHHHHTSSS---HHHHHHHHHHHHHTT-HHHHHHHHHHT----TTSTTSSHHHHHHHHHHHHHHHHHHHHHHH-S--SS----SB-TT--BHHHHHHHHHHHHHHHHHHTS--SS-SS--HHHH-TTHHHHHHHHHHH-TT-HHHHHHHHHHHHHTTHHHH-HHHHHHHHHHTT----TT--HHHHHHHHTHHHHHHT-HHHHHHHHHHHHHHT--GGGS-HHHHHHHHHTT-HHHHHHHHHHHHHHSSS-HHHHHHHHHHHHTT-HHHHHHHHHHHHHTT-HHHHHHHHHHHHHTT-TTHHHHHHHHHTTT-HHHHHHHHHHHHHTT-HHHHHHHHHHHHHT-----HHHHHHHHHHHHTTT-HHHHHHHHHHHHH-SSS---HHHHHHHHHHHHHTT--TTHHHHHHHHHHH-----TT--SS--HHHHHHHHHHHS-S---GGGGGG-HHHHHHHHHHHHHHT--SHHHHHHHHHHHTSHHHHT-TTTTT---TTTTS--HHHHHHHHHHHHHTT-TTTTTS---HHHHHHHHHHHHHHHHHHHHTT---HHHHHHHHHHHHH-SSS---HHHHHHHHHHHHHTT-HHHHHHHHS--GGGG-TT--------------------------